Protein AF-A0A933Y401-F1 (afdb_monomer)

Nearest PDB structures (foldseek):
  4r39-assembly3_C  TM=7.460E-01  e=1.723E-12  Erythrobacter litoralis HTCC2594
  4r39-assembly4_D  TM=7.285E-01  e=4.424E-12  Erythrobacter litoralis HTCC2594
  7rzw-assembly1_B  TM=3.338E-01  e=2.620E-12  Arabidopsis thaliana
  5xgd-assembly1_A  TM=7.585E-01  e=2.814E-05  Pseudomonas aeruginosa PAO1
  5xge-assembly1_A  TM=7.234E-01  e=4.279E-05  Pseudomonas aeruginosa PAO1

Radius of gyration: 49.89 Å; Cα contacts (8 Å, |Δi|>4): 1125; chains: 1; bounding box: 99×83×145 Å

pLDDT: mean 78.9, std 11.65, range [29.36, 96.25]

Structure (mmCIF, N/CA/C/O backbone):
data_AF-A0A933Y401-F1
#
_entry.id   AF-A0A933Y401-F1
#
loop_
_atom_site.group_PDB
_atom_site.id
_atom_site.type_symbol
_atom_site.label_atom_id
_atom_site.label_alt_id
_atom_site.label_comp_id
_atom_site.label_asym_id
_atom_site.label_entity_id
_atom_site.label_seq_id
_atom_site.pdbx_PDB_ins_code
_atom_site.Cartn_x
_atom_site.Cartn_y
_atom_site.Cartn_z
_atom_site.occupancy
_atom_site.B_iso_or_equiv
_atom_site.auth_seq_id
_atom_site.auth_comp_id
_atom_site.auth_asym_id
_atom_site.auth_atom_id
_atom_site.pdbx_PDB_model_num
ATOM 1 N N . MET A 1 1 ? -10.900 -27.724 31.685 1.00 51.44 1 MET A N 1
ATOM 2 C CA . MET A 1 1 ? -10.431 -28.413 30.467 1.00 51.44 1 MET A CA 1
ATOM 3 C C . MET A 1 1 ? -11.137 -27.982 29.180 1.00 51.44 1 MET A C 1
ATOM 5 O O . MET A 1 1 ? -10.424 -27.522 28.296 1.00 51.44 1 MET A O 1
ATOM 9 N N . GLN A 1 2 ? -12.459 -28.121 29.015 1.00 56.00 2 GLN A N 1
ATOM 10 C CA . GLN A 1 2 ? -13.097 -28.042 27.686 1.00 56.00 2 GLN A CA 1
ATOM 11 C C . GLN A 1 2 ? -13.094 -26.635 27.064 1.00 56.00 2 GLN A C 1
ATOM 13 O O . GLN A 1 2 ? -12.780 -26.504 25.882 1.00 56.00 2 GLN A O 1
ATOM 18 N N . LEU A 1 3 ? -13.354 -25.578 27.839 1.00 58.38 3 LEU A N 1
ATOM 19 C CA . LEU A 1 3 ? -13.309 -24.196 27.344 1.00 58.38 3 LEU A CA 1
ATOM 20 C C . LEU A 1 3 ? -11.901 -23.802 26.873 1.00 58.38 3 LEU A C 1
ATOM 22 O O . LEU A 1 3 ? -11.744 -23.236 25.794 1.00 58.38 3 LEU A O 1
ATOM 26 N N . ARG A 1 4 ? -10.870 -24.164 27.655 1.00 59.59 4 ARG A N 1
ATOM 27 C CA . ARG A 1 4 ? -9.459 -23.951 27.283 1.00 59.59 4 ARG A CA 1
ATOM 28 C C . ARG A 1 4 ? -9.097 -24.713 26.010 1.00 59.59 4 ARG A C 1
ATOM 30 O O . ARG A 1 4 ? -8.462 -24.123 25.151 1.00 59.59 4 ARG A O 1
ATOM 37 N N . LEU A 1 5 ? -9.545 -25.965 25.873 1.00 68.62 5 LEU A N 1
ATOM 38 C CA . LEU A 1 5 ? -9.313 -26.789 24.682 1.00 68.62 5 LEU A CA 1
ATOM 39 C C . LEU A 1 5 ? -9.959 -26.183 23.423 1.00 68.62 5 LEU A C 1
ATOM 41 O O . LEU A 1 5 ? -9.333 -26.154 22.369 1.00 68.62 5 LEU A O 1
ATOM 45 N N . ARG A 1 6 ? -11.188 -25.657 23.529 1.00 67.75 6 ARG A N 1
ATOM 46 C CA . ARG A 1 6 ? -11.857 -24.943 22.425 1.00 67.75 6 ARG A CA 1
ATOM 47 C C . ARG A 1 6 ? -11.125 -23.654 22.049 1.00 67.75 6 ARG A C 1
ATOM 49 O O . ARG A 1 6 ? -10.958 -23.392 20.865 1.00 67.75 6 ARG A O 1
ATOM 56 N N . LEU A 1 7 ? -10.664 -22.880 23.034 1.00 67.19 7 LEU A N 1
ATOM 57 C CA . LEU A 1 7 ? -9.883 -21.659 22.811 1.00 67.19 7 LEU A CA 1
ATOM 58 C C . LEU A 1 7 ? -8.523 -21.940 22.158 1.00 67.19 7 LEU A C 1
ATOM 60 O O . LEU A 1 7 ? -8.164 -21.229 21.226 1.00 67.19 7 LEU A O 1
ATOM 64 N N . THR A 1 8 ? -7.793 -22.979 22.579 1.00 71.69 8 THR A N 1
ATOM 65 C CA . THR A 1 8 ? -6.516 -23.342 21.943 1.00 71.69 8 THR A CA 1
ATOM 66 C C . THR A 1 8 ? -6.696 -23.958 20.560 1.00 71.69 8 THR A C 1
ATOM 68 O O . THR A 1 8 ? -5.908 -23.652 19.674 1.00 71.69 8 THR A O 1
ATOM 71 N N . LEU A 1 9 ? -7.738 -24.764 20.324 1.00 73.50 9 LEU A N 1
ATOM 72 C CA . LEU A 1 9 ? -8.081 -25.220 18.969 1.00 73.50 9 LEU A CA 1
ATOM 73 C C . LEU A 1 9 ? -8.451 -24.045 18.056 1.00 73.50 9 LEU A C 1
ATOM 75 O O . LEU A 1 9 ? -8.019 -24.009 16.906 1.00 73.50 9 LEU A O 1
ATOM 79 N N . ALA A 1 10 ? -9.203 -23.068 18.569 1.00 70.12 10 ALA A N 1
ATOM 80 C CA . ALA A 1 10 ? -9.567 -21.858 17.841 1.00 70.12 10 ALA A CA 1
ATOM 81 C C . ALA A 1 10 ? -8.331 -21.028 17.454 1.00 70.12 10 ALA A C 1
ATOM 83 O O . ALA A 1 10 ? -8.147 -20.732 16.274 1.00 70.12 10 ALA A O 1
ATOM 84 N N . THR A 1 11 ? -7.452 -20.697 18.407 1.00 71.56 11 THR A N 1
ATOM 85 C CA . THR A 1 11 ? -6.240 -19.914 18.110 1.00 71.56 11 THR A CA 1
ATOM 86 C C . THR A 1 11 ? -5.264 -20.670 17.213 1.00 71.56 11 THR A C 1
ATOM 88 O O . THR A 1 11 ? -4.741 -20.077 16.272 1.00 71.56 11 THR A O 1
ATOM 91 N N . LEU A 1 12 ? -5.069 -21.976 17.432 1.00 77.62 12 LEU A N 1
ATOM 92 C CA . LEU A 1 12 ? -4.224 -22.807 16.572 1.00 77.62 12 LEU A CA 1
ATOM 93 C C . LEU A 1 12 ? -4.752 -22.831 15.131 1.00 77.62 12 LEU A C 1
ATOM 95 O O . LEU A 1 12 ? -3.972 -22.647 14.204 1.00 77.62 12 LEU A O 1
ATOM 99 N N . SER A 1 13 ? -6.071 -22.955 14.942 1.00 73.50 13 SER A N 1
ATOM 100 C CA . SER A 1 13 ? -6.696 -22.926 13.610 1.00 73.50 13 SER A CA 1
ATOM 101 C C . SER A 1 13 ? -6.459 -21.597 12.884 1.00 73.50 13 SER A C 1
ATOM 103 O O . SER A 1 13 ? -6.121 -21.607 11.702 1.00 73.50 13 SER A O 1
ATOM 105 N N . VAL A 1 14 ? -6.577 -20.455 13.579 1.00 72.50 14 VAL A N 1
ATOM 106 C CA . VAL A 1 14 ? -6.282 -19.128 12.996 1.00 72.50 14 VAL A CA 1
ATOM 107 C C . VAL A 1 14 ?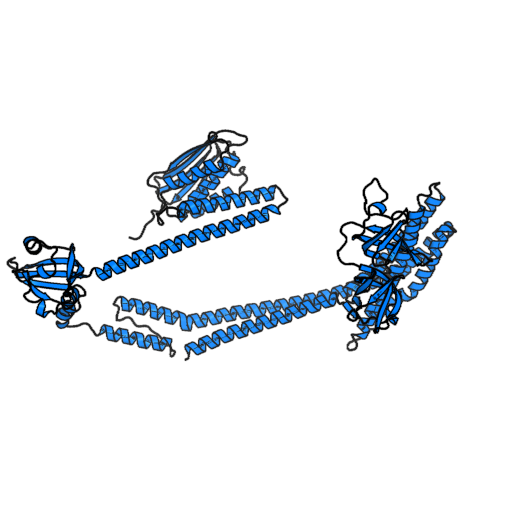 -4.818 -19.025 12.585 1.00 72.50 14 VAL A C 1
ATOM 109 O O . VAL A 1 14 ? -4.533 -18.631 11.457 1.00 72.50 14 VAL A O 1
ATOM 112 N N . VAL A 1 15 ? -3.892 -19.409 13.468 1.00 76.94 15 VAL A N 1
ATOM 113 C CA . VAL A 1 15 ? -2.448 -19.343 13.195 1.00 76.94 15 VAL A CA 1
ATOM 114 C C . VAL A 1 15 ? -2.068 -20.247 12.021 1.00 76.94 15 VAL A C 1
ATOM 116 O O . VAL A 1 15 ? -1.325 -19.816 11.141 1.00 76.94 15 VAL A O 1
ATOM 119 N N . THR A 1 16 ? -2.613 -21.466 11.948 1.00 78.88 16 THR A N 1
ATOM 120 C CA . THR A 1 16 ? -2.389 -22.372 10.813 1.00 78.88 16 THR A CA 1
ATOM 121 C C . THR A 1 16 ? -2.912 -21.777 9.507 1.00 78.88 16 THR A C 1
ATOM 123 O O . THR A 1 16 ? -2.207 -21.815 8.503 1.00 78.88 16 THR A O 1
ATOM 126 N N . VAL A 1 17 ? -4.109 -21.184 9.506 1.00 75.44 17 VAL A N 1
ATOM 127 C CA . VAL A 1 17 ? -4.706 -20.605 8.292 1.00 75.44 17 VAL A CA 1
ATOM 128 C C . VAL A 1 17 ? -3.946 -19.362 7.833 1.00 75.44 17 VAL A C 1
ATOM 130 O O . VAL A 1 17 ? -3.595 -19.290 6.660 1.00 75.44 17 VAL A O 1
ATOM 133 N N . MET A 1 18 ? -3.594 -18.437 8.734 1.00 73.88 18 MET A N 1
ATOM 134 C CA . MET A 1 18 ? -2.749 -17.287 8.377 1.00 73.88 18 MET A CA 1
ATOM 135 C C . MET A 1 18 ? -1.371 -17.727 7.862 1.00 73.88 18 MET A C 1
ATOM 137 O O . MET A 1 18 ? -0.870 -17.152 6.898 1.00 73.88 18 MET A O 1
ATOM 141 N N . GLY A 1 19 ? -0.784 -18.778 8.447 1.00 78.06 19 GLY A N 1
ATOM 142 C CA . GLY A 1 19 ? 0.472 -19.364 7.973 1.00 78.06 19 GLY A CA 1
ATOM 143 C C . GLY A 1 19 ? 0.372 -19.943 6.559 1.00 78.06 19 GLY A C 1
ATOM 144 O O . GLY A 1 19 ? 1.257 -19.703 5.741 1.00 78.06 19 GLY A O 1
ATOM 145 N N . VAL A 1 20 ? -0.715 -20.657 6.241 1.00 79.75 20 VAL A N 1
ATOM 146 C CA . VAL A 1 20 ? -0.955 -21.205 4.893 1.00 79.75 20 VAL A CA 1
ATOM 147 C C . VAL A 1 20 ? -1.178 -20.091 3.868 1.00 79.75 20 VAL A C 1
ATOM 149 O O . VAL A 1 20 ? -0.549 -20.130 2.814 1.00 79.75 20 VAL A O 1
ATOM 152 N N . VAL A 1 21 ? -2.005 -19.083 4.175 1.00 75.38 21 VAL A N 1
ATOM 153 C CA . VAL A 1 21 ? -2.233 -17.934 3.276 1.00 75.38 21 VAL A CA 1
ATOM 154 C C . VAL A 1 21 ? -0.919 -17.197 3.002 1.00 75.38 21 VAL A C 1
ATOM 156 O O . VAL A 1 21 ? -0.549 -17.018 1.844 1.00 75.38 21 VAL A O 1
ATOM 159 N N . GLY A 1 22 ? -0.151 -16.869 4.048 1.00 75.06 22 GLY A N 1
ATOM 160 C CA . GLY A 1 22 ? 1.146 -16.203 3.899 1.00 75.06 22 GLY A CA 1
ATOM 161 C C . GLY A 1 22 ? 2.157 -17.008 3.072 1.00 75.06 22 GLY A C 1
ATOM 162 O O . GLY A 1 22 ? 2.872 -16.433 2.252 1.00 75.06 22 GLY A O 1
ATOM 163 N N . LEU A 1 23 ? 2.193 -18.338 3.230 1.00 81.06 23 LEU A N 1
ATOM 164 C CA . LEU A 1 23 ? 3.064 -19.216 2.441 1.00 81.06 23 LEU A CA 1
ATOM 165 C C . LEU A 1 23 ? 2.663 -19.252 0.955 1.00 81.06 23 LEU A C 1
ATOM 167 O O . LEU A 1 23 ? 3.538 -19.296 0.088 1.00 81.06 23 LEU A O 1
ATOM 171 N N . VAL A 1 24 ? 1.359 -19.224 0.658 1.00 78.81 24 VAL A N 1
ATOM 172 C CA . VAL A 1 24 ? 0.831 -19.194 -0.716 1.00 78.81 24 VAL A CA 1
ATOM 173 C C . VAL A 1 24 ? 1.169 -17.866 -1.397 1.00 78.81 24 VAL A C 1
ATOM 175 O O . VAL A 1 24 ? 1.786 -17.902 -2.462 1.00 78.81 24 VAL A O 1
ATOM 178 N N . SER A 1 25 ? 0.890 -16.716 -0.768 1.00 72.94 25 SER A N 1
ATOM 179 C CA . SER A 1 25 ? 1.259 -15.397 -1.317 1.00 72.94 25 SER A CA 1
ATOM 180 C C . SER A 1 25 ? 2.774 -15.257 -1.525 1.00 72.94 25 SER A C 1
ATOM 182 O O . SER A 1 25 ? 3.211 -14.782 -2.571 1.00 72.94 25 SER A O 1
ATOM 184 N N . LEU A 1 26 ? 3.606 -15.744 -0.591 1.00 78.44 26 LEU A N 1
ATOM 185 C CA . LEU A 1 26 ? 5.070 -15.759 -0.750 1.00 78.44 26 LEU A CA 1
ATOM 186 C C . LEU A 1 26 ? 5.538 -16.593 -1.951 1.00 78.44 26 LEU A C 1
ATOM 188 O O . LEU A 1 26 ? 6.488 -16.207 -2.633 1.00 78.44 26 LEU A O 1
ATOM 192 N N . ARG A 1 27 ? 4.903 -17.743 -2.203 1.00 78.81 27 ARG A N 1
ATOM 193 C CA . ARG A 1 27 ? 5.251 -18.618 -3.331 1.00 78.81 27 ARG A CA 1
ATOM 194 C C . ARG A 1 27 ? 4.813 -18.022 -4.667 1.00 78.81 27 ARG A C 1
ATOM 196 O O . ARG A 1 27 ? 5.570 -18.102 -5.627 1.00 78.81 27 ARG A O 1
ATOM 203 N N . ILE A 1 28 ? 3.630 -17.411 -4.698 1.00 76.12 28 ILE A N 1
ATOM 204 C CA . ILE A 1 28 ? 3.095 -16.672 -5.846 1.00 76.12 28 ILE A CA 1
ATOM 205 C C . ILE A 1 28 ? 4.019 -15.509 -6.221 1.00 76.12 28 ILE A C 1
ATOM 207 O O . ILE A 1 28 ? 4.465 -15.430 -7.362 1.00 76.12 28 ILE A O 1
ATOM 211 N N . ASN A 1 29 ? 4.353 -14.649 -5.256 1.00 72.88 29 ASN A N 1
ATOM 212 C CA . ASN A 1 29 ? 5.127 -13.437 -5.511 1.00 72.88 29 ASN A CA 1
ATOM 213 C C . ASN A 1 29 ? 6.532 -13.769 -6.049 1.00 72.88 29 ASN A C 1
ATOM 215 O O . ASN A 1 29 ? 6.960 -13.206 -7.049 1.00 72.88 29 ASN A O 1
ATOM 219 N N . ARG A 1 30 ? 7.200 -14.787 -5.483 1.00 78.44 30 ARG A N 1
ATOM 220 C CA . ARG A 1 30 ? 8.481 -15.290 -6.020 1.00 78.44 30 ARG A CA 1
ATOM 221 C C . ARG A 1 30 ? 8.380 -15.842 -7.443 1.00 78.44 30 ARG A C 1
ATOM 223 O O . ARG A 1 30 ? 9.338 -15.704 -8.191 1.00 78.44 30 ARG A O 1
ATOM 230 N N . GLY A 1 31 ? 7.261 -16.474 -7.804 1.00 75.19 31 GLY A N 1
ATOM 231 C CA . GLY A 1 31 ? 7.024 -16.933 -9.176 1.00 75.19 31 GLY A CA 1
ATOM 232 C C . GLY A 1 31 ? 6.952 -15.759 -10.150 1.00 75.19 31 GLY A C 1
ATOM 233 O O . GLY A 1 31 ? 7.688 -15.732 -11.125 1.00 75.19 31 GLY A O 1
ATOM 234 N N . ILE A 1 32 ? 6.145 -14.744 -9.825 1.00 73.44 32 ILE A N 1
ATOM 235 C CA . ILE A 1 32 ? 5.998 -13.535 -10.652 1.00 73.44 32 ILE A CA 1
ATOM 236 C C . ILE A 1 32 ? 7.324 -12.759 -10.756 1.00 73.44 32 ILE A C 1
ATOM 238 O O . ILE A 1 32 ? 7.651 -12.262 -11.828 1.00 73.44 32 ILE A O 1
ATOM 242 N N . GLN A 1 33 ? 8.111 -12.673 -9.677 1.00 71.19 33 GLN A N 1
ATOM 243 C CA . GLN A 1 33 ? 9.441 -12.054 -9.737 1.00 71.19 33 GLN A CA 1
ATOM 244 C C . GLN A 1 33 ? 10.393 -12.822 -10.664 1.00 71.19 33 GLN A C 1
ATOM 246 O O . GLN A 1 33 ? 11.027 -12.195 -11.505 1.00 71.19 33 GLN A O 1
ATOM 251 N N . GLY A 1 34 ? 10.440 -14.157 -10.573 1.00 74.62 34 GLY A N 1
ATOM 252 C CA . GLY A 1 34 ? 11.263 -14.985 -11.463 1.00 74.62 34 GLY A CA 1
ATOM 253 C C . GLY A 1 34 ? 10.869 -14.857 -12.939 1.00 74.62 34 GLY A C 1
ATOM 254 O O . GLY A 1 34 ? 11.741 -14.702 -13.789 1.00 74.62 34 GLY A O 1
ATOM 255 N N . ASP A 1 35 ? 9.566 -14.832 -13.230 1.00 73.31 35 ASP A N 1
ATOM 256 C CA . ASP A 1 35 ? 9.017 -14.596 -14.572 1.00 73.31 35 ASP A CA 1
ATOM 257 C C . ASP A 1 35 ? 9.447 -13.229 -15.154 1.00 73.31 35 ASP A C 1
ATOM 259 O O . ASP A 1 35 ? 9.737 -13.114 -16.343 1.00 73.31 35 ASP A O 1
ATOM 263 N N . VAL A 1 36 ? 9.508 -12.177 -14.327 1.00 71.75 36 VAL A N 1
ATOM 264 C CA . VAL A 1 36 ? 9.950 -10.834 -14.754 1.00 71.75 36 VAL A CA 1
ATOM 265 C C . VAL A 1 36 ? 11.474 -10.757 -14.905 1.00 71.75 36 VAL A C 1
ATOM 267 O O . VAL A 1 36 ? 11.968 -10.123 -15.836 1.00 71.75 36 VAL A O 1
ATOM 270 N N . GLU A 1 37 ? 12.230 -11.423 -14.030 1.00 72.88 37 GLU A N 1
ATOM 271 C CA . GLU A 1 37 ? 13.690 -11.552 -14.141 1.00 72.88 37 GLU A CA 1
ATOM 272 C C . GLU A 1 37 ? 14.101 -12.355 -15.394 1.00 72.88 37 GLU A C 1
ATOM 274 O O . GLU A 1 37 ? 15.142 -12.079 -15.990 1.00 72.88 37 GLU A O 1
ATOM 279 N N . GLU A 1 38 ? 13.266 -13.294 -15.853 1.00 73.19 38 GLU A N 1
ATOM 280 C CA . GLU A 1 38 ? 13.464 -14.062 -17.089 1.00 73.19 38 GLU A CA 1
ATOM 281 C C . GLU A 1 38 ? 13.391 -13.193 -18.363 1.00 73.19 38 GLU A C 1
ATOM 283 O O . GLU A 1 38 ? 14.215 -13.372 -19.263 1.00 73.19 38 GLU A O 1
ATOM 288 N N . LEU A 1 39 ? 12.520 -12.175 -18.412 1.00 72.06 39 LEU A N 1
ATOM 289 C CA . LEU A 1 39 ? 12.441 -11.228 -19.544 1.00 72.06 39 LEU A CA 1
ATOM 290 C C . LEU A 1 39 ? 13.740 -10.431 -19.758 1.00 72.06 39 LEU A C 1
ATOM 292 O O . LEU A 1 39 ? 14.112 -10.119 -20.893 1.00 72.06 39 LEU A O 1
ATOM 296 N N . ALA A 1 40 ? 14.427 -10.103 -18.660 1.00 63.16 40 ALA A N 1
ATOM 297 C CA . ALA A 1 40 ? 15.677 -9.343 -18.633 1.00 63.16 40 ALA A CA 1
ATOM 298 C C . ALA A 1 40 ? 16.912 -10.232 -18.382 1.00 63.16 40 ALA A C 1
ATOM 300 O O . ALA A 1 40 ? 17.969 -9.728 -17.997 1.00 63.16 40 ALA A O 1
ATOM 301 N N . ARG A 1 41 ? 16.788 -11.555 -18.583 1.00 71.00 41 ARG A N 1
ATOM 302 C CA . ARG A 1 41 ? 17.810 -12.547 -18.223 1.00 71.00 41 ARG A CA 1
ATOM 303 C C . ARG A 1 41 ? 19.186 -12.190 -18.787 1.00 71.00 41 ARG A C 1
ATOM 305 O O . ARG A 1 41 ? 19.388 -12.129 -20.004 1.00 71.00 41 ARG A O 1
ATOM 312 N N . THR A 1 42 ? 20.154 -12.049 -17.890 1.00 61.78 42 THR A N 1
ATOM 313 C CA . THR A 1 42 ? 21.586 -12.057 -18.189 1.00 61.78 42 THR A CA 1
ATOM 314 C C . THR A 1 42 ? 22.161 -13.434 -17.861 1.00 61.78 42 THR A C 1
ATOM 316 O O . THR A 1 42 ? 21.743 -14.094 -16.911 1.00 61.78 42 THR A O 1
ATOM 319 N N . ALA A 1 43 ? 23.120 -13.891 -18.661 1.00 61.16 43 ALA A N 1
ATOM 320 C CA . ALA A 1 43 ? 23.912 -15.078 -18.370 1.00 61.16 43 ALA A CA 1
ATOM 321 C C . ALA A 1 43 ? 25.321 -14.666 -17.948 1.00 61.16 43 ALA A C 1
ATOM 323 O O . ALA A 1 43 ? 25.981 -13.895 -18.646 1.00 61.16 43 ALA A O 1
ATOM 324 N N . GLU A 1 44 ? 25.789 -15.219 -16.833 1.00 62.72 44 GLU A N 1
ATOM 325 C CA . GLU A 1 44 ? 27.173 -15.080 -16.391 1.00 62.72 44 GLU A CA 1
ATOM 326 C C . GLU A 1 44 ? 28.034 -16.157 -17.048 1.00 62.72 44 GLU A C 1
ATOM 328 O O . GLU A 1 44 ? 27.898 -17.350 -16.768 1.00 62.72 44 GLU A O 1
ATOM 333 N N . LEU A 1 45 ? 28.931 -15.735 -17.937 1.00 61.34 45 LEU A N 1
ATOM 334 C CA . LEU A 1 45 ? 29.876 -16.623 -18.602 1.00 61.34 45 LEU A CA 1
ATOM 335 C C . LEU A 1 45 ? 31.274 -16.527 -17.977 1.00 61.34 45 LEU A C 1
ATOM 337 O O . LEU A 1 45 ? 31.697 -15.439 -17.565 1.00 61.34 45 LEU A O 1
ATOM 341 N N . PRO A 1 46 ? 32.030 -17.642 -17.937 1.00 62.88 46 PRO A N 1
ATOM 342 C CA . PRO A 1 46 ? 33.464 -17.574 -17.712 1.00 62.88 46 PRO A CA 1
ATOM 343 C C . PRO A 1 46 ? 34.133 -16.806 -18.859 1.00 62.88 46 PRO A C 1
ATOM 345 O O . PRO A 1 46 ? 33.692 -16.850 -20.008 1.00 62.88 46 PRO A O 1
ATOM 348 N N . ILE A 1 47 ? 35.223 -16.119 -18.537 1.00 66.56 47 ILE A N 1
ATOM 349 C CA . ILE A 1 47 ? 36.009 -15.329 -19.485 1.00 66.56 47 ILE A CA 1
ATOM 350 C C . ILE A 1 47 ? 36.874 -16.303 -20.302 1.00 66.56 47 ILE A C 1
ATOM 352 O O . ILE A 1 47 ? 37.991 -16.649 -19.914 1.00 66.56 47 ILE A O 1
ATOM 356 N N . ASP A 1 48 ? 36.321 -16.809 -21.407 1.00 67.25 48 ASP A N 1
ATOM 357 C CA . ASP A 1 48 ? 37.007 -17.712 -22.339 1.00 67.25 48 ASP A CA 1
ATOM 358 C C . ASP A 1 48 ? 37.706 -16.898 -23.448 1.00 67.25 48 ASP A C 1
ATOM 360 O O . ASP A 1 48 ? 37.012 -16.330 -24.303 1.00 67.25 48 ASP A O 1
ATOM 364 N N . PRO A 1 49 ? 39.059 -16.873 -23.487 1.00 64.81 49 PRO A N 1
ATOM 365 C CA . PRO A 1 49 ? 39.844 -16.140 -24.481 1.00 64.81 49 PRO A CA 1
ATOM 366 C C . PRO A 1 49 ? 39.436 -16.396 -25.934 1.00 64.81 49 PRO A C 1
ATOM 368 O O . PRO A 1 49 ? 39.502 -15.487 -26.758 1.00 64.81 49 PRO A O 1
ATOM 371 N N . SER A 1 50 ? 39.000 -17.618 -26.255 1.00 59.34 50 SER A N 1
ATOM 372 C CA . SER A 1 50 ? 38.627 -18.013 -27.618 1.00 59.34 50 SER A CA 1
ATOM 373 C C . SER A 1 50 ? 37.293 -17.428 -28.083 1.00 59.34 50 SER A C 1
ATOM 375 O O . SER A 1 50 ? 37.002 -17.440 -29.278 1.00 59.34 50 SER A O 1
ATOM 377 N N . THR A 1 51 ? 36.487 -16.908 -27.152 1.00 61.50 51 THR A N 1
ATOM 378 C CA . THR A 1 51 ? 35.132 -16.416 -27.431 1.00 61.50 51 THR A CA 1
ATOM 379 C C . THR A 1 51 ? 34.976 -14.909 -27.307 1.00 61.50 51 THR A C 1
ATOM 381 O O . THR A 1 51 ? 33.929 -14.418 -27.710 1.00 61.50 51 THR A O 1
ATOM 384 N N . ILE A 1 52 ? 35.965 -14.185 -26.768 1.00 70.25 52 ILE A N 1
ATOM 385 C CA . ILE A 1 52 ? 35.832 -12.760 -26.399 1.00 70.25 52 ILE A CA 1
ATOM 386 C C . ILE A 1 52 ? 36.744 -11.809 -27.183 1.00 70.25 52 ILE A C 1
ATOM 388 O O . ILE A 1 52 ? 36.476 -10.611 -27.226 1.00 70.25 52 ILE A O 1
ATOM 392 N N . VAL A 1 53 ? 37.806 -12.311 -27.819 1.00 75.19 53 VAL A N 1
ATOM 393 C CA . VAL A 1 53 ? 38.638 -11.493 -28.718 1.00 75.19 53 VAL A CA 1
ATOM 394 C C . VAL A 1 53 ? 37.782 -11.006 -29.891 1.00 75.19 53 VAL A C 1
ATOM 396 O O . VAL A 1 53 ? 37.043 -11.783 -30.492 1.00 75.19 53 VAL A O 1
ATOM 399 N N . GLY A 1 54 ? 37.872 -9.712 -30.195 1.00 67.12 54 GLY A N 1
ATOM 400 C CA . GLY A 1 54 ? 37.044 -9.025 -31.184 1.00 67.12 54 GLY A CA 1
ATOM 401 C C . GLY A 1 54 ? 35.706 -8.495 -30.658 1.00 67.12 54 GLY A C 1
ATOM 402 O O . GLY A 1 54 ? 34.992 -7.869 -31.430 1.00 67.12 54 GLY A O 1
ATOM 403 N N . GLN A 1 55 ? 35.348 -8.700 -29.382 1.00 72.19 55 GLN A N 1
ATOM 404 C CA . GLN A 1 55 ? 34.082 -8.198 -28.825 1.00 72.19 55 GLN A CA 1
ATOM 405 C C . GLN A 1 55 ? 34.236 -6.863 -28.107 1.00 72.19 55 GLN A C 1
ATOM 407 O O . GLN A 1 55 ? 35.223 -6.625 -27.403 1.00 72.19 55 GLN A O 1
ATOM 412 N N . ALA A 1 56 ? 33.211 -6.024 -28.242 1.00 73.50 56 ALA A N 1
ATOM 413 C CA . ALA A 1 56 ? 33.046 -4.814 -27.462 1.00 73.50 56 ALA A CA 1
ATOM 414 C C . ALA A 1 56 ? 32.602 -5.141 -26.028 1.00 73.50 56 ALA A C 1
ATOM 416 O O . ALA A 1 56 ? 31.619 -5.849 -25.798 1.00 73.50 56 ALA A O 1
ATOM 417 N N . LEU A 1 57 ? 33.313 -4.587 -25.048 1.00 77.75 57 LEU A N 1
ATOM 418 C CA . LEU A 1 57 ? 32.994 -4.740 -23.633 1.00 77.75 57 LEU A CA 1
ATOM 419 C C . LEU A 1 57 ? 32.750 -3.401 -22.946 1.00 77.75 57 LEU A C 1
ATOM 421 O O . LEU A 1 57 ? 33.285 -2.354 -23.309 1.00 77.75 57 LEU A O 1
ATOM 425 N N . SER A 1 58 ? 31.950 -3.487 -21.895 1.00 81.44 58 SER A N 1
ATOM 426 C CA . SER A 1 58 ? 31.620 -2.474 -20.911 1.00 81.44 58 SER A CA 1
ATOM 427 C C . SER A 1 58 ? 32.226 -2.933 -19.589 1.00 81.44 58 SER A C 1
ATOM 429 O O . SER A 1 58 ? 31.692 -3.802 -18.905 1.00 81.44 58 SER A O 1
ATOM 431 N N . ILE A 1 59 ? 33.399 -2.402 -19.256 1.00 84.12 59 ILE A N 1
ATOM 432 C CA . ILE A 1 59 ? 34.187 -2.844 -18.105 1.00 84.12 59 ILE A CA 1
ATOM 433 C C . ILE A 1 59 ? 34.100 -1.785 -17.011 1.00 84.12 59 ILE A C 1
ATOM 435 O O . ILE A 1 59 ? 34.590 -0.667 -17.182 1.00 84.12 59 ILE A O 1
ATOM 439 N N . GLU A 1 60 ? 33.504 -2.142 -15.875 1.00 84.12 60 GLU A N 1
ATOM 440 C CA . GLU A 1 60 ? 33.550 -1.332 -14.656 1.00 84.12 60 GLU A CA 1
ATOM 441 C C . GLU A 1 60 ? 34.597 -1.896 -13.697 1.00 84.12 60 GLU A C 1
ATOM 443 O O . GLU A 1 60 ? 34.687 -3.102 -13.443 1.00 84.12 60 GLU A O 1
ATOM 448 N N . GLY A 1 61 ? 35.435 -1.009 -13.177 1.00 81.69 61 GLY A N 1
ATOM 449 C CA . GLY A 1 61 ? 36.677 -1.404 -12.535 1.00 81.69 61 GLY A CA 1
ATOM 450 C C . GLY A 1 61 ? 37.218 -0.347 -11.594 1.00 81.69 61 GLY A C 1
ATOM 451 O O . GLY A 1 61 ? 36.587 0.680 -11.338 1.00 81.69 61 GLY A O 1
ATOM 452 N N . ARG A 1 62 ? 38.406 -0.619 -11.061 1.00 81.25 62 ARG A N 1
ATOM 453 C CA . ARG A 1 62 ? 39.122 0.293 -10.168 1.00 81.25 62 ARG A CA 1
ATOM 454 C C . ARG A 1 62 ? 40.521 0.563 -10.723 1.00 81.25 62 ARG A C 1
ATOM 456 O O . ARG A 1 62 ? 41.182 -0.392 -11.136 1.00 81.25 62 ARG A O 1
ATOM 463 N N . PRO A 1 63 ? 40.993 1.820 -10.724 1.00 74.25 63 PRO A N 1
ATOM 464 C CA . PRO A 1 63 ? 42.395 2.112 -10.976 1.00 74.25 63 PRO A CA 1
ATOM 465 C C . PRO A 1 63 ? 43.241 1.584 -9.808 1.00 74.25 63 PRO A C 1
ATOM 467 O O . PRO A 1 63 ? 42.948 1.841 -8.638 1.00 74.25 63 PRO A O 1
ATOM 470 N N . GLY A 1 64 ? 44.275 0.814 -10.132 1.00 68.81 64 GLY A N 1
ATOM 471 C CA . GLY A 1 64 ? 45.289 0.344 -9.197 1.00 68.81 64 GLY A CA 1
ATOM 472 C C . GLY A 1 64 ? 46.329 1.424 -8.867 1.00 68.81 64 GLY A C 1
ATOM 473 O O . GLY A 1 64 ? 46.380 2.462 -9.531 1.00 68.81 64 GLY A O 1
ATOM 474 N N . PRO A 1 65 ? 47.190 1.184 -7.859 1.00 60.47 65 PRO A N 1
ATOM 475 C CA . PRO A 1 65 ? 48.195 2.154 -7.412 1.00 60.47 65 PRO A CA 1
ATOM 476 C C . PRO A 1 65 ? 49.214 2.527 -8.501 1.00 60.47 65 PRO A C 1
ATOM 478 O O . PRO A 1 65 ? 49.688 3.658 -8.519 1.00 60.47 65 PRO A O 1
ATOM 481 N N . ASP A 1 66 ? 49.485 1.615 -9.439 1.00 62.97 66 ASP A N 1
ATOM 482 C CA . ASP A 1 66 ? 50.416 1.814 -10.559 1.00 62.97 66 ASP A CA 1
ATOM 483 C C . ASP A 1 66 ? 49.721 2.371 -11.825 1.00 62.97 66 ASP A C 1
ATOM 485 O O . ASP A 1 66 ? 50.268 2.313 -12.923 1.00 62.97 66 ASP A O 1
ATOM 489 N N . GLY A 1 67 ? 48.473 2.843 -11.707 1.00 62.53 67 GLY A N 1
ATOM 490 C CA . GLY A 1 67 ? 47.647 3.324 -12.824 1.00 62.53 67 GLY A CA 1
ATOM 491 C C . GLY A 1 67 ? 46.939 2.229 -13.636 1.00 62.53 67 GLY A C 1
ATOM 492 O O . GLY A 1 67 ? 46.033 2.542 -14.404 1.00 62.53 67 GLY A O 1
ATOM 493 N N . ALA A 1 68 ? 47.291 0.953 -13.445 1.00 70.12 68 ALA A N 1
ATOM 494 C CA . ALA A 1 68 ? 46.668 -0.181 -14.131 1.00 70.12 68 ALA A CA 1
ATOM 495 C C . ALA A 1 68 ? 45.181 -0.348 -13.757 1.00 70.12 68 ALA A C 1
ATOM 497 O O . ALA A 1 68 ? 44.834 -0.362 -12.577 1.00 70.12 68 ALA A O 1
ATOM 498 N N . PHE A 1 69 ? 44.298 -0.511 -14.744 1.00 82.75 69 PHE A N 1
ATOM 499 C CA . PHE A 1 69 ? 42.863 -0.706 -14.512 1.00 82.75 69 PHE A CA 1
ATOM 500 C C . PHE A 1 69 ? 42.543 -2.182 -14.226 1.00 82.75 69 PHE A C 1
ATOM 502 O O . PHE A 1 69 ? 42.943 -3.065 -14.988 1.00 82.75 69 PHE A O 1
ATOM 509 N N . THR A 1 70 ? 41.798 -2.454 -13.150 1.00 84.56 70 THR A N 1
ATOM 510 C CA . THR A 1 70 ? 41.335 -3.808 -12.798 1.00 84.56 70 THR A CA 1
ATOM 511 C C . THR A 1 70 ? 39.823 -3.913 -12.963 1.00 84.56 70 THR A C 1
ATOM 513 O O . THR A 1 70 ? 39.073 -3.196 -12.297 1.00 84.56 70 THR A O 1
ATOM 516 N N . ALA A 1 71 ? 39.375 -4.820 -13.829 1.00 83.75 71 ALA A N 1
ATOM 517 C CA . ALA A 1 71 ? 37.977 -5.136 -14.080 1.00 83.75 71 ALA A CA 1
ATOM 518 C C . ALA A 1 71 ? 37.333 -5.827 -12.869 1.00 83.75 71 ALA A C 1
ATOM 520 O O . ALA A 1 71 ? 37.794 -6.880 -12.432 1.00 83.75 71 ALA A O 1
ATOM 521 N N . THR A 1 72 ? 36.239 -5.248 -12.371 1.00 80.38 72 THR A N 1
ATOM 522 C CA . THR A 1 72 ? 35.409 -5.805 -11.283 1.00 80.38 72 THR A CA 1
ATOM 523 C C . THR A 1 72 ? 34.042 -6.287 -11.768 1.00 80.38 72 THR A C 1
ATOM 525 O O . THR A 1 72 ? 33.436 -7.155 -11.151 1.00 80.38 72 THR A O 1
ATOM 528 N N . SER A 1 73 ? 33.560 -5.745 -12.886 1.00 77.62 73 SER A N 1
ATOM 529 C CA . SER A 1 73 ? 32.383 -6.211 -13.610 1.00 77.62 73 SER A CA 1
ATOM 530 C C . SER A 1 73 ? 32.651 -6.060 -15.103 1.00 77.62 73 SER A C 1
ATOM 532 O O . SER A 1 73 ? 33.229 -5.059 -15.537 1.00 77.62 73 SER A O 1
ATOM 534 N N . ILE A 1 74 ? 32.271 -7.076 -15.874 1.00 80.94 74 ILE A N 1
ATOM 535 C CA . ILE A 1 74 ? 32.430 -7.109 -17.323 1.00 80.94 74 ILE A CA 1
ATOM 536 C C . ILE A 1 74 ? 31.057 -7.394 -17.922 1.00 80.94 74 ILE A C 1
ATOM 538 O O . ILE A 1 74 ? 30.476 -8.453 -17.712 1.00 80.94 74 ILE A O 1
ATOM 542 N N . GLU A 1 75 ? 30.550 -6.435 -18.674 1.00 75.31 75 GLU A N 1
ATOM 543 C CA . GLU A 1 75 ? 29.286 -6.490 -19.398 1.00 75.31 75 GLU A CA 1
ATOM 544 C C . GLU A 1 75 ? 29.612 -6.520 -20.894 1.00 75.31 75 GLU A C 1
ATOM 546 O O . GLU A 1 75 ? 30.456 -5.754 -21.369 1.00 75.31 75 GLU A O 1
ATOM 551 N N . ARG A 1 76 ? 28.983 -7.417 -21.652 1.00 72.94 76 ARG A N 1
ATOM 552 C CA . ARG A 1 76 ? 29.131 -7.437 -23.112 1.00 72.94 76 ARG A CA 1
ATOM 553 C C . ARG A 1 76 ? 28.283 -6.326 -23.738 1.00 72.94 76 ARG A C 1
ATOM 555 O O . ARG A 1 76 ? 27.157 -6.108 -23.302 1.00 72.94 76 ARG A O 1
ATOM 562 N N . LEU A 1 77 ? 28.833 -5.605 -24.719 1.00 63.34 77 LEU A N 1
ATOM 563 C CA . LEU A 1 77 ? 28.121 -4.535 -25.426 1.00 63.34 77 LEU A CA 1
ATOM 564 C C . LEU A 1 77 ? 27.659 -4.991 -26.813 1.00 63.34 77 LEU A C 1
ATOM 566 O O . LEU A 1 77 ? 28.460 -5.604 -27.513 1.00 63.34 77 LEU A O 1
ATOM 570 N N . PRO A 1 78 ? 26.459 -4.570 -27.259 1.00 52.00 78 PRO A N 1
ATOM 571 C CA . PRO A 1 78 ? 25.917 -4.962 -28.560 1.00 52.00 78 PRO A CA 1
ATOM 572 C C . PRO A 1 78 ? 26.556 -4.300 -29.791 1.00 52.00 78 PRO A C 1
ATOM 574 O O . PRO A 1 78 ? 26.109 -4.569 -30.902 1.00 52.00 78 PRO A O 1
ATOM 577 N N . ALA A 1 79 ? 27.570 -3.438 -29.620 1.00 54.38 79 ALA A N 1
ATOM 578 C CA . ALA A 1 79 ? 28.300 -2.835 -30.740 1.00 54.38 79 ALA A CA 1
ATOM 579 C C . ALA A 1 79 ? 29.722 -2.347 -30.378 1.00 54.38 79 ALA A C 1
ATOM 581 O O . ALA A 1 79 ? 29.962 -1.957 -29.220 1.00 54.38 79 ALA A O 1
ATOM 582 N N . THR A 1 80 ? 30.611 -2.258 -31.378 1.00 50.38 80 THR A N 1
ATOM 583 C CA . THR A 1 80 ? 31.964 -1.674 -31.396 1.00 50.38 80 THR A CA 1
ATOM 584 C C . THR A 1 80 ? 31.908 -0.189 -31.088 1.00 50.38 80 THR A C 1
ATOM 586 O O . THR A 1 80 ? 32.083 0.704 -31.914 1.00 50.38 80 THR A O 1
ATOM 589 N N . ARG A 1 81 ? 31.734 0.124 -29.808 1.00 56.38 81 ARG A N 1
ATOM 590 C CA . ARG A 1 81 ? 31.952 1.490 -29.350 1.00 56.38 81 ARG A CA 1
ATOM 591 C C . ARG A 1 81 ? 33.437 1.813 -29.456 1.00 56.38 81 ARG A C 1
ATOM 593 O O . ARG A 1 81 ? 34.239 1.262 -28.696 1.00 56.38 81 ARG A O 1
ATOM 600 N N . ARG A 1 82 ? 33.757 2.769 -30.340 1.00 69.25 82 ARG A N 1
ATOM 601 C CA . ARG A 1 82 ? 35.002 3.558 -30.326 1.00 69.25 82 ARG A CA 1
ATOM 602 C C . ARG A 1 82 ? 35.402 3.821 -28.868 1.00 69.25 82 ARG A C 1
ATOM 604 O O . ARG A 1 82 ? 34.522 4.197 -28.079 1.00 69.25 82 ARG A O 1
ATOM 611 N N . PRO A 1 83 ? 36.659 3.556 -28.471 1.00 79.00 83 PRO A N 1
ATOM 612 C CA . PRO A 1 83 ? 36.981 3.383 -27.066 1.00 79.00 83 PRO A CA 1
ATOM 613 C C . PRO A 1 83 ? 36.598 4.608 -26.234 1.00 79.00 83 PRO A C 1
ATOM 615 O O . PRO A 1 83 ? 37.017 5.729 -26.519 1.00 79.00 83 PRO A O 1
ATOM 618 N N . LYS A 1 84 ? 35.776 4.397 -25.199 1.00 86.38 84 LYS A N 1
ATOM 619 C CA . LYS A 1 84 ? 35.299 5.467 -24.314 1.00 86.38 84 LYS A CA 1
ATOM 620 C C . LYS A 1 84 ? 35.793 5.225 -22.897 1.00 86.38 84 LYS A C 1
ATOM 622 O O . LYS A 1 84 ? 35.479 4.201 -22.288 1.00 86.38 84 LYS A O 1
ATOM 627 N N . LEU A 1 85 ? 36.557 6.176 -22.377 1.00 88.81 85 LEU A N 1
ATOM 628 C CA . LEU A 1 85 ? 37.146 6.135 -21.044 1.00 88.81 85 LEU A CA 1
ATOM 629 C C . LEU A 1 85 ? 36.395 7.105 -20.133 1.00 88.81 85 LEU A C 1
ATOM 631 O O . LEU A 1 85 ? 36.338 8.296 -20.422 1.00 88.81 85 LEU A O 1
ATOM 635 N N . ARG A 1 86 ? 35.857 6.623 -19.010 1.00 89.75 86 ARG A N 1
ATOM 636 C CA . ARG A 1 86 ? 35.324 7.460 -17.929 1.00 89.75 86 ARG A CA 1
ATOM 637 C C . ARG A 1 86 ? 36.131 7.256 -16.660 1.00 89.75 86 ARG A C 1
ATOM 639 O O . ARG A 1 86 ? 36.224 6.135 -16.161 1.00 89.75 86 ARG A O 1
ATOM 646 N N . GLY A 1 87 ? 36.608 8.348 -16.077 1.00 88.38 87 GLY A N 1
ATOM 647 C CA . GLY A 1 87 ? 37.285 8.319 -14.786 1.00 88.38 87 GLY A CA 1
ATOM 648 C C . GLY A 1 87 ? 37.798 9.686 -14.355 1.00 88.38 87 GLY A C 1
ATOM 649 O O . GLY A 1 87 ? 37.383 10.707 -14.899 1.00 88.38 87 GLY A O 1
ATOM 650 N N . ALA A 1 88 ? 38.684 9.705 -13.362 1.00 88.50 88 ALA A N 1
ATOM 651 C CA . ALA A 1 88 ? 39.433 10.901 -12.982 1.00 88.50 88 ALA A CA 1
ATOM 652 C C . ALA A 1 88 ? 40.766 10.968 -13.746 1.00 88.50 88 ALA A C 1
ATOM 654 O O . ALA A 1 88 ? 41.460 9.958 -13.861 1.00 88.50 88 ALA A O 1
ATOM 655 N N . LEU A 1 89 ? 41.131 12.157 -14.230 1.00 89.38 89 LEU A N 1
ATOM 656 C CA . LEU A 1 89 ? 42.429 12.403 -14.862 1.00 89.38 89 LEU A CA 1
ATOM 657 C C . LEU A 1 89 ? 43.564 12.244 -13.843 1.00 89.38 89 LEU A C 1
ATOM 659 O O . LEU A 1 89 ? 43.523 12.852 -12.772 1.00 89.38 89 LEU A O 1
ATOM 663 N N . THR A 1 90 ? 44.588 11.460 -14.176 1.00 88.25 90 THR A N 1
ATOM 664 C CA . THR A 1 90 ? 45.768 11.238 -13.319 1.00 88.25 90 THR A CA 1
ATOM 665 C C . THR A 1 90 ? 46.945 12.142 -13.682 1.00 88.25 90 THR A C 1
ATOM 667 O O . THR A 1 90 ? 47.778 12.419 -12.825 1.00 88.25 90 THR A O 1
ATOM 670 N N . ALA A 1 91 ? 46.996 12.640 -14.920 1.00 89.25 91 ALA A N 1
ATOM 671 C CA . ALA A 1 91 ? 47.912 13.690 -15.363 1.00 89.25 91 ALA A CA 1
ATOM 672 C C . ALA A 1 91 ? 47.263 14.529 -16.478 1.00 89.25 91 ALA A C 1
ATOM 674 O O . ALA A 1 91 ? 46.389 14.039 -17.195 1.00 89.25 91 ALA A O 1
ATOM 675 N N . VAL A 1 92 ? 47.696 15.784 -16.609 1.00 90.12 92 VAL A N 1
ATOM 676 C CA . VAL A 1 92 ? 47.317 16.716 -17.682 1.00 90.12 92 VAL A CA 1
ATOM 677 C C . VAL A 1 92 ? 48.569 17.504 -18.058 1.00 90.12 92 VAL A C 1
ATOM 679 O O . VAL A 1 92 ? 49.174 18.123 -17.183 1.00 90.12 92 VAL A O 1
ATOM 682 N N . ASP A 1 93 ? 48.943 17.492 -19.334 1.00 90.25 93 ASP A N 1
ATOM 683 C CA . ASP A 1 93 ? 49.993 18.338 -19.900 1.00 90.25 93 ASP A CA 1
ATOM 684 C C . ASP A 1 93 ? 49.405 19.144 -21.065 1.00 90.25 93 ASP A C 1
ATOM 686 O O . ASP A 1 93 ? 49.219 18.651 -22.179 1.00 90.25 93 ASP A O 1
ATOM 690 N N . ALA A 1 94 ? 49.094 20.413 -20.795 1.00 84.12 94 ALA A N 1
ATOM 691 C CA . ALA A 1 94 ? 48.563 21.320 -21.806 1.00 84.12 94 ALA A CA 1
ATOM 692 C C . ALA A 1 94 ? 49.598 21.672 -22.893 1.00 84.12 94 ALA A C 1
ATOM 694 O O . ALA A 1 94 ? 49.212 21.937 -24.026 1.00 84.12 94 ALA A O 1
ATOM 695 N N . ALA A 1 95 ? 50.902 21.632 -22.590 1.00 83.31 95 ALA A N 1
ATOM 696 C CA . ALA A 1 95 ? 51.957 21.983 -23.541 1.00 83.31 95 ALA A CA 1
ATOM 697 C C . ALA A 1 95 ? 52.269 20.836 -24.517 1.00 83.31 95 ALA A C 1
ATOM 699 O O . ALA A 1 95 ? 52.500 21.084 -25.699 1.00 83.31 95 ALA A O 1
ATOM 700 N N . ALA A 1 96 ? 52.236 19.587 -24.043 1.00 85.62 96 ALA A N 1
ATOM 701 C CA . ALA A 1 96 ? 52.304 18.389 -24.889 1.00 85.62 96 ALA A CA 1
ATOM 702 C C . ALA A 1 96 ? 50.949 18.017 -25.527 1.00 85.62 96 ALA A C 1
ATOM 704 O O . ALA A 1 96 ? 50.884 17.125 -26.374 1.00 85.62 96 ALA A O 1
ATOM 705 N N . ARG A 1 97 ? 49.872 18.699 -25.117 1.00 90.25 97 ARG A N 1
ATOM 706 C CA . ARG A 1 97 ? 48.475 18.406 -25.452 1.00 90.25 97 ARG A CA 1
ATOM 707 C C . ARG A 1 97 ? 48.054 16.965 -25.135 1.00 90.25 97 ARG A C 1
ATOM 709 O O . ARG A 1 97 ? 47.415 16.299 -25.947 1.00 90.25 97 ARG A O 1
ATOM 716 N N . THR A 1 98 ? 48.404 16.472 -23.948 1.00 91.56 98 THR A N 1
ATOM 717 C CA . THR A 1 98 ? 48.067 15.112 -23.494 1.00 91.56 98 THR A CA 1
ATOM 718 C C . THR A 1 98 ? 47.337 15.095 -22.153 1.00 91.56 98 THR A C 1
ATOM 720 O O . THR A 1 98 ? 47.526 15.945 -21.280 1.00 91.56 98 THR A O 1
ATOM 723 N N . VAL A 1 99 ? 46.486 14.087 -21.971 1.00 92.19 99 VAL A N 1
ATOM 724 C CA . VAL A 1 99 ? 45.853 13.746 -20.690 1.00 92.19 99 VAL A CA 1
ATOM 725 C C . VAL A 1 99 ? 46.063 12.268 -20.390 1.00 92.19 99 VAL A C 1
ATOM 727 O O . VAL A 1 99 ? 46.113 11.452 -21.307 1.00 92.19 99 VAL A O 1
ATOM 730 N N . VAL A 1 100 ? 46.164 11.903 -19.112 1.00 90.06 100 VAL A N 1
ATOM 731 C CA . VAL A 1 100 ? 46.262 10.496 -18.694 1.00 90.06 100 VAL A CA 1
ATOM 732 C C . VAL A 1 100 ? 45.008 10.092 -17.930 1.00 90.06 100 VAL A C 1
ATOM 734 O O . VAL A 1 100 ? 44.638 10.731 -16.941 1.00 90.06 100 VAL A O 1
ATOM 737 N N . LEU A 1 101 ? 44.362 9.019 -18.387 1.00 89.06 101 LEU A N 1
ATOM 738 C CA . LEU A 1 101 ? 43.106 8.499 -17.853 1.00 89.06 101 LEU A CA 1
ATOM 739 C C . LEU A 1 101 ? 43.144 6.964 -17.827 1.00 89.06 101 LEU A C 1
ATOM 741 O O . LEU A 1 101 ? 43.459 6.332 -18.830 1.00 89.06 101 LEU A O 1
ATOM 745 N N . LEU A 1 102 ? 42.846 6.360 -16.670 1.00 85.62 102 LEU A N 1
ATOM 746 C CA . LEU A 1 102 ? 42.940 4.904 -16.435 1.00 85.62 102 LEU A CA 1
ATOM 747 C C . LEU A 1 102 ? 44.295 4.290 -16.868 1.00 85.62 102 LEU A C 1
ATOM 749 O O . LEU A 1 102 ? 44.346 3.191 -17.414 1.00 85.62 102 LEU A O 1
ATOM 753 N N . GLY A 1 103 ? 45.390 5.032 -16.658 1.00 81.88 103 GLY A N 1
ATOM 754 C CA . GLY A 1 103 ? 46.748 4.617 -17.034 1.00 81.88 103 GLY A CA 1
ATOM 755 C C . GLY A 1 103 ? 47.089 4.774 -18.522 1.00 81.88 103 GLY A C 1
ATOM 756 O O . GLY A 1 103 ? 48.204 4.439 -18.920 1.00 81.88 103 GLY A O 1
ATOM 757 N N . ARG A 1 104 ? 46.171 5.294 -19.349 1.00 88.12 104 ARG A N 1
ATOM 758 C CA . ARG A 1 104 ? 46.386 5.551 -20.779 1.00 88.12 104 ARG A CA 1
ATOM 759 C C . ARG A 1 104 ? 46.639 7.030 -21.038 1.00 88.12 104 ARG A C 1
ATOM 761 O O . ARG A 1 104 ? 45.836 7.861 -20.626 1.00 88.12 104 ARG A O 1
ATOM 768 N N . GLU A 1 105 ? 47.728 7.345 -21.733 1.00 90.56 105 GLU A N 1
ATOM 769 C CA . GLU A 1 105 ? 47.939 8.670 -22.320 1.00 90.56 105 GLU A CA 1
ATOM 770 C C . GLU A 1 105 ? 47.072 8.825 -23.576 1.00 90.56 105 GLU A C 1
ATOM 772 O O . GLU A 1 105 ? 47.002 7.917 -24.408 1.00 90.56 105 GLU A O 1
ATOM 777 N N . ILE A 1 106 ? 46.396 9.966 -23.681 1.00 91.81 106 ILE A N 1
ATOM 778 C CA . ILE A 1 106 ? 45.490 10.337 -24.765 1.00 91.81 106 ILE A CA 1
ATOM 779 C C . ILE A 1 106 ? 45.925 11.718 -25.253 1.00 91.81 106 ILE A C 1
ATOM 781 O O . ILE A 1 106 ? 46.011 12.660 -24.460 1.00 91.81 106 ILE A O 1
ATOM 785 N N . HIS A 1 107 ? 46.202 11.841 -26.546 1.00 92.44 107 HIS A N 1
ATOM 786 C CA . HIS A 1 107 ? 46.474 13.120 -27.188 1.00 92.44 107 HIS A CA 1
ATOM 787 C C . HIS A 1 107 ? 45.163 13.867 -27.446 1.00 92.44 107 HIS A C 1
ATOM 789 O O . HIS A 1 107 ? 44.150 13.251 -27.768 1.00 92.44 107 HIS A O 1
ATOM 795 N N . VAL A 1 108 ? 45.165 15.185 -27.280 1.00 88.38 108 VAL A N 1
ATOM 796 C CA . VAL A 1 108 ? 43.982 16.036 -27.433 1.00 88.38 108 VAL A CA 1
ATOM 797 C C . VAL A 1 108 ? 44.237 16.979 -28.601 1.00 88.38 108 VAL A C 1
ATOM 799 O O . VAL A 1 108 ? 44.857 18.032 -28.439 1.00 88.38 108 VAL A O 1
ATOM 802 N N . ASP A 1 109 ? 43.778 16.602 -29.789 1.00 83.50 109 ASP A N 1
ATOM 803 C CA . ASP A 1 109 ? 43.969 17.378 -31.016 1.00 83.50 109 ASP A CA 1
ATOM 804 C C . ASP A 1 109 ? 43.227 18.728 -30.970 1.00 83.50 109 ASP A C 1
ATOM 806 O O . ASP A 1 109 ? 42.361 18.960 -30.118 1.00 83.50 109 ASP A O 1
ATOM 810 N N . ALA A 1 110 ? 43.626 19.675 -31.823 1.00 74.50 110 ALA A N 1
ATOM 811 C CA . ALA A 1 110 ? 43.149 21.067 -31.787 1.00 74.50 110 ALA A CA 1
ATOM 812 C C . ALA A 1 110 ? 41.642 21.225 -32.075 1.00 74.50 110 ALA A C 1
ATOM 814 O O . ALA A 1 110 ? 41.045 22.229 -31.692 1.00 74.50 110 ALA A O 1
ATOM 815 N N . ASP A 1 111 ? 41.063 20.226 -32.729 1.00 72.69 111 ASP A N 1
ATOM 816 C CA . ASP A 1 111 ? 39.678 20.063 -33.164 1.00 72.69 111 ASP A CA 1
ATOM 817 C C . ASP A 1 111 ? 38.849 19.134 -32.255 1.00 72.69 111 ASP A C 1
ATOM 819 O O . ASP A 1 111 ? 37.674 18.908 -32.536 1.00 72.69 111 ASP A O 1
ATOM 823 N N . THR A 1 112 ? 39.422 18.632 -31.149 1.00 80.81 112 THR A N 1
ATOM 824 C CA . THR A 1 112 ? 38.684 17.843 -30.142 1.00 80.81 112 THR A CA 1
ATOM 825 C C . THR A 1 112 ? 37.453 18.615 -29.654 1.00 80.81 112 THR A C 1
ATOM 827 O O . THR A 1 112 ? 37.578 19.753 -29.200 1.00 80.81 112 THR A O 1
ATOM 830 N N . ASP A 1 113 ? 36.280 17.981 -29.672 1.00 77.12 113 ASP A N 1
ATOM 831 C CA . ASP A 1 113 ? 35.026 18.564 -29.190 1.00 77.12 113 ASP A CA 1
ATOM 832 C C . ASP A 1 113 ? 34.946 18.566 -27.647 1.00 77.12 113 ASP A C 1
ATOM 834 O O . ASP A 1 113 ? 35.353 17.609 -26.980 1.00 77.12 113 ASP A O 1
ATOM 838 N N . PHE A 1 114 ? 34.408 19.638 -27.060 1.00 82.31 114 PHE A N 1
ATOM 839 C CA . PHE A 1 114 ? 34.281 19.833 -25.609 1.00 82.31 114 PHE A CA 1
ATOM 840 C C . PHE A 1 114 ? 32.879 20.359 -25.260 1.00 82.31 114 PHE A C 1
ATOM 842 O O . PHE A 1 114 ? 32.495 21.437 -25.707 1.00 82.31 114 PHE A O 1
ATOM 849 N N . ASP A 1 115 ? 32.163 19.657 -24.369 1.00 69.25 115 ASP A N 1
ATOM 850 C CA . ASP A 1 115 ? 30.762 19.917 -23.952 1.00 69.25 115 ASP A CA 1
ATOM 851 C C . ASP A 1 115 ? 30.552 21.186 -23.068 1.00 69.25 115 ASP A C 1
ATOM 853 O O . ASP A 1 115 ? 29.867 21.142 -22.042 1.00 69.25 115 ASP A O 1
ATOM 857 N N . ASP A 1 116 ? 31.133 22.324 -23.460 1.00 57.12 116 ASP A N 1
ATOM 858 C CA . ASP A 1 116 ? 31.317 23.595 -22.728 1.00 57.12 116 ASP A CA 1
ATOM 859 C C . ASP A 1 116 ? 32.415 23.591 -21.641 1.00 57.12 116 ASP A C 1
ATOM 861 O O . ASP A 1 116 ? 32.148 23.505 -20.434 1.00 57.12 116 ASP A O 1
ATOM 865 N N . VAL A 1 117 ? 33.645 23.914 -22.049 1.00 51.94 117 VAL A N 1
ATOM 866 C CA . VAL A 1 117 ? 34.417 24.914 -21.292 1.00 51.94 117 VAL A CA 1
ATOM 867 C C . VAL A 1 117 ? 34.051 26.269 -21.893 1.00 51.94 117 VAL A C 1
ATOM 869 O O . VAL A 1 117 ? 34.302 26.509 -23.072 1.00 51.94 117 VAL A O 1
ATOM 872 N N . ALA A 1 118 ? 33.394 27.129 -21.111 1.00 40.97 118 ALA A N 1
ATOM 873 C CA . ALA A 1 118 ? 32.955 28.437 -21.591 1.00 40.97 118 ALA A CA 1
ATOM 874 C C . ALA A 1 118 ? 34.144 29.303 -22.051 1.00 40.97 118 ALA A C 1
ATOM 876 O O . ALA A 1 118 ? 35.252 29.170 -21.538 1.00 40.97 118 ALA A O 1
ATOM 877 N N . ALA A 1 119 ? 33.864 30.177 -23.020 1.00 49.16 119 ALA A N 1
ATOM 878 C CA . ALA A 1 119 ? 34.799 31.031 -23.751 1.00 49.16 119 ALA A CA 1
ATOM 879 C C . ALA A 1 119 ? 35.925 31.704 -22.929 1.00 49.16 119 ALA A C 1
ATOM 881 O O . ALA A 1 119 ? 35.751 32.038 -21.761 1.00 49.16 119 ALA A O 1
ATOM 882 N N . GLU A 1 120 ? 37.022 32.011 -23.640 1.00 49.34 120 GLU A N 1
ATOM 883 C CA . GLU A 1 120 ? 38.267 32.668 -23.179 1.00 49.34 120 GLU A CA 1
ATOM 884 C C . GLU A 1 120 ? 39.334 31.749 -22.540 1.00 49.34 120 GLU A C 1
ATOM 886 O O . GLU A 1 120 ? 39.850 32.003 -21.454 1.00 49.34 120 GLU A O 1
ATOM 891 N N . GLY A 1 121 ? 39.757 30.711 -23.275 1.00 58.78 121 GLY A N 1
ATOM 892 C CA . GLY A 1 121 ? 40.966 29.936 -22.967 1.00 58.78 121 GLY A CA 1
ATOM 893 C C . GLY A 1 121 ? 41.194 28.749 -23.911 1.00 58.78 121 GLY A C 1
ATOM 894 O O . GLY A 1 121 ? 40.345 28.439 -24.742 1.00 58.78 121 GLY A O 1
ATOM 895 N N . GLU A 1 122 ? 42.335 28.069 -23.772 1.00 70.12 122 GLU A N 1
ATOM 896 C CA . GLU A 1 122 ? 42.551 26.737 -24.355 1.00 70.12 122 GLU A CA 1
ATOM 897 C C . GLU A 1 122 ? 41.816 25.699 -23.477 1.00 70.12 122 GLU A C 1
ATOM 899 O O . GLU A 1 122 ? 42.178 25.567 -22.305 1.00 70.12 122 GLU A O 1
ATOM 904 N N . PRO A 1 123 ? 40.800 24.959 -23.975 1.00 74.56 123 PRO A N 1
ATOM 905 C CA . PRO A 1 123 ? 39.938 24.121 -23.124 1.00 74.56 123 PRO A CA 1
ATOM 906 C C . PRO A 1 123 ? 40.691 23.061 -22.311 1.00 74.56 123 PRO A C 1
ATOM 908 O O . PRO A 1 123 ? 40.323 22.762 -21.175 1.00 74.56 123 PRO A O 1
ATOM 911 N N . LEU A 1 124 ? 41.790 22.539 -22.863 1.00 81.25 124 LEU A N 1
ATOM 912 C CA . LEU A 1 124 ? 42.674 21.590 -22.192 1.00 81.25 124 LEU A CA 1
ATOM 913 C C . LEU A 1 124 ? 43.372 22.193 -20.961 1.00 81.25 124 LEU A C 1
ATOM 915 O O . LEU A 1 124 ? 43.523 21.510 -19.952 1.00 81.25 124 LEU A O 1
ATOM 919 N N . ALA A 1 125 ? 43.745 23.475 -21.003 1.00 78.81 125 ALA A N 1
ATOM 920 C CA . ALA A 1 125 ? 44.401 24.161 -19.887 1.00 78.81 125 ALA A CA 1
ATOM 921 C C . ALA A 1 125 ? 43.461 24.406 -18.687 1.00 78.81 125 ALA A C 1
ATOM 923 O O . ALA A 1 125 ? 43.931 24.714 -17.592 1.00 78.81 125 ALA A O 1
ATOM 924 N N . ALA A 1 126 ? 42.144 24.248 -18.871 1.00 77.75 126 ALA A N 1
ATOM 925 C CA . ALA A 1 126 ? 41.154 24.290 -17.795 1.00 77.75 126 ALA A CA 1
ATOM 926 C C . ALA A 1 126 ? 40.970 22.934 -17.076 1.00 77.75 126 ALA A C 1
ATOM 928 O O . ALA A 1 126 ? 40.315 22.878 -16.032 1.00 77.75 126 ALA A O 1
ATOM 929 N N . LEU A 1 127 ? 41.529 21.837 -17.606 1.00 84.69 127 LEU A N 1
ATOM 930 C CA . LEU A 1 127 ? 41.485 20.524 -16.962 1.00 84.69 127 LEU A CA 1
ATOM 931 C C . LEU A 1 127 ? 42.590 20.397 -15.904 1.00 84.69 127 LEU A C 1
ATOM 933 O O . LEU A 1 127 ? 43.752 20.711 -16.144 1.00 84.69 127 LEU A O 1
ATOM 937 N N . ALA A 1 128 ? 42.227 19.875 -14.733 1.00 85.81 128 ALA A N 1
ATOM 938 C CA . ALA A 1 128 ? 43.145 19.612 -13.632 1.00 85.81 128 ALA A CA 1
ATOM 939 C C . ALA A 1 128 ? 43.218 18.110 -13.323 1.00 85.81 128 ALA A C 1
ATOM 941 O O . ALA A 1 128 ? 42.290 17.344 -13.597 1.00 85.81 128 ALA A O 1
ATOM 942 N N . VAL A 1 129 ? 44.312 17.686 -12.691 1.00 88.44 129 VAL A N 1
ATOM 943 C CA . VAL A 1 129 ? 44.422 16.335 -12.121 1.00 88.44 129 VAL A CA 1
ATOM 944 C C . VAL A 1 129 ? 43.306 16.129 -11.091 1.00 88.44 129 VAL A C 1
ATOM 946 O O . VAL A 1 129 ? 43.054 16.987 -10.247 1.00 88.44 129 VAL A O 1
ATOM 949 N N . GLY A 1 130 ? 42.617 14.993 -11.175 1.00 84.44 130 GLY A N 1
ATOM 950 C CA . GLY A 1 130 ? 41.429 14.680 -10.383 1.00 84.44 130 GLY A CA 1
ATOM 951 C C . GLY A 1 130 ? 40.099 15.115 -11.011 1.00 84.44 130 GLY A C 1
ATOM 952 O O . GLY A 1 130 ? 39.055 14.639 -10.558 1.00 84.44 130 GLY A O 1
ATOM 953 N N . THR A 1 131 ? 40.092 15.945 -12.066 1.00 87.88 131 THR A N 1
ATOM 954 C CA . THR A 1 131 ? 38.860 16.254 -12.812 1.00 87.88 131 THR A CA 1
ATOM 955 C C . THR A 1 131 ? 38.287 14.965 -13.398 1.00 87.88 131 THR A C 1
ATOM 957 O O . THR A 1 131 ? 39.003 14.193 -14.041 1.00 87.88 131 THR A O 1
ATOM 960 N N . ARG A 1 132 ? 36.992 14.712 -13.166 1.00 89.44 132 ARG A N 1
ATOM 961 C CA . ARG A 1 132 ? 36.293 13.573 -13.769 1.00 89.44 132 ARG A CA 1
ATOM 962 C C . ARG A 1 132 ? 35.790 13.936 -15.154 1.00 89.44 132 ARG A C 1
ATOM 964 O O . ARG A 1 132 ? 35.104 14.940 -15.312 1.00 89.44 132 ARG A O 1
ATOM 971 N N . VAL A 1 133 ? 36.108 13.082 -16.115 1.00 89.31 133 VAL A N 1
ATOM 972 C CA . VAL A 1 133 ? 35.780 13.255 -17.530 1.00 89.31 133 VAL A CA 1
ATOM 973 C C . VAL A 1 133 ? 35.284 11.937 -18.120 1.00 89.31 133 VAL A C 1
ATOM 975 O O . VAL A 1 133 ? 35.587 10.857 -17.600 1.00 89.31 133 VAL A O 1
ATOM 978 N N . GLU A 1 134 ? 34.527 12.020 -19.208 1.00 89.31 134 GLU A N 1
ATOM 979 C CA . GLU A 1 134 ? 34.269 10.901 -20.114 1.00 89.31 134 GLU A CA 1
ATOM 980 C C . GLU A 1 134 ? 34.805 11.289 -21.504 1.00 89.31 134 GLU A C 1
ATOM 982 O O . GLU A 1 134 ? 34.381 12.287 -22.078 1.00 89.31 134 GLU A O 1
ATOM 987 N N . ILE A 1 135 ? 35.797 10.548 -22.011 1.00 88.88 135 ILE A N 1
ATOM 988 C CA . ILE A 1 135 ? 36.513 10.844 -23.261 1.00 88.88 135 ILE A CA 1
ATOM 989 C C . ILE A 1 135 ? 36.188 9.770 -24.297 1.00 88.88 135 ILE A C 1
ATOM 991 O O . ILE A 1 135 ? 36.446 8.587 -24.065 1.00 88.88 135 ILE A O 1
ATOM 995 N N . GLY A 1 136 ? 35.645 10.181 -25.444 1.00 86.56 136 GLY A N 1
ATOM 996 C CA . GLY A 1 136 ? 35.572 9.356 -26.652 1.00 86.56 136 GLY A CA 1
ATOM 997 C C . GLY A 1 136 ? 36.889 9.425 -27.417 1.00 86.56 136 GLY A C 1
ATOM 998 O O . GLY A 1 136 ? 37.328 10.519 -27.771 1.00 86.56 136 GLY A O 1
ATOM 999 N N . CYS A 1 137 ? 37.513 8.273 -27.656 1.00 86.88 137 CYS A N 1
ATOM 1000 C CA . CYS A 1 137 ? 38.848 8.157 -28.241 1.00 86.88 137 CYS A CA 1
ATOM 1001 C C . CYS A 1 137 ? 38.809 7.456 -29.610 1.00 86.88 137 CYS A C 1
ATOM 1003 O O . CYS A 1 137 ? 38.030 6.522 -29.814 1.00 86.88 137 CYS A O 1
ATOM 1005 N N . ARG A 1 138 ? 39.703 7.857 -30.519 1.00 84.31 138 ARG A N 1
ATOM 1006 C CA . ARG A 1 138 ? 40.128 7.077 -31.691 1.00 84.31 138 ARG A CA 1
ATOM 1007 C C . ARG A 1 138 ? 41.477 6.418 -31.356 1.00 84.31 138 ARG A C 1
ATOM 1009 O O . ARG A 1 138 ? 42.233 6.931 -30.530 1.00 84.31 138 ARG A O 1
ATOM 1016 N N . VAL A 1 139 ? 41.769 5.268 -31.963 1.00 81.94 139 VAL A N 1
ATOM 1017 C CA . VAL A 1 139 ? 43.106 4.654 -31.922 1.00 81.94 139 VAL A CA 1
ATOM 1018 C C . VAL A 1 139 ? 43.691 4.748 -33.319 1.00 81.94 139 VAL A C 1
ATOM 1020 O O . VAL A 1 139 ? 43.134 4.189 -34.261 1.00 81.94 139 VAL A O 1
ATOM 1023 N N . GLU A 1 140 ? 44.784 5.486 -33.446 1.00 80.62 140 GLU A N 1
ATOM 1024 C CA . GLU A 1 140 ? 45.488 5.698 -34.705 1.00 80.62 140 GLU A CA 1
ATOM 1025 C C . GLU A 1 140 ? 46.269 4.443 -35.126 1.00 80.62 140 GLU A C 1
ATOM 1027 O O . GLU A 1 140 ? 46.572 3.563 -34.315 1.00 80.62 140 GLU A O 1
ATOM 1032 N N . SER A 1 141 ? 46.651 4.360 -36.403 1.00 71.94 141 SER A N 1
ATOM 1033 C CA . SER A 1 141 ? 47.354 3.190 -36.958 1.00 71.94 141 SER A CA 1
ATOM 1034 C C . SER A 1 141 ? 48.739 2.918 -36.347 1.00 71.94 141 SER A C 1
ATOM 1036 O O . SER A 1 141 ? 49.289 1.837 -36.542 1.00 71.94 141 SER A O 1
ATOM 1038 N N . ASP A 1 142 ? 49.319 3.887 -35.631 1.00 77.12 142 ASP A N 1
ATOM 1039 C CA . ASP A 1 142 ? 50.566 3.747 -34.865 1.00 77.12 142 ASP A CA 1
ATOM 1040 C C . ASP A 1 142 ? 50.339 3.321 -33.395 1.00 77.12 142 ASP A C 1
ATOM 1042 O O . ASP A 1 142 ? 51.299 3.171 -32.639 1.00 77.12 142 ASP A O 1
ATOM 1046 N N . GLY A 1 143 ? 49.081 3.108 -32.989 1.00 75.00 143 GLY A N 1
ATOM 1047 C CA . GLY A 1 143 ? 48.672 2.735 -31.633 1.00 75.00 143 GLY A CA 1
ATOM 1048 C C . GLY A 1 143 ? 48.418 3.915 -30.688 1.00 75.00 143 GLY A C 1
ATOM 1049 O O . GLY A 1 143 ? 48.050 3.691 -29.528 1.00 75.00 143 GLY A O 1
ATOM 1050 N N . ARG A 1 144 ? 48.591 5.162 -31.148 1.00 84.62 144 ARG A N 1
ATOM 1051 C CA . ARG A 1 144 ? 48.315 6.372 -30.361 1.00 84.62 144 ARG A CA 1
ATOM 1052 C C . ARG A 1 144 ? 46.816 6.537 -30.131 1.00 84.62 144 ARG A C 1
ATOM 1054 O O . ARG A 1 144 ? 46.010 6.245 -31.007 1.00 84.62 144 ARG A O 1
ATOM 1061 N N . TRP A 1 145 ? 46.436 7.009 -28.948 1.00 89.31 145 TRP A N 1
ATOM 1062 C CA . TRP A 1 145 ? 45.047 7.337 -28.632 1.00 89.31 145 TRP A CA 1
ATOM 1063 C C . TRP A 1 145 ? 44.832 8.843 -28.790 1.00 89.31 145 TRP A C 1
ATOM 1065 O O . TRP A 1 145 ? 45.559 9.626 -28.181 1.00 89.31 145 TRP A O 1
ATOM 1075 N N . THR A 1 146 ? 43.842 9.236 -29.586 1.00 88.50 146 THR A N 1
ATOM 1076 C CA . THR A 1 146 ? 43.461 10.630 -29.863 1.00 88.50 146 THR A CA 1
ATOM 1077 C C . THR A 1 146 ? 42.046 10.882 -29.338 1.00 88.50 146 THR A C 1
ATOM 1079 O O . THR A 1 146 ? 41.146 10.057 -29.508 1.00 88.50 146 THR A O 1
ATOM 1082 N N . ALA A 1 147 ? 41.831 11.987 -28.629 1.00 88.44 147 ALA A N 1
ATOM 1083 C CA . ALA A 1 147 ? 40.518 12.374 -28.127 1.00 88.44 147 ALA A CA 1
ATOM 1084 C C . ALA A 1 147 ? 39.695 12.987 -29.266 1.00 88.44 147 ALA A C 1
ATOM 1086 O O . ALA A 1 147 ? 40.141 13.922 -29.917 1.00 88.44 147 ALA A O 1
ATOM 1087 N N . ARG A 1 148 ? 38.469 12.497 -29.475 1.00 83.56 148 ARG A N 1
ATOM 1088 C CA . ARG A 1 148 ? 37.481 13.160 -30.345 1.00 83.56 148 ARG A CA 1
ATOM 1089 C C . ARG A 1 148 ? 36.530 14.056 -29.570 1.00 83.56 148 ARG A C 1
ATOM 1091 O O . ARG A 1 148 ? 36.171 15.119 -30.058 1.00 83.56 148 ARG A O 1
ATOM 1098 N N . LYS A 1 149 ? 36.109 13.614 -28.382 1.00 84.88 149 LYS A N 1
ATOM 1099 C CA . LYS A 1 149 ? 35.153 14.343 -27.545 1.00 84.88 149 LYS A CA 1
ATOM 1100 C C . LYS A 1 149 ? 35.486 14.196 -26.068 1.00 84.88 149 LYS A C 1
ATOM 1102 O O . LYS A 1 149 ? 35.701 13.073 -25.607 1.00 84.88 149 LYS A O 1
ATOM 1107 N N . VAL A 1 150 ? 35.496 15.305 -25.332 1.00 86.25 150 VAL A N 1
ATOM 1108 C CA . VAL A 1 150 ? 35.779 15.367 -23.892 1.00 86.25 150 VAL A CA 1
ATOM 1109 C C . VAL A 1 150 ? 34.585 15.965 -23.149 1.00 86.25 150 VAL A C 1
ATOM 1111 O O . VAL A 1 150 ? 34.275 17.152 -23.253 1.00 86.25 150 VAL A O 1
ATOM 1114 N N . GLU A 1 151 ? 33.925 15.132 -22.351 1.00 86.12 151 GLU A N 1
ATOM 1115 C CA . GLU A 1 151 ? 32.711 15.480 -21.615 1.00 86.12 151 GLU A CA 1
ATOM 1116 C C . GLU A 1 151 ? 33.045 15.650 -20.123 1.00 86.12 151 GLU A C 1
ATOM 1118 O O . GLU A 1 151 ? 33.675 14.781 -19.514 1.00 86.12 151 GLU A O 1
ATOM 1123 N N . THR A 1 152 ? 32.646 16.774 -19.513 1.00 83.25 152 THR A N 1
ATOM 1124 C CA . THR A 1 152 ? 33.059 17.156 -18.139 1.00 83.25 152 THR A CA 1
ATOM 1125 C C . THR A 1 152 ? 31.892 17.327 -17.155 1.00 83.25 152 THR A C 1
ATOM 1127 O O . THR A 1 152 ? 32.094 17.352 -15.938 1.00 83.25 152 THR A O 1
ATOM 1130 N N . ARG A 1 153 ? 30.648 17.423 -17.646 1.00 75.38 153 ARG A N 1
ATOM 1131 C CA . ARG A 1 153 ? 29.442 17.639 -16.826 1.00 75.38 153 ARG A CA 1
ATOM 1132 C C . ARG A 1 153 ? 28.770 16.319 -16.437 1.00 75.38 153 ARG A C 1
ATOM 1134 O O . ARG A 1 153 ? 28.732 15.375 -17.211 1.00 75.38 153 ARG A O 1
ATOM 1141 N N . ALA A 1 154 ? 28.195 16.270 -15.230 1.00 69.69 154 ALA A N 1
ATOM 1142 C CA . ALA A 1 154 ? 27.367 15.159 -14.724 1.00 69.69 154 ALA A CA 1
ATOM 1143 C C . ALA A 1 154 ? 28.001 13.741 -14.774 1.00 69.69 154 ALA A C 1
ATOM 1145 O O . ALA A 1 154 ? 27.295 12.730 -14.734 1.00 69.69 154 ALA A O 1
ATOM 1146 N N . ILE A 1 155 ? 29.334 13.650 -14.806 1.00 79.94 155 ILE A N 1
ATOM 1147 C CA . ILE A 1 155 ? 30.074 12.391 -14.960 1.00 79.94 155 ILE A CA 1
ATOM 1148 C C . ILE A 1 155 ? 29.866 11.460 -13.753 1.00 79.94 155 ILE A C 1
ATOM 1150 O O . ILE A 1 155 ? 30.163 11.807 -12.606 1.00 79.94 155 ILE A O 1
ATOM 1154 N N . LYS A 1 156 ? 29.381 10.235 -14.011 1.00 75.12 156 LYS A N 1
ATOM 1155 C CA . LYS A 1 156 ? 29.140 9.216 -12.973 1.00 75.12 156 LYS A CA 1
ATOM 1156 C C . LYS A 1 156 ? 30.435 8.869 -12.216 1.00 75.12 156 LYS A C 1
ATOM 1158 O O . LYS A 1 156 ? 31.528 8.839 -12.785 1.00 75.12 156 LYS A O 1
ATOM 1163 N N . ARG A 1 157 ? 30.304 8.565 -10.917 1.00 79.44 157 ARG A N 1
ATOM 1164 C CA . ARG A 1 157 ? 31.436 8.236 -10.022 1.00 79.44 157 ARG A CA 1
ATOM 1165 C C . ARG A 1 157 ? 32.129 6.903 -10.325 1.00 79.44 157 ARG A C 1
ATOM 1167 O O . ARG A 1 157 ? 33.246 6.719 -9.865 1.00 79.44 157 ARG A O 1
ATOM 1174 N N . THR A 1 158 ? 31.483 5.989 -11.049 1.00 80.69 158 THR A N 1
ATOM 1175 C CA . THR A 1 158 ? 32.082 4.707 -11.442 1.00 80.69 158 THR A CA 1
ATOM 1176 C C . THR A 1 158 ? 33.063 4.901 -12.589 1.00 80.69 158 THR A C 1
ATOM 1178 O O . THR A 1 158 ? 32.721 5.533 -13.593 1.00 80.69 158 THR A O 1
ATOM 1181 N N . ASP A 1 159 ? 34.269 4.360 -12.448 1.00 85.75 159 ASP A N 1
ATOM 1182 C CA . ASP A 1 159 ? 35.260 4.330 -13.522 1.00 85.75 159 ASP A CA 1
ATOM 1183 C C . ASP A 1 159 ? 34.898 3.216 -14.505 1.00 85.75 159 ASP A C 1
ATOM 1185 O O . ASP A 1 159 ? 34.546 2.102 -14.102 1.00 85.75 159 ASP A O 1
ATOM 1189 N N . LYS A 1 160 ? 34.901 3.548 -15.796 1.00 85.81 160 LYS A N 1
ATOM 1190 C CA . LYS A 1 160 ? 34.367 2.678 -16.843 1.00 85.81 160 LYS A CA 1
ATOM 1191 C C . LYS A 1 160 ? 35.194 2.788 -18.110 1.00 85.81 160 LYS A C 1
ATOM 1193 O O . LYS A 1 160 ? 35.445 3.885 -18.598 1.00 85.81 160 LYS A O 1
ATOM 1198 N N . LEU A 1 161 ? 35.554 1.639 -18.655 1.00 87.38 161 LEU A N 1
ATOM 1199 C CA . LEU A 1 161 ? 36.168 1.493 -19.963 1.00 87.38 161 LEU A CA 1
ATOM 1200 C C . LEU A 1 161 ? 35.149 0.850 -20.901 1.00 87.38 161 LEU A C 1
ATOM 1202 O O . LEU A 1 161 ? 34.505 -0.140 -20.552 1.00 87.38 161 LEU A O 1
ATOM 1206 N N . LYS A 1 162 ? 35.018 1.408 -22.099 1.00 84.50 162 LYS A N 1
ATOM 1207 C CA . LYS A 1 162 ? 34.363 0.769 -23.236 1.00 84.50 162 LYS A CA 1
ATOM 1208 C C . LYS A 1 162 ? 35.372 0.629 -24.363 1.00 84.50 162 LYS A C 1
ATOM 1210 O O . LYS A 1 162 ? 36.120 1.573 -24.600 1.00 84.50 162 LYS A O 1
ATOM 1215 N N . GLY A 1 163 ? 35.388 -0.513 -25.036 1.00 81.62 163 GLY A N 1
ATOM 1216 C CA . GLY A 1 163 ? 36.283 -0.776 -26.162 1.00 81.62 163 GLY A CA 1
ATOM 1217 C C . GLY A 1 163 ? 36.290 -2.250 -26.555 1.00 81.62 163 GLY A C 1
ATOM 1218 O O . GLY A 1 163 ? 35.630 -3.072 -25.914 1.00 81.62 163 GLY A O 1
ATOM 1219 N N . THR A 1 164 ? 37.046 -2.576 -27.599 1.00 79.75 164 THR A N 1
ATOM 1220 C CA . THR A 1 164 ? 37.081 -3.914 -28.208 1.00 79.75 164 THR A CA 1
ATOM 1221 C C . THR A 1 164 ? 38.287 -4.704 -27.712 1.00 79.75 164 THR A C 1
ATOM 1223 O O . THR A 1 164 ? 39.400 -4.175 -27.698 1.00 79.75 164 THR A O 1
ATOM 1226 N N . ILE A 1 165 ? 38.103 -5.971 -27.328 1.00 81.38 165 ILE A N 1
ATOM 1227 C CA . ILE A 1 165 ? 39.233 -6.829 -26.938 1.00 81.38 165 ILE A CA 1
ATOM 1228 C C . ILE A 1 165 ? 40.091 -7.154 -28.164 1.00 81.38 165 ILE A C 1
ATOM 1230 O O . ILE A 1 165 ? 39.624 -7.801 -29.100 1.00 81.38 165 ILE A O 1
ATOM 1234 N N . THR A 1 166 ? 41.367 -6.783 -28.126 1.00 80.19 166 THR A N 1
ATOM 1235 C CA . THR A 1 166 ? 42.374 -7.099 -29.150 1.00 80.19 166 THR A CA 1
ATOM 1236 C C . THR A 1 166 ? 43.159 -8.369 -28.825 1.00 80.19 166 THR A C 1
ATOM 1238 O O . THR A 1 166 ? 43.515 -9.117 -29.735 1.00 80.19 166 THR A O 1
ATOM 1241 N N . ALA A 1 167 ? 43.393 -8.662 -27.543 1.00 82.06 167 ALA A N 1
ATOM 1242 C CA . ALA A 1 167 ? 44.063 -9.882 -27.094 1.00 82.06 167 ALA A CA 1
ATOM 1243 C C . ALA A 1 167 ? 43.667 -10.267 -25.659 1.00 82.06 167 ALA A C 1
ATOM 1245 O O . ALA A 1 167 ? 43.134 -9.464 -24.898 1.00 82.06 167 ALA A O 1
ATOM 1246 N N . VAL A 1 168 ? 43.968 -11.507 -25.268 1.00 83.88 168 VAL A N 1
ATOM 1247 C CA . VAL A 1 168 ? 43.810 -11.990 -23.890 1.00 83.88 168 VAL A CA 1
ATOM 1248 C C . VAL A 1 168 ? 45.068 -12.749 -23.490 1.00 83.88 168 VAL A C 1
ATOM 1250 O O . VAL A 1 168 ? 45.499 -13.660 -24.197 1.00 83.88 168 VAL A O 1
ATOM 1253 N N . ALA A 1 169 ? 45.653 -12.384 -22.353 1.00 82.81 169 ALA A N 1
ATOM 1254 C CA . ALA A 1 169 ? 46.857 -12.998 -21.807 1.00 82.81 169 ALA A CA 1
ATOM 1255 C C . ALA A 1 169 ? 46.586 -13.594 -20.420 1.00 82.81 169 ALA A C 1
ATOM 1257 O O . ALA A 1 169 ? 45.802 -13.057 -19.639 1.00 82.81 169 ALA A O 1
ATOM 1258 N N . THR A 1 170 ? 47.257 -14.700 -20.093 1.00 78.81 170 THR A N 1
ATOM 1259 C CA . THR A 1 170 ? 47.242 -15.265 -18.734 1.00 78.81 170 THR A CA 1
ATOM 1260 C C . THR A 1 170 ? 48.459 -14.749 -17.971 1.00 78.81 170 THR A C 1
ATOM 1262 O O . THR A 1 170 ? 49.585 -14.831 -18.463 1.00 78.81 170 THR A O 1
ATOM 1265 N N . ARG A 1 171 ? 48.236 -14.202 -16.778 1.00 76.50 171 ARG A N 1
ATOM 1266 C CA . ARG A 1 171 ? 49.274 -13.718 -15.863 1.00 76.50 171 ARG A CA 1
ATOM 1267 C C . ARG A 1 171 ? 49.970 -14.890 -15.165 1.00 76.50 171 ARG A C 1
ATOM 1269 O O . ARG A 1 171 ? 49.417 -15.978 -15.029 1.00 76.50 171 ARG A O 1
ATOM 1276 N N . ALA A 1 172 ? 51.176 -14.646 -14.651 1.00 71.69 172 ALA A N 1
ATOM 1277 C CA . ALA A 1 172 ? 51.968 -15.652 -13.934 1.00 71.69 172 ALA A CA 1
ATOM 1278 C C . ALA A 1 172 ? 51.335 -16.136 -12.608 1.00 71.69 172 ALA A C 1
ATOM 1280 O O . ALA A 1 172 ? 51.728 -17.178 -12.092 1.00 71.69 172 ALA A O 1
ATOM 1281 N N . ASP A 1 173 ? 50.362 -15.396 -12.069 1.00 70.00 173 ASP A N 1
ATOM 1282 C CA . ASP A 1 173 ? 49.562 -15.751 -10.887 1.00 70.00 173 ASP A CA 1
ATOM 1283 C C . ASP A 1 173 ? 48.283 -16.547 -11.226 1.00 70.00 173 ASP A C 1
ATOM 1285 O O . ASP A 1 173 ? 47.531 -16.912 -10.325 1.00 70.00 173 ASP A O 1
ATOM 1289 N N . GLY A 1 174 ? 48.036 -16.837 -12.509 1.00 67.19 174 GLY A N 1
ATOM 1290 C CA . GLY A 1 174 ? 46.827 -17.510 -12.992 1.00 67.19 174 GLY A CA 1
ATOM 1291 C C . GLY A 1 174 ? 45.644 -16.576 -13.266 1.00 67.19 174 GLY A C 1
ATOM 1292 O O . GLY A 1 174 ? 44.630 -17.039 -13.786 1.00 67.19 174 GLY A O 1
ATOM 1293 N N . GLY A 1 175 ? 45.761 -15.276 -12.970 1.00 74.56 175 GLY A N 1
ATOM 1294 C CA . GLY A 1 175 ? 44.775 -14.275 -13.375 1.00 74.56 175 GLY A CA 1
ATOM 1295 C C . GLY A 1 175 ? 44.784 -14.025 -14.887 1.00 74.56 175 GLY A C 1
ATOM 1296 O O . GLY A 1 175 ? 45.711 -14.413 -15.599 1.00 74.56 175 GLY A O 1
ATOM 1297 N N . GLN A 1 176 ? 43.769 -13.331 -15.395 1.00 82.00 176 GLN A N 1
ATOM 1298 C CA . GLN A 1 176 ? 43.710 -12.919 -16.801 1.00 82.00 176 GLN A CA 1
ATOM 1299 C C . GLN A 1 176 ? 44.007 -11.422 -16.958 1.00 82.00 176 GLN A C 1
ATOM 1301 O O . GLN A 1 176 ? 43.790 -10.611 -16.055 1.00 82.00 176 GLN A O 1
ATOM 1306 N N . THR A 1 177 ? 44.504 -11.056 -18.134 1.00 86.00 177 THR A N 1
ATOM 1307 C CA . THR A 1 177 ? 44.623 -9.676 -18.603 1.00 86.00 177 THR A CA 1
ATOM 1308 C C . THR A 1 177 ? 43.951 -9.578 -19.964 1.00 86.00 177 THR A C 1
ATOM 1310 O O . THR A 1 177 ? 44.306 -10.315 -20.884 1.00 86.00 177 THR A O 1
ATOM 1313 N N . LEU A 1 178 ? 42.980 -8.676 -20.085 1.00 86.50 178 LEU A N 1
ATOM 1314 C CA . LEU A 1 178 ? 42.357 -8.311 -21.353 1.00 86.50 178 LEU A CA 1
ATOM 1315 C C . LEU A 1 178 ? 43.136 -7.136 -21.936 1.00 86.50 178 LEU A C 1
ATOM 1317 O O . LEU A 1 178 ? 43.380 -6.160 -21.234 1.00 86.50 178 LEU A O 1
ATOM 1321 N N . ASP A 1 179 ? 43.515 -7.215 -23.201 1.00 85.94 179 ASP A N 1
ATOM 1322 C CA . ASP A 1 179 ? 43.953 -6.049 -23.959 1.00 85.94 179 ASP A CA 1
ATOM 1323 C C . ASP A 1 179 ? 42.731 -5.460 -24.668 1.00 85.94 179 ASP A C 1
ATOM 1325 O O . ASP A 1 179 ? 42.099 -6.141 -25.474 1.00 85.94 179 ASP A O 1
ATOM 1329 N N . VAL A 1 180 ? 42.361 -4.229 -24.317 1.00 84.00 180 VAL A N 1
ATOM 1330 C CA . VAL A 1 180 ? 41.148 -3.552 -24.791 1.00 84.00 180 VAL A CA 1
ATOM 1331 C C . VAL A 1 180 ? 41.569 -2.314 -25.571 1.00 84.00 180 VAL A C 1
ATOM 1333 O O . VAL A 1 180 ? 42.006 -1.320 -24.990 1.00 84.00 180 VAL A O 1
ATOM 1336 N N . SER A 1 181 ? 41.485 -2.383 -26.900 1.00 78.19 181 SER A N 1
ATOM 1337 C CA . SER A 1 181 ? 41.959 -1.338 -27.820 1.00 78.19 181 SER A CA 1
ATOM 1338 C C . SER A 1 181 ? 43.430 -0.913 -27.581 1.00 78.19 181 SER A C 1
ATOM 1340 O O . SER A 1 181 ? 43.813 0.232 -27.834 1.00 78.19 181 SER A O 1
ATOM 1342 N N . GLY A 1 182 ? 44.271 -1.827 -27.080 1.00 76.38 182 GLY A N 1
ATOM 1343 C CA . GLY A 1 182 ? 45.673 -1.578 -26.724 1.00 76.38 182 GLY A CA 1
ATOM 1344 C C . GLY A 1 182 ? 45.923 -1.201 -25.254 1.00 76.38 182 GLY A C 1
ATOM 1345 O O . GLY A 1 182 ? 47.073 -0.909 -24.903 1.00 76.38 182 GLY A O 1
ATOM 1346 N N . LEU A 1 183 ? 44.888 -1.130 -24.405 1.00 83.31 183 LEU A N 1
ATOM 1347 C CA . LEU A 1 183 ? 44.994 -0.904 -22.959 1.00 83.31 183 LEU A CA 1
ATOM 1348 C C . LEU A 1 183 ? 44.894 -2.234 -22.196 1.00 83.31 183 LEU A C 1
ATOM 1350 O O . LEU A 1 183 ? 43.865 -2.906 -22.232 1.00 83.31 183 LEU A O 1
ATOM 1354 N N . ALA A 1 184 ? 45.942 -2.578 -21.444 1.00 85.44 184 ALA A N 1
ATOM 1355 C CA . ALA A 1 184 ? 45.969 -3.773 -20.607 1.00 85.44 184 ALA A CA 1
ATOM 1356 C C . ALA A 1 184 ? 45.127 -3.596 -19.327 1.00 85.44 184 ALA A C 1
ATOM 1358 O O . ALA A 1 184 ? 45.419 -2.749 -18.482 1.00 85.44 184 ALA A O 1
ATOM 1359 N N . VAL A 1 185 ? 44.116 -4.448 -19.169 1.00 86.31 185 VAL A N 1
ATOM 1360 C CA . VAL A 1 185 ? 43.168 -4.477 -18.051 1.00 86.31 185 VAL A CA 1
ATOM 1361 C C . VAL A 1 185 ? 43.320 -5.792 -17.297 1.00 86.31 185 VAL A C 1
ATOM 1363 O O . VAL A 1 185 ? 43.119 -6.868 -17.862 1.00 86.31 185 VAL A O 1
ATOM 1366 N N . ALA A 1 186 ? 43.665 -5.735 -16.012 1.00 85.69 186 ALA A N 1
ATOM 1367 C CA . ALA A 1 186 ? 43.692 -6.927 -15.167 1.00 85.69 186 ALA A CA 1
ATOM 1368 C C . ALA A 1 186 ? 42.261 -7.386 -14.845 1.00 85.69 186 ALA A C 1
ATOM 1370 O O . ALA A 1 186 ? 41.374 -6.563 -14.645 1.00 85.69 186 ALA A O 1
ATOM 1371 N N . VAL A 1 187 ? 42.034 -8.693 -14.771 1.00 81.06 187 VAL A N 1
ATOM 1372 C CA . VAL A 1 187 ? 40.729 -9.284 -14.455 1.00 81.06 187 VAL A CA 1
ATOM 1373 C C . VAL A 1 187 ? 40.758 -9.849 -13.037 1.00 81.06 187 VAL A C 1
ATOM 1375 O O . VAL A 1 187 ? 41.661 -10.618 -12.707 1.00 81.06 187 VAL A O 1
ATOM 1378 N N . ASP A 1 188 ? 39.778 -9.482 -12.208 1.00 75.69 188 ASP A N 1
ATOM 1379 C CA . ASP A 1 188 ? 39.579 -10.101 -10.892 1.00 75.69 188 ASP A CA 1
ATOM 1380 C C . ASP A 1 188 ? 39.124 -11.571 -11.037 1.00 75.69 188 ASP A C 1
ATOM 1382 O O . ASP A 1 188 ? 38.367 -11.905 -11.947 1.00 75.69 188 ASP A O 1
ATOM 1386 N N . ALA A 1 189 ? 39.565 -12.470 -10.155 1.00 69.19 189 ALA A N 1
ATOM 1387 C CA . ALA A 1 189 ? 39.342 -13.917 -10.295 1.00 69.19 189 ALA A CA 1
ATOM 1388 C C . ALA A 1 189 ? 37.847 -14.309 -10.262 1.00 69.19 189 ALA A C 1
ATOM 1390 O O . ALA A 1 189 ? 37.415 -15.277 -10.906 1.00 69.19 189 ALA A O 1
ATOM 1391 N N . ASP A 1 190 ? 37.044 -13.522 -9.548 1.00 66.69 190 ASP A N 1
ATOM 1392 C CA . ASP A 1 190 ? 35.597 -13.703 -9.441 1.00 66.69 190 ASP A CA 1
ATOM 1393 C C . ASP A 1 190 ? 34.806 -12.981 -10.546 1.00 66.69 190 ASP A C 1
ATOM 1395 O O . ASP A 1 190 ? 33.596 -13.181 -10.656 1.00 66.69 190 ASP A O 1
ATOM 1399 N N . ALA A 1 191 ? 35.457 -12.201 -11.419 1.00 66.19 191 ALA A N 1
ATOM 1400 C CA . ALA A 1 191 ? 34.773 -11.527 -12.518 1.00 66.19 191 ALA A CA 1
ATOM 1401 C C . ALA A 1 191 ? 34.160 -12.539 -13.505 1.00 66.19 191 ALA A C 1
ATOM 1403 O O . ALA A 1 191 ? 34.771 -13.544 -13.889 1.00 66.19 191 ALA A O 1
ATOM 1404 N N . ARG A 1 192 ? 32.932 -12.260 -13.942 1.00 70.12 192 ARG A N 1
ATOM 1405 C CA . ARG A 1 192 ? 32.204 -13.001 -14.982 1.00 70.12 192 ARG A CA 1
ATOM 1406 C C . ARG A 1 192 ? 31.720 -12.022 -16.039 1.00 70.12 192 ARG A C 1
ATOM 1408 O O . ARG A 1 192 ? 31.518 -10.846 -15.740 1.00 70.12 192 ARG A O 1
ATOM 1415 N N . ILE A 1 193 ? 31.533 -12.511 -17.263 1.00 69.31 193 ILE A N 1
ATOM 1416 C CA . ILE A 1 193 ? 30.951 -11.707 -18.339 1.00 69.31 193 ILE A CA 1
ATOM 1417 C C . ILE A 1 193 ? 29.441 -11.820 -18.247 1.00 69.31 193 ILE A C 1
ATOM 1419 O O . ILE A 1 193 ? 28.881 -12.877 -18.541 1.00 69.31 193 ILE A O 1
ATOM 1423 N N . GLN A 1 194 ? 28.790 -10.727 -17.872 1.00 68.38 194 GLN A N 1
ATOM 1424 C CA . GLN A 1 194 ? 27.348 -10.592 -17.985 1.00 68.38 194 GLN A CA 1
ATOM 1425 C C . GLN A 1 194 ? 27.004 -10.384 -19.460 1.00 68.38 194 GLN A C 1
ATOM 1427 O O . GLN A 1 194 ? 27.337 -9.366 -20.066 1.00 68.38 194 GLN A O 1
ATOM 1432 N N . THR A 1 195 ? 26.377 -11.400 -20.045 1.00 64.62 195 THR A N 1
ATOM 1433 C CA . THR A 1 195 ? 25.859 -11.378 -21.413 1.00 64.62 195 THR A CA 1
ATOM 1434 C C . THR A 1 195 ? 24.341 -11.272 -21.335 1.00 64.62 195 THR A C 1
ATOM 1436 O O . THR A 1 195 ? 23.714 -12.222 -20.854 1.00 64.62 195 THR A O 1
ATOM 1439 N N . PRO A 1 196 ? 23.718 -10.167 -21.768 1.00 65.88 196 PRO A N 1
ATOM 1440 C CA . PRO A 1 196 ? 22.269 -10.112 -21.911 1.00 65.88 196 PRO A CA 1
ATOM 1441 C C . PRO A 1 196 ? 21.791 -11.202 -22.881 1.00 65.88 196 PRO A C 1
ATOM 1443 O O . PRO A 1 196 ? 22.448 -11.496 -23.882 1.00 65.88 196 PRO A O 1
ATOM 1446 N N . ARG A 1 197 ? 20.684 -11.873 -22.553 1.00 69.56 197 ARG A N 1
ATOM 1447 C CA . ARG A 1 197 ? 20.144 -12.981 -23.361 1.00 69.56 197 ARG A CA 1
ATOM 1448 C C . ARG A 1 197 ? 18.629 -13.026 -23.459 1.00 69.56 197 ARG A C 1
ATOM 1450 O O . ARG A 1 197 ? 18.147 -13.678 -24.378 1.00 69.56 197 ARG A O 1
ATOM 1457 N N . GLY A 1 198 ? 17.915 -12.382 -22.537 1.00 73.25 198 GLY A N 1
ATOM 1458 C CA . GLY A 1 198 ? 16.458 -12.428 -22.478 1.00 73.25 198 GLY A CA 1
ATOM 1459 C C . GLY A 1 198 ? 15.745 -11.818 -23.700 1.00 73.25 198 GLY A C 1
ATOM 1460 O O . GLY A 1 198 ? 16.362 -11.104 -24.497 1.00 73.25 198 GLY A O 1
ATOM 1461 N N . PRO A 1 199 ? 14.427 -12.051 -23.821 1.00 77.75 199 PRO A N 1
ATOM 1462 C CA . PRO A 1 199 ? 13.563 -11.533 -24.887 1.00 77.75 199 PRO A CA 1
ATOM 1463 C C . PRO A 1 199 ? 13.742 -10.041 -25.199 1.00 77.75 199 PRO A C 1
ATOM 1465 O O . PRO A 1 199 ? 13.801 -9.654 -26.367 1.00 77.75 199 PRO A O 1
ATOM 1468 N N . LEU A 1 200 ? 13.898 -9.207 -24.163 1.00 79.81 200 LEU A N 1
ATOM 1469 C CA . LEU A 1 200 ? 14.100 -7.761 -24.312 1.00 79.81 200 LEU A CA 1
ATOM 1470 C C . LEU A 1 200 ? 15.379 -7.420 -25.094 1.00 79.81 200 LEU A C 1
ATOM 1472 O O . LEU A 1 200 ? 15.387 -6.467 -25.868 1.00 79.81 200 LEU A O 1
ATOM 1476 N N . TYR A 1 201 ? 16.436 -8.223 -24.947 1.00 79.38 201 TYR A N 1
ATOM 1477 C CA . TYR A 1 201 ? 17.705 -8.015 -25.645 1.00 79.38 201 TYR A CA 1
ATOM 1478 C C . TYR A 1 201 ? 17.640 -8.419 -27.120 1.00 79.38 201 TYR A C 1
ATOM 1480 O O . TYR A 1 201 ? 18.185 -7.730 -27.980 1.00 79.38 201 TYR A O 1
ATOM 1488 N N . ARG A 1 202 ? 16.918 -9.503 -27.444 1.00 82.38 202 ARG A N 1
ATOM 1489 C CA . ARG A 1 202 ? 16.652 -9.875 -28.845 1.00 82.38 202 ARG A CA 1
ATOM 1490 C C . ARG A 1 202 ? 15.883 -8.773 -29.570 1.00 82.38 202 ARG A C 1
ATOM 1492 O O . ARG A 1 202 ? 16.236 -8.429 -30.694 1.00 82.38 202 ARG A O 1
ATOM 1499 N N . MET A 1 203 ? 14.881 -8.202 -28.901 1.00 85.75 203 MET A N 1
ATOM 1500 C CA . MET A 1 203 ? 14.093 -7.077 -29.403 1.00 85.75 203 MET A CA 1
ATOM 1501 C C . MET A 1 203 ? 14.950 -5.816 -29.612 1.00 85.75 203 MET A C 1
ATOM 1503 O O . MET A 1 203 ? 14.847 -5.178 -30.661 1.00 85.75 203 MET A O 1
ATOM 1507 N N . GLU A 1 204 ? 15.839 -5.488 -28.664 1.00 83.38 204 GLU A N 1
ATOM 1508 C CA . GLU A 1 204 ? 16.804 -4.388 -28.802 1.00 83.38 204 GLU A CA 1
ATOM 1509 C C . GLU A 1 204 ? 17.712 -4.591 -30.023 1.00 83.38 204 GLU A C 1
ATOM 1511 O O . GLU A 1 204 ? 17.752 -3.728 -30.898 1.00 83.38 204 GLU A O 1
ATOM 1516 N N . ASN A 1 205 ? 18.359 -5.752 -30.157 1.00 84.19 205 ASN A N 1
ATOM 1517 C CA . ASN A 1 205 ? 19.248 -6.035 -31.288 1.00 84.19 205 ASN A CA 1
ATOM 1518 C C . ASN A 1 205 ? 18.505 -6.063 -32.640 1.00 84.19 205 ASN A C 1
ATOM 1520 O O . ASN A 1 205 ? 19.045 -5.621 -33.657 1.00 84.19 205 ASN A O 1
ATOM 1524 N N . ALA A 1 206 ? 17.248 -6.515 -32.678 1.00 88.62 206 ALA A N 1
ATOM 1525 C CA . ALA A 1 206 ? 16.419 -6.464 -33.884 1.00 88.62 206 ALA A CA 1
ATOM 1526 C C . ALA A 1 206 ? 16.054 -5.028 -34.306 1.00 88.62 206 ALA A C 1
ATOM 1528 O O . ALA A 1 206 ? 16.045 -4.696 -35.499 1.00 88.62 206 ALA A O 1
ATOM 1529 N N . MET A 1 207 ? 15.801 -4.160 -33.323 1.00 89.44 207 MET A N 1
ATOM 1530 C CA . MET A 1 207 ? 15.597 -2.730 -33.534 1.00 89.44 207 MET A CA 1
ATOM 1531 C C . MET A 1 207 ? 16.894 -2.049 -34.000 1.00 89.44 207 MET A C 1
ATOM 1533 O O . MET A 1 207 ? 16.853 -1.299 -34.975 1.00 89.44 207 MET A O 1
ATOM 1537 N N . GLN A 1 208 ? 18.045 -2.359 -33.386 1.00 85.88 208 GLN A N 1
ATOM 1538 C CA . GLN A 1 208 ? 19.355 -1.825 -33.787 1.00 85.88 208 GLN A CA 1
ATOM 1539 C C . GLN A 1 208 ? 19.716 -2.209 -35.227 1.00 85.88 208 GLN A C 1
ATOM 1541 O O . GLN A 1 208 ? 20.044 -1.328 -36.016 1.00 85.88 208 GLN A O 1
ATOM 1546 N N . MET A 1 209 ? 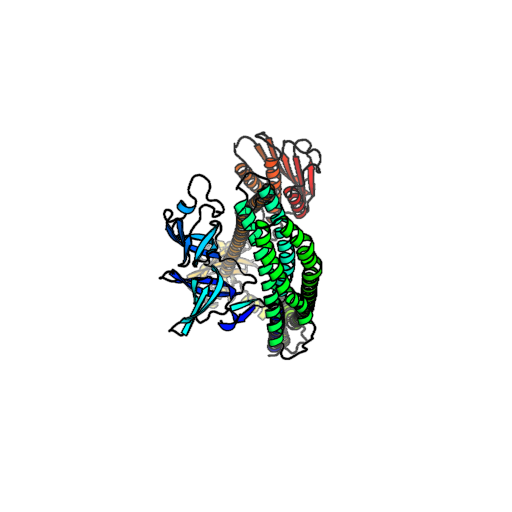19.550 -3.479 -35.629 1.00 91.19 209 MET A N 1
ATOM 1547 C CA . MET A 1 209 ? 19.730 -3.895 -37.032 1.00 91.19 209 MET A CA 1
ATOM 1548 C C . MET A 1 209 ? 18.859 -3.085 -38.001 1.00 91.19 209 MET A C 1
ATOM 1550 O O . MET A 1 209 ? 19.293 -2.748 -39.101 1.00 91.19 209 MET A O 1
ATOM 1554 N N . THR A 1 210 ? 17.623 -2.776 -37.607 1.00 92.12 210 THR A N 1
ATOM 1555 C CA . THR A 1 210 ? 16.686 -2.026 -38.448 1.00 92.12 210 THR A CA 1
ATOM 1556 C C . THR A 1 210 ? 17.067 -0.546 -38.556 1.00 92.12 210 THR A C 1
ATOM 1558 O O . THR A 1 210 ? 17.023 0.013 -39.655 1.00 92.12 210 THR A O 1
ATOM 1561 N N . LEU A 1 211 ? 17.470 0.072 -37.443 1.00 89.06 211 LEU A N 1
ATOM 1562 C CA . LEU A 1 211 ? 17.914 1.465 -37.378 1.00 89.06 211 LEU A CA 1
ATOM 1563 C C . LEU A 1 211 ? 19.227 1.668 -38.145 1.00 89.06 211 LEU A C 1
ATOM 1565 O O . LEU A 1 211 ? 19.291 2.521 -39.025 1.00 89.06 211 LEU A O 1
ATOM 1569 N N . ALA A 1 212 ? 20.222 0.819 -37.895 1.00 88.25 212 ALA A N 1
ATOM 1570 C CA . ALA A 1 212 ? 21.535 0.848 -38.531 1.00 88.25 212 ALA A CA 1
ATOM 1571 C C . ALA A 1 212 ? 21.460 0.827 -40.073 1.00 88.25 212 ALA A C 1
ATOM 1573 O O . ALA A 1 212 ? 22.179 1.547 -40.762 1.00 88.25 212 ALA A O 1
ATOM 1574 N N . VAL A 1 213 ? 20.525 0.062 -40.646 1.00 93.94 213 VAL A N 1
ATOM 1575 C CA . VAL A 1 213 ? 20.300 0.022 -42.104 1.00 93.94 213 VAL A CA 1
ATOM 1576 C C . VAL A 1 213 ? 19.735 1.344 -42.640 1.00 93.94 213 VAL A C 1
ATOM 1578 O O . VAL A 1 213 ? 20.090 1.757 -43.746 1.00 93.94 213 VAL A O 1
ATOM 1581 N N . GLN A 1 214 ? 18.883 2.029 -41.869 1.00 92.94 214 GLN A N 1
ATOM 1582 C CA . GLN A 1 214 ? 18.387 3.363 -42.226 1.00 92.94 214 GLN A CA 1
ATOM 1583 C C . GLN A 1 214 ? 19.468 4.436 -42.057 1.00 92.94 214 GLN A C 1
ATOM 1585 O O . GLN A 1 214 ? 19.603 5.296 -42.927 1.00 92.94 214 GLN A O 1
ATOM 1590 N N . GLU A 1 215 ? 20.254 4.369 -40.982 1.00 92.12 215 GLU A N 1
ATOM 1591 C CA . GLU A 1 215 ? 21.359 5.292 -40.712 1.00 92.12 215 GLU A CA 1
ATOM 1592 C C . GLU A 1 215 ? 22.455 5.191 -41.774 1.00 92.12 215 GLU A C 1
ATOM 1594 O O . GLU A 1 215 ? 22.871 6.222 -42.297 1.00 92.12 215 GLU A O 1
ATOM 1599 N N . CYS A 1 216 ? 22.848 3.977 -42.173 1.00 94.31 216 CYS A N 1
ATOM 1600 C CA . CYS A 1 216 ? 23.820 3.752 -43.244 1.00 94.31 216 CYS A CA 1
ATOM 1601 C C . CYS A 1 216 ? 23.351 4.379 -44.571 1.00 94.31 216 CYS A C 1
ATOM 1603 O O . CYS A 1 216 ? 24.100 5.115 -45.214 1.00 94.31 216 CYS A O 1
ATOM 1605 N N . LEU A 1 217 ? 22.084 4.161 -44.953 1.00 95.12 217 LEU A N 1
ATOM 1606 C CA . LEU A 1 217 ? 21.510 4.744 -46.169 1.00 95.12 217 LEU A CA 1
ATOM 1607 C C . LEU A 1 217 ? 21.426 6.280 -46.094 1.00 95.12 217 LEU A C 1
ATOM 1609 O O . LEU A 1 217 ? 21.740 6.961 -47.070 1.00 95.12 217 LEU A O 1
ATOM 1613 N N . ALA A 1 218 ? 21.017 6.835 -44.950 1.00 93.75 218 ALA A N 1
ATOM 1614 C CA . ALA A 1 218 ? 20.912 8.280 -44.754 1.00 93.75 218 ALA A CA 1
ATOM 1615 C C . ALA A 1 218 ? 22.288 8.970 -44.744 1.00 93.75 218 ALA A C 1
ATOM 1617 O O . ALA A 1 218 ? 22.460 10.002 -45.394 1.00 93.75 218 ALA A O 1
ATOM 1618 N N . ALA A 1 219 ? 23.272 8.384 -44.055 1.00 91.94 219 ALA A N 1
ATOM 1619 C CA . ALA A 1 219 ? 24.645 8.876 -44.020 1.00 91.94 219 ALA A CA 1
ATOM 1620 C C . ALA A 1 219 ? 25.295 8.815 -45.410 1.00 91.94 219 ALA A C 1
ATOM 1622 O O . ALA A 1 219 ? 25.912 9.791 -45.821 1.00 91.94 219 ALA A O 1
ATOM 1623 N N . ALA A 1 220 ? 25.076 7.744 -46.182 1.00 94.62 220 ALA A N 1
ATOM 1624 C CA . ALA A 1 220 ? 25.592 7.628 -47.547 1.00 94.62 220 ALA A CA 1
ATOM 1625 C C . ALA A 1 220 ? 25.029 8.706 -48.497 1.00 94.62 220 ALA A C 1
ATOM 1627 O O . ALA A 1 220 ? 25.772 9.269 -49.305 1.00 94.62 220 ALA A O 1
ATOM 1628 N N . HIS A 1 221 ? 23.736 9.033 -48.378 1.00 95.50 221 HIS A N 1
ATOM 1629 C CA . HIS A 1 221 ? 23.104 10.113 -49.151 1.00 95.50 221 HIS A CA 1
ATOM 1630 C C . HIS A 1 221 ? 23.615 11.505 -48.756 1.00 95.50 221 HIS A C 1
ATOM 1632 O O . HIS A 1 221 ? 23.929 12.307 -49.638 1.00 95.50 221 HIS A O 1
ATOM 1638 N N . GLU A 1 222 ? 23.742 11.809 -47.460 1.00 93.31 222 GLU A N 1
ATOM 1639 C CA . GLU A 1 222 ? 24.310 13.095 -47.026 1.00 93.31 222 GLU A CA 1
ATOM 1640 C C . GLU A 1 222 ? 25.816 13.201 -47.324 1.00 93.31 222 GLU A C 1
ATOM 1642 O O . GLU A 1 222 ? 26.263 14.281 -47.698 1.00 93.31 222 GLU A O 1
ATOM 1647 N N . LEU A 1 223 ? 26.585 12.105 -47.271 1.00 93.44 223 LEU A N 1
ATOM 1648 C CA . LEU A 1 223 ? 28.011 12.076 -47.626 1.00 93.44 223 LEU A CA 1
ATOM 1649 C C . LEU A 1 223 ? 28.245 12.505 -49.080 1.00 93.44 223 LEU A C 1
ATOM 1651 O O . LEU A 1 223 ? 29.023 13.421 -49.336 1.00 93.44 223 LEU A O 1
ATOM 1655 N N . VAL A 1 224 ? 27.535 11.895 -50.036 1.00 93.69 224 VAL A N 1
ATOM 1656 C CA . VAL A 1 224 ? 27.635 12.261 -51.464 1.00 93.69 224 VAL A CA 1
ATOM 1657 C C . VAL A 1 224 ? 27.221 13.718 -51.684 1.00 93.69 224 VAL A C 1
ATOM 1659 O O . VAL A 1 224 ? 27.869 14.460 -52.422 1.00 93.69 224 VAL A O 1
ATOM 1662 N N . LYS A 1 225 ? 26.162 14.160 -51.004 1.00 91.50 225 LYS A N 1
ATOM 1663 C CA . LYS A 1 225 ? 25.637 15.527 -51.076 1.00 91.50 225 LYS A CA 1
ATOM 1664 C C . LYS A 1 225 ? 26.593 16.570 -50.482 1.00 91.50 225 LYS A C 1
ATOM 1666 O O . LYS A 1 225 ? 26.688 17.666 -51.034 1.00 91.50 225 LYS A O 1
ATOM 1671 N N . GLU A 1 226 ? 27.311 16.248 -49.407 1.00 90.00 226 GLU A N 1
ATOM 1672 C CA . GLU A 1 226 ? 28.323 17.130 -48.816 1.00 90.00 226 GLU A CA 1
ATOM 1673 C C . GLU A 1 226 ? 29.611 17.145 -49.645 1.00 90.00 226 GLU A C 1
ATOM 1675 O O . GLU A 1 226 ? 30.127 18.223 -49.929 1.00 90.00 226 GLU A O 1
ATOM 1680 N N . ARG A 1 227 ? 30.048 15.997 -50.179 1.00 89.81 227 ARG A N 1
ATOM 1681 C CA . ARG A 1 227 ? 31.124 15.922 -51.185 1.00 89.81 227 ARG A CA 1
ATOM 1682 C C . ARG A 1 227 ? 30.813 16.779 -52.424 1.00 89.81 227 ARG A C 1
ATOM 1684 O O . ARG A 1 227 ? 31.683 17.504 -52.902 1.00 89.81 227 ARG A O 1
ATOM 1691 N N . TYR A 1 228 ? 29.567 16.793 -52.916 1.00 88.00 228 TYR A N 1
ATOM 1692 C CA . TYR A 1 228 ? 29.163 17.703 -54.003 1.00 88.00 228 TYR A CA 1
ATOM 1693 C C . TYR A 1 228 ? 29.167 19.186 -53.587 1.00 88.00 228 TYR A C 1
ATOM 1695 O O . TYR A 1 228 ? 29.362 20.045 -54.446 1.00 88.00 228 TYR A O 1
ATOM 1703 N N . ARG A 1 229 ? 28.956 19.527 -52.309 1.00 85.00 229 ARG A N 1
ATOM 1704 C CA . ARG A 1 229 ? 29.085 20.914 -51.815 1.00 85.00 229 ARG A CA 1
ATOM 1705 C C . ARG A 1 229 ? 30.546 21.330 -51.702 1.00 85.00 229 ARG A C 1
ATOM 1707 O O . ARG A 1 229 ? 30.885 22.411 -52.172 1.00 85.00 229 ARG A O 1
ATOM 1714 N N . GLU A 1 230 ? 31.394 20.465 -51.152 1.00 85.19 230 GLU A N 1
ATOM 1715 C CA . GLU A 1 230 ? 32.847 20.638 -51.076 1.00 85.19 230 GLU A CA 1
ATOM 1716 C C . GLU A 1 230 ? 33.434 20.897 -52.472 1.00 85.19 230 GLU A C 1
ATOM 1718 O O . GLU A 1 230 ? 34.059 21.931 -52.692 1.00 85.19 230 GLU A O 1
ATOM 1723 N N . ALA A 1 231 ? 33.120 20.043 -53.454 1.00 82.12 231 ALA A N 1
ATOM 1724 C CA . ALA A 1 231 ? 33.580 20.190 -54.837 1.00 82.12 231 ALA A CA 1
ATOM 1725 C C . ALA A 1 231 ? 33.123 21.494 -55.532 1.00 82.12 231 ALA A C 1
ATOM 1727 O O . ALA A 1 231 ? 33.739 21.917 -56.510 1.00 82.12 231 ALA A O 1
ATOM 1728 N N . ASN A 1 232 ? 32.052 22.133 -55.045 1.00 80.38 232 ASN A N 1
ATOM 1729 C CA . ASN A 1 232 ? 31.483 23.366 -55.600 1.00 80.38 232 ASN A CA 1
ATOM 1730 C C . ASN A 1 232 ? 31.732 24.617 -54.729 1.00 80.38 232 ASN A C 1
ATOM 1732 O O . ASN A 1 232 ? 31.235 25.693 -55.070 1.00 80.38 232 ASN A O 1
ATOM 1736 N N . SER A 1 233 ? 32.475 24.517 -53.619 1.00 67.19 233 SER A N 1
ATOM 1737 C CA . SER A 1 233 ? 32.751 25.649 -52.723 1.00 67.19 233 SER A CA 1
ATOM 1738 C C . SER A 1 233 ? 34.249 25.821 -52.463 1.00 67.19 233 SER A C 1
ATOM 1740 O O . SER A 1 233 ? 34.967 24.861 -52.218 1.00 67.19 233 SER A O 1
ATOM 1742 N N . GLU A 1 234 ? 34.735 27.063 -52.429 1.00 56.41 234 GLU A N 1
ATOM 1743 C CA . GLU A 1 234 ? 36.147 27.358 -52.123 1.00 56.41 234 GLU A CA 1
ATOM 1744 C C . GLU A 1 234 ? 36.495 27.220 -50.617 1.00 56.41 234 GLU A C 1
ATOM 1746 O O . GLU A 1 234 ? 37.534 27.710 -50.170 1.00 56.41 234 GLU A O 1
ATOM 1751 N N . SER A 1 235 ? 35.633 26.602 -49.793 1.00 52.47 235 SER A N 1
ATOM 1752 C CA . SER A 1 235 ? 35.754 26.609 -48.329 1.00 52.47 235 SER A CA 1
ATOM 1753 C C . SER A 1 235 ? 36.068 25.234 -47.733 1.00 52.47 235 SER A C 1
ATOM 1755 O O . SER A 1 235 ? 35.197 24.379 -47.636 1.00 52.47 235 SER A O 1
ATOM 1757 N N . LYS A 1 236 ? 37.288 25.073 -47.201 1.00 56.41 236 LYS A N 1
ATOM 1758 C CA . LYS A 1 236 ? 37.748 23.902 -46.416 1.00 56.41 236 LYS A CA 1
ATOM 1759 C C . LYS A 1 236 ? 37.134 23.797 -45.006 1.00 56.41 236 LYS A C 1
ATOM 1761 O O . LYS A 1 236 ? 37.831 23.541 -44.027 1.00 56.41 236 LYS A O 1
ATOM 1766 N N . ARG A 1 237 ? 35.855 24.143 -44.848 1.00 52.16 237 ARG A N 1
ATOM 1767 C CA . ARG A 1 237 ? 35.135 24.037 -43.562 1.00 52.16 237 ARG A CA 1
ATOM 1768 C C . ARG A 1 237 ? 34.316 22.749 -43.445 1.00 52.16 237 ARG A C 1
ATOM 1770 O O . ARG A 1 237 ? 33.706 22.534 -42.403 1.00 52.16 237 ARG A O 1
ATOM 1777 N N . SER A 1 238 ? 34.303 21.928 -44.493 1.00 59.03 238 SER A N 1
ATOM 1778 C CA . SER A 1 238 ? 33.536 20.686 -44.609 1.00 59.03 238 SER A CA 1
ATOM 1779 C C . SER A 1 238 ? 34.313 19.428 -44.216 1.00 59.03 238 SER A C 1
ATOM 1781 O O . SER A 1 238 ? 33.672 18.443 -43.870 1.00 59.03 238 SER A O 1
ATOM 1783 N N . ASP A 1 239 ? 35.652 19.447 -44.225 1.00 63.47 239 ASP A N 1
ATOM 1784 C CA . ASP A 1 239 ? 36.510 18.258 -44.082 1.00 63.47 239 ASP A CA 1
ATOM 1785 C C . ASP A 1 239 ? 36.110 17.377 -42.872 1.00 63.47 239 ASP A C 1
ATOM 1787 O O . ASP A 1 239 ? 35.880 16.180 -43.028 1.00 63.47 239 ASP A O 1
ATOM 1791 N N . GLY A 1 240 ? 35.910 17.973 -41.688 1.00 66.81 240 GLY A N 1
ATOM 1792 C CA . GLY A 1 240 ? 35.494 17.242 -40.477 1.00 66.81 240 GLY A CA 1
ATOM 1793 C C . GLY A 1 240 ? 34.029 16.774 -40.460 1.00 66.81 240 GLY A C 1
ATOM 1794 O O . GLY A 1 240 ? 33.710 15.790 -39.801 1.00 66.81 240 GLY A O 1
ATOM 1795 N N . VAL A 1 241 ? 33.131 17.434 -41.203 1.00 75.38 241 VAL A N 1
ATOM 1796 C CA . VAL A 1 241 ? 31.732 16.980 -41.380 1.00 75.38 241 VAL A CA 1
ATOM 1797 C C . VAL A 1 241 ? 31.683 15.776 -42.316 1.00 75.38 241 VAL A C 1
ATOM 1799 O O . VAL A 1 241 ? 30.877 14.867 -42.138 1.00 75.38 241 VAL A O 1
ATOM 1802 N N . ILE A 1 242 ? 32.558 15.769 -43.317 1.00 83.25 242 ILE A N 1
ATOM 1803 C CA . ILE A 1 242 ? 32.691 14.674 -44.268 1.00 83.25 242 ILE A CA 1
ATOM 1804 C C . ILE A 1 242 ? 33.320 13.456 -43.588 1.00 83.25 242 ILE A C 1
ATOM 1806 O O . ILE A 1 242 ? 32.775 12.370 -43.736 1.00 83.25 242 ILE A O 1
ATOM 1810 N N . GLU A 1 243 ? 34.377 13.626 -42.783 1.00 78.00 243 GLU A N 1
ATOM 1811 C CA . GLU A 1 243 ? 34.953 12.524 -41.995 1.00 78.00 243 GLU A CA 1
ATOM 1812 C C . GLU A 1 243 ? 33.906 11.882 -41.058 1.00 78.00 243 GLU A C 1
ATOM 1814 O O . GLU A 1 243 ? 33.779 10.660 -41.039 1.00 78.00 243 GLU A O 1
ATOM 1819 N N . ASP A 1 244 ? 33.081 12.683 -40.364 1.00 75.50 244 ASP A N 1
ATOM 1820 C CA . ASP A 1 244 ? 31.961 12.176 -39.546 1.00 75.50 244 ASP A CA 1
ATOM 1821 C C . ASP A 1 244 ? 30.925 11.394 -40.375 1.00 75.50 244 ASP A C 1
ATOM 1823 O O . ASP A 1 244 ? 30.421 10.359 -39.940 1.00 75.50 244 ASP A O 1
ATOM 1827 N N . LEU A 1 245 ? 30.610 11.844 -41.591 1.00 83.62 245 LEU A N 1
ATOM 1828 C CA . LEU A 1 245 ? 29.683 11.134 -42.475 1.00 83.62 245 LEU A CA 1
ATOM 1829 C C . LEU A 1 245 ? 30.279 9.826 -43.024 1.00 83.62 245 LEU A C 1
ATOM 1831 O O . LEU A 1 245 ? 29.555 8.835 -43.123 1.00 83.62 245 LEU A O 1
ATOM 1835 N N . GLU A 1 246 ? 31.577 9.794 -43.337 1.00 85.88 246 GLU A N 1
ATOM 1836 C CA . GLU A 1 246 ? 32.304 8.577 -43.727 1.00 85.88 246 GLU A CA 1
ATOM 1837 C C . GLU A 1 246 ? 32.329 7.557 -42.580 1.00 85.88 246 GLU A C 1
ATOM 1839 O O . GLU A 1 246 ? 31.965 6.394 -42.781 1.00 85.88 246 GLU A O 1
ATOM 1844 N N . ASP A 1 247 ? 32.661 8.004 -41.365 1.00 78.19 247 ASP A N 1
ATOM 1845 C CA . ASP A 1 247 ? 32.577 7.200 -40.145 1.00 78.19 247 ASP A CA 1
ATOM 1846 C C . ASP A 1 247 ? 31.175 6.632 -39.934 1.00 78.19 247 ASP A C 1
ATOM 1848 O O . ASP A 1 247 ? 31.027 5.438 -39.705 1.00 78.19 247 ASP A O 1
ATOM 1852 N N . ARG A 1 248 ? 30.131 7.462 -40.032 1.00 81.31 248 ARG A N 1
ATOM 1853 C CA . ARG A 1 248 ? 28.747 7.039 -39.772 1.00 81.31 248 ARG A CA 1
ATOM 1854 C C . ARG A 1 248 ? 28.243 5.986 -40.752 1.00 81.31 248 ARG A C 1
ATOM 1856 O O . ARG A 1 248 ? 27.407 5.172 -40.368 1.00 81.31 248 ARG A O 1
ATOM 1863 N N . VAL A 1 249 ? 28.743 5.957 -41.989 1.00 86.88 249 VAL A N 1
ATOM 1864 C CA . VAL A 1 249 ? 28.439 4.870 -42.937 1.00 86.88 249 VAL A CA 1
ATOM 1865 C C . VAL A 1 249 ? 29.072 3.547 -42.478 1.00 86.88 249 VAL A C 1
ATOM 1867 O O . VAL A 1 249 ? 28.415 2.506 -42.569 1.00 86.88 249 VAL A O 1
ATOM 1870 N N . PHE A 1 250 ? 30.305 3.578 -41.956 1.00 82.81 250 PHE A N 1
ATOM 1871 C CA . PHE A 1 250 ? 30.986 2.399 -41.407 1.00 82.81 250 PHE A CA 1
ATOM 1872 C C . PHE A 1 250 ? 30.404 1.947 -40.059 1.00 82.81 250 PHE A C 1
ATOM 1874 O O . PHE A 1 250 ? 30.031 0.781 -39.938 1.00 82.81 250 PHE A O 1
ATOM 1881 N N . ASP A 1 251 ? 30.251 2.852 -39.090 1.00 76.38 251 ASP A N 1
ATOM 1882 C CA . ASP A 1 251 ? 29.717 2.577 -37.746 1.00 76.38 251 ASP A CA 1
ATOM 1883 C C . ASP A 1 251 ? 28.299 1.980 -37.822 1.00 76.38 251 ASP A C 1
ATOM 1885 O O . ASP A 1 251 ? 27.954 1.072 -37.061 1.00 76.38 251 ASP A O 1
ATOM 1889 N N . ALA A 1 252 ? 27.483 2.427 -38.784 1.00 81.81 252 ALA A N 1
ATOM 1890 C CA . ALA A 1 252 ? 26.169 1.846 -39.045 1.00 81.81 252 ALA A CA 1
ATOM 1891 C C . ALA A 1 252 ? 26.254 0.415 -39.617 1.00 81.81 252 ALA A C 1
ATOM 1893 O O . ALA A 1 252 ? 25.473 -0.452 -39.225 1.00 81.81 252 ALA A O 1
ATOM 1894 N N . TYR A 1 253 ? 27.212 0.115 -40.502 1.00 88.94 253 TYR A N 1
ATOM 1895 C CA . TYR A 1 253 ? 27.434 -1.267 -40.947 1.00 88.94 253 TYR A CA 1
ATOM 1896 C C . TYR A 1 253 ? 27.927 -2.172 -39.801 1.00 88.94 253 TYR A C 1
ATOM 1898 O O . TYR A 1 253 ? 27.415 -3.285 -39.656 1.00 88.94 253 TYR A O 1
ATOM 1906 N N . GLU A 1 254 ? 28.872 -1.708 -38.974 1.00 79.81 254 GLU A N 1
ATOM 1907 C CA . GLU A 1 254 ? 29.373 -2.483 -37.827 1.00 79.81 254 GLU A CA 1
ATOM 1908 C C . GLU A 1 254 ? 28.245 -2.781 -36.829 1.00 79.81 254 GLU A C 1
ATOM 1910 O O . GLU A 1 254 ? 27.981 -3.950 -36.542 1.00 79.81 254 GLU A O 1
ATOM 1915 N N . THR A 1 255 ? 27.468 -1.760 -36.445 1.00 77.75 255 THR A N 1
ATOM 1916 C CA . THR A 1 255 ? 26.303 -1.901 -35.550 1.00 77.75 255 THR A CA 1
ATOM 1917 C C . THR A 1 255 ? 25.299 -2.942 -36.061 1.00 77.75 255 THR A C 1
ATOM 1919 O O . THR A 1 255 ? 24.778 -3.745 -35.279 1.00 77.75 255 THR A O 1
ATOM 1922 N N . PHE A 1 256 ? 25.035 -2.977 -37.374 1.00 90.19 256 PHE A N 1
ATOM 1923 C CA . PHE A 1 256 ? 24.192 -4.007 -37.991 1.00 90.19 256 PHE A CA 1
ATOM 1924 C C . PHE A 1 256 ? 24.817 -5.408 -37.887 1.00 90.19 256 PHE A C 1
ATOM 1926 O O . PHE A 1 256 ? 24.129 -6.361 -37.511 1.00 90.19 256 PHE A O 1
ATOM 1933 N N . ALA A 1 257 ? 26.101 -5.547 -38.229 1.00 80.69 257 ALA A N 1
ATOM 1934 C CA . ALA A 1 257 ? 26.797 -6.832 -38.249 1.00 80.69 257 ALA A CA 1
ATOM 1935 C C . ALA A 1 257 ? 26.915 -7.455 -36.848 1.00 80.69 257 ALA A C 1
ATOM 1937 O O . ALA A 1 257 ? 26.753 -8.667 -36.698 1.00 80.69 257 ALA A O 1
ATOM 1938 N N . GLU A 1 258 ? 27.137 -6.638 -35.822 1.00 74.31 258 GLU A N 1
ATOM 1939 C CA . GLU A 1 258 ? 27.244 -7.092 -34.437 1.00 74.31 258 GLU A CA 1
ATOM 1940 C C . GLU A 1 258 ? 25.887 -7.437 -33.838 1.00 74.31 258 GLU A C 1
ATOM 1942 O O . GLU A 1 258 ? 25.725 -8.533 -33.308 1.00 74.31 258 GLU A O 1
ATOM 1947 N N . SER A 1 259 ? 24.875 -6.581 -34.014 1.00 81.69 259 SER A N 1
ATOM 1948 C CA . SER A 1 259 ? 23.504 -6.872 -33.566 1.00 81.69 259 SER A CA 1
ATOM 1949 C C . SER A 1 259 ? 22.977 -8.196 -34.154 1.00 81.69 259 SER A C 1
ATOM 1951 O O . SER A 1 259 ? 22.239 -8.934 -33.489 1.00 81.69 259 SER A O 1
ATOM 1953 N N . LEU A 1 260 ? 23.398 -8.538 -35.379 1.00 86.19 260 LEU A N 1
ATOM 1954 C CA . LEU A 1 260 ? 23.156 -9.828 -36.032 1.00 86.19 260 LEU A CA 1
ATOM 1955 C C . LEU A 1 260 ? 23.931 -10.982 -35.366 1.00 86.19 260 LEU A C 1
ATOM 1957 O O . LEU A 1 260 ? 23.319 -11.980 -34.971 1.00 86.19 260 LEU A O 1
ATOM 1961 N N . ASP A 1 261 ? 25.252 -10.848 -35.209 1.00 77.38 261 ASP A N 1
ATOM 1962 C CA . ASP A 1 261 ? 26.116 -11.864 -34.583 1.00 77.38 261 ASP A CA 1
ATOM 1963 C C . ASP A 1 261 ? 25.717 -12.138 -33.112 1.00 77.38 261 ASP A C 1
ATOM 1965 O O . ASP A 1 261 ? 25.829 -13.266 -32.617 1.00 77.38 261 ASP A O 1
ATOM 1969 N N . GLU A 1 262 ? 25.188 -11.137 -32.408 1.00 75.44 262 GLU A N 1
ATOM 1970 C CA . GLU A 1 262 ? 24.697 -11.253 -31.036 1.00 75.44 262 GLU A CA 1
ATOM 1971 C C . GLU A 1 262 ? 23.306 -11.859 -30.915 1.00 75.44 262 GLU A C 1
ATOM 1973 O O . GLU A 1 262 ? 23.085 -12.709 -30.049 1.00 75.44 262 GLU A O 1
ATOM 1978 N N . SER A 1 263 ? 22.382 -11.481 -31.800 1.00 83.25 263 SER A N 1
ATOM 1979 C CA . SER A 1 263 ? 21.084 -12.155 -31.907 1.00 83.25 263 SER A CA 1
ATOM 1980 C C . SER A 1 263 ? 21.290 -13.658 -32.139 1.00 83.25 263 SER A C 1
ATOM 1982 O O . SER A 1 263 ? 20.692 -14.493 -31.459 1.00 83.25 263 SER A O 1
ATOM 1984 N N . ARG A 1 264 ? 22.270 -14.013 -32.982 1.00 78.38 264 ARG A N 1
ATOM 1985 C CA . ARG A 1 264 ? 22.733 -15.394 -33.172 1.00 78.38 264 ARG A CA 1
ATOM 1986 C C . ARG A 1 264 ? 23.379 -16.025 -31.943 1.00 78.38 264 ARG A C 1
ATOM 1988 O O . ARG A 1 264 ? 23.209 -17.226 -31.719 1.00 78.38 264 ARG A O 1
ATOM 1995 N N . ALA A 1 265 ? 24.143 -15.270 -31.159 1.00 72.25 265 ALA A N 1
ATOM 1996 C CA . ALA A 1 265 ? 24.729 -15.769 -29.917 1.00 72.25 265 ALA A CA 1
ATOM 1997 C C . ALA A 1 265 ? 23.656 -16.054 -28.846 1.00 72.25 265 ALA A C 1
ATOM 1999 O O . ALA A 1 265 ? 23.788 -17.045 -28.124 1.00 72.25 265 ALA A O 1
ATOM 2000 N N . SER A 1 266 ? 22.594 -15.239 -28.786 1.00 73.75 266 SER A N 1
ATOM 2001 C CA . SER A 1 266 ? 21.407 -15.444 -27.941 1.00 73.75 266 SER A CA 1
ATOM 2002 C C . SER A 1 266 ? 20.650 -16.718 -28.350 1.00 73.75 266 SER A C 1
ATOM 2004 O O . SER A 1 266 ? 20.586 -17.646 -27.542 1.00 73.75 266 SER A O 1
ATOM 2006 N N . GLU A 1 267 ? 20.223 -16.847 -29.616 1.00 73.81 267 GLU A N 1
ATOM 2007 C CA . GLU A 1 267 ? 19.550 -18.058 -30.138 1.00 73.81 267 GLU A CA 1
ATOM 2008 C C . GLU A 1 267 ? 20.355 -19.341 -29.851 1.00 73.81 267 GLU A C 1
ATOM 2010 O O . GLU A 1 267 ? 19.846 -20.334 -29.328 1.00 73.81 267 GLU A O 1
ATOM 2015 N N . ARG A 1 268 ? 21.663 -19.332 -30.152 1.00 70.56 268 ARG A N 1
ATOM 2016 C CA . ARG A 1 268 ? 22.541 -20.498 -29.938 1.00 70.56 268 ARG A CA 1
ATOM 2017 C C . ARG A 1 268 ? 22.759 -20.837 -28.464 1.00 70.56 268 ARG A C 1
ATOM 2019 O O . ARG A 1 268 ? 23.163 -21.966 -28.174 1.00 70.56 268 ARG A O 1
ATOM 2026 N N . ALA A 1 269 ? 22.576 -19.886 -27.552 1.00 65.62 269 ALA A N 1
ATOM 2027 C CA . ALA A 1 269 ? 22.642 -20.139 -26.120 1.00 65.62 269 ALA A CA 1
ATOM 2028 C C . ALA A 1 269 ? 21.349 -20.792 -25.620 1.00 65.62 269 ALA A C 1
ATOM 2030 O O . ALA A 1 269 ? 21.420 -21.837 -24.973 1.00 65.62 269 ALA A O 1
ATOM 2031 N N . GLU A 1 270 ? 20.188 -20.259 -26.004 1.00 64.25 270 GLU A N 1
ATOM 2032 C CA . GLU A 1 270 ? 18.885 -20.837 -25.651 1.00 64.25 270 GLU A CA 1
ATOM 2033 C C . GLU A 1 270 ? 18.730 -22.260 -26.207 1.00 64.25 270 GLU A C 1
ATOM 2035 O O . GLU A 1 270 ? 18.361 -23.168 -25.465 1.00 64.25 270 GLU A O 1
ATOM 2040 N N . LEU A 1 271 ? 19.159 -22.522 -27.448 1.00 65.06 271 LEU A N 1
ATOM 2041 C CA . LEU A 1 271 ? 19.191 -23.874 -28.030 1.00 65.06 271 LEU A CA 1
ATOM 2042 C C . LEU A 1 271 ? 20.113 -24.861 -27.281 1.00 65.06 271 LEU A C 1
ATOM 2044 O O . LEU A 1 271 ? 19.908 -26.076 -27.346 1.00 65.06 271 LEU A O 1
ATOM 2048 N N . LYS A 1 272 ? 21.146 -24.374 -26.577 1.00 63.41 272 LYS A N 1
ATOM 2049 C CA . LYS A 1 272 ? 22.034 -25.211 -25.747 1.00 63.41 272 LYS A CA 1
ATOM 2050 C C . LYS A 1 272 ? 21.461 -25.473 -24.356 1.00 63.41 272 LYS A C 1
ATOM 2052 O O . LYS A 1 272 ? 21.705 -26.550 -23.813 1.00 63.41 272 LYS A O 1
ATOM 2057 N N . GLU A 1 273 ? 20.738 -24.509 -23.792 1.00 60.41 273 GLU A N 1
ATOM 2058 C CA . GLU A 1 273 ? 20.102 -24.603 -22.473 1.00 60.41 273 GLU A CA 1
ATOM 2059 C C . GLU A 1 273 ? 18.777 -25.389 -22.543 1.00 60.41 273 GLU A C 1
ATOM 2061 O O . GLU A 1 273 ? 18.539 -26.262 -21.709 1.00 60.41 273 GLU A O 1
ATOM 2066 N N . SER A 1 274 ? 17.982 -25.210 -23.606 1.00 56.75 274 SER A N 1
ATOM 2067 C CA . SER A 1 274 ? 16.711 -25.909 -23.883 1.00 56.75 274 SER A CA 1
ATOM 2068 C C . SER A 1 274 ? 16.891 -27.364 -24.362 1.00 56.75 274 SER A C 1
ATOM 2070 O O . SER A 1 274 ? 16.145 -27.905 -25.183 1.00 56.75 274 SER A O 1
ATOM 2072 N N . ARG A 1 275 ? 17.899 -28.066 -23.835 1.00 46.44 275 ARG A N 1
ATOM 2073 C CA . ARG A 1 275 ? 18.260 -29.433 -24.242 1.00 46.44 275 ARG A CA 1
ATOM 2074 C C . ARG A 1 275 ? 17.347 -30.506 -23.623 1.00 46.44 275 ARG A C 1
ATOM 2076 O O . ARG A 1 275 ? 17.832 -31.522 -23.128 1.00 46.44 275 ARG A O 1
ATOM 2083 N N . ALA A 1 276 ? 16.030 -30.278 -23.651 1.00 40.91 276 ALA A N 1
ATOM 2084 C CA . ALA A 1 276 ? 15.013 -31.204 -23.139 1.00 40.91 276 ALA A CA 1
ATOM 2085 C C . ALA A 1 276 ? 13.617 -31.121 -23.800 1.00 40.91 276 ALA A C 1
ATOM 2087 O O . ALA A 1 276 ? 12.880 -32.103 -23.703 1.00 40.91 276 ALA A O 1
ATOM 2088 N N . ALA A 1 277 ? 13.223 -30.021 -24.458 1.00 36.69 277 ALA A N 1
ATOM 2089 C CA . ALA A 1 277 ? 11.862 -29.878 -24.994 1.00 36.69 277 ALA A CA 1
ATOM 2090 C C . ALA A 1 277 ? 11.821 -29.110 -26.326 1.00 36.69 277 ALA A C 1
ATOM 2092 O O . ALA A 1 277 ? 12.184 -27.945 -26.375 1.00 36.69 277 ALA A O 1
ATOM 2093 N N . PHE A 1 278 ? 11.340 -29.785 -27.379 1.00 40.91 278 PHE A N 1
ATOM 2094 C CA . PHE A 1 278 ? 10.968 -29.222 -28.687 1.00 40.91 278 PHE A CA 1
ATOM 2095 C C . PHE A 1 278 ? 11.902 -28.138 -29.252 1.00 40.91 278 PHE A C 1
ATOM 2097 O O . PHE A 1 278 ? 11.584 -26.952 -29.265 1.00 40.91 278 PHE A O 1
ATOM 2104 N N . ALA A 1 279 ? 13.001 -28.580 -29.868 1.00 38.75 279 ALA A N 1
ATOM 2105 C CA . ALA A 1 279 ? 13.606 -27.796 -30.936 1.00 38.75 279 ALA A CA 1
ATOM 2106 C C . ALA A 1 279 ? 12.583 -27.665 -32.079 1.00 38.75 279 ALA A C 1
ATOM 2108 O O . ALA A 1 279 ? 12.318 -28.640 -32.785 1.00 38.75 279 ALA A O 1
ATOM 2109 N N . SER A 1 280 ? 11.991 -26.482 -32.238 1.00 43.25 280 SER A N 1
ATOM 2110 C CA . SER A 1 280 ? 11.366 -26.109 -33.505 1.00 43.25 280 SER A CA 1
ATOM 2111 C C . SER A 1 280 ? 12.460 -25.564 -34.421 1.00 43.25 280 SER A C 1
ATOM 2113 O O . SER A 1 280 ? 13.290 -24.767 -33.991 1.00 43.25 280 SER A O 1
ATOM 2115 N N . GLU A 1 281 ? 12.480 -25.984 -35.684 1.00 44.47 281 GLU A N 1
ATOM 2116 C CA . GLU A 1 281 ? 13.482 -25.546 -36.672 1.00 44.47 281 GLU A CA 1
ATOM 2117 C C . GLU A 1 281 ? 13.289 -24.073 -37.117 1.00 44.47 281 GLU A C 1
ATOM 2119 O O . GLU A 1 281 ? 13.986 -23.605 -38.011 1.00 44.47 281 GLU A O 1
ATOM 2124 N N . SER A 1 282 ? 12.354 -23.343 -36.492 1.00 51.47 282 SER A N 1
ATOM 2125 C CA . SER A 1 282 ? 11.843 -22.039 -36.936 1.00 51.47 282 SER A CA 1
ATOM 2126 C C . SER A 1 282 ? 12.685 -20.829 -36.517 1.00 51.47 282 SER A C 1
ATOM 2128 O O . SER A 1 282 ? 12.653 -19.815 -37.205 1.00 51.47 282 SER A O 1
ATOM 2130 N N . GLU A 1 283 ? 13.420 -20.883 -35.403 1.00 51.66 283 GLU A N 1
ATOM 2131 C CA . GLU A 1 283 ? 14.119 -19.690 -34.886 1.00 51.66 283 GLU A CA 1
ATOM 2132 C C . GLU A 1 283 ? 15.332 -19.328 -35.752 1.00 51.66 283 GLU A C 1
ATOM 2134 O O . GLU A 1 283 ? 15.483 -18.183 -36.176 1.00 51.66 283 GLU A O 1
ATOM 2139 N N . THR A 1 284 ? 16.146 -20.315 -36.142 1.00 58.03 284 THR A N 1
ATOM 2140 C CA . THR A 1 284 ? 17.348 -20.053 -36.945 1.00 58.03 284 THR A CA 1
ATOM 2141 C C . THR A 1 284 ? 17.059 -19.558 -38.371 1.00 58.03 284 THR A C 1
ATOM 2143 O O . THR A 1 284 ? 17.983 -19.049 -39.022 1.00 58.03 284 THR A O 1
ATOM 2146 N N . GLU A 1 285 ? 15.811 -19.675 -38.835 1.00 69.06 285 GLU A N 1
ATOM 2147 C CA . GLU A 1 285 ? 15.328 -19.305 -40.170 1.00 69.06 285 GLU A CA 1
ATOM 2148 C C . GLU A 1 285 ? 15.318 -17.785 -40.415 1.00 69.06 285 GLU A C 1
ATOM 2150 O O . GLU A 1 285 ? 15.579 -17.355 -41.537 1.00 69.06 285 GLU A O 1
ATOM 2155 N N . TRP A 1 286 ? 15.099 -16.955 -39.388 1.00 81.62 286 TRP A N 1
ATOM 2156 C CA . TRP A 1 286 ? 14.928 -15.503 -39.567 1.00 81.62 286 TRP A CA 1
ATOM 2157 C C . TRP A 1 286 ? 16.240 -14.740 -39.783 1.00 81.62 286 TRP A C 1
ATOM 2159 O O . TRP A 1 286 ? 16.300 -13.829 -40.612 1.00 81.62 286 TRP A O 1
ATOM 2169 N N . LEU A 1 287 ? 17.309 -15.122 -39.076 1.00 87.06 287 LEU A N 1
ATOM 2170 C CA . LEU A 1 287 ? 18.617 -14.460 -39.178 1.00 87.06 287 LEU A CA 1
ATOM 2171 C C . LEU A 1 287 ? 19.508 -15.031 -40.297 1.00 87.06 287 LEU A C 1
ATOM 2173 O O . LEU A 1 287 ? 20.379 -14.321 -40.801 1.00 87.06 287 LEU A O 1
ATOM 2177 N N . ALA A 1 288 ? 19.281 -16.269 -40.756 1.00 85.75 288 ALA A N 1
ATOM 2178 C CA . 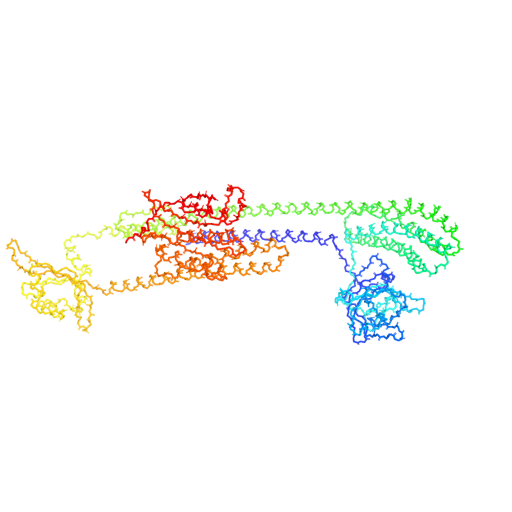ALA A 1 288 ? 20.085 -16.875 -41.831 1.00 85.75 288 ALA A CA 1
ATOM 2179 C C . ALA A 1 288 ? 20.059 -16.064 -43.151 1.00 85.75 288 ALA A C 1
ATOM 2181 O O . ALA A 1 288 ? 21.117 -15.863 -43.756 1.00 85.75 288 ALA A O 1
ATOM 2182 N N . PRO A 1 289 ? 18.908 -15.521 -43.599 1.00 88.25 289 PRO A N 1
ATOM 2183 C CA . PRO A 1 289 ? 18.844 -14.636 -44.758 1.00 88.25 289 PRO A CA 1
ATOM 2184 C C . PRO A 1 289 ? 19.645 -13.331 -44.612 1.00 88.25 289 PRO A C 1
ATOM 2186 O O . PRO A 1 289 ? 20.047 -12.770 -45.632 1.00 88.25 289 PRO A O 1
ATOM 2189 N N . LEU A 1 290 ? 19.875 -12.844 -43.384 1.00 90.50 290 LEU A N 1
ATOM 2190 C CA . LEU A 1 290 ? 20.709 -11.667 -43.110 1.00 90.50 290 LEU A CA 1
ATOM 2191 C C . LEU A 1 290 ? 22.201 -12.034 -43.120 1.00 90.50 290 LEU A C 1
ATOM 2193 O O . LEU A 1 290 ? 22.980 -11.356 -43.789 1.00 90.50 290 LEU A O 1
ATOM 2197 N N . GLU A 1 291 ? 22.595 -13.145 -42.485 1.00 86.81 291 GLU A N 1
ATOM 2198 C CA . GLU A 1 291 ? 23.981 -13.655 -42.494 1.00 86.81 291 GLU A CA 1
ATOM 2199 C C . GLU A 1 291 ? 24.526 -13.834 -43.920 1.00 86.81 291 GLU A C 1
ATOM 2201 O O . GLU A 1 291 ? 25.629 -13.382 -44.231 1.00 86.81 291 GLU A O 1
ATOM 2206 N N . VAL A 1 292 ? 23.729 -14.435 -44.815 1.00 89.31 292 VAL A N 1
ATOM 2207 C CA . VAL A 1 292 ? 24.101 -14.662 -46.226 1.00 89.31 292 VAL A CA 1
ATOM 2208 C C . VAL A 1 292 ? 24.380 -13.349 -46.970 1.00 89.31 292 VAL A C 1
ATOM 2210 O O . VAL A 1 292 ? 25.185 -13.329 -47.902 1.00 89.31 292 VAL A O 1
ATOM 2213 N N . ARG A 1 293 ? 23.740 -12.243 -46.569 1.00 92.12 293 ARG A N 1
ATOM 2214 C CA . ARG A 1 293 ? 23.902 -10.922 -47.195 1.00 92.12 293 ARG A CA 1
ATOM 2215 C C . ARG A 1 293 ? 24.880 -9.996 -46.468 1.00 92.12 293 ARG A C 1
ATOM 2217 O O . ARG A 1 293 ? 25.351 -9.048 -47.094 1.00 92.12 293 ARG A O 1
ATOM 2224 N N . ARG A 1 294 ? 25.263 -10.297 -45.219 1.00 90.44 294 ARG A N 1
ATOM 2225 C CA . ARG A 1 294 ? 26.214 -9.513 -44.404 1.00 90.44 294 ARG A CA 1
ATOM 2226 C C . ARG A 1 294 ? 27.500 -9.181 -45.163 1.00 90.44 294 ARG A C 1
ATOM 2228 O O . ARG A 1 294 ? 27.905 -8.027 -45.220 1.00 90.44 294 ARG A O 1
ATOM 2235 N N . ARG A 1 295 ? 28.100 -10.182 -45.816 1.00 89.75 295 ARG A N 1
ATOM 2236 C CA . ARG A 1 295 ? 29.335 -10.011 -46.598 1.00 89.75 295 ARG A CA 1
ATOM 2237 C C . ARG A 1 295 ? 29.164 -9.061 -47.790 1.00 89.75 295 ARG A C 1
ATOM 2239 O O . ARG A 1 295 ? 30.050 -8.259 -48.052 1.00 89.75 295 ARG A O 1
ATOM 2246 N N . THR A 1 296 ? 28.038 -9.135 -48.499 1.00 91.94 296 THR A N 1
ATOM 2247 C CA . THR A 1 296 ? 27.747 -8.215 -49.610 1.00 91.94 296 THR A CA 1
ATOM 2248 C C . THR A 1 296 ? 27.580 -6.784 -49.102 1.00 91.94 296 THR A C 1
ATOM 2250 O O . THR A 1 296 ? 28.088 -5.865 -49.730 1.00 91.94 296 THR A O 1
ATOM 2253 N N . PHE A 1 297 ? 26.944 -6.594 -47.940 1.00 93.12 297 PHE A N 1
ATOM 2254 C CA . PHE A 1 297 ? 26.831 -5.277 -47.307 1.00 93.12 297 PHE A CA 1
ATOM 2255 C C . PHE A 1 297 ? 28.220 -4.701 -46.965 1.00 93.12 297 PHE A C 1
ATOM 2257 O O . PHE A 1 297 ? 28.512 -3.562 -47.325 1.00 93.12 297 PHE A O 1
ATOM 2264 N N . GLU A 1 298 ? 29.113 -5.509 -46.382 1.00 91.44 298 GLU A N 1
ATOM 2265 C CA . GLU A 1 298 ? 30.497 -5.097 -46.103 1.00 91.44 298 GLU A CA 1
ATOM 2266 C C . GLU A 1 298 ? 31.250 -4.663 -47.370 1.00 91.44 298 GLU A C 1
ATOM 2268 O O . GLU A 1 298 ? 31.902 -3.620 -47.391 1.00 91.44 298 GLU A O 1
ATOM 2273 N N . GLU A 1 299 ? 31.157 -5.464 -48.436 1.00 92.25 299 GLU A N 1
ATOM 2274 C CA . GLU A 1 299 ? 31.847 -5.218 -49.706 1.00 92.25 299 GLU A CA 1
ATOM 2275 C C . GLU A 1 299 ? 31.312 -3.955 -50.416 1.00 92.25 299 GLU A C 1
ATOM 2277 O O . GLU A 1 299 ? 32.101 -3.193 -50.981 1.00 92.25 299 GLU A O 1
ATOM 2282 N N . GLU A 1 300 ? 30.006 -3.670 -50.344 1.00 92.88 300 GLU A N 1
ATOM 2283 C CA . GLU A 1 300 ? 29.422 -2.413 -50.841 1.00 92.88 300 GLU A CA 1
ATOM 2284 C C . GLU A 1 300 ? 29.915 -1.196 -50.039 1.00 92.88 300 GLU A C 1
ATOM 2286 O O . GLU A 1 300 ? 30.402 -0.233 -50.628 1.00 92.88 300 GLU A O 1
ATOM 2291 N N . VAL A 1 301 ? 29.867 -1.242 -48.702 1.00 90.44 301 VAL A N 1
ATOM 2292 C CA . VAL A 1 301 ? 30.280 -0.116 -47.838 1.00 90.44 301 VAL A CA 1
ATOM 2293 C C . VAL A 1 301 ? 31.777 0.184 -47.966 1.00 90.44 301 VAL A C 1
ATOM 2295 O O . VAL A 1 301 ? 32.161 1.336 -48.182 1.00 90.44 301 VAL A O 1
ATOM 2298 N N . ARG A 1 302 ? 32.633 -0.849 -47.924 1.00 90.56 302 ARG A N 1
ATOM 2299 C CA . ARG A 1 302 ? 34.094 -0.697 -48.066 1.00 90.56 302 ARG A CA 1
ATOM 2300 C C . ARG A 1 302 ? 34.528 -0.162 -49.430 1.00 90.56 302 ARG A C 1
ATOM 2302 O O . ARG A 1 302 ? 35.610 0.412 -49.519 1.00 90.56 302 ARG A O 1
ATOM 2309 N N . THR A 1 303 ? 33.738 -0.370 -50.485 1.00 92.81 303 THR A N 1
ATOM 2310 C CA . THR A 1 303 ? 34.046 0.164 -51.824 1.00 92.81 303 THR A CA 1
ATOM 2311 C C . THR A 1 303 ? 33.471 1.559 -52.042 1.00 92.81 303 THR A C 1
ATOM 2313 O O . THR A 1 303 ? 34.125 2.382 -52.676 1.00 92.81 303 THR A O 1
ATOM 2316 N N . PHE A 1 304 ? 32.301 1.845 -51.471 1.00 95.19 304 PHE A N 1
ATOM 2317 C CA . PHE A 1 304 ? 31.610 3.122 -51.610 1.00 95.19 304 PHE A CA 1
ATOM 2318 C C . PHE A 1 304 ? 32.362 4.300 -50.989 1.00 95.19 304 PHE A C 1
ATOM 2320 O O . PHE A 1 304 ? 32.600 5.288 -51.681 1.00 95.19 304 PHE A O 1
ATOM 2327 N N . VAL A 1 305 ? 32.751 4.214 -49.711 1.00 91.00 305 VAL A N 1
ATOM 2328 C CA . VAL A 1 305 ? 33.313 5.375 -48.995 1.00 91.00 305 VAL A CA 1
ATOM 2329 C C . VAL A 1 305 ? 34.575 5.929 -49.685 1.00 91.00 305 VAL A C 1
ATOM 2331 O O . VAL A 1 305 ? 34.575 7.117 -50.015 1.00 91.00 305 VAL A O 1
ATOM 2334 N N . PRO A 1 306 ? 35.590 5.113 -50.054 1.00 90.81 306 PRO A N 1
ATOM 2335 C CA . PRO A 1 306 ? 36.740 5.599 -50.823 1.00 90.81 306 PRO A CA 1
ATOM 2336 C C . PRO A 1 306 ? 36.370 6.162 -52.203 1.00 90.81 306 PRO A C 1
ATOM 2338 O O . PRO A 1 306 ? 37.042 7.062 -52.703 1.00 90.81 306 PRO A O 1
ATOM 2341 N N . LEU A 1 307 ? 35.300 5.661 -52.829 1.00 91.31 307 LEU A N 1
ATOM 2342 C CA . LEU A 1 307 ? 34.848 6.147 -54.131 1.00 91.31 307 LEU A CA 1
ATOM 2343 C C . LEU A 1 307 ? 34.294 7.578 -54.045 1.00 91.31 307 LEU A C 1
ATOM 2345 O O . LEU A 1 307 ? 34.489 8.343 -54.984 1.00 91.31 307 LEU A O 1
ATOM 2349 N N . THR A 1 308 ? 33.700 7.978 -52.911 1.00 90.50 308 THR A N 1
ATOM 2350 C CA . THR A 1 308 ? 33.165 9.344 -52.713 1.00 90.50 308 THR A CA 1
ATOM 2351 C C . THR A 1 308 ? 34.220 10.453 -52.781 1.00 90.50 308 THR A C 1
ATOM 2353 O O . THR A 1 308 ? 33.864 11.595 -53.058 1.00 90.50 308 THR A O 1
ATOM 2356 N N . SER A 1 309 ? 35.503 10.133 -52.570 1.00 87.31 309 SER A N 1
ATOM 2357 C CA . SER A 1 309 ? 36.624 11.073 -52.732 1.00 87.31 309 SER A CA 1
ATOM 2358 C C . SER A 1 309 ? 37.382 10.901 -54.056 1.00 87.31 309 SER A C 1
ATOM 2360 O O . SER A 1 309 ? 38.046 11.836 -54.502 1.00 87.31 309 SER A O 1
ATOM 2362 N N . ALA A 1 310 ? 37.277 9.736 -54.706 1.00 90.38 310 ALA A N 1
ATOM 2363 C CA . ALA A 1 310 ? 37.985 9.426 -55.950 1.00 90.38 310 ALA A CA 1
ATOM 2364 C C . ALA A 1 310 ? 37.189 9.768 -57.228 1.00 90.38 310 ALA A C 1
ATOM 2366 O O . ALA A 1 310 ? 37.772 10.257 -58.194 1.00 90.38 310 ALA A O 1
ATOM 2367 N N . ASP A 1 311 ? 35.879 9.497 -57.249 1.00 93.38 311 ASP A N 1
ATOM 2368 C CA . ASP A 1 311 ? 34.969 9.743 -58.378 1.00 93.38 311 ASP A CA 1
ATOM 2369 C C . ASP A 1 311 ? 33.523 9.855 -57.850 1.00 93.38 311 ASP A C 1
ATOM 2371 O O . ASP A 1 311 ? 32.834 8.848 -57.655 1.00 93.38 311 ASP A O 1
ATOM 2375 N N . LEU A 1 312 ? 33.058 11.090 -57.610 1.00 91.75 312 LEU A N 1
ATOM 2376 C CA . LEU A 1 312 ? 31.707 11.355 -57.091 1.00 91.75 312 LEU A CA 1
ATOM 2377 C C . LEU A 1 312 ? 30.604 10.792 -57.993 1.00 91.75 312 LEU A C 1
ATOM 2379 O O . LEU A 1 312 ? 29.617 10.267 -57.483 1.00 91.75 312 LEU A O 1
ATOM 2383 N N . ASP A 1 313 ? 30.757 10.873 -59.315 1.00 92.62 313 ASP A N 1
ATOM 2384 C CA . ASP A 1 313 ? 29.725 10.419 -60.247 1.00 92.62 313 ASP A CA 1
ATOM 2385 C C . ASP A 1 313 ? 29.649 8.883 -60.254 1.00 92.62 313 ASP A C 1
ATOM 2387 O O . ASP A 1 313 ? 28.577 8.297 -60.424 1.00 92.62 313 ASP A O 1
ATOM 2391 N N . ALA A 1 314 ? 30.773 8.183 -60.068 1.00 92.38 314 ALA A N 1
ATOM 2392 C CA . ALA A 1 314 ? 30.777 6.741 -59.815 1.00 92.38 314 ALA A CA 1
ATOM 2393 C C . ALA A 1 314 ? 30.190 6.389 -58.437 1.00 92.38 314 ALA A C 1
ATOM 2395 O O . ALA A 1 314 ? 29.426 5.427 -58.349 1.00 92.38 314 ALA A O 1
ATOM 2396 N N . ALA A 1 315 ? 30.472 7.175 -57.394 1.00 93.44 315 ALA A N 1
ATOM 2397 C CA . ALA A 1 315 ? 29.908 6.971 -56.060 1.00 93.44 315 ALA A CA 1
ATOM 2398 C C . ALA A 1 315 ? 28.383 7.173 -56.028 1.00 93.44 315 ALA A C 1
ATOM 2400 O O . ALA A 1 315 ? 27.666 6.335 -55.481 1.00 93.44 315 ALA A O 1
ATOM 2401 N N . GLU A 1 316 ? 27.862 8.225 -56.670 1.00 95.00 316 GLU A N 1
ATOM 2402 C CA . GLU A 1 316 ? 26.419 8.477 -56.761 1.00 95.00 316 GLU A CA 1
ATOM 2403 C C . GLU A 1 316 ? 25.705 7.362 -57.547 1.00 95.00 316 GLU A C 1
ATOM 2405 O O . GLU A 1 316 ? 24.634 6.900 -57.140 1.00 95.00 316 GLU A O 1
ATOM 2410 N N . ARG A 1 317 ? 26.320 6.859 -58.630 1.00 95.00 317 ARG A N 1
ATOM 2411 C CA . ARG A 1 317 ? 25.821 5.679 -59.358 1.00 95.00 317 ARG A CA 1
ATOM 2412 C C . ARG A 1 317 ? 25.839 4.423 -58.492 1.00 95.00 317 ARG A C 1
ATOM 2414 O O . ARG A 1 317 ? 24.825 3.736 -58.439 1.00 95.00 317 ARG A O 1
ATOM 2421 N N . GLN A 1 318 ? 26.926 4.128 -57.770 1.00 94.06 318 GLN A N 1
ATOM 2422 C CA . GLN A 1 318 ? 26.965 2.963 -56.875 1.00 94.06 318 GLN A CA 1
ATOM 2423 C C . GLN A 1 318 ? 25.880 3.061 -55.791 1.00 94.06 318 GLN A C 1
ATOM 2425 O O . GLN A 1 318 ? 25.175 2.079 -55.548 1.00 94.06 318 GLN A O 1
ATOM 2430 N N . LEU A 1 319 ? 25.681 4.243 -55.199 1.00 95.94 319 LEU A N 1
ATOM 2431 C CA . LEU A 1 319 ? 24.627 4.478 -54.214 1.00 95.94 319 LEU A CA 1
ATOM 2432 C C . LEU A 1 319 ? 23.230 4.205 -54.792 1.00 95.94 319 LEU A C 1
ATOM 2434 O O . LEU A 1 319 ? 22.484 3.413 -54.219 1.00 95.94 319 LEU A O 1
ATOM 2438 N N . LYS A 1 320 ? 22.891 4.805 -55.941 1.00 95.12 320 LYS A N 1
ATOM 2439 C CA . LYS A 1 320 ? 21.554 4.701 -56.556 1.00 95.12 320 LYS A CA 1
ATOM 2440 C C . LYS A 1 320 ? 21.266 3.348 -57.214 1.00 95.12 320 LYS A C 1
ATOM 2442 O O . LYS A 1 320 ? 20.121 2.903 -57.196 1.00 95.12 320 LYS A O 1
ATOM 2447 N N . GLU A 1 321 ? 22.265 2.705 -57.818 1.00 94.81 321 GLU A N 1
ATOM 2448 C CA . GLU A 1 321 ? 22.082 1.496 -58.639 1.00 94.81 321 GLU A CA 1
ATOM 2449 C C . GLU A 1 321 ? 22.398 0.191 -57.892 1.00 94.81 321 GLU A C 1
ATOM 2451 O O . GLU A 1 321 ? 21.878 -0.859 -58.272 1.00 94.81 321 GLU A O 1
ATOM 2456 N N . ARG A 1 322 ? 23.213 0.232 -56.825 1.00 94.31 322 ARG A N 1
ATOM 2457 C CA . ARG A 1 322 ? 23.583 -0.953 -56.025 1.00 94.31 322 ARG A CA 1
ATOM 2458 C C . ARG A 1 322 ? 23.163 -0.840 -54.564 1.00 94.31 322 ARG A C 1
ATOM 2460 O O . ARG A 1 322 ? 22.352 -1.648 -54.121 1.00 94.31 322 ARG A O 1
ATOM 2467 N N . ILE A 1 323 ? 23.676 0.147 -53.829 1.00 94.00 323 ILE A N 1
ATOM 2468 C CA . ILE A 1 323 ? 23.564 0.192 -52.359 1.00 94.00 323 ILE A CA 1
ATOM 2469 C C . ILE A 1 323 ? 22.118 0.416 -51.918 1.00 94.00 323 ILE A C 1
ATOM 2471 O O . ILE A 1 323 ? 21.580 -0.386 -51.160 1.00 94.00 323 ILE A O 1
ATOM 2475 N N . GLU A 1 324 ? 21.456 1.466 -52.405 1.00 95.50 324 GLU A N 1
ATOM 2476 C CA . GLU A 1 324 ? 20.075 1.767 -52.023 1.00 95.50 324 GLU A CA 1
ATOM 2477 C C . GLU A 1 324 ? 19.093 0.650 -52.434 1.00 95.50 324 GLU A C 1
ATOM 2479 O O . GLU A 1 324 ? 18.310 0.223 -51.577 1.00 95.50 324 GLU A O 1
ATOM 2484 N N . PRO A 1 325 ? 19.142 0.093 -53.664 1.00 96.25 325 PRO A N 1
ATOM 2485 C CA . PRO A 1 325 ? 18.354 -1.084 -54.020 1.00 96.25 325 PRO A CA 1
ATOM 2486 C C . PRO A 1 325 ? 18.635 -2.293 -53.122 1.00 96.25 325 PRO A C 1
ATOM 2488 O O . PRO A 1 325 ? 17.688 -2.933 -52.663 1.00 96.25 325 PRO A O 1
ATOM 2491 N N . PHE A 1 326 ? 19.901 -2.599 -52.826 1.00 95.38 326 PHE A N 1
ATOM 2492 C CA . PHE A 1 326 ? 20.284 -3.716 -51.959 1.00 95.38 326 PHE A CA 1
ATOM 2493 C C . PHE A 1 326 ? 19.775 -3.530 -50.522 1.00 95.38 326 PHE A C 1
ATOM 2495 O O . PHE A 1 326 ? 19.125 -4.422 -49.975 1.00 95.38 326 PHE A O 1
ATOM 2502 N N . LEU A 1 327 ? 19.972 -2.357 -49.916 1.00 94.62 327 LEU A N 1
ATOM 2503 C CA . LEU A 1 327 ? 19.489 -2.091 -48.562 1.00 94.62 327 LEU A CA 1
ATOM 2504 C C . LEU A 1 327 ? 17.959 -2.120 -48.492 1.00 94.62 327 LEU A C 1
ATOM 2506 O O . LEU A 1 327 ? 17.418 -2.803 -47.626 1.00 94.62 327 LEU A O 1
ATOM 2510 N N . ARG A 1 328 ? 17.247 -1.472 -49.425 1.00 94.81 328 ARG A N 1
ATOM 2511 C CA . ARG A 1 328 ? 15.771 -1.420 -49.415 1.00 94.81 328 ARG A CA 1
ATOM 2512 C C . ARG A 1 328 ? 15.091 -2.743 -49.771 1.00 94.81 328 ARG A C 1
ATOM 2514 O O . ARG A 1 328 ? 14.019 -3.018 -49.236 1.00 94.81 328 ARG A O 1
ATOM 2521 N N . SER A 1 329 ? 15.649 -3.529 -50.695 1.00 92.44 329 SER A N 1
ATOM 2522 C CA . SER A 1 329 ? 15.007 -4.760 -51.192 1.00 92.44 329 SER A CA 1
ATOM 2523 C C . SER A 1 329 ? 15.542 -6.039 -50.551 1.00 92.44 329 SER A C 1
ATOM 2525 O O . SER A 1 329 ? 14.806 -7.023 -50.460 1.00 92.44 329 SER A O 1
ATOM 2527 N N . GLU A 1 330 ? 16.789 -6.039 -50.069 1.00 92.19 330 GLU A N 1
ATOM 2528 C CA . GLU A 1 330 ? 17.407 -7.229 -49.489 1.00 92.19 330 GLU A CA 1
ATOM 2529 C C . GLU A 1 330 ? 17.512 -7.167 -47.968 1.00 92.19 330 GLU A C 1
ATOM 2531 O O . GLU A 1 330 ? 16.942 -8.032 -47.299 1.00 92.19 330 GLU A O 1
ATOM 2536 N N . ILE A 1 331 ? 18.200 -6.168 -47.410 1.00 94.19 331 ILE A N 1
ATOM 2537 C CA . ILE A 1 331 ? 18.470 -6.127 -45.965 1.00 94.19 331 ILE A CA 1
ATOM 2538 C C . ILE A 1 331 ? 17.245 -5.658 -45.169 1.00 94.19 331 ILE A C 1
ATOM 2540 O O . ILE A 1 331 ? 16.774 -6.373 -44.282 1.00 94.19 331 ILE A O 1
ATOM 2544 N N . GLN A 1 332 ? 16.692 -4.487 -45.499 1.00 93.50 332 GLN A N 1
ATOM 2545 C CA . GLN A 1 332 ? 15.629 -3.838 -44.728 1.00 93.50 332 GLN A CA 1
ATOM 2546 C C . GLN A 1 332 ? 14.395 -4.738 -44.512 1.00 93.50 332 GLN A C 1
ATOM 2548 O O . GLN A 1 332 ? 13.956 -4.830 -43.362 1.00 93.50 332 GLN A O 1
ATOM 2553 N N . PRO A 1 333 ? 13.845 -5.452 -45.522 1.00 93.81 333 PRO A N 1
ATOM 2554 C CA . PRO A 1 333 ? 12.661 -6.289 -45.319 1.00 93.81 333 PRO A CA 1
ATOM 2555 C C . PRO A 1 333 ? 12.932 -7.484 -44.398 1.00 93.81 333 PRO A C 1
ATOM 2557 O O . PRO A 1 333 ? 12.049 -7.884 -43.644 1.00 93.81 333 PRO A O 1
ATOM 2560 N N . ARG A 1 334 ? 14.155 -8.032 -44.430 1.00 93.12 334 ARG A N 1
ATOM 2561 C CA . ARG A 1 334 ? 14.581 -9.152 -43.578 1.00 93.12 334 ARG A CA 1
ATOM 2562 C C . ARG A 1 334 ? 14.806 -8.703 -42.132 1.00 93.12 334 ARG A C 1
ATOM 2564 O O . ARG A 1 334 ? 14.333 -9.371 -41.220 1.00 93.12 334 ARG A O 1
ATOM 2571 N N . ALA A 1 335 ? 15.429 -7.539 -41.927 1.00 90.94 335 ALA A N 1
ATOM 2572 C CA . ALA A 1 335 ? 15.582 -6.935 -40.602 1.00 90.94 335 ALA A CA 1
ATOM 2573 C C . ALA A 1 335 ? 14.216 -6.616 -39.961 1.00 90.94 335 ALA A C 1
ATOM 2575 O O . ALA A 1 335 ? 13.972 -6.997 -38.820 1.00 90.94 335 ALA A O 1
ATOM 2576 N N . HIS A 1 336 ? 13.279 -6.034 -40.724 1.00 92.25 336 HIS A N 1
ATOM 2577 C CA . HIS A 1 336 ? 11.908 -5.786 -40.252 1.00 92.25 336 HIS A CA 1
ATOM 2578 C C . HIS A 1 336 ? 11.139 -7.084 -39.954 1.00 92.25 336 HIS A C 1
ATOM 2580 O O . HIS A 1 336 ? 10.319 -7.107 -39.038 1.00 92.25 336 HIS A O 1
ATOM 2586 N N . ALA A 1 337 ? 11.371 -8.155 -40.721 1.00 90.38 337 ALA A N 1
ATOM 2587 C CA . ALA A 1 337 ? 10.741 -9.451 -40.482 1.00 90.38 337 ALA A CA 1
ATOM 2588 C C . ALA A 1 337 ? 11.233 -10.090 -39.173 1.00 90.38 337 ALA A C 1
ATOM 2590 O O . ALA A 1 337 ? 10.409 -10.515 -38.367 1.00 90.38 337 ALA A O 1
ATOM 2591 N N . TYR A 1 338 ? 12.548 -10.079 -38.921 1.00 90.25 338 TYR A N 1
ATOM 2592 C CA . TYR A 1 338 ? 13.111 -10.528 -37.645 1.00 90.25 338 TYR A CA 1
ATOM 2593 C C . TYR A 1 338 ? 12.635 -9.658 -36.469 1.00 90.25 338 TYR A C 1
ATOM 2595 O O . TYR A 1 338 ? 12.206 -10.198 -35.455 1.00 90.25 338 TYR A O 1
ATOM 2603 N N . HIS A 1 339 ? 12.610 -8.328 -36.624 1.00 91.25 339 HIS A N 1
ATOM 2604 C CA . HIS A 1 339 ? 12.106 -7.419 -35.589 1.00 91.25 339 HIS A CA 1
ATOM 2605 C C . HIS A 1 339 ? 10.646 -7.695 -35.219 1.00 91.25 339 HIS A C 1
ATOM 2607 O O . HIS A 1 339 ? 10.344 -7.856 -34.036 1.00 91.25 339 HIS A O 1
ATOM 2613 N N . ARG A 1 340 ? 9.763 -7.862 -36.212 1.00 89.62 340 ARG A N 1
ATOM 2614 C CA . ARG A 1 340 ? 8.370 -8.253 -35.959 1.00 89.62 340 ARG A CA 1
ATOM 2615 C C . ARG A 1 340 ? 8.275 -9.616 -35.271 1.00 89.62 340 ARG A C 1
ATOM 2617 O O . ARG A 1 340 ? 7.499 -9.757 -34.339 1.00 89.62 340 ARG A O 1
ATOM 2624 N N . HIS A 1 341 ? 9.084 -10.596 -35.673 1.00 88.12 341 HIS A N 1
ATOM 2625 C CA . HIS A 1 341 ? 9.102 -11.901 -35.011 1.00 88.12 341 HIS A CA 1
ATOM 2626 C C . HIS A 1 341 ? 9.514 -11.794 -33.529 1.00 88.12 341 HIS A C 1
ATOM 2628 O O . HIS A 1 341 ? 8.884 -12.405 -32.665 1.00 88.12 341 HIS A O 1
ATOM 2634 N N . THR A 1 342 ? 10.528 -10.979 -33.207 1.00 86.06 342 THR A N 1
ATOM 2635 C CA . THR A 1 342 ? 10.917 -10.720 -31.810 1.00 86.06 342 THR A CA 1
ATOM 2636 C C . THR A 1 342 ? 9.857 -9.940 -31.028 1.00 86.06 342 THR A C 1
ATOM 2638 O O . THR A 1 342 ? 9.682 -10.198 -29.839 1.00 86.06 342 THR A O 1
ATOM 2641 N N . GLU A 1 343 ? 9.121 -9.037 -31.683 1.00 87.69 343 GLU A N 1
ATOM 2642 C CA . GLU A 1 343 ? 8.005 -8.283 -31.098 1.00 87.69 343 GLU A CA 1
ATOM 2643 C C . GLU A 1 343 ? 6.818 -9.198 -30.764 1.00 87.69 343 GLU A C 1
ATOM 2645 O O . GLU A 1 343 ? 6.335 -9.192 -29.633 1.00 87.69 343 GLU A O 1
ATOM 2650 N N . GLU A 1 344 ? 6.396 -10.029 -31.723 1.00 87.50 344 GLU A N 1
ATOM 2651 C CA . GLU A 1 344 ? 5.312 -11.006 -31.569 1.00 87.50 344 GLU A CA 1
ATOM 2652 C C . GLU A 1 344 ? 5.609 -11.961 -30.401 1.00 87.50 344 GLU A C 1
ATOM 2654 O O . GLU A 1 344 ? 4.785 -12.095 -29.495 1.00 87.50 344 GLU A O 1
ATOM 2659 N N . ARG A 1 345 ? 6.824 -12.528 -30.336 1.00 83.62 345 ARG A N 1
ATOM 2660 C CA . ARG A 1 345 ? 7.239 -13.399 -29.222 1.00 83.62 345 ARG A CA 1
ATOM 2661 C C . ARG A 1 345 ? 7.306 -12.695 -27.873 1.00 83.62 345 ARG A C 1
ATOM 2663 O O . ARG A 1 345 ? 6.848 -13.251 -26.877 1.00 83.62 345 ARG A O 1
ATOM 2670 N N . LEU A 1 346 ? 7.868 -11.486 -27.818 1.00 84.25 346 LEU A N 1
ATOM 2671 C CA . LEU A 1 346 ? 7.894 -10.705 -26.580 1.00 84.25 346 LEU A CA 1
ATOM 2672 C C . LEU A 1 346 ? 6.463 -10.427 -26.092 1.00 84.25 346 LEU A C 1
ATOM 2674 O O . LEU A 1 346 ? 6.209 -10.489 -24.890 1.00 84.25 346 LEU A O 1
ATOM 2678 N N . SER A 1 347 ? 5.522 -10.175 -27.010 1.00 84.19 347 SER A N 1
ATOM 2679 C CA . SER A 1 347 ? 4.108 -10.004 -26.663 1.00 84.19 347 SER A CA 1
ATOM 2680 C C . SER A 1 347 ? 3.475 -11.295 -26.141 1.00 84.19 347 SER A C 1
ATOM 2682 O O . SER A 1 347 ? 2.788 -11.247 -25.124 1.00 84.19 347 SER A O 1
ATOM 2684 N N . GLU A 1 348 ? 3.721 -12.446 -26.776 1.00 83.62 348 GLU A N 1
ATOM 2685 C CA . GLU A 1 348 ? 3.219 -13.748 -26.303 1.00 83.62 348 GLU A CA 1
ATOM 2686 C C . GLU A 1 348 ? 3.724 -14.077 -24.887 1.00 83.62 348 GLU A C 1
ATOM 2688 O O . GLU A 1 348 ? 2.958 -14.519 -24.026 1.00 83.62 348 GLU A O 1
ATOM 2693 N N . GLU A 1 349 ? 5.006 -13.823 -24.612 1.00 81.75 349 GLU A N 1
ATOM 2694 C CA . GLU A 1 349 ? 5.603 -14.061 -23.296 1.00 81.75 349 GLU A CA 1
ATOM 2695 C C . GLU A 1 349 ? 5.055 -13.089 -22.234 1.00 81.75 349 GLU A C 1
ATOM 2697 O O . GLU A 1 349 ? 4.710 -13.515 -21.127 1.00 81.75 349 GLU A O 1
ATOM 2702 N N . LEU A 1 350 ? 4.873 -11.806 -22.573 1.00 81.94 350 LEU A N 1
ATOM 2703 C CA . LEU A 1 350 ? 4.222 -10.821 -21.701 1.00 81.94 350 LEU A CA 1
ATOM 2704 C C . LEU A 1 350 ? 2.751 -11.166 -21.420 1.00 81.94 350 LEU A C 1
ATOM 2706 O O . LEU A 1 350 ? 2.303 -11.034 -20.276 1.00 81.94 350 LEU A O 1
ATOM 2710 N N . GLU A 1 351 ? 1.999 -11.645 -22.414 1.00 84.69 351 GLU A N 1
ATOM 2711 C CA . GLU A 1 351 ? 0.629 -12.132 -22.219 1.00 84.69 351 GLU A CA 1
ATOM 2712 C C . GLU A 1 351 ? 0.592 -13.369 -21.315 1.00 84.69 351 GLU A C 1
ATOM 2714 O O . GLU A 1 351 ? -0.244 -13.440 -20.411 1.00 84.69 351 GLU A O 1
ATOM 2719 N N . ALA A 1 352 ? 1.528 -14.310 -21.479 1.00 81.19 352 ALA A N 1
ATOM 2720 C CA . ALA A 1 352 ? 1.630 -15.488 -20.622 1.00 81.19 352 ALA A CA 1
ATOM 2721 C C . ALA A 1 352 ? 1.944 -15.120 -19.159 1.00 81.19 352 ALA A C 1
ATOM 2723 O O . ALA A 1 352 ? 1.304 -15.644 -18.241 1.00 81.19 352 ALA A O 1
ATOM 2724 N N . ILE A 1 353 ? 2.877 -14.190 -18.924 1.00 81.50 353 ILE A N 1
ATOM 2725 C CA . ILE A 1 353 ? 3.209 -13.674 -17.584 1.00 81.50 353 ILE A CA 1
ATOM 2726 C C . ILE A 1 353 ? 2.010 -12.924 -16.984 1.00 81.50 353 ILE A C 1
ATOM 2728 O O . ILE A 1 353 ? 1.645 -13.152 -15.827 1.00 81.50 353 ILE A O 1
ATOM 2732 N N . SER A 1 354 ? 1.337 -12.083 -17.775 1.00 78.06 354 SER A N 1
ATOM 2733 C CA . SER A 1 354 ? 0.117 -11.369 -17.376 1.00 78.06 354 SER A CA 1
ATOM 2734 C C . SER A 1 354 ? -1.009 -12.334 -16.980 1.00 78.06 354 SER A C 1
ATOM 2736 O O . SER A 1 354 ? -1.622 -12.182 -15.920 1.00 78.06 354 SER A O 1
ATOM 2738 N N . ALA A 1 355 ? -1.233 -13.394 -17.763 1.00 83.31 355 ALA A N 1
ATOM 2739 C CA . ALA A 1 355 ? -2.229 -14.422 -17.478 1.00 83.31 355 ALA A CA 1
ATOM 2740 C C . ALA A 1 355 ? -1.915 -15.202 -16.188 1.00 83.31 355 ALA A C 1
ATOM 2742 O O . ALA A 1 355 ? -2.810 -15.380 -15.353 1.00 83.31 355 ALA A O 1
ATOM 2743 N N . ARG A 1 356 ? -0.650 -15.605 -15.979 1.00 81.06 356 ARG A N 1
ATOM 2744 C CA . ARG A 1 356 ? -0.196 -16.257 -14.733 1.00 81.06 356 ARG A CA 1
ATOM 2745 C C . ARG A 1 356 ? -0.360 -15.335 -13.523 1.00 81.06 356 ARG A C 1
ATOM 2747 O O . ARG A 1 356 ? -0.888 -15.765 -12.497 1.00 81.06 356 ARG A O 1
ATOM 2754 N N . SER A 1 357 ? -0.004 -14.057 -13.658 1.00 77.81 357 SER A N 1
ATOM 2755 C CA . SER A 1 357 ? -0.210 -13.025 -12.632 1.00 77.81 357 SER A CA 1
ATOM 2756 C C . SER A 1 357 ? -1.698 -12.843 -12.284 1.00 77.81 357 SER A C 1
ATOM 2758 O O . SER A 1 357 ? -2.079 -12.848 -11.112 1.00 77.81 357 SER A O 1
ATOM 2760 N N . ALA A 1 358 ? -2.582 -12.797 -13.287 1.00 81.56 358 ALA A N 1
ATOM 2761 C CA . ALA A 1 358 ? -4.028 -12.679 -13.092 1.00 81.56 358 ALA A CA 1
ATOM 2762 C C . ALA A 1 358 ? -4.682 -13.946 -12.499 1.00 81.56 358 ALA A C 1
ATOM 2764 O O . ALA A 1 358 ? -5.706 -13.864 -11.814 1.00 81.56 358 ALA A O 1
ATOM 2765 N N . GLU A 1 359 ? -4.142 -15.140 -12.749 1.00 82.88 359 GLU A N 1
ATOM 2766 C CA . GLU A 1 359 ? -4.540 -16.363 -12.039 1.00 82.88 359 GLU A CA 1
ATOM 2767 C C . GLU A 1 359 ? -4.086 -16.339 -10.576 1.00 82.88 359 GLU A C 1
ATOM 2769 O O . GLU A 1 359 ? -4.903 -16.540 -9.673 1.00 82.88 359 GLU A O 1
ATOM 2774 N N . ALA A 1 360 ? -2.826 -15.991 -10.329 1.00 78.19 360 ALA A N 1
ATOM 2775 C CA . ALA A 1 360 ? -2.268 -15.838 -8.994 1.00 78.19 360 ALA A CA 1
ATOM 2776 C C . ALA A 1 360 ? -3.044 -14.822 -8.131 1.00 78.19 360 ALA A C 1
ATOM 2778 O O . ALA A 1 360 ? -3.405 -15.133 -6.995 1.00 78.19 360 ALA A O 1
ATOM 2779 N N . ALA A 1 361 ? -3.394 -13.656 -8.682 1.00 76.62 361 ALA A N 1
ATOM 2780 C CA . ALA A 1 361 ? -4.207 -12.647 -7.999 1.00 76.62 361 ALA A CA 1
ATOM 2781 C C . ALA A 1 361 ? -5.616 -13.162 -7.631 1.00 76.62 361 ALA A C 1
ATOM 2783 O O . ALA A 1 361 ? -6.147 -12.833 -6.567 1.00 76.62 361 ALA A O 1
ATOM 2784 N N . ARG A 1 362 ? -6.224 -14.018 -8.470 1.00 85.25 362 ARG A N 1
ATOM 2785 C CA . ARG A 1 362 ? -7.510 -14.673 -8.161 1.00 85.25 362 ARG A CA 1
ATOM 2786 C C . ARG A 1 362 ? -7.376 -15.691 -7.028 1.00 85.25 362 ARG A C 1
ATOM 2788 O O . ARG A 1 362 ? -8.251 -15.740 -6.161 1.00 85.25 362 ARG A O 1
ATOM 2795 N N . VAL A 1 363 ? -6.290 -16.469 -7.003 1.00 82.69 363 VAL A N 1
ATOM 2796 C CA . VAL A 1 363 ? -5.982 -17.394 -5.898 1.00 82.69 363 VAL A CA 1
ATOM 2797 C C . VAL A 1 363 ? -5.778 -16.620 -4.594 1.00 82.69 363 VAL A C 1
ATOM 2799 O O . VAL A 1 363 ? -6.396 -16.957 -3.584 1.00 82.69 363 VAL A O 1
ATOM 2802 N N . GLU A 1 364 ? -4.991 -15.543 -4.615 1.00 79.31 364 GLU A N 1
ATOM 2803 C CA . GLU A 1 364 ? -4.766 -14.690 -3.445 1.00 79.31 364 GLU A CA 1
ATOM 2804 C C . GLU A 1 364 ? -6.080 -14.097 -2.911 1.00 79.31 364 GLU A C 1
ATOM 2806 O O . GLU A 1 364 ? -6.397 -14.270 -1.731 1.00 79.31 364 GLU A O 1
ATOM 2811 N N . LEU A 1 365 ? -6.907 -13.499 -3.778 1.00 84.31 365 LEU A N 1
ATOM 2812 C CA . LEU A 1 365 ? -8.221 -12.968 -3.401 1.00 84.31 365 LEU A CA 1
ATOM 2813 C C . LEU A 1 365 ? -9.114 -14.038 -2.750 1.00 84.31 365 LEU A C 1
ATOM 2815 O O . LEU A 1 365 ? -9.733 -13.776 -1.716 1.00 84.31 365 LEU A O 1
ATOM 2819 N N . PHE A 1 366 ? -9.158 -15.250 -3.313 1.00 85.75 366 PHE A N 1
ATOM 2820 C CA . PHE A 1 366 ? -9.944 -16.353 -2.758 1.00 85.75 366 PHE A CA 1
ATOM 2821 C C . PHE A 1 366 ? -9.419 -16.806 -1.387 1.00 85.75 366 PHE A C 1
ATOM 2823 O O . PHE A 1 366 ? -10.208 -16.992 -0.458 1.00 85.75 366 PHE A O 1
ATOM 2830 N N . THR A 1 367 ? -8.099 -16.943 -1.225 1.00 80.50 367 THR A N 1
ATOM 2831 C CA . THR A 1 367 ? -7.496 -17.335 0.062 1.00 80.50 367 THR A CA 1
ATOM 2832 C C . THR A 1 367 ? -7.718 -16.287 1.157 1.00 80.50 367 THR A C 1
ATOM 2834 O O . THR A 1 367 ? -8.086 -16.647 2.278 1.00 80.50 367 THR A O 1
ATOM 2837 N N . ASN A 1 368 ? -7.611 -14.996 0.827 1.00 81.12 368 ASN A N 1
ATOM 2838 C CA . ASN A 1 368 ? -7.914 -13.898 1.745 1.00 81.12 368 ASN A CA 1
ATOM 2839 C C . ASN A 1 368 ? -9.403 -13.869 2.131 1.00 81.12 368 ASN A C 1
ATOM 2841 O O . ASN A 1 368 ? -9.731 -13.781 3.317 1.00 81.12 368 ASN A O 1
ATOM 2845 N N . ALA A 1 369 ? -10.315 -14.025 1.164 1.00 85.19 369 ALA A N 1
ATOM 2846 C CA . ALA A 1 369 ? -11.752 -14.104 1.431 1.00 85.19 369 ALA A CA 1
ATOM 2847 C C . ALA A 1 369 ? -12.110 -15.300 2.336 1.00 85.19 369 ALA A C 1
ATOM 2849 O O . ALA A 1 369 ? -12.861 -15.143 3.302 1.00 85.19 369 ALA A O 1
ATOM 2850 N N . ALA A 1 370 ? -11.527 -16.477 2.084 1.00 84.06 370 ALA A N 1
ATOM 2851 C CA . ALA A 1 370 ? -11.696 -17.657 2.931 1.00 84.06 370 ALA A CA 1
ATOM 2852 C C . ALA A 1 370 ? -11.179 -17.422 4.365 1.00 84.06 370 ALA A C 1
ATOM 2854 O O . ALA A 1 370 ? -11.848 -17.801 5.330 1.00 84.06 370 ALA A O 1
ATOM 2855 N N . GLY A 1 371 ? -10.038 -16.737 4.515 1.00 80.38 371 GLY A N 1
ATOM 2856 C CA . GLY A 1 371 ? -9.497 -16.323 5.812 1.00 80.38 371 GLY A CA 1
ATOM 2857 C C . GLY A 1 371 ? -10.449 -15.410 6.596 1.00 80.38 371 GLY A C 1
ATOM 2858 O O . GLY A 1 371 ? -10.708 -15.662 7.775 1.00 80.38 371 GLY A O 1
ATOM 2859 N N . VAL A 1 372 ? -11.038 -14.403 5.939 1.00 84.38 372 VAL A N 1
ATOM 2860 C CA . VAL A 1 372 ? -12.027 -13.493 6.551 1.00 84.38 372 VAL A CA 1
ATOM 2861 C C . VAL A 1 372 ? -13.294 -14.241 6.978 1.00 84.38 372 VAL A C 1
ATOM 2863 O O . VAL A 1 372 ? -13.753 -14.075 8.110 1.00 84.38 372 VAL A O 1
ATOM 2866 N N . VAL A 1 373 ? -13.845 -15.102 6.115 1.00 87.06 373 VAL A N 1
ATOM 2867 C CA . VAL A 1 373 ? -15.039 -15.907 6.435 1.00 87.06 373 VAL A CA 1
ATOM 2868 C C . VAL A 1 373 ? -14.784 -16.819 7.637 1.00 87.06 373 VAL A C 1
ATOM 2870 O O . VAL A 1 373 ? -15.624 -16.899 8.538 1.00 87.06 373 VAL A O 1
ATOM 2873 N N . LEU A 1 374 ? -13.615 -17.462 7.702 1.00 82.81 374 LEU A N 1
ATOM 2874 C CA . LEU A 1 374 ? -13.253 -18.316 8.830 1.00 82.81 374 LEU A CA 1
ATOM 2875 C C . LEU A 1 374 ? -13.075 -17.515 10.129 1.00 82.81 374 LEU A C 1
ATOM 2877 O O . LEU A 1 374 ? -13.559 -17.946 11.176 1.00 82.81 374 LEU A O 1
ATOM 2881 N N . ALA A 1 375 ? -12.439 -16.341 10.070 1.00 79.31 375 ALA A N 1
ATOM 2882 C CA . ALA A 1 375 ? -12.283 -15.458 11.225 1.00 79.31 375 ALA A CA 1
ATOM 2883 C C . ALA A 1 375 ? -13.644 -14.997 11.783 1.00 79.31 375 ALA A C 1
ATOM 2885 O O . ALA A 1 375 ? -13.863 -15.046 12.997 1.00 79.31 375 ALA A O 1
ATOM 2886 N N . LEU A 1 376 ? -14.591 -14.634 10.910 1.00 85.19 376 LEU A N 1
ATOM 2887 C CA . LEU A 1 376 ? -15.964 -14.283 11.293 1.00 85.19 376 LEU A CA 1
ATOM 2888 C C . LEU A 1 376 ? -16.713 -15.472 11.915 1.00 85.19 376 LEU A C 1
ATOM 2890 O O . LEU A 1 376 ? -17.341 -15.326 12.966 1.00 85.19 376 LEU A O 1
ATOM 2894 N N . ALA A 1 377 ? -16.619 -16.660 11.310 1.00 84.44 377 ALA A N 1
ATOM 2895 C CA . ALA A 1 377 ? -17.234 -17.876 11.841 1.00 84.44 377 ALA A CA 1
ATOM 2896 C C . ALA A 1 377 ? -16.691 -18.225 13.238 1.00 84.44 377 ALA A C 1
ATOM 2898 O O . ALA A 1 377 ? -17.460 -18.532 14.153 1.00 84.44 377 ALA A O 1
ATOM 2899 N N . LEU A 1 378 ? -15.377 -18.108 13.436 1.00 81.50 378 LEU A N 1
ATOM 2900 C CA . LEU A 1 378 ? -14.732 -18.365 14.718 1.00 81.50 378 LEU A CA 1
ATOM 2901 C C . LEU A 1 378 ? -15.099 -17.312 15.774 1.00 81.50 378 LEU A C 1
ATOM 2903 O O . LEU A 1 378 ? -15.405 -17.667 16.914 1.00 81.50 378 LEU A O 1
ATOM 2907 N N . GLY A 1 379 ? -15.153 -16.033 15.391 1.00 79.19 379 GLY A N 1
ATOM 2908 C CA . GLY A 1 379 ? -15.631 -14.946 16.248 1.00 79.19 379 GLY A CA 1
ATOM 2909 C C . GLY A 1 379 ? -17.076 -15.160 16.714 1.00 79.19 379 GLY A C 1
ATOM 2910 O O . GLY A 1 379 ? -17.382 -14.971 17.893 1.00 79.19 379 GLY A O 1
ATOM 2911 N N . LEU A 1 380 ? -17.955 -15.650 15.832 1.00 84.56 380 LEU A N 1
ATOM 2912 C CA . LEU A 1 380 ? -19.327 -16.037 16.181 1.00 84.56 380 LEU A CA 1
ATOM 2913 C C . LEU A 1 380 ? -19.377 -17.220 17.160 1.00 84.56 380 LEU A C 1
ATOM 2915 O O . LEU A 1 380 ? -20.199 -17.201 18.082 1.00 84.56 380 LEU A O 1
ATOM 2919 N N . VAL A 1 381 ? -18.510 -18.225 16.993 1.00 82.94 381 VAL A N 1
ATOM 2920 C CA . VAL A 1 381 ? -18.393 -19.356 17.930 1.00 82.94 381 VAL A CA 1
ATOM 2921 C C . VAL A 1 381 ? -17.943 -18.863 19.306 1.00 82.94 381 VAL A C 1
ATOM 2923 O O . VAL A 1 381 ? -18.647 -19.114 20.281 1.00 82.94 381 VAL A O 1
ATOM 2926 N N . VAL A 1 382 ? -16.856 -18.087 19.389 1.00 80.38 382 VAL A N 1
ATOM 2927 C CA . VAL A 1 382 ? -16.340 -17.521 20.652 1.00 80.38 382 VAL A CA 1
ATOM 2928 C C . VAL A 1 382 ? -17.376 -16.614 21.328 1.00 80.38 382 VAL A C 1
ATOM 2930 O O . VAL A 1 382 ? -17.618 -16.735 22.533 1.00 80.38 382 VAL A O 1
ATOM 2933 N N . SER A 1 383 ? -18.053 -15.753 20.563 1.00 80.00 383 SER A N 1
ATOM 2934 C CA . SER A 1 383 ? -19.122 -14.883 21.070 1.00 80.00 383 SER A CA 1
ATOM 2935 C C . SER A 1 383 ? -20.271 -15.688 21.690 1.00 80.00 383 SER A C 1
ATOM 2937 O O . SER A 1 383 ? -20.726 -15.381 22.796 1.00 80.00 383 SER A O 1
ATOM 2939 N N . ARG A 1 384 ? -20.720 -16.756 21.013 1.00 82.69 384 ARG A N 1
ATOM 2940 C CA . ARG A 1 384 ? -21.810 -17.619 21.491 1.00 82.69 384 ARG A CA 1
ATOM 2941 C C . ARG A 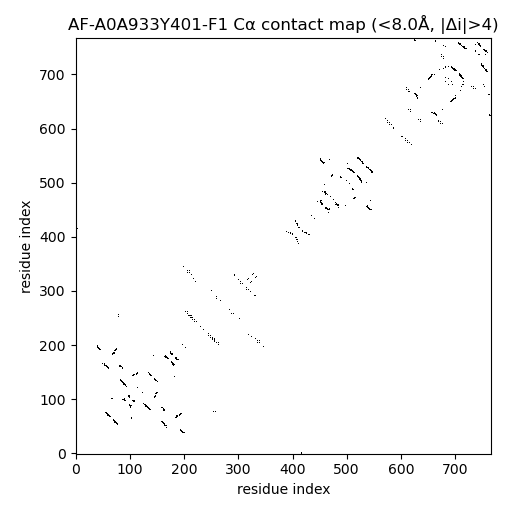1 384 ? -21.410 -18.515 22.664 1.00 82.69 384 ARG A C 1
ATOM 2943 O O . ARG A 1 384 ? -22.227 -18.674 23.565 1.00 82.69 384 ARG A O 1
ATOM 2950 N N . SER A 1 385 ? -20.206 -19.090 22.665 1.00 77.06 385 SER A N 1
ATOM 2951 C CA . SER A 1 385 ? -19.794 -20.081 23.671 1.00 77.06 385 SER A CA 1
ATOM 2952 C C . SER A 1 385 ? -19.164 -19.486 24.930 1.00 77.06 385 SER A C 1
ATOM 2954 O O . SER A 1 385 ? -19.180 -20.139 25.966 1.00 77.06 385 SER A O 1
ATOM 2956 N N . ILE A 1 386 ? -18.580 -18.2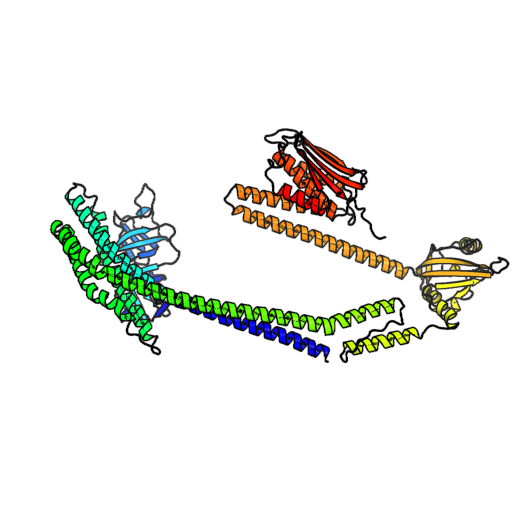84 24.856 1.00 79.44 386 ILE A N 1
ATOM 2957 C CA . ILE A 1 386 ? -17.829 -17.670 25.967 1.00 79.44 386 ILE A CA 1
ATOM 2958 C C . ILE A 1 386 ? -18.441 -16.324 26.365 1.00 79.44 386 ILE A C 1
ATOM 2960 O O . ILE A 1 386 ? -18.885 -16.164 27.501 1.00 79.44 386 ILE A O 1
ATOM 2964 N N . ALA A 1 387 ? -18.498 -15.361 25.439 1.00 79.12 387 ALA A N 1
ATOM 2965 C CA . ALA A 1 387 ? -18.817 -13.973 25.786 1.00 79.12 387 ALA A CA 1
ATOM 2966 C C . ALA A 1 387 ? -20.265 -13.792 26.278 1.00 79.12 387 ALA A C 1
ATOM 2968 O O . ALA A 1 387 ? -20.491 -13.193 27.329 1.00 79.12 387 ALA A O 1
ATOM 2969 N N . ARG A 1 388 ? -21.253 -14.351 25.560 1.00 83.56 388 ARG A N 1
ATOM 2970 C CA . ARG A 1 388 ? -22.673 -14.257 25.951 1.00 83.56 388 ARG A CA 1
ATOM 2971 C C . ARG A 1 388 ? -22.973 -14.934 27.303 1.00 83.56 388 ARG A C 1
ATOM 2973 O O . ARG A 1 388 ? -23.638 -14.301 28.120 1.00 83.56 388 ARG A O 1
ATOM 2980 N N . PRO A 1 389 ? -22.509 -16.171 27.586 1.00 83.00 389 PRO A N 1
ATOM 2981 C CA . PRO A 1 389 ? -22.651 -16.774 28.913 1.00 83.00 389 PRO A CA 1
ATOM 2982 C C . PRO A 1 389 ? -22.003 -15.973 30.052 1.00 83.00 389 PRO A C 1
ATOM 2984 O O . PRO A 1 389 ? -22.599 -15.874 31.122 1.00 83.00 389 PRO A O 1
ATOM 2987 N N . LEU A 1 390 ? -20.822 -15.378 29.831 1.00 83.69 390 LEU A N 1
ATOM 2988 C CA . LEU A 1 390 ? -20.151 -14.551 30.842 1.00 83.69 390 LEU A CA 1
ATOM 2989 C C . LEU A 1 390 ? -20.918 -13.255 31.137 1.00 83.69 390 LEU A C 1
ATOM 2991 O O . LEU A 1 390 ? -21.133 -12.950 32.303 1.00 83.69 390 LEU A O 1
ATOM 2995 N N . SER A 1 391 ? -21.407 -12.546 30.114 1.00 83.50 391 SER A N 1
ATOM 2996 C CA . SER A 1 391 ? -22.248 -11.350 30.307 1.00 83.50 391 SER A CA 1
ATOM 2997 C C . SER A 1 391 ? -23.499 -11.658 31.143 1.00 83.50 391 SER A C 1
ATOM 2999 O O . SER A 1 391 ? -23.758 -10.962 32.119 1.00 83.50 391 SER A O 1
ATOM 3001 N N . LYS A 1 392 ? -24.202 -12.768 30.867 1.00 86.31 392 LYS A N 1
ATOM 3002 C CA . LYS A 1 392 ? -25.354 -13.201 31.684 1.00 86.31 392 LYS A CA 1
ATOM 3003 C C . LYS A 1 392 ? -25.001 -13.494 33.149 1.00 86.31 392 LYS A C 1
ATOM 3005 O O . LYS A 1 392 ? -25.860 -13.349 34.017 1.00 86.31 392 LYS A O 1
ATOM 3010 N N . LEU A 1 393 ? -23.778 -13.957 33.424 1.00 86.69 393 LEU A N 1
ATOM 3011 C CA . LEU A 1 393 ? -23.290 -14.174 34.788 1.00 86.69 393 LEU A CA 1
ATOM 3012 C C . LEU A 1 393 ? -23.008 -12.849 35.500 1.00 86.69 393 LEU A C 1
ATOM 3014 O O . LEU A 1 393 ? -23.390 -12.709 36.659 1.00 86.69 393 LEU A O 1
ATOM 3018 N N . THR A 1 394 ? -22.401 -11.881 34.809 1.00 86.00 394 THR A N 1
ATOM 3019 C CA . THR A 1 394 ? -22.155 -10.532 35.341 1.00 86.00 394 THR A CA 1
ATOM 3020 C C . THR A 1 394 ? -23.463 -9.820 35.690 1.00 86.00 394 THR A C 1
ATOM 3022 O O . THR A 1 394 ? -23.623 -9.384 36.829 1.00 86.00 394 THR A O 1
ATOM 3025 N N . ASP A 1 395 ? -24.439 -9.796 34.776 1.00 87.19 395 ASP A N 1
ATOM 3026 C CA . ASP A 1 395 ? -25.747 -9.160 35.006 1.00 87.19 395 ASP A CA 1
ATOM 3027 C C . ASP A 1 395 ? -26.467 -9.755 36.231 1.00 87.19 395 ASP A C 1
ATOM 3029 O O . ASP A 1 395 ? -27.079 -9.047 37.034 1.00 87.19 395 ASP A O 1
ATOM 3033 N N . ALA A 1 396 ? -26.391 -11.078 36.403 1.00 86.69 396 ALA A N 1
ATOM 3034 C CA . ALA A 1 396 ? -26.985 -11.753 37.550 1.00 86.69 396 ALA A CA 1
ATOM 3035 C C . ALA A 1 396 ? -26.223 -11.481 38.857 1.00 86.69 396 ALA A C 1
ATOM 3037 O O . ALA A 1 396 ? -26.858 -11.349 39.904 1.00 86.69 396 ALA A O 1
ATOM 3038 N N . ALA A 1 397 ? -24.890 -11.367 38.810 1.00 86.62 397 ALA A N 1
ATOM 3039 C CA . ALA A 1 397 ? -24.069 -10.975 39.955 1.00 86.62 397 ALA A CA 1
ATOM 3040 C C . ALA A 1 397 ? -24.442 -9.578 40.461 1.00 86.62 397 ALA A C 1
ATOM 3042 O O . ALA A 1 397 ? -24.655 -9.407 41.662 1.00 86.62 397 ALA A O 1
ATOM 3043 N N . GLU A 1 398 ? -24.626 -8.611 39.558 1.00 86.56 398 GLU A N 1
ATOM 3044 C CA . GLU A 1 398 ? -25.098 -7.278 39.935 1.00 86.56 398 GLU A CA 1
ATOM 3045 C C . GLU A 1 398 ? -26.491 -7.305 40.571 1.00 86.56 398 GLU A C 1
ATOM 3047 O O . GLU A 1 398 ? -26.699 -6.682 41.609 1.00 86.56 398 GLU A O 1
ATOM 3052 N N . ARG A 1 399 ? -27.449 -8.035 39.986 1.00 84.06 399 ARG A N 1
ATOM 3053 C CA . ARG A 1 399 ? -28.823 -8.109 40.518 1.00 84.06 399 ARG A CA 1
ATOM 3054 C C . ARG A 1 399 ? -28.885 -8.732 41.911 1.00 84.06 399 ARG A C 1
ATOM 3056 O O . ARG A 1 399 ? -29.591 -8.221 42.777 1.00 84.06 399 ARG A O 1
ATOM 3063 N N . ILE A 1 400 ? -28.097 -9.776 42.169 1.00 83.75 400 ILE A N 1
ATOM 3064 C CA . ILE A 1 400 ? -27.961 -10.340 43.520 1.00 83.75 400 ILE A CA 1
ATOM 3065 C C . ILE A 1 400 ? -27.300 -9.340 44.474 1.00 83.75 400 ILE A C 1
ATOM 3067 O O . ILE A 1 400 ? -27.769 -9.193 45.600 1.00 83.75 400 ILE A O 1
ATOM 3071 N N . GLY A 1 401 ? -26.285 -8.598 44.020 1.00 77.81 401 GLY A N 1
ATOM 3072 C CA . GLY A 1 401 ? -25.673 -7.510 44.791 1.00 77.81 401 GLY A CA 1
ATOM 3073 C C . GLY A 1 401 ? -26.651 -6.391 45.182 1.00 77.81 401 GLY A C 1
ATOM 3074 O O . GLY A 1 401 ? -26.444 -5.729 46.194 1.00 77.81 401 GLY A O 1
ATOM 3075 N N . ARG A 1 402 ? -27.748 -6.219 44.431 1.00 83.44 402 ARG A N 1
ATOM 3076 C CA . ARG A 1 402 ? -28.857 -5.290 44.729 1.00 83.44 402 ARG A CA 1
ATOM 3077 C C . ARG A 1 402 ? -29.959 -5.900 45.615 1.00 83.44 402 ARG A C 1
ATOM 3079 O O . ARG A 1 402 ? -30.968 -5.247 45.858 1.00 83.44 402 ARG A O 1
ATOM 3086 N N . GLY A 1 403 ? -29.791 -7.135 46.095 1.00 72.88 403 GLY A N 1
ATOM 3087 C CA . GLY A 1 403 ? -30.748 -7.824 46.969 1.00 72.88 403 GLY A CA 1
ATOM 3088 C C . GLY A 1 403 ? -31.803 -8.676 46.252 1.00 72.88 403 GLY A C 1
ATOM 3089 O O . GLY A 1 403 ? -32.654 -9.267 46.914 1.00 72.88 403 GLY A O 1
ATOM 3090 N N . GLU A 1 404 ? -31.756 -8.822 44.922 1.00 82.25 404 GLU A N 1
ATOM 3091 C CA 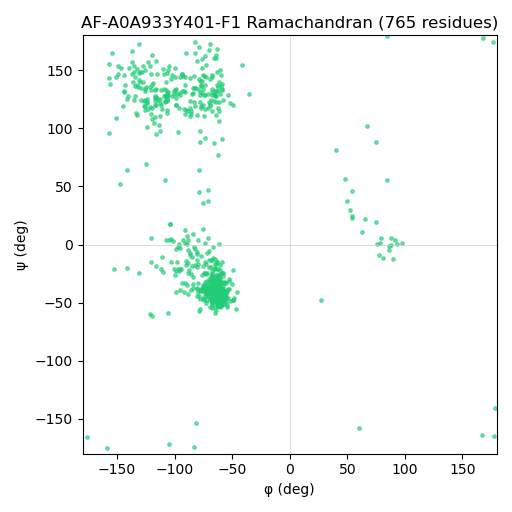. GLU A 1 404 ? -32.663 -9.713 44.179 1.00 82.25 404 GLU A CA 1
ATOM 3092 C C . GLU A 1 404 ? -32.212 -11.185 44.281 1.00 82.25 404 GLU A C 1
ATOM 3094 O O . GLU A 1 404 ? -31.855 -11.825 43.286 1.00 82.25 404 GLU A O 1
ATOM 3099 N N . LEU A 1 405 ? -32.229 -11.748 45.494 1.00 79.50 405 LEU A N 1
ATOM 3100 C CA . LEU A 1 405 ? -31.674 -13.077 45.813 1.00 79.50 405 LEU A CA 1
ATOM 3101 C C . LEU A 1 405 ? -32.395 -14.251 45.119 1.00 79.50 405 LEU A C 1
ATOM 3103 O O . LEU A 1 405 ? -31.881 -15.370 45.069 1.00 79.50 405 LEU A O 1
ATOM 3107 N N . ALA A 1 406 ? -33.562 -14.001 44.520 1.00 81.31 406 ALA A N 1
ATOM 3108 C CA . ALA A 1 406 ? -34.277 -14.939 43.654 1.00 81.31 406 ALA A CA 1
ATOM 3109 C C . ALA A 1 406 ? -33.684 -15.052 42.230 1.00 81.31 406 ALA A C 1
ATOM 3111 O O . ALA A 1 406 ? -34.074 -15.942 41.476 1.00 81.31 406 ALA A O 1
ATOM 3112 N N . THR A 1 407 ? -32.739 -14.186 41.842 1.00 84.94 407 THR A N 1
ATOM 3113 C CA . THR A 1 407 ? -32.123 -14.203 40.503 1.00 84.94 407 THR A CA 1
ATOM 3114 C C . THR A 1 407 ? -31.375 -15.517 40.256 1.00 84.94 407 THR A C 1
ATOM 3116 O O . THR A 1 407 ? -30.641 -16.004 41.119 1.00 84.94 407 THR A O 1
ATOM 3119 N N . ARG A 1 408 ? -31.546 -16.111 39.068 1.00 85.62 408 ARG A N 1
ATOM 3120 C CA . ARG A 1 408 ? -30.866 -17.347 38.646 1.00 85.62 408 ARG A CA 1
ATOM 3121 C C . ARG A 1 408 ? -30.358 -17.218 37.213 1.00 85.62 408 ARG A C 1
ATOM 3123 O O . ARG A 1 408 ? -31.053 -16.697 36.344 1.00 85.62 408 ARG A O 1
ATOM 3130 N N . VAL A 1 409 ? -29.161 -17.740 36.958 1.00 87.69 409 VAL A N 1
ATOM 3131 C CA . VAL A 1 409 ? -28.567 -17.830 35.620 1.00 87.69 409 VAL A CA 1
ATOM 3132 C C . VAL A 1 409 ? -28.962 -19.157 34.981 1.00 87.69 409 VAL A C 1
ATOM 3134 O O . VAL A 1 409 ? -28.567 -20.221 35.463 1.00 87.69 409 VAL A O 1
ATOM 3137 N N . ALA A 1 410 ? -29.714 -19.096 33.882 1.00 79.81 410 ALA A N 1
ATOM 3138 C CA . ALA A 1 410 ? -29.980 -20.250 33.030 1.00 79.81 410 ALA A CA 1
ATOM 3139 C C . ALA A 1 410 ? -28.761 -20.540 32.136 1.00 79.81 410 ALA A C 1
ATOM 3141 O O . ALA A 1 410 ? -28.318 -19.672 31.378 1.00 79.81 410 ALA A O 1
ATOM 3142 N N . SER A 1 411 ? -28.220 -21.757 32.233 1.00 77.88 411 SER A N 1
ATOM 3143 C CA . SER A 1 411 ? -27.092 -22.224 31.425 1.00 77.88 411 SER A CA 1
ATOM 3144 C C . SER A 1 411 ? -27.166 -23.737 31.231 1.00 77.88 411 SER A C 1
ATOM 3146 O O . SER A 1 411 ? -26.901 -24.505 32.157 1.00 77.88 411 SER A O 1
ATOM 3148 N N . ASP A 1 412 ? -27.478 -24.151 30.003 1.00 71.50 412 ASP A N 1
ATOM 3149 C CA . ASP A 1 412 ? -27.535 -25.560 29.585 1.00 71.50 412 ASP A CA 1
ATOM 3150 C C . ASP A 1 412 ? -26.139 -26.141 29.292 1.00 71.50 412 ASP A C 1
ATOM 3152 O O . ASP A 1 412 ? -25.998 -27.279 28.847 1.00 71.50 412 ASP A O 1
ATOM 3156 N N . SER A 1 413 ? -25.077 -25.357 29.518 1.00 76.62 413 SER A N 1
ATOM 3157 C CA . SER A 1 413 ? -23.717 -25.784 29.211 1.00 76.62 413 SER A CA 1
ATOM 3158 C C . SER A 1 413 ? -23.198 -26.830 30.204 1.00 76.62 413 SER A C 1
ATOM 3160 O O . SER A 1 413 ? -23.331 -26.709 31.430 1.00 76.62 413 SER A O 1
ATOM 3162 N N . ALA A 1 414 ? -22.535 -27.851 29.667 1.00 77.62 414 ALA A N 1
ATOM 3163 C CA . ALA A 1 414 ? -21.794 -28.847 30.437 1.00 77.62 414 ALA A CA 1
ATOM 3164 C C . ALA A 1 414 ? -20.344 -28.413 30.748 1.00 77.62 414 ALA A C 1
ATOM 3166 O O . ALA A 1 414 ? -19.670 -29.080 31.529 1.00 77.62 414 ALA A O 1
ATOM 3167 N N . ASP A 1 415 ? -19.868 -27.311 30.157 1.00 79.56 415 ASP A N 1
ATOM 3168 C CA . ASP A 1 415 ? -18.494 -26.821 30.318 1.00 79.56 415 ASP A CA 1
ATOM 3169 C C . ASP A 1 415 ? -18.279 -25.977 31.590 1.00 79.56 415 ASP A C 1
ATOM 3171 O O . ASP A 1 415 ? -19.152 -25.843 32.455 1.00 79.56 415 ASP A O 1
ATOM 3175 N N . GLU A 1 416 ? -17.077 -25.409 31.717 1.00 81.81 416 GLU A N 1
ATOM 3176 C CA . GLU A 1 416 ? -16.655 -24.603 32.862 1.00 81.81 416 GLU A CA 1
ATOM 3177 C C . GLU A 1 416 ? -17.583 -23.413 33.144 1.00 81.81 416 GLU A C 1
ATOM 3179 O O . GLU A 1 416 ? -17.777 -23.062 34.309 1.00 81.81 416 GLU A O 1
ATOM 3184 N N . VAL A 1 417 ? -18.194 -22.815 32.114 1.00 82.00 417 VAL A N 1
ATOM 3185 C CA . VAL A 1 417 ? -19.101 -21.675 32.306 1.00 82.00 417 VAL A CA 1
ATOM 3186 C C . VAL A 1 417 ? -20.440 -22.147 32.871 1.00 82.00 417 VAL A C 1
ATOM 3188 O O . VAL A 1 417 ? -20.992 -21.514 33.768 1.00 82.00 417 VAL A O 1
ATOM 3191 N N . GLY A 1 418 ? -20.926 -23.312 32.434 1.00 84.38 418 GLY A N 1
ATOM 3192 C CA . GLY A 1 418 ? -22.097 -23.955 33.034 1.00 84.38 418 GLY A CA 1
ATOM 3193 C C . GLY A 1 418 ? -21.874 -24.392 34.486 1.00 84.38 418 GLY A C 1
ATOM 3194 O O . GLY A 1 418 ? -22.768 -24.246 35.323 1.00 84.38 418 GLY A O 1
ATOM 3195 N N . ILE A 1 419 ? -20.671 -24.876 34.821 1.00 86.12 419 ILE A N 1
ATOM 3196 C CA . ILE A 1 419 ? -20.286 -25.171 36.213 1.00 86.12 419 ILE A CA 1
ATOM 3197 C C . ILE A 1 419 ? -20.336 -23.893 37.061 1.00 86.12 419 ILE A C 1
ATOM 3199 O O . ILE A 1 419 ? -20.923 -23.911 38.145 1.00 86.12 419 ILE A O 1
ATOM 3203 N N . LEU A 1 420 ? -19.791 -22.782 36.551 1.00 86.00 420 LEU A N 1
ATOM 3204 C CA . LEU A 1 420 ? -19.805 -21.487 37.231 1.00 86.00 420 LEU A CA 1
ATOM 3205 C C . LEU A 1 420 ? -21.238 -20.980 37.474 1.00 86.00 420 LEU A C 1
ATOM 3207 O O . LEU A 1 420 ? -21.556 -20.600 38.600 1.00 86.00 420 LEU A O 1
ATOM 3211 N N . SER A 1 421 ? -22.139 -21.075 36.487 1.00 88.62 421 SER A N 1
ATOM 3212 C CA . SER A 1 421 ? -23.561 -20.729 36.672 1.00 88.62 421 SER A CA 1
ATOM 3213 C C . SER A 1 421 ? -24.246 -21.564 37.762 1.00 88.62 421 SER A C 1
ATOM 3215 O O . SER A 1 421 ? -24.999 -21.026 38.574 1.00 88.62 421 SER A O 1
ATOM 3217 N N . ARG A 1 422 ? -23.958 -22.871 37.840 1.00 87.56 422 ARG A N 1
ATOM 3218 C CA . ARG A 1 422 ? -24.516 -23.764 38.877 1.00 87.56 422 ARG A CA 1
ATOM 3219 C C . ARG A 1 422 ? -23.914 -23.543 40.270 1.00 87.56 422 ARG A C 1
ATOM 3221 O O . ARG A 1 422 ? -24.555 -23.877 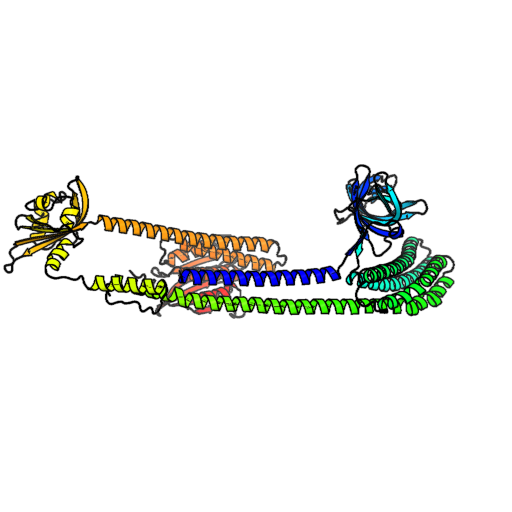41.268 1.00 87.56 422 ARG A O 1
ATOM 3228 N N . ALA A 1 423 ? -22.691 -23.025 40.369 1.00 85.81 423 ALA A N 1
ATOM 3229 C CA . ALA A 1 423 ? -22.108 -22.597 41.642 1.00 85.81 423 ALA A CA 1
ATOM 3230 C C . ALA A 1 423 ? -22.743 -21.279 42.115 1.00 85.81 423 ALA A C 1
ATOM 3232 O O . ALA A 1 423 ? -23.226 -21.195 43.243 1.00 85.81 423 ALA A O 1
ATOM 3233 N N . PHE A 1 424 ? -22.838 -20.299 41.214 1.00 87.44 424 PHE A N 1
ATOM 3234 C CA . PHE A 1 424 ? -23.446 -18.994 41.463 1.00 87.44 424 PHE A CA 1
ATOM 3235 C C . PHE A 1 424 ? -24.913 -19.098 41.925 1.00 87.44 424 PHE A C 1
ATOM 3237 O O . PHE A 1 424 ? -25.288 -18.515 42.941 1.00 87.44 424 PHE A O 1
ATOM 3244 N N . ASN A 1 425 ? -25.729 -19.922 41.258 1.00 88.38 425 ASN A N 1
ATOM 3245 C CA . ASN A 1 425 ? -27.133 -20.131 41.638 1.00 88.38 425 ASN A CA 1
ATOM 3246 C C . ASN A 1 425 ? -27.306 -20.728 43.050 1.00 88.38 425 ASN A C 1
ATOM 3248 O O . ASN A 1 425 ? -28.282 -20.406 43.721 1.00 88.38 425 ASN A O 1
ATOM 3252 N N . ARG A 1 426 ? -26.367 -21.563 43.522 1.00 83.56 426 ARG A N 1
ATOM 3253 C CA . ARG A 1 426 ? -26.404 -22.125 44.888 1.00 83.56 426 ARG A CA 1
ATOM 3254 C C . ARG A 1 426 ? -26.004 -21.107 45.954 1.00 83.56 426 ARG A C 1
ATOM 3256 O O . ARG A 1 426 ? -26.587 -21.102 47.031 1.00 83.56 426 ARG A O 1
ATOM 3263 N N . MET A 1 427 ? -25.060 -20.218 45.644 1.00 83.06 427 MET A N 1
ATOM 3264 C CA . MET A 1 427 ? -24.724 -19.079 46.508 1.00 83.06 427 MET A CA 1
ATOM 3265 C C . MET A 1 427 ? -25.935 -18.148 46.689 1.00 83.06 427 MET A C 1
ATOM 3267 O O . MET A 1 427 ? -26.248 -17.760 47.810 1.00 83.06 427 MET A O 1
ATOM 3271 N N . ALA A 1 428 ? -26.648 -17.850 45.597 1.00 79.62 428 ALA A N 1
ATOM 3272 C CA . ALA A 1 428 ? -27.874 -17.048 45.605 1.00 79.62 428 ALA A CA 1
ATOM 3273 C C . ALA A 1 428 ? -28.963 -17.624 46.527 1.00 79.62 428 ALA A C 1
ATOM 3275 O O . ALA A 1 428 ? -29.607 -16.907 47.289 1.00 79.62 428 ALA A O 1
ATOM 3276 N N . GLU A 1 429 ? -29.157 -18.939 46.448 1.00 78.94 429 GLU A N 1
ATOM 3277 C CA . GLU A 1 429 ? -30.146 -19.687 47.222 1.00 78.94 429 GLU A CA 1
ATOM 3278 C C . GLU A 1 429 ? -29.811 -19.741 48.716 1.00 78.94 429 GLU A C 1
ATOM 3280 O O . GLU A 1 429 ? -30.689 -19.509 49.543 1.00 78.94 429 GLU A O 1
ATOM 3285 N N . ALA A 1 430 ? -28.536 -19.948 49.061 1.00 69.50 430 ALA A N 1
ATOM 3286 C CA . ALA A 1 430 ? -28.072 -19.897 50.445 1.00 69.50 430 ALA A CA 1
ATOM 3287 C C . ALA A 1 430 ? -28.275 -18.509 51.081 1.00 69.50 430 ALA A C 1
ATOM 3289 O O . ALA A 1 430 ? -28.656 -18.421 52.246 1.00 69.50 430 ALA A O 1
ATOM 3290 N N . LEU A 1 431 ? -28.070 -17.432 50.313 1.00 63.53 431 LEU A N 1
ATOM 3291 C CA . LEU A 1 431 ? -28.229 -16.055 50.794 1.00 63.53 431 LEU A CA 1
ATOM 3292 C C . LEU A 1 431 ? -29.706 -15.675 51.014 1.00 63.53 431 LEU A C 1
ATOM 3294 O O . LEU A 1 431 ? -30.019 -14.900 51.912 1.00 63.53 431 LEU A O 1
ATOM 3298 N N . ALA A 1 432 ? -30.626 -16.244 50.227 1.00 63.31 432 ALA A N 1
ATOM 3299 C CA . ALA A 1 432 ? -32.067 -16.011 50.367 1.00 63.31 432 ALA A CA 1
ATOM 3300 C C . ALA A 1 432 ? -32.680 -16.649 51.631 1.00 63.31 432 ALA A C 1
ATOM 3302 O O . ALA A 1 432 ? -33.767 -16.257 52.048 1.00 63.31 432 ALA A O 1
ATOM 3303 N N . ALA A 1 433 ? -32.005 -17.633 52.234 1.00 57.19 433 ALA A N 1
ATOM 3304 C CA . ALA A 1 433 ? -32.499 -18.371 53.395 1.00 57.19 433 ALA A CA 1
ATOM 3305 C C . ALA A 1 433 ? -32.170 -17.708 54.752 1.00 57.19 433 ALA A C 1
ATOM 3307 O O . ALA A 1 433 ? -32.636 -18.182 55.787 1.00 57.19 433 ALA A O 1
ATOM 3308 N N . SER A 1 434 ? -31.358 -16.644 54.780 1.00 46.03 434 SER A N 1
ATOM 3309 C CA . SER A 1 434 ? -30.748 -16.104 56.006 1.00 46.03 434 SER A CA 1
ATOM 3310 C C . SER A 1 434 ? -31.336 -14.760 56.462 1.00 46.03 434 SER A C 1
ATOM 3312 O O . SER A 1 434 ? -30.617 -13.774 56.624 1.00 46.03 434 SER A O 1
ATOM 3314 N N . THR A 1 435 ? -32.653 -14.701 56.665 1.00 43.91 435 THR A N 1
ATOM 3315 C CA . THR A 1 435 ? -33.358 -13.529 57.225 1.00 43.91 435 THR A CA 1
ATOM 3316 C C . THR A 1 435 ? -34.352 -14.002 58.302 1.00 43.91 435 THR A C 1
ATOM 3318 O O . THR A 1 435 ? -34.958 -15.061 58.171 1.00 43.91 435 THR A O 1
ATOM 3321 N N . VAL A 1 436 ? -34.408 -13.299 59.439 1.00 50.19 436 VAL A N 1
ATOM 3322 C CA . VAL A 1 436 ? -34.390 -13.928 60.783 1.00 50.19 436 VAL A CA 1
ATOM 3323 C C . VAL A 1 436 ? -35.514 -13.409 61.723 1.00 50.19 436 VAL A C 1
ATOM 3325 O O . VAL A 1 436 ? -36.223 -12.455 61.419 1.00 50.19 436 VAL A O 1
ATOM 3328 N N . SER A 1 437 ? -35.700 -14.012 62.902 1.00 54.62 437 SER A N 1
ATOM 3329 C CA . SER A 1 437 ? -36.633 -13.582 63.972 1.00 54.62 437 SER A CA 1
ATOM 3330 C C . SER A 1 437 ? -35.902 -12.959 65.169 1.00 54.62 437 SER A C 1
ATOM 3332 O O . SER A 1 437 ? -34.830 -13.461 65.444 1.00 54.62 437 SER A O 1
ATOM 3334 N N . LEU A 1 438 ? -36.464 -11.975 65.901 1.00 49.56 438 LEU A N 1
ATOM 3335 C CA . LEU A 1 438 ? -36.055 -11.344 67.201 1.00 49.56 438 LEU A CA 1
ATOM 3336 C C . LEU A 1 438 ? -34.562 -11.300 67.647 1.00 49.56 438 LEU A C 1
ATOM 3338 O O . LEU A 1 438 ? -34.079 -10.208 67.942 1.00 49.56 438 LEU A O 1
ATOM 3342 N N . ASP A 1 439 ? -33.799 -12.393 67.585 1.00 51.81 439 ASP A N 1
ATOM 3343 C CA . ASP A 1 439 ? -32.356 -12.356 67.271 1.00 51.81 439 ASP A CA 1
ATOM 3344 C C . ASP A 1 439 ? -32.060 -11.520 66.015 1.00 51.81 439 ASP A C 1
ATOM 3346 O O . ASP A 1 439 ? -30.967 -10.998 65.881 1.00 51.81 439 ASP A O 1
ATOM 3350 N N . GLN A 1 440 ? -33.023 -11.309 65.112 1.00 48.75 440 GLN A N 1
ATOM 3351 C CA . GLN A 1 440 ? -32.912 -10.313 64.045 1.00 48.75 440 GLN A CA 1
ATOM 3352 C C . GLN A 1 440 ? -32.922 -8.881 64.576 1.00 48.75 440 GLN A C 1
ATOM 3354 O O . GLN A 1 440 ? -32.336 -8.021 63.947 1.00 48.75 440 GLN A O 1
ATOM 3359 N N . LEU A 1 441 ? -33.571 -8.581 65.703 1.00 52.94 441 LEU A N 1
ATOM 3360 C CA . LEU A 1 441 ? -33.573 -7.230 66.271 1.00 52.94 441 LEU A CA 1
ATOM 3361 C C . LEU A 1 441 ? -32.353 -6.984 67.158 1.00 52.94 441 LEU A C 1
ATOM 3363 O O . LEU A 1 441 ? -31.783 -5.900 67.068 1.00 52.94 441 LEU A O 1
ATOM 3367 N N . SER A 1 442 ? -31.906 -7.968 67.954 1.00 60.72 442 SER A N 1
ATOM 3368 C CA . SER A 1 442 ? -30.584 -7.837 68.587 1.00 60.72 442 SER A CA 1
ATOM 3369 C C . SER A 1 442 ? -29.496 -7.889 67.526 1.00 60.72 442 SER A C 1
ATOM 3371 O O . SER A 1 442 ? -28.721 -6.960 67.443 1.00 60.72 442 SER A O 1
ATOM 3373 N N . GLY A 1 443 ? -29.535 -8.858 66.615 1.00 59.16 443 GLY A N 1
ATOM 3374 C CA . GLY A 1 443 ? -28.635 -8.975 65.471 1.00 59.16 443 GLY A CA 1
ATOM 3375 C C . GLY A 1 443 ? -28.614 -7.747 64.566 1.00 59.16 443 GLY A C 1
ATOM 3376 O O . GLY A 1 443 ? -27.529 -7.349 64.189 1.00 59.16 443 GLY A O 1
ATOM 3377 N N . VAL A 1 444 ? -29.739 -7.076 64.279 1.00 65.19 444 VAL A N 1
ATOM 3378 C CA . VAL A 1 444 ? -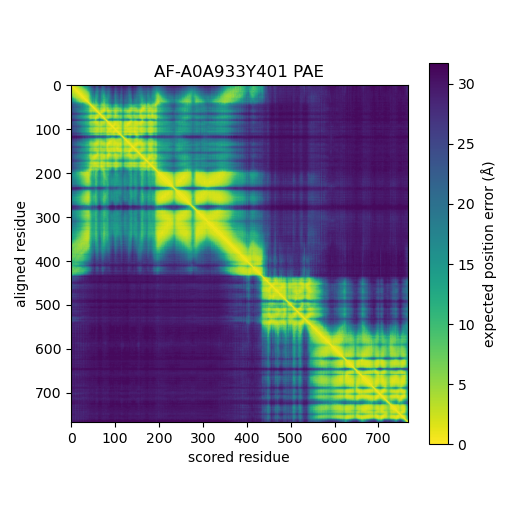29.728 -5.782 63.562 1.00 65.19 444 VAL A CA 1
ATOM 3379 C C . VAL A 1 444 ? -29.067 -4.698 64.407 1.00 65.19 444 VAL A C 1
ATOM 3381 O O . VAL A 1 444 ? -28.228 -3.980 63.882 1.00 65.19 444 VAL A O 1
ATOM 3384 N N . ILE A 1 445 ? -29.382 -4.577 65.701 1.00 69.62 445 ILE A N 1
ATOM 3385 C CA . ILE A 1 445 ? -28.711 -3.603 66.582 1.00 69.62 445 ILE A CA 1
ATOM 3386 C C . ILE A 1 445 ? -27.208 -3.908 66.690 1.00 69.62 445 ILE A C 1
ATOM 3388 O O . ILE A 1 445 ? -26.397 -2.986 66.695 1.00 69.62 445 ILE A O 1
ATOM 3392 N N . ASP A 1 446 ? -26.833 -5.182 66.726 1.00 72.38 446 ASP A N 1
ATOM 3393 C CA . ASP A 1 446 ? -25.480 -5.661 66.978 1.00 72.38 446 ASP A CA 1
ATOM 3394 C C . ASP A 1 446 ? -24.633 -5.721 65.687 1.00 72.38 446 ASP A C 1
ATOM 3396 O O . ASP A 1 446 ? -23.415 -5.549 65.743 1.00 72.38 446 ASP A O 1
ATOM 3400 N N . SER A 1 447 ? -25.274 -5.864 64.519 1.00 65.00 447 SER A N 1
ATOM 3401 C CA . SER A 1 447 ? -24.689 -5.756 63.173 1.00 65.00 447 SER A CA 1
ATOM 3402 C C . SER A 1 447 ? -24.845 -4.366 62.545 1.00 65.00 447 SER A C 1
ATOM 3404 O O . SER A 1 447 ? -24.386 -4.151 61.421 1.00 65.00 447 SER A O 1
ATOM 3406 N N . MET A 1 448 ? -25.515 -3.419 63.211 1.00 74.56 448 MET A N 1
ATOM 3407 C CA . MET A 1 448 ? -25.584 -2.029 62.761 1.00 74.56 448 MET A CA 1
ATOM 3408 C C . MET A 1 448 ? -24.169 -1.452 62.747 1.00 74.56 448 MET A C 1
ATOM 3410 O O . MET A 1 448 ? -23.527 -1.326 63.785 1.00 74.56 448 MET A O 1
ATOM 3414 N N . ALA A 1 449 ? -23.695 -1.059 61.563 1.00 66.62 449 ALA A N 1
ATOM 3415 C CA . ALA A 1 449 ? -22.355 -0.497 61.384 1.00 66.62 449 ALA A CA 1
ATOM 3416 C C . ALA A 1 449 ? -22.158 0.861 62.093 1.00 66.62 449 ALA A C 1
ATOM 3418 O O . ALA A 1 449 ? -21.026 1.274 62.338 1.00 66.62 449 ALA A O 1
ATOM 3419 N N . GLY A 1 450 ? -23.249 1.563 62.419 1.00 75.69 450 GLY A N 1
ATOM 3420 C CA . GLY A 1 450 ? -23.223 2.732 63.295 1.00 75.69 450 GLY A CA 1
ATOM 3421 C C . GLY A 1 450 ? -23.162 2.317 64.765 1.00 75.69 450 GLY A C 1
ATOM 3422 O O . GLY A 1 450 ? -23.931 1.463 65.210 1.00 75.69 450 GLY A O 1
ATOM 3423 N N . ALA A 1 451 ? -22.285 2.957 65.536 1.00 86.19 451 ALA A N 1
ATOM 3424 C CA . ALA A 1 451 ? -22.245 2.794 66.980 1.00 86.19 451 ALA A CA 1
ATOM 3425 C C . ALA A 1 451 ? -23.543 3.317 67.601 1.00 86.19 451 ALA A C 1
ATOM 3427 O O . ALA A 1 451 ? -23.890 4.487 67.437 1.00 86.19 451 ALA A O 1
ATOM 3428 N N . LEU A 1 452 ? -24.239 2.457 68.338 1.00 88.50 452 LEU A N 1
ATOM 3429 C CA . LEU A 1 452 ? -25.461 2.779 69.060 1.00 88.50 452 LEU A CA 1
ATOM 3430 C C . LEU A 1 452 ? -25.197 2.665 70.561 1.00 88.50 452 LEU A C 1
ATOM 3432 O O . LEU A 1 452 ? -24.785 1.614 71.055 1.00 88.50 452 LEU A O 1
ATOM 3436 N N . LEU A 1 453 ? -25.474 3.749 71.284 1.00 88.19 453 LEU A N 1
ATOM 3437 C CA . LEU A 1 453 ? -25.473 3.787 72.743 1.00 88.19 453 LEU A CA 1
ATOM 3438 C C . LEU A 1 453 ? -26.860 4.210 73.230 1.00 88.19 453 LEU A C 1
ATOM 3440 O O . LEU A 1 453 ? -27.444 5.162 72.715 1.00 88.19 453 LEU A O 1
ATOM 3444 N N . VAL A 1 454 ? -27.382 3.526 74.241 1.00 87.94 454 VAL A N 1
ATOM 3445 C CA . VAL A 1 454 ? -28.572 3.952 74.984 1.00 87.94 454 VAL A CA 1
ATOM 3446 C C . VAL A 1 454 ? -28.104 4.472 76.332 1.00 87.94 454 VAL A C 1
ATOM 3448 O O . VAL A 1 454 ? -27.297 3.821 76.995 1.00 87.94 454 VAL A O 1
ATOM 3451 N N . LEU A 1 455 ? -28.586 5.648 76.723 1.00 87.81 455 LEU A N 1
ATOM 3452 C CA . LEU A 1 455 ? -28.279 6.288 77.996 1.00 87.81 455 LEU A CA 1
ATOM 3453 C C . LEU A 1 455 ? -29.506 6.272 78.912 1.00 87.81 455 LEU A C 1
ATOM 3455 O O . LEU A 1 455 ? -30.641 6.396 78.446 1.00 87.81 455 LEU A O 1
ATOM 3459 N N . GLY A 1 456 ? -29.277 6.168 80.217 1.00 85.25 456 GLY A N 1
ATOM 3460 C CA . GLY A 1 456 ? -30.273 6.426 81.251 1.00 85.25 456 GLY A CA 1
ATOM 3461 C C . GLY A 1 456 ? -30.650 7.913 81.340 1.00 85.25 456 GLY A C 1
ATOM 3462 O O . GLY A 1 456 ? -30.023 8.765 80.701 1.00 85.25 456 GLY A O 1
ATOM 3463 N N . PRO A 1 457 ? -31.672 8.258 82.143 1.00 80.94 457 PRO A N 1
ATOM 3464 C CA . PRO A 1 457 ? -32.095 9.646 82.340 1.00 80.94 457 PRO A CA 1
ATOM 3465 C C . PRO A 1 457 ? -31.053 10.487 83.105 1.00 80.94 457 PRO A C 1
ATOM 3467 O O . PRO A 1 457 ? -31.143 11.710 83.109 1.00 80.94 457 PRO A O 1
ATOM 3470 N N . ASP A 1 458 ? -30.059 9.839 83.717 1.00 80.62 458 ASP A N 1
ATOM 3471 C CA . ASP A 1 458 ? -28.896 10.419 84.395 1.00 80.62 458 ASP A CA 1
ATOM 3472 C C . ASP A 1 458 ? -27.655 10.562 83.486 1.00 80.62 458 ASP A C 1
ATOM 3474 O O . ASP A 1 458 ? -26.586 10.945 83.957 1.00 80.62 458 ASP A O 1
ATOM 3478 N N . GLY A 1 459 ? -27.767 10.238 82.190 1.00 78.50 459 GLY A N 1
ATOM 3479 C CA . GLY A 1 459 ? -26.670 10.349 81.220 1.00 78.50 459 GLY A CA 1
ATOM 3480 C C . GLY A 1 459 ? -25.643 9.208 81.250 1.00 78.50 459 GLY A C 1
ATOM 3481 O O . GLY A 1 459 ? -24.645 9.274 80.526 1.00 78.50 459 GLY A O 1
ATOM 3482 N N . ARG A 1 460 ? -25.868 8.153 82.047 1.00 86.88 460 ARG A N 1
ATOM 3483 C CA . ARG A 1 460 ? -25.013 6.952 82.069 1.00 86.88 460 ARG A CA 1
ATOM 3484 C C . ARG A 1 460 ? -25.384 5.977 80.965 1.00 86.88 460 ARG A C 1
ATOM 3486 O O . ARG A 1 460 ? -26.557 5.805 80.654 1.00 86.88 460 ARG A O 1
ATOM 3493 N N . ILE A 1 461 ? -24.398 5.295 80.397 1.00 88.25 461 ILE A N 1
ATOM 3494 C CA . ILE A 1 461 ? -24.610 4.300 79.341 1.00 88.25 461 ILE A CA 1
ATOM 3495 C C . ILE A 1 461 ? -25.298 3.052 79.926 1.00 88.25 461 ILE A C 1
ATOM 3497 O O . ILE A 1 461 ? -24.788 2.430 80.853 1.00 88.25 461 ILE A O 1
ATOM 3501 N N . THR A 1 462 ? -26.455 2.669 79.385 1.00 86.56 462 THR A N 1
ATOM 3502 C CA . THR A 1 462 ? -27.265 1.513 79.826 1.00 86.56 462 THR A CA 1
ATOM 3503 C C . THR A 1 462 ? -27.302 0.371 78.812 1.00 86.56 462 THR A C 1
ATOM 3505 O O . THR A 1 462 ? -27.554 -0.770 79.194 1.00 86.56 462 THR A O 1
ATOM 3508 N N . ARG A 1 463 ? -27.021 0.644 77.532 1.00 87.06 463 ARG A N 1
ATOM 3509 C CA . ARG A 1 463 ? -26.793 -0.372 76.493 1.00 87.06 463 ARG A CA 1
ATOM 3510 C C . ARG A 1 463 ? -25.812 0.160 75.453 1.00 87.06 463 ARG A C 1
ATOM 3512 O O . ARG A 1 463 ? -25.844 1.344 75.128 1.00 87.06 463 ARG A O 1
ATOM 3519 N N . VAL A 1 464 ? -24.992 -0.722 74.895 1.00 87.25 464 VAL A N 1
ATOM 3520 C CA . VAL A 1 464 ? -24.159 -0.468 73.711 1.00 87.25 464 VAL A CA 1
ATOM 3521 C C . VAL A 1 464 ? -24.321 -1.622 72.729 1.00 87.25 464 VAL A C 1
ATOM 3523 O O . VAL A 1 464 ? -24.588 -2.743 73.161 1.00 87.25 464 VAL A O 1
ATOM 3526 N N . ASN A 1 465 ? -24.162 -1.359 71.434 1.00 88.38 465 ASN A N 1
ATOM 3527 C CA . ASN A 1 465 ? -23.931 -2.413 70.446 1.00 88.38 465 ASN A CA 1
ATOM 3528 C C . ASN A 1 465 ? -22.414 -2.682 70.268 1.00 88.38 465 ASN A C 1
ATOM 3530 O O . ASN A 1 465 ? -21.592 -1.855 70.681 1.00 88.38 465 ASN A O 1
ATOM 3534 N N . PRO A 1 466 ? -22.000 -3.803 69.645 1.00 85.06 466 PRO A N 1
ATOM 3535 C CA . PRO A 1 466 ? -20.591 -4.109 69.400 1.00 85.06 466 PRO A CA 1
ATOM 3536 C C . PRO A 1 466 ? -19.881 -3.048 68.553 1.00 85.06 466 PRO A C 1
ATOM 3538 O O . PRO A 1 466 ? -18.713 -2.764 68.800 1.00 85.06 466 PRO A O 1
ATOM 3541 N N . ALA A 1 467 ? -20.581 -2.402 67.610 1.00 84.75 467 ALA A N 1
ATOM 3542 C CA . ALA A 1 467 ? -20.021 -1.296 66.831 1.00 84.75 467 ALA A CA 1
ATOM 3543 C C . ALA A 1 467 ? -19.628 -0.097 67.714 1.00 84.75 467 ALA A C 1
ATOM 3545 O O . ALA A 1 467 ? -18.586 0.512 67.480 1.00 84.75 467 ALA A O 1
ATOM 3546 N N . ALA A 1 468 ? -20.396 0.214 68.765 1.00 84.06 468 ALA A N 1
ATOM 3547 C CA . ALA A 1 468 ? -20.029 1.236 69.741 1.00 84.06 468 ALA A CA 1
ATOM 3548 C C . ALA A 1 468 ? -18.805 0.845 70.566 1.00 84.06 468 ALA A C 1
ATOM 3550 O O . ALA A 1 468 ? -17.890 1.655 70.685 1.00 84.06 468 ALA A O 1
ATOM 3551 N N . ALA A 1 469 ? -18.749 -0.391 71.067 1.00 84.44 469 ALA A N 1
ATOM 3552 C CA . ALA A 1 469 ? -17.583 -0.894 71.793 1.00 84.44 469 ALA A CA 1
ATOM 3553 C C . ALA A 1 469 ? -16.308 -0.856 70.927 1.00 84.44 469 ALA A C 1
ATOM 3555 O O . ALA A 1 469 ? -15.292 -0.296 71.340 1.00 84.44 469 ALA A O 1
ATOM 3556 N N . ALA A 1 470 ? -16.387 -1.340 69.683 1.00 82.94 470 ALA A N 1
ATOM 3557 C CA . ALA A 1 470 ? -15.281 -1.329 68.726 1.00 82.94 470 ALA A CA 1
ATOM 3558 C C . ALA A 1 470 ? -14.844 0.091 68.315 1.00 82.94 470 ALA A C 1
ATOM 3560 O O . ALA A 1 470 ? -13.650 0.340 68.147 1.00 82.94 470 ALA A O 1
ATOM 3561 N N . LEU A 1 471 ? -15.781 1.039 68.190 1.00 84.00 471 LEU A N 1
ATOM 3562 C CA . LEU A 1 471 ? -15.484 2.428 67.830 1.00 84.00 471 LEU A CA 1
ATOM 3563 C C . LEU A 1 471 ? -14.591 3.123 68.869 1.00 84.00 471 LEU A C 1
ATOM 3565 O O . LEU A 1 471 ? -13.655 3.830 68.484 1.00 84.00 471 LEU A O 1
ATOM 3569 N N . VAL A 1 472 ? -14.859 2.900 70.162 1.00 81.62 472 VAL A N 1
ATOM 3570 C CA . VAL A 1 472 ? -14.092 3.483 71.282 1.00 81.62 472 VAL A CA 1
ATOM 3571 C C . VAL A 1 472 ? -13.037 2.536 71.884 1.00 81.62 472 VAL A C 1
ATOM 3573 O O . VAL A 1 472 ? -12.261 2.947 72.742 1.00 81.62 472 VAL A O 1
ATOM 3576 N N . GLY A 1 473 ? -12.946 1.285 71.430 1.00 80.75 473 GLY A N 1
ATOM 3577 C CA . GLY A 1 473 ? -11.918 0.326 71.862 1.00 80.75 473 GLY A CA 1
ATOM 3578 C C . GLY A 1 473 ? -12.000 -0.098 73.337 1.00 80.75 473 GLY A C 1
ATOM 3579 O O . GLY A 1 473 ? -10.993 -0.519 73.905 1.00 80.75 473 GLY A O 1
ATOM 3580 N N . PHE A 1 474 ? -13.168 0.041 73.967 1.00 82.88 474 PHE A N 1
ATOM 3581 C CA . PHE A 1 474 ? -13.449 -0.438 75.326 1.00 82.88 474 PHE A CA 1
ATOM 3582 C C . PHE A 1 474 ? -14.329 -1.688 75.261 1.00 82.88 474 PHE A C 1
ATOM 3584 O O . PHE A 1 474 ? -15.163 -1.809 74.362 1.00 82.88 474 PHE A O 1
ATOM 3591 N N . GLU A 1 475 ? -14.195 -2.587 76.235 1.00 83.12 475 GLU A N 1
ATOM 3592 C CA . GLU A 1 475 ? -15.101 -3.732 76.338 1.00 83.12 475 GLU A CA 1
ATOM 3593 C C . GLU A 1 475 ? -16.520 -3.261 76.707 1.00 83.12 475 GLU A C 1
ATOM 3595 O O . GLU A 1 475 ? -16.664 -2.322 77.496 1.00 83.12 475 GLU A O 1
ATOM 3600 N N . PRO A 1 476 ? -17.597 -3.910 76.217 1.00 81.62 476 PRO A N 1
ATOM 3601 C CA . PRO A 1 476 ? -18.969 -3.496 76.517 1.00 81.62 476 PRO A CA 1
ATOM 3602 C C . PRO A 1 476 ? -19.249 -3.352 78.020 1.00 81.62 476 PRO A C 1
ATOM 3604 O O . PRO A 1 476 ? -19.905 -2.402 78.440 1.00 81.62 476 PRO A O 1
ATOM 3607 N N . ALA A 1 477 ? -18.695 -4.247 78.845 1.00 81.75 477 ALA A N 1
ATOM 3608 C CA . ALA A 1 477 ? -18.836 -4.206 80.301 1.00 81.75 477 ALA A CA 1
ATOM 3609 C C . ALA A 1 477 ? -18.123 -3.008 80.967 1.00 81.75 477 ALA A C 1
ATOM 3611 O O . ALA A 1 477 ? -18.555 -2.572 82.029 1.00 81.75 477 ALA A O 1
ATOM 3612 N N . GLU A 1 478 ? -17.075 -2.452 80.350 1.00 82.69 478 GLU A N 1
ATOM 3613 C CA . GLU A 1 478 ? -16.378 -1.239 80.820 1.00 82.69 478 GLU A CA 1
ATOM 3614 C C . GLU A 1 478 ? -17.127 0.052 80.436 1.00 82.69 478 GLU A C 1
ATOM 3616 O O . GLU A 1 478 ? -16.855 1.123 80.983 1.00 82.69 478 GLU A O 1
ATOM 3621 N N . LEU A 1 479 ? -18.058 -0.036 79.478 1.00 81.81 479 LEU A N 1
ATOM 3622 C CA . LEU A 1 479 ? -18.885 1.081 79.020 1.00 81.81 479 LEU A CA 1
ATOM 3623 C C . LEU A 1 479 ? -20.200 1.195 79.798 1.00 81.81 479 LEU A C 1
ATOM 3625 O O . LEU A 1 479 ? -20.676 2.305 80.020 1.00 81.81 479 LEU A O 1
ATOM 3629 N N . LEU A 1 480 ? -20.790 0.080 80.234 1.00 86.75 480 LEU A N 1
ATOM 3630 C CA . LEU A 1 480 ? -22.042 0.087 80.996 1.00 86.75 480 LEU A CA 1
ATOM 3631 C C . LEU A 1 480 ? -21.879 0.795 82.355 1.00 86.75 480 LEU A C 1
ATOM 3633 O O . LEU A 1 480 ? -20.937 0.559 83.104 1.00 86.75 480 LEU A O 1
ATOM 3637 N N . GLY A 1 481 ? -22.812 1.693 82.675 1.00 81.31 481 GLY A N 1
ATOM 3638 C CA . GLY A 1 481 ? -22.790 2.546 83.868 1.00 81.31 481 GLY A CA 1
ATOM 3639 C C . GLY A 1 481 ? -21.838 3.748 83.787 1.00 81.31 481 GLY A C 1
ATOM 3640 O O . GLY A 1 481 ? -21.896 4.627 84.655 1.00 81.31 481 GLY A O 1
ATOM 3641 N N . ARG A 1 482 ? -20.990 3.839 82.756 1.00 86.00 482 ARG A N 1
ATOM 3642 C CA . ARG A 1 482 ? -20.043 4.946 82.576 1.00 86.00 482 ARG A CA 1
ATOM 3643 C C . ARG A 1 482 ? -20.760 6.228 82.108 1.00 86.00 482 ARG A C 1
ATOM 3645 O O . ARG A 1 482 ? -21.738 6.124 81.359 1.00 86.00 482 ARG A O 1
ATOM 3652 N N . PRO A 1 483 ? -20.330 7.434 82.531 1.00 84.50 483 PRO A N 1
ATOM 3653 C CA . PRO A 1 483 ? -20.836 8.685 81.967 1.00 84.50 483 PRO A CA 1
ATOM 3654 C C . PRO A 1 483 ? -20.520 8.776 80.471 1.00 84.50 483 PRO A C 1
ATOM 3656 O O . PRO A 1 483 ? -19.420 8.430 80.046 1.00 84.50 483 PRO A O 1
ATOM 3659 N N . PHE A 1 484 ? -21.462 9.273 79.667 1.00 82.56 484 PHE A N 1
ATOM 3660 C CA . PHE A 1 484 ? -21.244 9.456 78.226 1.00 82.56 484 PHE A CA 1
ATOM 3661 C C . PHE A 1 484 ? -20.130 10.476 77.899 1.00 82.56 484 PHE A C 1
ATOM 3663 O O . PHE A 1 484 ? -19.463 10.367 76.871 1.00 82.56 484 PHE A O 1
ATOM 3670 N N . GLU A 1 485 ? -19.907 11.456 78.777 1.00 78.06 485 GLU A N 1
ATOM 3671 C CA . GLU A 1 485 ? -18.950 12.554 78.577 1.00 78.06 485 GLU A CA 1
ATOM 3672 C C . GLU A 1 485 ? -17.488 12.087 78.511 1.00 78.06 485 GLU A C 1
ATOM 3674 O O . GLU A 1 485 ? -16.721 12.638 77.721 1.00 78.06 485 GLU A O 1
ATOM 3679 N N . ASP A 1 486 ? -17.134 11.011 79.227 1.00 78.06 486 ASP A N 1
ATOM 3680 C CA . ASP A 1 486 ? -15.814 10.359 79.183 1.00 78.06 486 ASP A CA 1
ATOM 3681 C C . ASP A 1 486 ? -15.372 9.991 77.755 1.00 78.06 486 ASP A C 1
ATOM 3683 O O . ASP A 1 486 ? -14.177 9.937 77.466 1.00 78.06 486 ASP A O 1
ATOM 3687 N N . LEU A 1 487 ? -16.330 9.712 76.862 1.00 77.38 487 LEU A N 1
ATOM 3688 C CA . LEU A 1 487 ? -16.068 9.311 75.479 1.00 77.38 487 LEU A CA 1
ATOM 3689 C C . LEU A 1 487 ? -15.980 10.504 74.515 1.00 77.38 487 LEU A C 1
ATOM 3691 O O . LEU A 1 487 ? -15.529 10.325 73.388 1.00 77.38 487 LEU A O 1
ATOM 3695 N N . SER A 1 488 ? -16.410 11.704 74.924 1.00 74.12 488 SER A N 1
ATOM 3696 C CA . SER A 1 488 ? -16.578 12.889 74.065 1.00 74.12 488 SER A CA 1
ATOM 3697 C C . SER A 1 488 ? -16.139 14.185 74.790 1.00 74.12 488 SER A C 1
ATOM 3699 O O . SER A 1 488 ? -16.968 15.087 74.980 1.00 74.12 488 SER A O 1
ATOM 3701 N N . PRO A 1 489 ? -14.847 14.337 75.151 1.00 64.75 489 PRO A N 1
ATOM 3702 C CA . PRO A 1 489 ? -14.354 15.427 76.007 1.00 64.75 489 PRO A CA 1
ATOM 3703 C C . PRO A 1 489 ? -14.439 16.842 75.402 1.00 64.75 489 PRO A C 1
ATOM 3705 O O . PRO A 1 489 ? -14.291 17.821 76.126 1.00 64.75 489 PRO A O 1
ATOM 3708 N N . ASP A 1 490 ? -14.722 16.984 74.102 1.00 60.94 490 ASP A N 1
ATOM 3709 C CA . ASP A 1 490 ? -14.952 18.289 73.451 1.00 60.94 490 ASP A CA 1
ATOM 3710 C C . ASP A 1 490 ? -16.283 18.966 73.867 1.00 60.94 490 ASP A C 1
ATOM 3712 O O . ASP A 1 490 ? -16.583 20.085 73.444 1.00 60.94 490 ASP A O 1
ATOM 3716 N N . GLY A 1 491 ? -17.129 18.298 74.660 1.00 54.66 491 GLY A N 1
ATOM 3717 C CA . GLY A 1 491 ? -18.408 18.835 75.127 1.00 54.66 491 GLY A CA 1
ATOM 3718 C C . GLY A 1 491 ? -18.320 19.513 76.496 1.00 54.66 491 GLY A C 1
ATOM 3719 O O . GLY A 1 491 ? -17.856 18.911 77.456 1.00 54.66 491 GLY A O 1
ATOM 3720 N N . ARG A 1 492 ? -18.884 20.724 76.637 1.00 53.56 492 ARG A N 1
ATOM 3721 C CA . ARG A 1 492 ? -19.254 21.237 77.971 1.00 53.56 492 ARG A CA 1
ATOM 3722 C C . ARG A 1 492 ? -20.362 20.338 78.556 1.00 53.56 492 ARG A C 1
ATOM 3724 O O . ARG A 1 492 ? -21.368 20.191 77.846 1.00 53.56 492 ARG A O 1
ATOM 3731 N N . PRO A 1 493 ? -20.234 19.811 79.791 1.00 48.72 493 PRO A N 1
ATOM 3732 C CA . PRO A 1 493 ? -21.160 18.825 80.367 1.00 48.72 493 PRO A CA 1
ATOM 3733 C C . PRO A 1 493 ? -22.646 19.171 80.183 1.00 48.72 493 PRO A C 1
ATOM 3735 O O . PRO A 1 493 ? -23.396 18.478 79.494 1.00 48.72 493 PRO A O 1
ATOM 3738 N N . ASP A 1 494 ? -23.039 20.365 80.633 1.00 50.19 494 ASP A N 1
ATOM 3739 C CA . ASP A 1 494 ? -24.438 20.817 80.665 1.00 50.19 494 ASP A CA 1
ATOM 3740 C C . ASP A 1 494 ? -25.102 21.036 79.287 1.00 50.19 494 ASP A C 1
ATOM 3742 O O . ASP A 1 494 ? -26.269 21.425 79.213 1.00 50.19 494 ASP A O 1
ATOM 3746 N N . SER A 1 495 ? -24.390 20.847 78.169 1.00 61.25 495 SER A N 1
ATOM 3747 C CA . SER A 1 495 ? -24.865 21.264 76.839 1.00 61.25 495 SER A CA 1
ATOM 3748 C C . SER A 1 495 ? -25.496 20.153 75.992 1.00 61.25 495 SER A C 1
ATOM 3750 O O . SER A 1 495 ? -26.513 20.397 75.335 1.00 61.25 495 SER A O 1
ATOM 3752 N N . ALA A 1 496 ? -24.934 18.940 75.985 1.00 61.62 496 ALA A N 1
ATOM 3753 C CA . ALA A 1 496 ? -25.330 17.891 75.038 1.00 61.62 496 ALA A CA 1
ATOM 3754 C C . ALA A 1 496 ? -26.631 17.194 75.464 1.00 61.62 496 ALA A C 1
ATOM 3756 O O . ALA A 1 496 ? -27.632 17.249 74.745 1.00 61.62 496 ALA A O 1
ATOM 3757 N N . LEU A 1 497 ? -26.640 16.626 76.675 1.00 67.25 497 LEU A N 1
ATOM 3758 C CA . LEU A 1 497 ? -27.810 15.964 77.261 1.00 67.25 497 LEU A CA 1
ATOM 3759 C C . LEU A 1 497 ? -28.984 16.939 77.419 1.00 67.25 497 LEU A C 1
ATOM 3761 O O . LEU A 1 497 ? -30.108 16.600 77.065 1.00 67.25 497 LEU A O 1
ATOM 3765 N N . ALA A 1 498 ? -28.734 18.185 77.838 1.00 66.62 498 ALA A N 1
ATOM 3766 C CA . ALA A 1 498 ? -29.779 19.205 77.947 1.00 66.62 498 ALA A CA 1
ATOM 3767 C C . ALA A 1 498 ? -30.393 19.594 76.588 1.00 66.62 498 ALA A C 1
ATOM 3769 O O . ALA A 1 498 ? -31.576 19.921 76.512 1.00 66.62 498 ALA A O 1
ATOM 3770 N N . THR A 1 499 ? -29.619 19.554 75.499 1.00 67.88 499 THR A N 1
ATOM 3771 C CA . THR A 1 499 ? -30.135 19.838 74.149 1.00 67.88 499 THR A CA 1
ATOM 3772 C C . THR A 1 499 ? -30.924 18.651 73.598 1.00 67.88 499 THR A C 1
ATOM 3774 O O . THR A 1 499 ? -32.017 18.847 73.071 1.00 67.88 499 THR A O 1
ATOM 3777 N N . MET A 1 500 ? -30.465 17.421 73.840 1.00 71.75 500 MET A N 1
ATOM 3778 C CA . MET A 1 500 ? -31.235 16.203 73.556 1.00 71.75 500 MET A CA 1
ATOM 3779 C C . MET A 1 500 ? -32.481 16.054 74.451 1.00 71.75 500 MET A C 1
ATOM 3781 O O . MET A 1 500 ? -33.463 15.446 74.047 1.00 71.75 500 MET A O 1
ATOM 3785 N N . ALA A 1 501 ? -32.505 16.639 75.650 1.00 67.12 501 ALA A N 1
ATOM 3786 C CA . ALA A 1 501 ? -33.698 16.673 76.501 1.00 67.12 501 ALA A CA 1
ATOM 3787 C C . ALA A 1 501 ? -34.760 17.668 75.992 1.00 67.12 501 ALA A C 1
ATOM 3789 O O . ALA A 1 501 ? -35.953 17.489 76.259 1.00 67.12 501 ALA A O 1
ATOM 3790 N N . ARG A 1 502 ? -34.341 18.691 75.232 1.00 67.25 502 ARG A N 1
ATOM 3791 C CA . ARG A 1 502 ? -35.211 19.689 74.584 1.00 67.25 502 ARG A CA 1
ATOM 3792 C C . ARG A 1 502 ? -35.687 19.285 73.180 1.00 67.25 502 ARG A C 1
ATOM 3794 O O . ARG A 1 502 ? -36.645 19.877 72.698 1.00 67.25 502 ARG A O 1
ATOM 3801 N N . GLY A 1 503 ? -35.069 18.294 72.534 1.00 68.94 503 GLY A N 1
ATOM 3802 C CA . GLY A 1 503 ? -35.405 17.881 71.165 1.00 68.94 503 GLY A CA 1
ATOM 3803 C C . GLY A 1 503 ? -34.516 16.747 70.647 1.00 68.94 503 GLY A C 1
ATOM 3804 O O . GLY A 1 503 ? -34.168 15.835 71.388 1.00 68.94 503 GLY A O 1
ATOM 3805 N N . SER A 1 504 ? -34.133 16.798 69.374 1.00 71.88 504 SER A N 1
ATOM 3806 C CA . SER A 1 504 ? -33.151 15.886 68.772 1.00 71.88 504 SER A CA 1
ATOM 3807 C C . SER A 1 504 ? -31.942 16.663 68.259 1.00 71.88 504 SER A C 1
ATOM 3809 O O . SER A 1 504 ? -32.100 17.708 67.631 1.00 71.88 504 SER A O 1
ATOM 3811 N N . VAL A 1 505 ? -30.744 16.126 68.470 1.00 68.38 505 VAL A N 1
ATOM 3812 C CA . VAL A 1 505 ? -29.509 16.590 67.831 1.00 68.38 505 VAL A CA 1
ATOM 3813 C C . VAL A 1 505 ? -29.267 15.702 66.616 1.00 68.38 505 VAL A C 1
ATOM 3815 O O . VAL A 1 505 ? -29.087 14.497 66.770 1.00 68.38 505 VAL A O 1
ATOM 3818 N N . ALA A 1 506 ? -29.273 16.276 65.415 1.00 65.50 506 ALA A N 1
ATOM 3819 C CA . ALA A 1 506 ? -29.031 15.546 64.175 1.00 65.50 506 ALA A CA 1
ATOM 3820 C C . ALA A 1 506 ? -27.654 15.902 63.598 1.00 65.50 506 ALA A C 1
ATOM 3822 O O . ALA A 1 506 ? -27.353 17.077 63.405 1.00 65.50 506 ALA A O 1
ATOM 3823 N N . SER A 1 507 ? -26.852 14.877 63.300 1.00 67.56 507 SER A N 1
ATOM 3824 C CA . SER A 1 507 ? -25.650 14.925 62.457 1.00 67.56 507 SER A CA 1
ATOM 3825 C C . SER A 1 507 ? -24.649 16.058 62.753 1.00 67.56 507 SER A C 1
ATOM 3827 O O . SER A 1 507 ? -24.276 16.822 61.862 1.00 67.56 507 SER A O 1
ATOM 3829 N N . MET A 1 508 ? -24.161 16.141 63.992 1.00 75.12 508 MET A N 1
ATOM 3830 C CA . MET A 1 508 ? -23.059 17.034 64.370 1.00 75.12 508 MET A CA 1
ATOM 3831 C C . MET A 1 508 ? -21.732 16.263 64.401 1.00 75.12 508 MET A C 1
ATOM 3833 O O . MET A 1 508 ? -21.645 15.229 65.062 1.00 75.12 508 MET A O 1
ATOM 3837 N N . GLU A 1 509 ? -20.683 16.760 63.736 1.00 77.12 509 GLU A N 1
ATOM 3838 C CA . GLU A 1 509 ? -19.348 16.155 63.855 1.00 77.12 509 GLU A CA 1
ATOM 3839 C C . GLU A 1 509 ? -18.797 16.355 65.279 1.00 77.12 509 GLU A C 1
ATOM 3841 O O . GLU A 1 509 ? -18.832 17.452 65.840 1.00 77.12 509 GLU A O 1
ATOM 3846 N N . ARG A 1 510 ? -18.296 15.272 65.874 1.00 80.06 510 ARG A N 1
ATOM 3847 C CA . ARG A 1 510 ? -17.626 15.243 67.177 1.00 80.06 510 ARG A CA 1
ATOM 3848 C C . ARG A 1 510 ? -16.393 14.356 67.110 1.00 80.06 510 ARG A C 1
ATOM 3850 O O . ARG A 1 510 ? -16.234 13.566 66.185 1.00 80.06 510 ARG A O 1
ATOM 3857 N N . ARG A 1 511 ? -15.536 14.452 68.123 1.00 81.31 511 ARG A N 1
ATOM 3858 C CA . ARG A 1 511 ? -14.436 13.510 68.320 1.00 81.31 511 ARG A CA 1
ATOM 3859 C C . ARG A 1 511 ? -14.745 12.595 69.490 1.00 81.31 511 ARG A C 1
ATOM 3861 O O . ARG A 1 511 ? -15.011 13.071 70.593 1.00 81.31 511 ARG A O 1
ATOM 3868 N N . PHE A 1 512 ? -14.702 11.294 69.239 1.00 84.94 512 PHE A N 1
ATOM 3869 C CA . PHE A 1 512 ? -14.698 10.291 70.294 1.00 84.94 512 PHE A CA 1
ATOM 3870 C C . PHE A 1 512 ? -13.257 9.914 70.638 1.00 84.94 512 PHE A C 1
ATOM 3872 O O . PHE A 1 512 ? -12.384 9.930 69.767 1.00 84.94 512 PHE A O 1
ATOM 3879 N N . VAL A 1 513 ? -12.993 9.603 71.905 1.00 81.25 513 VAL A N 1
ATOM 3880 C CA . VAL A 1 513 ? -11.665 9.180 72.374 1.00 81.25 513 VAL A CA 1
ATOM 3881 C C . VAL A 1 513 ? -11.679 7.685 72.663 1.00 81.25 513 VAL A C 1
ATOM 3883 O O . VAL A 1 513 ? -12.551 7.184 73.375 1.00 81.25 513 VAL A O 1
ATOM 3886 N N . ARG A 1 514 ? -10.712 6.971 72.085 1.00 81.81 514 ARG A N 1
ATOM 3887 C CA . ARG A 1 514 ? -10.518 5.538 72.295 1.00 81.81 514 ARG A CA 1
ATOM 3888 C C . ARG A 1 514 ? -9.739 5.232 73.575 1.00 81.81 514 ARG A C 1
ATOM 3890 O O . ARG A 1 514 ? -9.047 6.087 74.125 1.00 81.81 514 ARG A O 1
ATOM 3897 N N . ARG A 1 515 ? -9.795 3.970 74.011 1.00 78.50 515 ARG A N 1
ATOM 3898 C CA . ARG A 1 515 ? -9.000 3.414 75.125 1.00 78.50 515 ARG A CA 1
ATOM 3899 C C . ARG A 1 515 ? -7.487 3.646 74.996 1.00 78.50 515 ARG A C 1
ATOM 3901 O O . ARG A 1 515 ? -6.812 3.797 76.008 1.00 78.50 515 ARG A O 1
ATOM 3908 N N . ASP A 1 516 ? -6.969 3.685 73.772 1.00 75.06 516 ASP A N 1
ATOM 3909 C CA . ASP A 1 516 ? -5.565 3.963 73.425 1.00 75.06 516 ASP A CA 1
ATOM 3910 C C . ASP A 1 516 ? -5.232 5.472 73.347 1.00 75.06 516 ASP A C 1
ATOM 3912 O O . ASP A 1 516 ? -4.146 5.847 72.907 1.00 75.06 516 ASP A O 1
ATOM 3916 N N . ALA A 1 517 ? -6.161 6.336 73.778 1.00 73.38 517 ALA A N 1
ATOM 3917 C CA . ALA A 1 517 ? -6.134 7.795 73.667 1.00 73.38 517 ALA A CA 1
ATOM 3918 C C . ALA A 1 517 ? -6.134 8.355 72.227 1.00 73.38 517 ALA A C 1
ATOM 3920 O O . ALA A 1 517 ? -5.975 9.565 72.040 1.00 73.38 517 ALA A O 1
ATOM 3921 N N . ILE A 1 518 ? -6.373 7.528 71.201 1.00 74.75 518 ILE A N 1
ATOM 3922 C CA . ILE A 1 518 ? -6.516 7.994 69.818 1.00 74.75 518 ILE A CA 1
ATOM 3923 C C . ILE A 1 518 ? -7.905 8.616 69.618 1.00 74.75 518 ILE A C 1
ATOM 3925 O O . ILE A 1 518 ? -8.930 8.103 70.071 1.00 74.75 518 ILE A O 1
ATOM 3929 N N . SER A 1 519 ? -7.941 9.751 68.921 1.00 79.31 519 SER A N 1
ATOM 3930 C CA . SER A 1 519 ? -9.172 10.479 68.616 1.00 79.31 519 SER A CA 1
ATOM 3931 C C . SER A 1 519 ? -9.767 10.041 67.275 1.00 79.31 519 SER A C 1
ATOM 3933 O O . SER A 1 519 ? -9.057 9.977 66.271 1.00 79.31 519 SER A O 1
ATOM 3935 N N . VAL A 1 520 ? -11.073 9.769 67.252 1.00 83.25 520 VAL A N 1
ATOM 3936 C CA . VAL A 1 520 ? -11.827 9.330 66.069 1.00 83.25 520 VAL A CA 1
ATOM 3937 C C . VAL A 1 520 ? -12.891 10.374 65.716 1.00 83.25 520 VAL A C 1
ATOM 3939 O O . VAL A 1 520 ? -13.698 10.714 66.586 1.00 83.25 520 VAL A O 1
ATOM 3942 N N . PRO A 1 521 ? -12.943 10.883 64.470 1.00 82.88 521 PRO A N 1
ATOM 3943 C CA . PRO A 1 521 ? -14.025 11.756 64.028 1.00 82.88 521 PRO A CA 1
ATOM 3944 C C . PRO A 1 521 ? -15.308 10.942 63.823 1.00 82.88 521 PRO A C 1
ATOM 3946 O O . PRO A 1 521 ? -15.313 9.937 63.110 1.00 82.88 521 PRO A O 1
ATOM 3949 N N . VAL A 1 522 ? -16.408 11.386 64.424 1.00 84.75 522 VAL A N 1
ATOM 3950 C CA . VAL A 1 522 ? -17.711 10.719 64.349 1.00 84.75 522 VAL A CA 1
ATOM 3951 C C . VAL A 1 522 ? -18.817 11.701 63.976 1.00 84.75 522 VAL A C 1
ATOM 3953 O O . VAL A 1 522 ? -18.867 12.819 64.488 1.00 84.75 522 VAL A O 1
ATOM 3956 N N . ALA A 1 523 ? -19.747 11.277 63.121 1.00 84.25 523 ALA A N 1
ATOM 3957 C CA . ALA A 1 523 ? -21.023 11.965 62.961 1.00 84.25 523 ALA A CA 1
ATOM 3958 C C . ALA A 1 523 ? -21.938 11.531 64.108 1.00 84.25 523 ALA A C 1
ATOM 3960 O O . ALA A 1 523 ? -22.340 10.368 64.179 1.00 84.25 523 ALA A O 1
ATOM 3961 N N . PHE A 1 524 ? -22.233 12.452 65.023 1.00 84.56 524 PHE A N 1
ATOM 3962 C CA . PHE A 1 524 ? -23.039 12.197 66.208 1.00 84.56 524 PHE A CA 1
ATOM 3963 C C . PHE A 1 524 ? -24.477 12.695 66.025 1.00 84.56 524 PHE A C 1
ATOM 3965 O O . PHE A 1 524 ? -24.715 13.855 65.683 1.00 84.56 524 PHE A O 1
ATOM 3972 N N . SER A 1 525 ? -25.440 11.826 66.317 1.00 84.06 525 SER A N 1
ATOM 3973 C CA . SER A 1 525 ? -26.862 12.155 66.432 1.00 84.06 525 SER A CA 1
ATOM 3974 C C . SER A 1 525 ? -27.416 11.595 67.739 1.00 84.06 525 SER A C 1
ATOM 3976 O O . SER A 1 525 ? -26.987 10.539 68.197 1.00 84.06 525 SER A O 1
ATOM 3978 N N . GLY A 1 526 ? -28.396 12.260 68.341 1.00 85.31 526 GLY A N 1
ATOM 3979 C CA . GLY A 1 526 ? -29.011 11.786 69.574 1.00 85.31 526 GLY A CA 1
ATOM 3980 C C . GLY A 1 526 ? -30.414 12.333 69.803 1.00 85.31 526 GLY A C 1
ATOM 3981 O O . GLY A 1 526 ? -30.702 13.493 69.506 1.00 85.31 526 GLY A O 1
ATOM 3982 N N . ALA A 1 527 ? -31.288 11.500 70.362 1.00 82.88 527 ALA A N 1
ATOM 3983 C CA . ALA A 1 527 ? -32.670 11.847 70.680 1.00 82.88 527 ALA A CA 1
ATOM 3984 C C . ALA A 1 527 ? -33.074 11.326 72.068 1.00 82.88 527 ALA A C 1
ATOM 3986 O O . ALA A 1 527 ? -32.630 10.260 72.500 1.00 82.88 527 ALA A O 1
ATOM 3987 N N . ALA A 1 528 ? -33.941 12.062 72.766 1.00 83.25 528 ALA A N 1
ATOM 3988 C CA . ALA A 1 528 ? -34.569 11.577 73.992 1.00 83.25 528 ALA A CA 1
ATOM 3989 C C . ALA A 1 528 ? -35.598 10.475 73.700 1.00 83.25 528 ALA A C 1
ATOM 3991 O O . ALA A 1 528 ? -36.517 10.660 72.901 1.00 83.25 528 ALA A O 1
ATOM 3992 N N . LEU A 1 529 ? -35.487 9.361 74.422 1.00 83.19 529 LEU A N 1
ATOM 3993 C CA . LEU A 1 529 ? -36.523 8.339 74.512 1.00 83.19 529 LEU A CA 1
ATOM 3994 C C . LEU A 1 529 ? -37.545 8.793 75.558 1.00 83.19 529 LEU A C 1
ATOM 3996 O O . LEU A 1 529 ? -37.203 8.988 76.729 1.00 83.19 529 LEU A O 1
ATOM 4000 N N . ARG A 1 530 ? -38.798 8.976 75.138 1.00 81.06 530 ARG A N 1
ATOM 4001 C CA . ARG A 1 530 ? -39.901 9.406 76.007 1.00 81.06 530 ARG A CA 1
ATOM 4002 C C . ARG A 1 530 ? -40.894 8.274 76.235 1.00 81.06 530 ARG A C 1
ATOM 4004 O O . ARG A 1 530 ? -41.047 7.409 75.378 1.00 81.06 530 ARG A O 1
ATOM 4011 N N . ASP A 1 531 ? -41.555 8.288 77.386 1.00 77.12 531 ASP A N 1
ATOM 4012 C CA . ASP A 1 531 ? -42.765 7.493 77.597 1.00 77.12 531 ASP A CA 1
ATOM 4013 C C . ASP A 1 531 ? -44.017 8.189 77.037 1.00 77.12 531 ASP A C 1
ATOM 4015 O O . ASP A 1 531 ? -43.969 9.336 76.588 1.00 77.12 531 ASP A O 1
ATOM 4019 N N . GLU A 1 532 ? -45.151 7.488 77.071 1.00 73.75 532 GLU A N 1
ATOM 4020 C CA . GLU A 1 532 ? -46.460 7.988 76.620 1.00 73.75 532 GLU A CA 1
ATOM 4021 C C . GLU A 1 532 ? -46.934 9.230 77.404 1.00 73.75 532 GLU A C 1
ATOM 4023 O O . GLU A 1 532 ? -47.780 9.980 76.925 1.00 73.75 532 GLU A O 1
ATOM 4028 N N . GLY A 1 533 ? -46.356 9.492 78.585 1.00 69.50 533 GLY A N 1
ATOM 4029 C CA . GLY A 1 533 ? -46.566 10.709 79.376 1.00 69.50 533 GLY A CA 1
ATOM 4030 C C . GLY A 1 533 ? -45.600 11.854 79.039 1.00 69.50 533 GLY A C 1
ATOM 4031 O O . GLY A 1 533 ? -45.569 12.855 79.757 1.00 69.50 533 GLY A O 1
ATOM 4032 N N . GLY A 1 534 ? -44.777 11.713 77.994 1.00 72.00 534 GLY A N 1
ATOM 4033 C CA . GLY A 1 534 ? -43.809 12.712 77.531 1.00 72.00 534 GLY A CA 1
ATOM 4034 C C . GLY A 1 534 ? -42.542 12.841 78.387 1.00 72.00 534 GLY A C 1
ATOM 4035 O O . GLY A 1 534 ? -41.667 13.659 78.064 1.00 72.00 534 GLY A O 1
ATOM 4036 N N . ARG A 1 535 ? -42.403 12.045 79.457 1.00 79.88 535 ARG A N 1
ATOM 4037 C CA . ARG A 1 535 ? -41.244 12.085 80.360 1.00 79.88 535 ARG A CA 1
ATOM 4038 C C . ARG A 1 535 ? -40.065 11.370 79.714 1.00 79.88 535 ARG A C 1
ATOM 4040 O O . ARG A 1 535 ? -40.227 10.335 79.074 1.00 79.88 535 ARG A O 1
ATOM 4047 N N . VAL A 1 536 ? -38.863 11.920 79.879 1.00 81.62 536 VAL A N 1
ATOM 4048 C CA . VAL A 1 536 ? -37.637 11.315 79.341 1.00 81.62 536 VAL A CA 1
ATOM 4049 C C . VAL A 1 536 ? -37.276 10.088 80.181 1.00 81.62 536 VAL A C 1
ATOM 4051 O O . VAL A 1 536 ? -36.981 10.216 81.367 1.00 81.62 536 VAL A O 1
ATOM 4054 N N . ARG A 1 537 ? -37.296 8.903 79.564 1.00 82.62 537 ARG A N 1
ATOM 4055 C CA . ARG A 1 537 ? -36.838 7.637 80.166 1.00 82.62 537 ARG A CA 1
ATOM 4056 C C . ARG A 1 537 ? -35.358 7.355 79.921 1.00 82.62 537 ARG A C 1
ATOM 4058 O O . ARG A 1 537 ? -34.784 6.514 80.602 1.00 82.62 537 ARG A O 1
ATOM 4065 N N . GLY A 1 538 ? -34.756 8.033 78.952 1.00 85.06 538 GLY A N 1
ATOM 4066 C CA . GLY A 1 538 ? -33.360 7.874 78.569 1.00 85.06 538 GLY A CA 1
ATOM 4067 C C . GLY A 1 538 ? -33.086 8.553 77.235 1.00 85.06 538 GLY A C 1
ATOM 4068 O O . GLY A 1 538 ? -33.901 9.337 76.747 1.00 85.06 538 GLY A O 1
ATOM 4069 N N . PHE A 1 539 ? -31.962 8.223 76.615 1.00 85.75 539 PHE A N 1
ATOM 4070 C CA . PHE A 1 539 ? -31.569 8.762 75.315 1.00 85.75 539 PHE A CA 1
ATOM 4071 C C . PHE A 1 539 ? -31.056 7.648 74.411 1.00 85.75 539 PHE A C 1
ATOM 4073 O O . PHE A 1 539 ? -30.453 6.694 74.893 1.00 85.75 539 PHE A O 1
ATOM 4080 N N . VAL A 1 540 ? -31.261 7.781 73.103 1.00 86.69 540 VAL A N 1
ATOM 4081 C CA . VAL A 1 540 ? -30.564 6.973 72.099 1.00 86.69 540 VAL A CA 1
ATOM 4082 C C . VAL A 1 540 ? -29.576 7.866 71.360 1.00 86.69 540 VAL A C 1
ATOM 4084 O O . VAL A 1 540 ? -29.932 8.944 70.882 1.00 86.69 540 VAL A O 1
ATOM 4087 N N . CYS A 1 541 ? -28.331 7.415 71.304 1.00 86.62 541 CYS A N 1
ATOM 4088 C CA . CYS A 1 541 ? -27.205 8.070 70.662 1.00 86.62 541 CYS A CA 1
ATOM 4089 C C . CYS A 1 541 ? -26.706 7.184 69.522 1.00 86.62 541 CYS A C 1
ATOM 4091 O O . CYS A 1 541 ? -26.479 5.989 69.711 1.00 86.62 541 CYS A O 1
ATOM 4093 N N . LEU A 1 542 ? -26.491 7.788 68.360 1.00 86.31 542 LEU A N 1
ATOM 4094 C CA . LEU A 1 542 ? -25.858 7.180 67.201 1.00 86.31 542 LEU A CA 1
ATOM 4095 C C . LEU A 1 542 ? -24.564 7.939 66.907 1.00 86.31 542 LEU A C 1
ATOM 4097 O O . LEU A 1 542 ? -24.575 9.162 66.774 1.00 86.31 542 LEU A O 1
ATOM 4101 N N . ALA A 1 543 ? -23.459 7.215 66.789 1.00 84.56 543 ALA A N 1
ATOM 4102 C CA . ALA A 1 543 ? -22.181 7.738 66.334 1.00 84.56 543 ALA A CA 1
ATOM 4103 C C . ALA A 1 543 ? -21.717 6.918 65.125 1.00 84.56 543 ALA A C 1
ATOM 4105 O O . ALA A 1 543 ? -21.592 5.699 65.195 1.00 84.56 543 ALA A O 1
ATOM 4106 N N . GLN A 1 544 ? -21.470 7.567 63.995 1.00 84.19 544 GLN A N 1
ATOM 4107 C CA . GLN A 1 544 ? -20.926 6.896 62.816 1.00 84.19 544 GLN A CA 1
ATOM 4108 C C . GLN A 1 544 ? -19.463 7.289 62.642 1.00 84.19 544 GLN A C 1
ATOM 4110 O O . GLN A 1 544 ? -19.163 8.479 62.571 1.00 84.19 544 GLN A O 1
ATOM 4115 N N . ASP A 1 545 ? -18.564 6.303 62.570 1.00 83.62 545 ASP A N 1
ATOM 4116 C CA . ASP A 1 545 ? -17.145 6.545 62.296 1.00 83.62 545 ASP A CA 1
ATOM 4117 C C . ASP A 1 545 ? -16.984 7.198 60.917 1.00 83.62 545 ASP A C 1
ATOM 4119 O O . ASP A 1 545 ? -17.283 6.592 59.884 1.00 83.62 545 ASP A O 1
ATOM 4123 N N . LEU A 1 546 ? -16.498 8.439 60.892 1.00 79.69 546 LEU A N 1
ATOM 4124 C CA . LEU A 1 546 ? -16.222 9.154 59.651 1.00 79.69 546 LEU A CA 1
ATOM 4125 C C . LEU A 1 546 ? -14.855 8.788 59.066 1.00 79.69 546 LEU A C 1
ATOM 4127 O O . LEU A 1 546 ? -14.525 9.253 57.981 1.00 79.69 546 LEU A O 1
ATOM 4131 N N . SER A 1 547 ? -14.059 7.934 59.713 1.00 77.19 547 SER A N 1
ATOM 4132 C CA . SER A 1 547 ? -12.726 7.552 59.234 1.00 77.19 547 SER A CA 1
ATOM 4133 C C . SER A 1 547 ? -12.760 6.803 57.902 1.00 77.19 547 SER A C 1
ATOM 4135 O O . SER A 1 547 ? -11.828 6.929 57.113 1.00 77.19 547 SER A O 1
ATOM 4137 N N . SER A 1 548 ? -13.788 5.993 57.625 1.00 72.31 548 SER A N 1
ATOM 4138 C CA . SER A 1 548 ? -13.974 5.381 56.298 1.00 72.31 548 SER A CA 1
ATOM 4139 C C . SER A 1 548 ? -14.550 6.381 55.298 1.00 72.31 548 SER A C 1
ATOM 4141 O O . SER A 1 548 ? -14.075 6.429 54.170 1.00 72.31 548 SER A O 1
ATOM 4143 N N . HIS A 1 549 ? -15.498 7.227 55.714 1.00 74.12 549 HIS A N 1
ATOM 4144 C CA . HIS A 1 549 ? -16.092 8.255 54.859 1.00 74.12 549 HIS A CA 1
ATOM 4145 C C . HIS A 1 549 ? -15.046 9.275 54.388 1.00 74.12 549 HIS A C 1
ATOM 4147 O O . HIS A 1 549 ? -14.869 9.429 53.189 1.00 74.12 549 HIS A O 1
ATOM 4153 N N . LYS A 1 550 ? -14.255 9.860 55.297 1.00 72.94 550 LYS A N 1
ATOM 4154 C CA . LYS A 1 550 ? -13.155 10.787 54.975 1.00 72.94 550 LYS A CA 1
ATOM 4155 C C . LYS A 1 550 ? -12.026 10.119 54.176 1.00 72.94 550 LYS A C 1
ATOM 4157 O O . LYS A 1 550 ? -11.368 10.794 53.390 1.00 72.94 550 LYS A O 1
ATOM 4162 N N . ARG A 1 551 ? -11.818 8.798 54.311 1.00 74.75 551 ARG A N 1
ATOM 4163 C CA . ARG A 1 551 ? -10.912 8.034 53.427 1.00 74.75 551 ARG A CA 1
ATOM 4164 C C . ARG A 1 551 ? -11.490 7.861 52.025 1.00 74.75 551 ARG A C 1
ATOM 4166 O O . ARG A 1 551 ? -10.798 8.191 51.077 1.00 74.75 551 ARG A O 1
ATOM 4173 N N . MET A 1 552 ? -12.749 7.448 51.885 1.00 67.88 552 MET A N 1
ATOM 4174 C CA . MET A 1 552 ? -13.424 7.356 50.583 1.00 67.88 552 MET A CA 1
ATOM 4175 C C . MET A 1 552 ? -13.558 8.724 49.906 1.00 67.88 552 MET A C 1
ATOM 4177 O O . MET A 1 552 ? -13.396 8.818 48.701 1.00 67.88 552 MET A O 1
ATOM 4181 N N . GLU A 1 553 ? -13.782 9.795 50.664 1.00 73.19 553 GLU A N 1
ATOM 4182 C CA . GLU A 1 553 ? -13.788 11.179 50.187 1.00 73.19 553 GLU A CA 1
ATOM 4183 C C . GLU A 1 553 ? -12.389 11.605 49.700 1.00 73.19 553 GLU A C 1
ATOM 4185 O O . GLU A 1 553 ? -12.261 12.242 48.657 1.00 73.19 553 GLU A O 1
ATOM 4190 N N . ALA A 1 554 ? -11.321 11.209 50.404 1.00 71.50 554 ALA A N 1
ATOM 4191 C CA . ALA A 1 554 ? -9.939 11.439 49.981 1.00 71.50 554 ALA A CA 1
ATOM 4192 C C . ALA A 1 554 ? -9.520 10.574 48.776 1.00 71.50 554 ALA A C 1
ATOM 4194 O O . ALA A 1 554 ? -8.808 11.062 47.900 1.00 71.50 554 ALA A O 1
ATOM 4195 N N . ASP A 1 555 ? -9.969 9.321 48.699 1.00 71.19 555 ASP A N 1
ATOM 4196 C CA . ASP A 1 555 ? -9.719 8.406 47.580 1.00 71.19 555 ASP A CA 1
ATOM 4197 C C . ASP A 1 555 ? -10.545 8.797 46.343 1.00 71.19 555 ASP A C 1
ATOM 4199 O O . ASP A 1 555 ? -10.044 8.719 45.225 1.00 71.19 555 ASP A O 1
ATOM 4203 N N . LEU A 1 556 ? -11.766 9.313 46.524 1.00 67.88 556 LEU A N 1
ATOM 4204 C CA . LEU A 1 556 ? -12.578 9.900 45.458 1.00 67.88 556 LEU A CA 1
ATOM 4205 C C . LEU A 1 556 ? -11.958 11.209 44.963 1.00 67.88 556 LEU A C 1
ATOM 4207 O O . LEU A 1 556 ? -11.821 11.376 43.757 1.00 67.88 556 LEU A O 1
ATOM 4211 N N . ARG A 1 557 ? -11.497 12.099 45.857 1.00 67.25 557 ARG A N 1
ATOM 4212 C CA . ARG A 1 557 ? -10.698 13.276 45.463 1.00 67.25 557 ARG A CA 1
ATOM 4213 C C . ARG A 1 557 ? -9.419 12.878 44.725 1.00 67.25 557 ARG A C 1
ATOM 4215 O O . ARG A 1 557 ? -9.061 13.545 43.760 1.00 67.25 557 ARG A O 1
ATOM 4222 N N . ARG A 1 558 ? -8.755 11.784 45.124 1.00 69.81 558 ARG A N 1
ATOM 4223 C CA . ARG A 1 558 ? -7.588 11.248 44.405 1.00 69.81 558 ARG A CA 1
ATOM 4224 C C . ARG A 1 558 ? -7.974 10.741 43.016 1.00 69.81 558 ARG A C 1
ATOM 4226 O O . ARG A 1 558 ? -7.348 11.154 42.054 1.00 69.81 558 ARG A O 1
ATOM 4233 N N . SER A 1 559 ? -9.031 9.937 42.897 1.00 67.06 559 SER A N 1
ATOM 4234 C CA . SER A 1 559 ? -9.502 9.398 41.614 1.00 67.06 559 SER A CA 1
ATOM 4235 C C . SER A 1 559 ? -10.041 10.484 40.672 1.00 67.06 559 SER A C 1
ATOM 4237 O O . SER A 1 559 ? -9.849 10.400 39.460 1.00 67.06 559 SER A O 1
ATOM 4239 N N . LEU A 1 560 ? -10.673 11.534 41.208 1.00 68.81 560 LEU A N 1
ATOM 4240 C CA . LEU A 1 560 ? -11.034 12.735 40.452 1.00 68.81 560 LEU A CA 1
ATOM 4241 C C . LEU A 1 560 ? -9.775 13.461 39.965 1.00 68.81 560 LEU A C 1
ATOM 4243 O O . LEU A 1 560 ? -9.665 13.709 38.771 1.00 68.81 560 LEU A O 1
ATOM 4247 N N . GLY A 1 561 ? -8.781 13.686 40.832 1.00 68.50 561 GLY A N 1
ATOM 4248 C CA . GLY A 1 561 ? -7.491 14.259 40.435 1.00 68.50 561 GLY A CA 1
ATOM 4249 C C . GLY A 1 561 ? -6.743 13.425 39.383 1.00 68.50 561 GLY A C 1
ATOM 4250 O O . GLY A 1 561 ? -6.201 13.977 38.431 1.00 68.50 561 GLY A O 1
ATOM 4251 N N . GLU A 1 562 ? -6.757 12.094 39.496 1.00 70.69 562 GLU A N 1
ATOM 4252 C CA . GLU A 1 562 ? -6.200 11.166 38.501 1.00 70.69 562 GLU A CA 1
ATOM 4253 C C . GLU A 1 562 ? -6.930 11.278 37.152 1.00 70.69 562 GLU A C 1
ATOM 4255 O O . GLU A 1 562 ? -6.282 11.336 36.107 1.00 70.69 562 GLU A O 1
ATOM 4260 N N . LYS A 1 563 ? -8.267 11.376 37.157 1.00 68.19 563 LYS A N 1
ATOM 4261 C CA . LYS A 1 563 ? -9.079 11.586 35.946 1.00 68.19 563 LYS A CA 1
ATOM 4262 C C . LYS A 1 563 ? -8.862 12.967 35.324 1.00 68.19 563 LYS A C 1
ATOM 4264 O O . LYS A 1 563 ? -8.738 13.056 34.108 1.00 68.19 563 LYS A O 1
ATOM 4269 N N . GLU A 1 564 ? -8.766 14.025 36.125 1.00 68.12 564 GLU A N 1
ATOM 4270 C CA . GLU A 1 564 ? -8.435 15.378 35.659 1.00 68.12 564 GLU A CA 1
ATOM 4271 C C . GLU A 1 564 ? -7.040 15.434 35.023 1.00 68.12 564 GLU A C 1
ATOM 4273 O O . GLU A 1 564 ? -6.853 16.079 33.992 1.00 68.12 564 GLU A O 1
ATOM 4278 N N . VAL A 1 565 ? -6.056 14.742 35.609 1.00 71.88 565 VAL A N 1
ATOM 4279 C CA . VAL A 1 565 ? -4.711 14.601 35.029 1.00 71.88 565 VAL A CA 1
ATOM 4280 C C . VAL A 1 565 ? -4.757 13.799 33.726 1.00 71.88 565 VAL A C 1
ATOM 4282 O O . VAL A 1 565 ? -4.125 14.212 32.757 1.00 71.88 565 VAL A O 1
ATOM 4285 N N . LEU A 1 566 ? -5.531 12.710 33.662 1.00 70.31 566 LEU A N 1
ATOM 4286 C CA . LEU A 1 566 ? -5.690 11.907 32.444 1.00 70.31 566 LEU A CA 1
ATOM 4287 C C . LEU A 1 566 ? -6.347 12.704 31.306 1.00 70.31 566 LEU A C 1
ATOM 4289 O O . LEU A 1 566 ? -5.869 12.653 30.176 1.00 70.31 566 LEU A O 1
ATOM 4293 N N . LEU A 1 567 ? -7.408 13.466 31.594 1.00 67.94 567 LEU A N 1
ATOM 4294 C CA . LEU A 1 567 ? -8.035 14.357 30.613 1.00 67.94 567 LEU A CA 1
ATOM 4295 C C . LEU A 1 567 ? -7.029 15.403 30.124 1.00 67.94 567 LEU A C 1
ATOM 4297 O O . LEU A 1 567 ? -6.820 15.539 28.922 1.00 67.94 567 LEU A O 1
ATOM 4301 N N . ARG A 1 568 ? -6.321 16.075 31.039 1.00 69.56 568 ARG A N 1
ATOM 4302 C CA . ARG A 1 568 ? -5.284 17.060 30.690 1.00 69.56 568 ARG A CA 1
ATOM 4303 C C . ARG A 1 568 ? -4.193 16.466 29.788 1.00 69.56 568 ARG A C 1
ATOM 4305 O O . ARG A 1 568 ? -3.805 17.098 28.810 1.00 69.56 568 ARG A O 1
ATOM 4312 N N . GLU A 1 569 ? -3.756 15.237 30.057 1.00 77.44 569 GLU A N 1
ATOM 4313 C CA . GLU A 1 569 ? -2.817 14.482 29.214 1.00 77.44 569 GLU A CA 1
ATOM 4314 C C . GLU A 1 569 ? -3.391 14.167 27.818 1.00 77.44 569 GLU A C 1
ATOM 4316 O O . GLU A 1 569 ? -2.685 14.302 26.817 1.00 77.44 569 GLU A O 1
ATOM 4321 N N . VAL A 1 570 ? -4.677 13.811 27.707 1.00 75.75 570 VAL A N 1
ATOM 4322 C CA . VAL A 1 570 ? -5.351 13.638 26.405 1.00 75.75 570 VAL A CA 1
ATOM 4323 C C . VAL A 1 570 ? -5.369 14.953 25.621 1.00 75.75 570 VAL A C 1
ATOM 4325 O O . VAL A 1 570 ? -4.997 14.959 24.447 1.00 75.75 570 VAL A O 1
ATOM 4328 N N . HIS A 1 571 ? -5.707 16.078 26.254 1.00 71.69 571 HIS A N 1
ATOM 4329 C CA . HIS A 1 571 ? -5.710 17.387 25.591 1.00 71.69 571 HIS A CA 1
ATOM 4330 C C . HIS A 1 571 ? -4.303 17.828 25.160 1.00 71.69 571 HIS A C 1
ATOM 4332 O O . HIS A 1 571 ? -4.127 18.311 24.038 1.00 71.69 571 HIS A O 1
ATOM 4338 N N . HIS A 1 572 ? -3.274 17.575 25.975 1.00 71.31 572 HIS A N 1
ATOM 4339 C CA . HIS A 1 572 ? -1.882 17.773 25.562 1.00 71.31 572 HIS A CA 1
ATOM 4340 C C . HIS A 1 572 ? -1.489 16.880 24.372 1.00 71.31 572 HIS A C 1
ATOM 4342 O O . HIS A 1 572 ? -0.799 17.343 23.466 1.00 71.31 572 HIS A O 1
ATOM 4348 N N . ARG A 1 573 ? -1.969 15.632 24.296 1.00 81.06 573 ARG A N 1
ATOM 4349 C CA . ARG A 1 573 ? -1.726 14.750 23.138 1.00 81.06 573 ARG A CA 1
ATOM 4350 C C . ARG A 1 573 ? -2.436 15.214 21.870 1.00 81.06 573 ARG A C 1
ATOM 4352 O O . ARG A 1 573 ? -1.818 15.186 20.810 1.00 81.06 573 ARG A O 1
ATOM 4359 N N . VAL A 1 574 ? -3.685 15.673 21.961 1.00 77.50 574 VAL A N 1
ATOM 4360 C CA . VAL A 1 574 ? -4.417 16.247 20.814 1.00 77.50 574 VAL A CA 1
ATOM 4361 C C . VAL A 1 574 ? -3.666 17.460 20.262 1.00 77.50 574 VAL A C 1
ATOM 4363 O O . VAL A 1 574 ? -3.397 17.514 19.062 1.00 77.50 574 VAL A O 1
ATOM 4366 N N . LYS A 1 575 ? -3.227 18.370 21.141 1.00 74.38 575 LYS A N 1
ATOM 4367 C CA . LYS A 1 575 ? -2.359 19.500 20.782 1.00 74.38 575 LYS A CA 1
ATOM 4368 C C . LYS A 1 575 ? -1.089 19.044 20.059 1.00 74.38 575 LYS A C 1
ATOM 4370 O O . LYS A 1 575 ? -0.815 19.521 18.960 1.00 74.38 575 LYS A O 1
ATOM 4375 N N . ASN A 1 576 ? -0.336 18.116 20.650 1.00 79.88 576 ASN A N 1
ATOM 4376 C CA . ASN A 1 576 ? 0.929 17.636 20.088 1.00 79.88 576 ASN A CA 1
ATOM 4377 C C . ASN A 1 576 ? 0.726 16.978 18.711 1.00 79.88 576 ASN A C 1
ATOM 4379 O O . ASN A 1 576 ? 1.506 17.220 17.794 1.00 79.88 576 ASN A O 1
ATOM 4383 N N . ASN A 1 577 ? -0.343 16.196 18.534 1.00 82.25 577 ASN A N 1
ATOM 4384 C CA . ASN A 1 577 ? -0.670 15.567 17.253 1.00 82.25 577 ASN A CA 1
ATOM 4385 C C . ASN A 1 577 ? -0.974 16.614 16.170 1.00 82.25 577 ASN A C 1
ATOM 4387 O O . ASN A 1 577 ? -0.429 16.531 15.071 1.00 82.25 577 ASN A O 1
ATOM 4391 N N . LEU A 1 578 ? -1.793 17.625 16.478 1.00 82.50 578 LEU A N 1
ATOM 4392 C CA . LEU A 1 578 ? -2.094 18.717 15.546 1.00 82.50 578 LEU A CA 1
ATOM 4393 C C . LEU A 1 578 ? -0.843 19.549 15.207 1.00 82.50 578 LEU A C 1
ATOM 4395 O O . LEU A 1 578 ? -0.659 19.936 14.054 1.00 82.50 578 LEU A O 1
ATOM 4399 N N . GLN A 1 579 ? 0.056 19.765 16.172 1.00 77.88 579 GLN A N 1
ATOM 4400 C CA . GLN A 1 579 ? 1.351 20.410 15.928 1.00 77.88 579 GLN A CA 1
ATOM 4401 C C . GLN A 1 579 ? 2.239 19.593 14.976 1.00 77.88 579 GLN A C 1
ATOM 4403 O O . GLN A 1 579 ? 2.806 20.170 14.050 1.00 77.88 579 GLN A O 1
ATOM 4408 N N . VAL A 1 580 ? 2.309 18.264 15.134 1.00 84.50 580 VAL A N 1
ATOM 4409 C CA . VAL A 1 580 ? 3.041 17.379 14.205 1.00 84.50 580 VAL A CA 1
ATOM 4410 C C . VAL A 1 580 ? 2.451 17.442 12.793 1.00 84.50 580 VAL A C 1
ATOM 4412 O O . VAL A 1 580 ? 3.208 17.542 11.828 1.00 84.50 580 VAL A O 1
ATOM 4415 N N . VAL A 1 581 ? 1.119 17.444 12.651 1.00 82.56 581 VAL A N 1
ATOM 4416 C CA . VAL A 1 581 ? 0.463 17.596 11.338 1.00 82.56 581 VAL A CA 1
ATOM 4417 C C . VAL A 1 581 ? 0.803 18.951 10.705 1.00 82.56 581 VAL A C 1
ATOM 4419 O O . VAL A 1 581 ? 1.151 18.985 9.525 1.00 82.56 581 VAL A O 1
ATOM 4422 N N . SER A 1 582 ? 0.796 20.047 11.476 1.00 80.88 582 SER A N 1
ATOM 4423 C CA . SER A 1 582 ? 1.213 21.361 10.961 1.00 80.88 582 SER A CA 1
ATOM 4424 C C . SER A 1 582 ? 2.677 21.356 10.497 1.00 80.88 582 SER A C 1
ATOM 4426 O O . SER A 1 582 ? 2.976 21.795 9.389 1.00 80.88 582 SER A O 1
ATOM 4428 N N . SER A 1 583 ? 3.597 20.773 11.279 1.00 84.06 583 SER A N 1
ATOM 4429 C CA . SER A 1 583 ? 5.012 20.654 10.891 1.00 84.06 583 SER A CA 1
ATOM 4430 C C . SER A 1 583 ? 5.229 19.819 9.624 1.00 84.06 583 SER A C 1
ATOM 4432 O O . SER A 1 583 ? 6.082 20.165 8.808 1.00 84.06 583 SER A O 1
ATOM 4434 N N . LEU A 1 584 ? 4.460 18.745 9.420 1.00 85.12 584 LEU A N 1
ATOM 4435 C CA . LEU A 1 584 ? 4.526 17.951 8.187 1.00 85.12 584 LEU A CA 1
ATOM 4436 C C . LEU A 1 584 ? 4.025 18.741 6.972 1.00 85.12 584 LEU A C 1
ATOM 4438 O O . LEU A 1 584 ? 4.650 18.682 5.914 1.00 85.12 584 LEU A O 1
ATOM 4442 N N . LEU A 1 585 ? 2.952 19.523 7.124 1.00 83.31 585 LEU A N 1
ATOM 4443 C CA . LEU A 1 585 ? 2.455 20.407 6.065 1.00 83.31 585 LEU A CA 1
ATOM 4444 C C . LEU A 1 585 ? 3.425 21.559 5.765 1.00 83.31 585 LEU A C 1
ATOM 4446 O O . LEU A 1 585 ? 3.585 21.911 4.599 1.00 83.31 585 LEU A O 1
ATOM 4450 N N . ALA A 1 586 ? 4.122 22.094 6.771 1.00 81.06 586 ALA A N 1
ATOM 4451 C CA . ALA A 1 586 ? 5.190 23.075 6.581 1.00 81.06 586 ALA A CA 1
ATOM 4452 C C . ALA A 1 586 ? 6.350 22.486 5.758 1.00 81.06 586 ALA A C 1
ATOM 4454 O O . ALA A 1 586 ? 6.750 23.067 4.748 1.00 81.06 586 ALA A O 1
ATOM 4455 N N . LEU A 1 587 ? 6.821 21.284 6.114 1.00 85.12 587 LEU A N 1
ATOM 4456 C CA . LEU A 1 587 ? 7.862 20.571 5.363 1.00 85.12 587 LEU A CA 1
ATOM 4457 C C . LEU A 1 587 ? 7.434 20.247 3.925 1.00 85.12 587 LEU A C 1
ATOM 4459 O O . LEU A 1 587 ? 8.235 20.411 3.008 1.00 85.12 587 LEU A O 1
ATOM 4463 N N . GLN A 1 588 ? 6.181 19.835 3.708 1.00 81.56 588 GLN A N 1
ATOM 4464 C CA . GLN A 1 588 ? 5.645 19.624 2.360 1.00 81.56 588 GLN A CA 1
ATOM 4465 C C . GLN A 1 588 ? 5.505 20.934 1.578 1.00 81.56 588 GLN A C 1
ATOM 4467 O O . GLN A 1 588 ? 5.800 20.957 0.390 1.00 81.56 588 GLN A O 1
ATOM 4472 N N . SER A 1 589 ? 5.130 22.045 2.218 1.00 85.19 589 SER A N 1
ATOM 4473 C CA . SER A 1 589 ? 4.978 23.328 1.521 1.00 85.19 589 SER A CA 1
ATOM 4474 C C . SER A 1 589 ? 6.288 23.842 0.905 1.00 85.19 589 SER A C 1
ATOM 4476 O O . SER A 1 589 ? 6.253 24.488 -0.137 1.00 85.19 589 SER A O 1
ATOM 4478 N N . HIS A 1 590 ? 7.451 23.473 1.459 1.00 81.56 590 HIS A N 1
ATOM 4479 C CA . HIS A 1 590 ? 8.757 23.790 0.867 1.00 81.56 590 HIS A CA 1
ATOM 4480 C C . HIS A 1 590 ? 9.037 23.097 -0.480 1.00 81.56 590 HIS A C 1
ATOM 4482 O O . HIS A 1 590 ? 9.902 23.571 -1.215 1.00 81.56 590 HIS A O 1
ATOM 4488 N N . SER A 1 591 ? 8.351 21.997 -0.817 1.00 78.62 591 SER A N 1
ATOM 4489 C CA . SER A 1 591 ? 8.495 21.326 -2.120 1.00 78.62 591 SER A CA 1
ATOM 4490 C C . SER A 1 591 ? 7.438 21.745 -3.149 1.00 78.62 591 SER A C 1
ATOM 4492 O O . SER A 1 591 ? 7.472 21.275 -4.287 1.00 78.62 591 SER A O 1
ATOM 4494 N N . VAL A 1 592 ? 6.520 22.646 -2.784 1.00 86.44 592 VAL A N 1
ATOM 4495 C CA . VAL A 1 592 ? 5.465 23.154 -3.668 1.00 86.44 592 VAL A CA 1
ATOM 4496 C C . VAL A 1 592 ? 5.986 24.345 -4.474 1.00 86.44 592 VAL A C 1
ATOM 4498 O O . VAL A 1 592 ? 6.331 25.383 -3.918 1.00 86.44 592 VAL A O 1
ATOM 4501 N N . THR A 1 593 ? 6.019 24.202 -5.800 1.00 84.31 593 THR A N 1
ATOM 4502 C CA . THR A 1 593 ? 6.522 25.235 -6.724 1.00 84.31 593 THR A CA 1
ATOM 4503 C C . THR A 1 593 ? 5.438 26.137 -7.316 1.00 84.31 593 THR A C 1
ATOM 4505 O O . THR A 1 593 ? 5.757 27.234 -7.768 1.00 84.31 593 THR A O 1
ATOM 4508 N N . ASP A 1 594 ? 4.170 25.710 -7.326 1.00 92.06 594 ASP A N 1
ATOM 4509 C CA . ASP A 1 594 ? 3.040 26.546 -7.753 1.00 92.06 594 ASP A CA 1
ATOM 4510 C C . ASP A 1 594 ? 2.667 27.542 -6.636 1.00 92.06 594 ASP A C 1
ATOM 4512 O O . ASP A 1 594 ? 2.258 27.103 -5.556 1.00 92.06 594 ASP A O 1
ATOM 4516 N N . PRO A 1 595 ? 2.738 28.869 -6.874 1.00 84.31 595 PRO A N 1
ATOM 4517 C CA . PRO A 1 595 ? 2.358 29.874 -5.883 1.00 84.31 595 PRO A CA 1
ATOM 4518 C C . PRO A 1 595 ? 0.919 29.728 -5.370 1.00 84.31 595 PRO A C 1
ATOM 4520 O O . PRO A 1 595 ? 0.663 30.010 -4.202 1.00 84.31 595 PRO A O 1
ATOM 4523 N N . ARG A 1 596 ? -0.021 29.261 -6.208 1.00 80.62 596 ARG A N 1
ATOM 4524 C CA . ARG A 1 596 ? -1.431 29.094 -5.812 1.00 80.62 596 ARG A CA 1
ATOM 4525 C C . ARG A 1 596 ? -1.618 27.874 -4.918 1.00 80.62 596 ARG A C 1
ATOM 4527 O O . ARG A 1 596 ? -2.380 27.927 -3.957 1.00 80.62 596 ARG A O 1
ATOM 4534 N N . ALA A 1 597 ? -0.913 26.781 -5.200 1.00 81.81 597 ALA A N 1
ATOM 4535 C CA . ALA A 1 597 ? -0.849 25.645 -4.291 1.00 81.81 597 ALA A CA 1
ATOM 4536 C C . ALA A 1 597 ? -0.174 26.033 -2.963 1.00 81.81 597 ALA A C 1
ATOM 4538 O O . ALA A 1 597 ? -0.702 25.699 -1.905 1.00 81.81 597 ALA A O 1
ATOM 4539 N N . LEU A 1 598 ? 0.931 26.789 -2.993 1.00 83.44 598 LEU A N 1
ATOM 4540 C CA . LEU A 1 598 ? 1.629 27.244 -1.785 1.00 83.44 598 LEU A CA 1
ATOM 4541 C C . LEU A 1 598 ? 0.720 28.091 -0.874 1.00 83.44 598 LEU A C 1
ATOM 4543 O O . LEU A 1 598 ? 0.663 27.838 0.329 1.00 83.44 598 LEU A O 1
ATOM 4547 N N . GLU A 1 599 ? -0.054 29.016 -1.450 1.00 79.12 599 GLU A N 1
ATOM 4548 C CA . GLU A 1 599 ? -1.084 29.793 -0.744 1.00 79.12 599 GLU A CA 1
ATOM 4549 C C . GLU A 1 599 ? -2.114 28.877 -0.051 1.00 79.12 599 GLU A C 1
ATOM 4551 O O . GLU A 1 599 ? -2.413 29.060 1.129 1.00 79.12 599 GLU A O 1
ATOM 4556 N N . ARG A 1 600 ? -2.599 27.822 -0.727 1.00 79.06 600 ARG A N 1
ATOM 4557 C CA . ARG A 1 600 ? -3.527 26.835 -0.131 1.00 79.06 600 ARG A CA 1
ATOM 4558 C C . ARG A 1 600 ? -2.894 25.992 0.979 1.00 79.06 600 ARG A C 1
ATOM 4560 O O . ARG A 1 600 ? -3.584 25.641 1.940 1.00 79.06 600 ARG A O 1
ATOM 4567 N N . PHE A 1 601 ? -1.605 25.667 0.882 1.00 80.81 601 PHE A N 1
ATOM 4568 C CA . PHE A 1 601 ? -0.873 24.982 1.954 1.00 80.81 601 PHE A CA 1
ATOM 4569 C C . PHE A 1 601 ? -0.727 25.879 3.192 1.00 80.81 601 PHE A C 1
ATOM 4571 O O . PHE A 1 601 ? -0.945 25.404 4.308 1.00 80.81 601 PHE A O 1
ATOM 4578 N N . GLN A 1 602 ? -0.437 27.169 3.006 1.00 78.38 602 GLN A N 1
ATOM 4579 C CA . GLN A 1 602 ? -0.392 28.161 4.088 1.00 78.38 602 GLN A CA 1
ATOM 4580 C C . GLN A 1 602 ? -1.779 28.355 4.726 1.00 78.38 602 GLN A C 1
ATOM 4582 O O . GLN A 1 602 ? -1.920 28.203 5.936 1.00 78.38 602 GLN A O 1
ATOM 4587 N N . GLU A 1 603 ? -2.834 28.525 3.920 1.00 76.56 603 GLU A N 1
ATOM 4588 C CA . GLU A 1 603 ? -4.236 28.603 4.373 1.00 76.56 603 GLU A CA 1
ATOM 4589 C C . GLU A 1 603 ? -4.685 27.347 5.158 1.00 76.56 603 GLU A C 1
ATOM 4591 O O . GLU A 1 603 ? -5.620 27.395 5.958 1.00 76.56 603 GLU A O 1
ATOM 4596 N N . SER A 1 604 ? -4.039 26.199 4.934 1.00 81.12 604 SER A N 1
ATOM 4597 C CA . SER A 1 604 ? -4.296 24.954 5.672 1.00 81.12 604 SER A CA 1
ATOM 4598 C C . SER A 1 604 ? -3.522 24.885 6.996 1.00 81.12 604 SER A C 1
ATOM 4600 O O . SER A 1 604 ? -4.069 24.429 8.000 1.00 81.12 604 SER A O 1
ATOM 4602 N N . GLN A 1 605 ? -2.279 25.381 7.028 1.00 80.75 605 GLN A N 1
ATOM 4603 C CA . GLN A 1 605 ? -1.483 25.506 8.256 1.00 80.75 605 GLN A CA 1
ATOM 4604 C C . GLN A 1 605 ? -2.102 26.529 9.218 1.00 80.75 605 GLN A C 1
ATOM 4606 O O . GLN A 1 605 ? -2.305 26.198 10.387 1.00 80.75 605 GLN A O 1
ATOM 4611 N N . ASP A 1 606 ? -2.490 27.713 8.725 1.00 77.25 606 ASP A N 1
ATOM 4612 C CA . ASP A 1 606 ? -3.200 28.759 9.484 1.00 77.25 606 ASP A CA 1
ATOM 4613 C C . ASP A 1 606 ? -4.390 28.170 10.263 1.00 77.25 606 ASP A C 1
ATOM 4615 O O . ASP A 1 606 ? -4.560 28.415 11.459 1.00 77.25 606 ASP A O 1
ATOM 4619 N N . ARG A 1 607 ? -5.190 27.326 9.597 1.00 79.50 607 ARG A N 1
ATOM 4620 C CA . ARG A 1 607 ? -6.380 26.689 10.180 1.00 79.50 607 ARG A CA 1
ATOM 4621 C C . ARG A 1 607 ? -6.059 25.632 11.231 1.00 79.50 607 ARG A C 1
ATOM 4623 O O . ARG A 1 607 ? -6.752 25.554 12.244 1.00 79.50 607 ARG A O 1
ATOM 4630 N N . ILE A 1 608 ? -4.991 24.856 11.054 1.00 83.94 608 ILE A N 1
ATOM 4631 C CA . ILE A 1 608 ? -4.526 23.919 12.090 1.00 83.94 608 ILE A CA 1
ATOM 4632 C C . ILE A 1 608 ? -3.994 24.688 13.305 1.00 83.94 608 ILE A C 1
ATOM 4634 O O . ILE A 1 608 ? -4.289 24.314 14.441 1.00 83.94 608 ILE A O 1
ATOM 4638 N N . HIS A 1 609 ? -3.275 25.793 13.092 1.00 80.69 609 HIS A N 1
ATOM 4639 C CA . HIS A 1 609 ? -2.828 26.668 14.174 1.00 80.69 609 HIS A CA 1
ATOM 4640 C C . HIS A 1 609 ? -4.001 27.317 14.923 1.00 80.69 609 HIS A C 1
ATOM 4642 O O . HIS A 1 609 ? -3.994 27.327 16.157 1.00 80.69 609 HIS A O 1
ATOM 4648 N N . ALA A 1 610 ? -5.040 27.766 14.215 1.00 78.19 610 ALA A N 1
ATOM 4649 C CA . ALA A 1 610 ? -6.270 28.269 14.821 1.00 78.19 610 ALA A CA 1
ATOM 4650 C C . ALA A 1 610 ? -7.006 27.195 15.642 1.00 78.19 610 ALA A C 1
ATOM 4652 O O . ALA A 1 610 ? -7.404 27.463 16.776 1.00 78.19 610 ALA A O 1
ATOM 4653 N N . LEU A 1 611 ? -7.121 25.962 15.131 1.00 81.81 611 LEU A N 1
ATOM 4654 C CA . LEU A 1 611 ? -7.710 24.834 15.861 1.00 81.81 611 LEU A CA 1
ATOM 4655 C C . LEU A 1 611 ? -6.928 24.504 17.141 1.00 81.81 611 LEU A C 1
ATOM 4657 O O . LEU A 1 611 ? -7.533 24.323 18.199 1.00 81.81 611 LEU A O 1
ATOM 4661 N N . VAL A 1 612 ? -5.593 24.465 17.064 1.00 83.94 612 VAL A N 1
ATOM 4662 C CA . VAL A 1 612 ? -4.712 24.271 18.228 1.00 83.94 612 VAL A CA 1
ATOM 4663 C C . VAL A 1 612 ? -4.911 25.382 19.258 1.00 83.94 612 VAL A C 1
ATOM 4665 O O . VAL A 1 612 ? -5.011 25.089 20.448 1.00 83.94 612 VAL A O 1
ATOM 4668 N N . PHE A 1 613 ? -5.008 26.639 18.820 1.00 80.94 613 PHE A N 1
ATOM 4669 C CA . PHE A 1 613 ? -5.220 27.776 19.714 1.00 80.94 613 PHE A CA 1
ATOM 4670 C C . PHE A 1 613 ? -6.606 27.751 20.382 1.00 80.94 613 PHE A C 1
ATOM 4672 O O . PHE A 1 613 ? -6.696 27.882 21.603 1.00 80.94 613 PHE A O 1
ATOM 4679 N N . VAL A 1 614 ? -7.676 27.532 19.615 1.00 82.56 614 VAL A N 1
ATOM 4680 C CA . VAL A 1 614 ? -9.048 27.395 20.134 1.00 82.56 614 VAL A CA 1
ATOM 4681 C C . VAL A 1 614 ? -9.134 26.261 21.161 1.00 82.56 614 VAL A C 1
ATOM 4683 O O . VAL A 1 614 ? -9.724 26.440 22.227 1.00 82.56 614 VAL A O 1
ATOM 4686 N N . HIS A 1 615 ? -8.494 25.123 20.882 1.00 79.56 615 HIS A N 1
ATOM 4687 C CA . HIS A 1 615 ? -8.415 23.988 21.800 1.00 79.56 615 HIS A CA 1
ATOM 4688 C C . HIS A 1 615 ? -7.607 24.319 23.072 1.00 79.56 615 HIS A C 1
ATOM 4690 O O . HIS A 1 615 ? -8.067 24.045 24.180 1.00 79.56 615 HIS A O 1
ATOM 4696 N N . ASP A 1 616 ? -6.435 24.952 22.942 1.00 80.31 616 ASP A N 1
ATOM 4697 C CA . ASP A 1 616 ? -5.640 25.432 24.083 1.00 80.31 616 ASP A CA 1
ATOM 4698 C C . ASP A 1 616 ? -6.447 26.370 24.992 1.00 80.31 616 ASP A C 1
ATOM 4700 O O . ASP A 1 616 ? -6.373 26.253 26.215 1.00 80.31 616 ASP A O 1
ATOM 4704 N N . LEU A 1 617 ? -7.211 27.299 24.411 1.00 80.06 617 LEU A N 1
ATOM 4705 C CA . LEU A 1 617 ? -7.964 28.311 25.151 1.00 80.06 617 LEU A CA 1
ATOM 4706 C C . LEU A 1 617 ? -9.064 27.691 26.029 1.00 80.06 617 LEU A C 1
ATOM 4708 O O . LEU A 1 617 ? -9.216 28.085 27.185 1.00 80.06 617 LEU A O 1
ATOM 4712 N N . LEU A 1 618 ? -9.778 26.690 25.510 1.00 77.69 618 LEU A N 1
ATOM 4713 C CA . LEU A 1 618 ? -10.833 25.973 26.235 1.00 77.69 618 LEU A CA 1
ATOM 4714 C C . LEU A 1 618 ? -10.260 25.144 27.393 1.00 77.69 618 LEU A C 1
ATOM 4716 O O . LEU A 1 618 ? -10.677 25.295 28.545 1.00 77.69 618 LEU A O 1
ATOM 4720 N N . TYR A 1 619 ? -9.251 24.318 27.102 1.00 73.06 619 TYR A N 1
ATOM 4721 C CA . TYR A 1 619 ? -8.679 23.365 28.060 1.00 73.06 619 TYR A CA 1
ATOM 4722 C C . TYR A 1 619 ? -7.637 23.966 29.021 1.00 73.06 619 TYR A C 1
ATOM 4724 O O . TYR A 1 619 ? -7.190 23.286 29.945 1.00 73.06 619 TYR A O 1
ATOM 4732 N N . SER A 1 620 ? -7.283 25.246 28.859 1.00 67.12 620 SER A N 1
ATOM 4733 C CA . SER A 1 620 ? -6.532 26.016 29.867 1.00 67.12 620 SER A CA 1
ATOM 4734 C C . SER A 1 620 ? -7.418 26.554 31.000 1.00 67.12 620 SER A C 1
ATOM 4736 O O . SER A 1 620 ? -6.899 27.007 32.024 1.00 67.12 620 SER A O 1
ATOM 4738 N N . SER A 1 621 ? -8.746 26.529 30.840 1.00 63.12 621 SER A N 1
ATOM 4739 C CA . SER A 1 621 ? -9.683 26.942 31.887 1.00 63.12 621 SER A CA 1
ATOM 4740 C C . SER A 1 621 ? -9.811 25.868 32.981 1.00 63.12 621 SER A C 1
ATOM 4742 O O . SER A 1 621 ? -9.607 24.678 32.746 1.00 63.12 621 SER A O 1
ATOM 4744 N N . ARG A 1 622 ? -10.132 26.272 34.219 1.00 55.41 622 ARG A N 1
ATOM 4745 C CA . ARG A 1 622 ? -10.267 25.330 35.351 1.00 55.41 622 ARG A CA 1
ATOM 4746 C C . ARG A 1 622 ? -11.610 24.593 35.397 1.00 55.41 622 ARG A C 1
ATOM 4748 O O . ARG A 1 622 ? -11.777 23.745 36.267 1.00 55.41 622 ARG A O 1
ATOM 4755 N N . ASN A 1 623 ? -12.564 24.932 34.529 1.00 59.25 623 ASN A N 1
ATOM 4756 C CA . ASN A 1 623 ? -13.931 24.427 34.602 1.00 59.25 623 ASN A CA 1
ATOM 4757 C C . ASN A 1 623 ? -14.223 23.527 33.394 1.00 59.25 623 ASN A C 1
ATOM 4759 O O . ASN A 1 623 ? -14.409 24.005 32.283 1.00 59.25 623 ASN A O 1
ATOM 4763 N N . VAL A 1 624 ? -14.206 22.212 33.612 1.00 60.59 624 VAL A N 1
ATOM 4764 C CA . VAL A 1 624 ? -14.155 21.210 32.527 1.00 60.59 624 VAL A CA 1
ATOM 4765 C C . VAL A 1 624 ? -15.538 20.924 31.913 1.00 60.59 624 VAL A C 1
ATOM 4767 O O . VAL A 1 624 ? -15.623 20.381 30.817 1.00 60.59 624 VAL A O 1
ATOM 4770 N N . GLY A 1 625 ? -16.627 21.277 32.608 1.00 65.69 625 GLY A N 1
ATOM 4771 C CA . GLY A 1 625 ? -17.997 20.917 32.215 1.00 65.69 625 GLY A CA 1
ATOM 4772 C C . GLY A 1 625 ? -18.787 21.978 31.442 1.00 65.69 625 GLY A C 1
ATOM 4773 O O . GLY A 1 625 ? -19.747 21.632 30.756 1.00 65.69 625 GLY A O 1
ATOM 4774 N N . SER A 1 626 ? -18.406 23.254 31.542 1.00 78.44 626 SER A N 1
ATOM 4775 C CA . SER A 1 626 ? -19.122 24.373 30.915 1.00 78.44 626 SER A CA 1
ATOM 4776 C C . SER A 1 626 ? -18.201 25.571 30.702 1.00 78.44 626 SER A C 1
ATOM 4778 O O . SER A 1 626 ? -17.446 25.944 31.605 1.00 78.44 626 SER A O 1
ATOM 4780 N N . ILE A 1 627 ? -18.325 26.204 29.542 1.00 85.06 627 ILE A N 1
ATOM 4781 C CA . ILE A 1 627 ? -17.564 27.369 29.108 1.00 85.06 627 ILE A CA 1
ATOM 4782 C C . ILE A 1 627 ? -18.487 28.585 29.111 1.00 85.06 627 ILE A C 1
ATOM 4784 O O . ILE A 1 627 ? -19.514 28.595 28.431 1.00 85.06 627 ILE A O 1
ATOM 4788 N N . ASP A 1 628 ? -18.101 29.607 29.867 1.00 86.62 628 ASP A N 1
ATOM 4789 C CA . ASP A 1 628 ? -18.677 30.947 29.776 1.00 86.62 628 ASP A CA 1
ATOM 4790 C C . ASP A 1 628 ? -18.225 31.589 28.457 1.00 86.62 628 ASP A C 1
ATOM 4792 O O . ASP A 1 628 ? -17.024 31.740 28.195 1.00 86.62 628 ASP A O 1
ATOM 4796 N N . LEU A 1 629 ? -19.189 31.892 27.584 1.00 88.50 629 LEU A N 1
ATOM 4797 C CA . LEU A 1 629 ? -18.905 32.263 26.204 1.00 88.50 629 LEU A CA 1
ATOM 4798 C C . LEU A 1 629 ? -18.379 33.701 26.082 1.00 88.50 629 LEU A C 1
ATOM 4800 O O . LEU A 1 629 ? -17.615 33.986 25.158 1.00 88.50 629 LEU A O 1
ATOM 4804 N N . ALA A 1 630 ? -18.726 34.589 27.017 1.00 88.88 630 ALA A N 1
ATOM 4805 C CA . ALA A 1 630 ? -18.287 35.983 27.006 1.00 88.88 630 ALA A CA 1
ATOM 4806 C C . ALA A 1 630 ? -16.755 36.137 27.175 1.00 88.88 630 ALA A C 1
ATOM 4808 O O . ALA A 1 630 ? -16.113 36.642 26.247 1.00 88.88 630 ALA A O 1
ATOM 4809 N N . PRO A 1 631 ? -16.110 35.663 28.264 1.00 87.31 631 PRO A N 1
ATOM 4810 C CA . PRO A 1 631 ? -14.658 35.740 28.423 1.00 87.31 631 PRO A CA 1
ATOM 4811 C C . PRO A 1 631 ? -13.918 34.859 27.406 1.00 87.31 631 PRO A C 1
ATOM 4813 O O . PRO A 1 631 ? -12.811 35.199 26.987 1.00 87.31 631 PRO A O 1
ATOM 4816 N N . TYR A 1 632 ? -14.524 33.750 26.965 1.00 87.69 632 TYR A N 1
ATOM 4817 C CA . TYR A 1 632 ? -13.955 32.896 25.925 1.00 87.69 632 TYR A CA 1
ATOM 4818 C C . TYR A 1 632 ? -13.811 33.635 24.586 1.00 87.69 632 TYR A C 1
ATOM 4820 O O . TYR A 1 632 ? -12.710 33.700 24.031 1.00 87.69 632 TYR A O 1
ATOM 4828 N N . LEU A 1 633 ? -14.893 34.247 24.089 1.00 89.06 633 LEU A N 1
ATOM 4829 C CA . LEU A 1 633 ? -14.849 35.014 22.845 1.00 89.06 633 LEU A CA 1
ATOM 4830 C C . LEU A 1 633 ? -14.004 36.289 22.991 1.00 89.06 633 LEU A C 1
ATOM 4832 O O . LEU A 1 633 ? -13.297 36.636 22.049 1.00 89.06 633 LEU A O 1
ATOM 4836 N N . GLN A 1 634 ? -13.978 36.936 24.164 1.00 88.50 634 GLN A N 1
ATOM 4837 C CA . GLN A 1 634 ? -13.082 38.076 24.422 1.00 88.50 634 GLN A CA 1
ATOM 4838 C C . GLN A 1 634 ? -11.606 37.698 24.227 1.00 88.50 634 GLN A C 1
ATOM 4840 O O . GLN A 1 634 ? -10.867 38.418 23.554 1.00 88.50 634 GLN A O 1
ATOM 4845 N N . LEU A 1 635 ? -11.176 36.551 24.765 1.00 87.19 635 LEU A N 1
ATOM 4846 C CA . LEU A 1 635 ? -9.799 36.069 24.626 1.00 87.19 635 LEU A CA 1
ATOM 4847 C C . LEU A 1 635 ? -9.470 35.629 23.190 1.00 87.19 635 LEU A C 1
ATOM 4849 O O . LEU A 1 635 ? -8.377 35.923 22.700 1.00 87.19 635 LEU A O 1
ATOM 4853 N N . LEU A 1 636 ? -10.406 34.966 22.503 1.00 87.56 636 LEU A N 1
ATOM 4854 C CA . LEU A 1 636 ? -10.262 34.581 21.095 1.00 87.56 636 LEU A CA 1
ATOM 4855 C C . LEU A 1 636 ? -10.090 35.817 20.196 1.00 87.56 636 LEU A C 1
ATOM 4857 O O . LEU A 1 636 ? -9.100 35.925 19.472 1.00 87.56 636 LEU A O 1
ATOM 4861 N N . VAL A 1 637 ? -11.013 36.776 20.286 1.00 85.88 637 VAL A N 1
ATOM 4862 C CA . VAL A 1 637 ? -11.012 38.004 19.474 1.00 85.88 637 VAL A CA 1
ATOM 4863 C C . VAL A 1 637 ? -9.806 38.886 19.799 1.00 85.88 637 VAL A C 1
ATOM 4865 O O . VAL A 1 637 ? -9.189 39.432 18.885 1.00 85.88 637 VAL A O 1
ATOM 4868 N N . GLY A 1 638 ? -9.401 38.962 21.071 1.00 83.75 638 GLY A N 1
ATOM 4869 C CA . GLY A 1 638 ? -8.180 39.653 21.489 1.00 83.75 638 GLY A CA 1
ATOM 4870 C C . GLY A 1 638 ? -6.927 39.125 20.781 1.00 83.75 638 GLY A C 1
ATOM 4871 O O . GLY A 1 638 ? -6.166 39.912 20.219 1.00 83.75 638 GLY A O 1
ATOM 4872 N N . ARG A 1 639 ? -6.745 37.799 20.710 1.00 80.12 639 ARG A N 1
ATOM 4873 C CA . ARG A 1 639 ? -5.589 37.202 20.013 1.00 80.12 639 ARG A CA 1
ATOM 4874 C C . ARG A 1 639 ? -5.671 37.281 18.492 1.00 80.12 639 ARG A C 1
ATOM 4876 O O . ARG A 1 639 ? -4.636 37.406 17.839 1.00 80.12 639 ARG A O 1
ATOM 4883 N N . LEU A 1 640 ? -6.872 37.229 17.915 1.00 80.12 640 LEU A N 1
ATOM 4884 C CA . LEU A 1 640 ? -7.057 37.462 16.478 1.00 80.12 640 LEU A CA 1
ATOM 4885 C C . LEU A 1 640 ? -6.684 38.902 16.114 1.00 80.12 640 LEU A C 1
ATOM 4887 O O . LEU A 1 640 ? -5.976 39.124 15.134 1.00 80.12 640 LEU A O 1
ATOM 4891 N N . LYS A 1 641 ? -7.058 39.872 16.956 1.00 78.25 641 LYS A N 1
ATOM 4892 C CA . LYS A 1 641 ? -6.617 41.260 16.812 1.00 78.25 641 LYS A CA 1
ATOM 4893 C C . LYS A 1 641 ? -5.091 41.380 16.875 1.00 78.25 641 LYS A C 1
ATOM 4895 O O . LYS A 1 641 ? -4.530 42.085 16.046 1.00 78.25 641 LYS A O 1
ATOM 4900 N N . GLU A 1 642 ? -4.417 40.700 17.803 1.00 77.19 642 GLU A N 1
ATOM 4901 C CA . GLU A 1 642 ? -2.944 40.694 17.883 1.00 77.19 642 GLU A CA 1
ATOM 4902 C C . GLU A 1 642 ? -2.295 40.073 16.635 1.00 77.19 642 GLU A C 1
ATOM 4904 O O . GLU A 1 642 ? -1.390 40.668 16.055 1.00 77.19 642 GLU A O 1
ATOM 4909 N N . SER A 1 643 ? -2.789 38.916 16.187 1.00 73.12 643 SER A N 1
ATOM 4910 C CA . SER A 1 643 ? -2.182 38.135 15.096 1.00 73.12 643 SER A CA 1
ATOM 4911 C C . SER A 1 643 ? -2.285 38.810 13.724 1.00 73.12 643 SER A C 1
ATOM 4913 O O . SER A 1 643 ? -1.414 38.612 12.881 1.00 73.12 643 SER A O 1
ATOM 4915 N N . TYR A 1 644 ? -3.320 39.627 13.502 1.00 68.56 644 TYR A N 1
ATOM 4916 C CA . TYR A 1 644 ? -3.543 40.344 12.239 1.00 68.56 644 TYR A CA 1
ATOM 4917 C C . TYR A 1 644 ? -3.179 41.845 12.289 1.00 68.56 644 TYR A C 1
ATOM 4919 O O . TYR A 1 644 ? -3.387 42.554 11.304 1.00 68.56 644 TYR A O 1
ATOM 4927 N N . SER A 1 645 ? -2.609 42.351 13.394 1.00 56.12 645 SER A N 1
ATOM 4928 C CA . SER A 1 645 ? -2.242 43.774 13.538 1.00 56.12 645 SER A CA 1
ATOM 4929 C C . SER A 1 645 ? -0.767 44.072 13.239 1.00 56.12 645 SER A C 1
ATOM 4931 O O . SER A 1 645 ? 0.079 44.077 14.134 1.00 56.12 645 SER A O 1
ATOM 4933 N N . LEU A 1 646 ? -0.491 44.514 12.010 1.00 51.69 646 LEU A N 1
ATOM 4934 C CA . LEU A 1 646 ? 0.412 45.653 11.822 1.00 51.69 646 LEU A CA 1
ATOM 4935 C C . LEU A 1 646 ? -0.448 46.928 11.921 1.00 51.69 646 LEU A C 1
ATOM 4937 O O . LEU A 1 646 ? -1.431 47.065 11.199 1.00 51.69 646 LEU A O 1
ATOM 4941 N N . GLU A 1 647 ? -0.077 47.817 12.848 1.00 57.19 647 GLU A N 1
ATOM 4942 C CA . GLU A 1 647 ? -0.834 48.987 13.347 1.00 57.19 647 GLU A CA 1
ATOM 4943 C C . GLU A 1 647 ? -2.125 48.687 14.162 1.00 57.19 647 GLU A C 1
ATOM 4945 O O . GLU A 1 647 ? -3.198 48.476 13.592 1.00 57.19 647 GLU A O 1
ATOM 4950 N N . PRO A 1 648 ? -2.087 48.791 15.514 1.00 53.53 648 PRO A N 1
ATOM 4951 C CA . PRO A 1 648 ? -3.227 48.523 16.419 1.00 53.53 648 PRO A CA 1
ATOM 4952 C C . PRO A 1 648 ? -4.490 49.400 16.267 1.00 53.53 648 PRO A C 1
ATOM 4954 O O . PRO A 1 648 ? -5.438 49.250 17.045 1.00 53.53 648 PRO A O 1
ATOM 4957 N N . SER A 1 649 ? -4.490 50.347 15.328 1.00 58.16 649 SER A N 1
ATOM 4958 C CA . SER A 1 649 ? -5.441 51.465 15.226 1.00 58.16 649 SER A CA 1
ATOM 4959 C C . SER A 1 649 ? -6.513 51.284 14.146 1.00 58.16 649 SER A C 1
ATOM 4961 O O . SER A 1 649 ? -7.476 52.050 14.109 1.00 58.16 649 SER A O 1
ATOM 4963 N N . ARG A 1 650 ? -6.309 50.337 13.221 1.00 73.81 650 ARG A N 1
ATOM 4964 C CA . ARG A 1 650 ? -6.938 50.352 11.892 1.00 73.81 650 ARG A CA 1
ATOM 4965 C C . ARG A 1 650 ? -8.312 49.673 11.827 1.00 73.8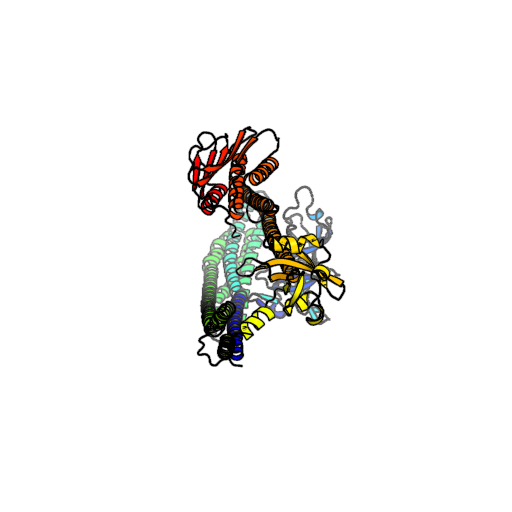1 650 ARG A C 1
ATOM 4967 O O . ARG A 1 650 ? -9.219 50.219 11.202 1.00 73.81 650 ARG A O 1
ATOM 4974 N N . VAL A 1 651 ? -8.474 48.513 12.467 1.00 78.50 651 VAL A N 1
ATOM 4975 C CA . VAL A 1 651 ? -9.747 47.769 12.517 1.00 78.50 651 VAL A CA 1
ATOM 4976 C C . VAL A 1 651 ? -10.241 47.705 13.960 1.00 78.50 651 VAL A C 1
ATOM 4978 O O . VAL A 1 651 ? -9.504 47.305 14.867 1.00 78.50 651 VAL A O 1
ATOM 4981 N N . LYS A 1 652 ? -11.484 48.136 14.186 1.00 83.25 652 LYS A N 1
ATOM 4982 C CA . LYS A 1 652 ? -12.146 48.086 15.495 1.00 83.25 652 LYS A CA 1
ATOM 4983 C C . LYS A 1 652 ? -12.920 46.782 15.656 1.00 83.25 652 LYS A C 1
ATOM 4985 O O . LYS A 1 652 ? -13.509 46.297 14.699 1.00 83.25 652 LYS A O 1
ATOM 4990 N N . PHE A 1 653 ? -12.924 46.264 16.879 1.00 85.31 653 PHE A N 1
ATOM 4991 C CA . PHE A 1 653 ? -13.631 45.047 17.262 1.00 85.31 653 PHE A CA 1
ATOM 4992 C C . PHE A 1 653 ? -14.608 45.374 18.379 1.00 85.31 653 PHE A C 1
ATOM 4994 O O . PHE A 1 653 ? -14.159 45.760 19.459 1.00 85.31 653 PHE A O 1
ATOM 5001 N N . ASP A 1 654 ? -15.897 45.177 18.119 1.00 88.88 654 ASP A N 1
ATOM 5002 C CA . ASP A 1 654 ? -16.928 45.184 19.156 1.00 88.88 654 ASP A CA 1
ATOM 5003 C C . ASP A 1 654 ? -17.407 43.749 19.378 1.00 88.88 654 ASP A C 1
ATOM 5005 O O . ASP A 1 654 ? -17.690 43.019 18.424 1.00 88.88 654 ASP A O 1
ATOM 5009 N N . LEU A 1 655 ? -17.489 43.347 20.645 1.00 91.31 655 LEU A N 1
ATOM 5010 C CA . LEU A 1 655 ? -17.944 42.026 21.058 1.00 91.31 655 LEU A CA 1
ATOM 5011 C C . LEU A 1 655 ? -19.086 42.177 22.063 1.00 91.31 655 LEU A C 1
ATOM 5013 O O . LEU A 1 655 ? -18.899 42.734 23.143 1.00 91.31 655 LEU A O 1
ATOM 5017 N N . GLU A 1 656 ? -20.252 41.653 21.705 1.00 92.50 656 GLU A N 1
ATOM 5018 C CA . GLU A 1 656 ? -21.478 41.698 22.500 1.00 92.50 656 GLU A CA 1
ATOM 5019 C C . GLU A 1 656 ? -21.931 40.265 22.809 1.00 92.50 656 GLU A C 1
ATOM 5021 O O . GLU A 1 656 ? -22.402 39.554 21.923 1.00 92.50 656 GLU A O 1
ATOM 5026 N N . VAL A 1 657 ? -21.790 39.812 24.054 1.00 91.12 657 VAL A N 1
ATOM 5027 C CA . VAL A 1 657 ? -22.207 38.463 24.470 1.00 91.12 657 VAL A CA 1
ATOM 5028 C C . VAL A 1 657 ? -23.073 38.569 25.716 1.00 91.12 657 VAL A C 1
ATOM 5030 O O . VAL A 1 657 ? -22.720 39.309 26.632 1.00 91.12 657 VAL A O 1
ATOM 5033 N N . ASP A 1 658 ? -24.190 37.842 25.748 1.00 88.25 658 ASP A N 1
ATOM 5034 C CA . ASP A 1 658 ? -25.069 37.795 26.922 1.00 88.25 658 ASP A CA 1
ATOM 5035 C C . ASP A 1 658 ? -24.330 37.156 28.119 1.00 88.25 658 ASP A C 1
ATOM 5037 O O . ASP A 1 658 ? -23.795 36.053 28.005 1.00 88.25 658 ASP A O 1
ATOM 5041 N N . GLU A 1 659 ? -24.314 37.833 29.275 1.00 72.81 659 GLU A N 1
ATOM 5042 C CA . GLU A 1 659 ? -23.440 37.511 30.426 1.00 72.81 659 GLU A CA 1
ATOM 5043 C C . GLU A 1 659 ? -23.692 36.138 31.088 1.00 72.81 659 GLU A C 1
ATOM 5045 O O . GLU A 1 659 ? -22.841 35.648 31.823 1.00 72.81 659 GLU A O 1
ATOM 5050 N N . GLU A 1 660 ? -24.838 35.499 30.834 1.00 75.69 660 GLU A N 1
ATOM 5051 C CA . GLU A 1 660 ? -25.191 34.174 31.380 1.00 75.69 660 GLU A CA 1
ATOM 5052 C C . GLU A 1 660 ? -25.069 33.034 30.342 1.00 75.69 660 GLU A C 1
ATOM 5054 O O . GLU A 1 660 ? -25.422 31.881 30.621 1.00 75.69 660 GLU A O 1
ATOM 5059 N N . LEU A 1 661 ? -24.589 33.325 29.125 1.00 86.56 661 LEU A N 1
ATOM 5060 C CA . LEU A 1 661 ? -24.557 32.359 28.028 1.00 86.56 661 LEU A CA 1
ATOM 5061 C C . LEU A 1 661 ? -23.400 31.358 28.185 1.00 86.56 661 LEU A C 1
ATOM 5063 O O . LEU A 1 661 ? -22.261 31.605 27.786 1.00 86.56 661 LEU A O 1
ATOM 5067 N N . THR A 1 662 ? -23.723 30.181 28.722 1.00 87.56 662 THR A N 1
ATOM 5068 C CA . THR A 1 662 ? -22.780 29.068 28.898 1.00 87.56 662 THR A CA 1
ATOM 5069 C C . THR A 1 662 ? -23.050 27.940 27.905 1.00 87.56 662 THR A C 1
ATOM 5071 O O . THR A 1 662 ? -24.196 27.588 27.631 1.00 87.56 662 THR A O 1
ATOM 5074 N N . LEU A 1 663 ? -21.989 27.347 27.357 1.00 87.50 663 LEU A N 1
ATOM 5075 C CA . LEU A 1 663 ? -22.064 26.178 26.474 1.00 87.50 663 LEU A CA 1
ATOM 5076 C C . LEU A 1 663 ? -21.215 25.031 27.031 1.00 87.50 663 LEU A C 1
ATOM 5078 O O . LEU A 1 663 ? -20.272 25.254 27.789 1.00 87.50 663 LEU A O 1
ATOM 5082 N N . ASP A 1 664 ? -21.519 23.796 26.636 1.00 86.56 664 ASP A N 1
ATOM 5083 C CA . ASP A 1 664 ? -20.562 22.699 26.789 1.00 86.56 664 ASP A CA 1
ATOM 5084 C C . ASP A 1 664 ? -19.306 22.939 25.921 1.00 86.56 664 ASP A C 1
ATOM 5086 O O . ASP A 1 664 ? -19.287 23.787 25.021 1.00 86.56 664 ASP A O 1
ATOM 5090 N N . ILE A 1 665 ? -18.232 22.208 26.221 1.00 84.50 665 ILE A N 1
ATOM 5091 C CA . ILE A 1 665 ? -16.918 22.446 25.617 1.00 84.50 665 ILE A CA 1
ATOM 5092 C C . ILE A 1 665 ? -16.874 22.150 24.111 1.00 84.50 665 ILE A C 1
ATOM 5094 O O . ILE A 1 665 ? -16.204 22.878 23.377 1.00 84.50 665 ILE A O 1
ATOM 5098 N N . ASP A 1 666 ? -17.631 21.156 23.640 1.00 84.62 666 ASP A N 1
ATOM 5099 C CA . ASP A 1 666 ? -17.687 20.778 22.226 1.00 84.62 666 ASP A CA 1
ATOM 5100 C C . ASP A 1 666 ? -18.377 21.884 21.414 1.00 84.62 666 ASP A C 1
ATOM 5102 O O . ASP A 1 666 ? -17.899 22.303 20.357 1.00 84.62 666 ASP A O 1
ATOM 5106 N N . ARG A 1 667 ? -19.481 22.430 21.935 1.00 89.12 667 ARG A N 1
ATOM 5107 C CA . ARG A 1 667 ? -20.208 23.533 21.293 1.00 89.12 667 ARG A CA 1
ATOM 5108 C C . ARG A 1 667 ? -19.440 24.847 21.360 1.00 89.12 667 ARG A C 1
ATOM 5110 O O . ARG A 1 667 ? -19.409 25.569 20.365 1.00 89.12 667 ARG A O 1
ATOM 5117 N N . ALA A 1 668 ? -18.777 25.140 22.479 1.00 89.00 668 ALA A N 1
ATOM 5118 C CA . ALA A 1 668 ? -17.894 26.298 22.594 1.00 89.00 668 ALA A CA 1
ATOM 5119 C C . ALA A 1 668 ? -16.730 26.229 21.586 1.00 89.00 668 ALA A C 1
ATOM 5121 O O . ALA A 1 668 ? -16.423 27.235 20.944 1.00 89.00 668 ALA A O 1
ATOM 5122 N N . GLN A 1 669 ? -16.146 25.041 21.371 1.00 87.56 669 GLN A N 1
ATOM 5123 C CA . GLN A 1 669 ? -15.120 24.812 20.348 1.00 87.56 669 GLN A CA 1
ATOM 5124 C C . GLN A 1 669 ? -15.628 25.112 18.938 1.00 87.56 669 GLN A C 1
ATOM 5126 O O . GLN A 1 669 ? -14.971 25.840 18.192 1.00 87.56 669 GLN A O 1
ATOM 5131 N N . VAL A 1 670 ? -16.804 24.595 18.580 1.00 90.31 670 VAL A N 1
ATOM 5132 C CA . VAL A 1 670 ? -17.397 24.826 17.256 1.00 90.31 670 VAL A CA 1
ATOM 5133 C C . VAL A 1 670 ? -17.728 26.311 17.047 1.00 90.31 670 VAL A C 1
ATOM 5135 O O . VAL A 1 670 ? -17.398 26.860 15.996 1.00 90.31 670 VAL A O 1
ATOM 5138 N N . CYS A 1 671 ? -18.271 27.001 18.057 1.00 91.56 671 CYS A N 1
ATOM 5139 C CA . CYS A 1 671 ? -18.476 28.455 18.018 1.00 91.56 671 CYS A CA 1
ATOM 5140 C C . CYS A 1 671 ? -17.161 29.231 17.827 1.00 91.56 671 CYS A C 1
ATOM 5142 O O . CYS A 1 671 ? -17.107 30.148 17.009 1.00 91.56 671 CYS A O 1
ATOM 5144 N N . GLY A 1 672 ? -16.091 28.858 18.536 1.00 90.50 672 GLY A N 1
ATOM 5145 C CA . GLY A 1 672 ? -14.781 29.500 18.401 1.00 90.50 672 GLY A CA 1
ATOM 5146 C C . GLY A 1 672 ? -14.160 29.331 17.014 1.00 90.50 672 GLY A C 1
ATOM 5147 O O . GLY A 1 672 ? -13.609 30.285 16.469 1.00 90.50 672 GLY A O 1
ATOM 5148 N N . LEU A 1 673 ? -14.304 28.152 16.402 1.00 89.94 673 LEU A N 1
ATOM 5149 C CA . LEU A 1 673 ? -13.867 27.911 15.023 1.00 89.94 673 LEU A CA 1
ATOM 5150 C C . LEU A 1 673 ? -14.675 28.739 14.012 1.00 89.94 673 LEU A C 1
ATOM 5152 O O . LEU A 1 673 ? -14.083 29.354 13.129 1.00 89.94 673 LEU A O 1
ATOM 5156 N N . ILE A 1 674 ? -16.001 28.826 14.172 1.00 92.12 674 ILE A N 1
ATOM 5157 C CA . ILE A 1 674 ? -16.856 29.676 13.325 1.00 92.12 674 ILE A CA 1
ATOM 5158 C C . ILE A 1 674 ? -16.424 31.148 13.420 1.00 92.12 674 ILE A C 1
ATOM 5160 O O . ILE A 1 674 ? -16.229 31.796 12.392 1.00 92.12 674 ILE A O 1
ATOM 5164 N N . VAL A 1 675 ? -16.224 31.674 14.636 1.00 92.19 675 VAL A N 1
ATOM 5165 C CA . VAL A 1 675 ? -15.751 33.055 14.837 1.00 92.19 675 VAL A CA 1
ATOM 5166 C C . VAL A 1 675 ? -14.365 33.257 14.224 1.00 92.19 675 VAL A C 1
ATOM 5168 O O . VAL A 1 675 ? -14.157 34.257 13.542 1.00 92.19 675 VAL A O 1
ATOM 5171 N N . ASN A 1 676 ? -13.436 32.311 14.396 1.00 90.06 676 ASN A N 1
ATOM 5172 C CA . ASN A 1 676 ? -12.098 32.382 13.806 1.00 90.06 676 ASN A CA 1
ATOM 5173 C C . ASN A 1 676 ? -12.130 32.521 12.277 1.00 90.06 676 ASN A C 1
ATOM 5175 O O . ASN A 1 676 ? -11.483 33.420 11.737 1.00 90.06 676 ASN A O 1
ATOM 5179 N N . GLU A 1 677 ? -12.875 31.651 11.587 1.00 88.00 677 GLU A N 1
ATOM 5180 C CA . GLU A 1 677 ? -12.962 31.669 10.122 1.00 88.00 677 GLU A CA 1
ATOM 5181 C C . GLU A 1 677 ? -13.622 32.959 9.621 1.00 88.00 677 GLU A C 1
ATOM 5183 O O . GLU A 1 677 ? -13.107 33.606 8.711 1.00 88.00 677 GLU A O 1
ATOM 5188 N N . LEU A 1 678 ? -14.733 33.378 10.235 1.00 89.62 678 LEU A N 1
ATOM 5189 C CA . LEU A 1 678 ? -15.470 34.572 9.812 1.00 89.62 678 LEU A CA 1
ATOM 5190 C C . LEU A 1 678 ? -14.689 35.869 10.074 1.00 89.62 678 LEU A C 1
ATOM 5192 O O . LEU A 1 678 ? -14.632 36.728 9.196 1.00 89.62 678 LEU A O 1
ATOM 5196 N N . VAL A 1 679 ? -14.015 35.990 11.222 1.00 87.69 679 VAL A N 1
ATOM 5197 C CA . VAL A 1 679 ? -13.144 37.139 11.533 1.00 87.69 679 VAL A CA 1
ATOM 5198 C C . VAL A 1 679 ? -11.905 37.158 10.635 1.00 87.69 679 VAL A C 1
ATOM 5200 O O . VAL A 1 679 ? -11.529 38.215 10.130 1.00 87.69 679 VAL A O 1
ATOM 5203 N N . THR A 1 680 ? -11.293 35.999 10.374 1.00 83.44 680 THR A N 1
ATOM 5204 C CA . THR A 1 680 ? -10.171 35.885 9.427 1.00 83.44 680 THR A CA 1
ATOM 5205 C C . THR A 1 680 ? -10.593 36.287 8.011 1.00 83.44 680 THR A C 1
ATOM 5207 O O . THR A 1 680 ? -9.860 37.012 7.338 1.00 83.44 680 THR A O 1
ATOM 5210 N N . ASN A 1 681 ? -11.787 35.885 7.568 1.00 82.56 681 ASN A N 1
ATOM 5211 C CA . ASN A 1 681 ? -12.340 36.289 6.275 1.00 82.56 681 ASN A CA 1
ATOM 5212 C C . ASN A 1 681 ? -12.619 37.799 6.218 1.00 82.56 681 ASN A C 1
ATOM 5214 O O . ASN A 1 681 ? -12.282 38.427 5.215 1.00 82.56 681 ASN A O 1
ATOM 5218 N N . ALA A 1 682 ? -13.151 38.405 7.287 1.00 84.19 682 ALA A N 1
ATOM 5219 C CA . ALA A 1 682 ? -13.313 39.858 7.372 1.00 84.19 682 ALA A CA 1
ATOM 5220 C C . ALA A 1 682 ? -11.956 40.579 7.225 1.00 84.19 682 ALA A C 1
ATOM 5222 O O . ALA A 1 682 ? -11.809 41.455 6.375 1.00 84.19 682 ALA A O 1
ATOM 5223 N N . PHE A 1 683 ? -10.913 40.151 7.945 1.00 78.38 683 PHE A N 1
ATOM 5224 C CA . PHE A 1 683 ? -9.561 40.702 7.775 1.00 78.38 683 PHE A CA 1
ATOM 5225 C C . PHE A 1 683 ? -9.012 40.535 6.348 1.00 78.38 683 PHE A C 1
ATOM 5227 O O . PHE A 1 683 ? -8.544 41.507 5.755 1.00 78.38 683 PHE A O 1
ATOM 5234 N N . LYS A 1 684 ? -9.062 39.318 5.786 1.00 77.19 684 LYS A N 1
ATOM 5235 C CA . LYS A 1 684 ? -8.477 38.998 4.470 1.00 77.19 684 LYS A CA 1
ATOM 5236 C C . LYS A 1 684 ? -9.262 39.606 3.299 1.00 77.19 684 LYS A C 1
ATOM 5238 O O . LYS A 1 684 ? -8.695 39.780 2.218 1.00 77.19 684 LYS A O 1
ATOM 5243 N N . HIS A 1 685 ? -10.556 39.899 3.462 1.00 77.38 685 HIS A N 1
ATOM 5244 C CA . HIS A 1 685 ? -11.430 40.243 2.336 1.00 77.38 685 HIS A CA 1
ATOM 5245 C C . HIS A 1 685 ? -12.277 41.505 2.496 1.00 77.38 685 HIS A C 1
ATOM 5247 O O . HIS A 1 685 ? -12.633 42.065 1.459 1.00 77.38 685 HIS A O 1
ATOM 5253 N N . ALA A 1 686 ? -12.607 41.974 3.699 1.00 77.56 686 ALA A N 1
ATOM 5254 C CA . ALA A 1 686 ? -13.427 43.176 3.869 1.00 77.56 686 ALA A CA 1
ATOM 5255 C C . ALA A 1 686 ? -12.606 44.470 3.703 1.00 77.56 686 ALA A C 1
ATOM 5257 O O . ALA A 1 686 ? -13.120 45.442 3.144 1.00 77.56 686 ALA A O 1
ATOM 5258 N N . PHE A 1 687 ? -11.323 44.444 4.104 1.00 80.62 687 PHE A N 1
ATOM 5259 C CA . PHE A 1 687 ? -10.453 45.626 4.245 1.00 80.62 687 PHE A CA 1
ATOM 5260 C C . PHE A 1 687 ? -9.125 45.544 3.448 1.00 80.62 687 PHE A C 1
ATOM 5262 O O . PHE A 1 687 ? -8.042 45.454 4.043 1.00 80.62 687 PHE A O 1
ATOM 5269 N N . PRO A 1 688 ? -9.154 45.590 2.102 1.00 69.12 688 PRO A N 1
ATOM 5270 C CA . PRO A 1 688 ? -7.938 45.631 1.283 1.00 69.12 688 PRO A CA 1
ATOM 5271 C C . PRO A 1 688 ? -7.099 46.915 1.493 1.00 69.12 688 PRO A C 1
ATOM 5273 O O . PRO A 1 688 ? -7.590 47.933 1.988 1.00 69.12 688 PRO A O 1
ATOM 5276 N N . ASP A 1 689 ? -5.820 46.856 1.113 1.00 66.12 689 ASP A N 1
ATOM 5277 C CA . ASP A 1 689 ? -4.910 47.994 0.859 1.00 66.12 689 ASP A CA 1
ATOM 5278 C C . ASP A 1 689 ? -4.718 49.060 1.961 1.00 66.12 689 ASP A C 1
ATOM 5280 O O . ASP A 1 689 ? -4.340 50.192 1.671 1.00 66.12 689 ASP A O 1
ATOM 5284 N N . GLY A 1 690 ? -4.945 48.739 3.239 1.00 62.66 690 GLY A N 1
ATOM 5285 C CA . GLY A 1 690 ? -4.761 49.708 4.337 1.00 62.66 690 GLY A CA 1
ATOM 5286 C C . GLY A 1 690 ? -6.043 50.410 4.807 1.00 62.66 690 GLY A C 1
ATOM 5287 O O . GLY A 1 690 ? -5.997 51.190 5.756 1.00 62.66 690 GLY A O 1
ATOM 5288 N N . SER A 1 691 ? -7.203 50.092 4.223 1.00 71.25 691 SER A N 1
ATOM 5289 C CA . SER A 1 691 ? -8.516 50.621 4.640 1.00 71.25 691 SER A CA 1
ATOM 5290 C C . SER A 1 691 ? -8.874 50.307 6.103 1.00 71.25 691 SER A C 1
ATOM 5292 O O . SER A 1 691 ? -8.692 49.180 6.567 1.00 71.25 691 SER A O 1
ATOM 5294 N N . SER A 1 692 ? -9.362 51.299 6.850 1.00 81.06 692 SER A N 1
ATOM 5295 C CA . SER A 1 692 ? -9.898 51.122 8.206 1.00 81.06 692 SER A CA 1
ATOM 5296 C C . SER A 1 692 ? -11.339 50.608 8.186 1.00 81.06 692 SER A C 1
ATOM 5298 O O . SER A 1 692 ? -12.050 50.807 7.203 1.00 81.06 692 SER A O 1
ATOM 5300 N N . GLY A 1 693 ? -11.778 49.987 9.284 1.00 84.00 693 GLY A N 1
ATOM 5301 C CA . GLY A 1 693 ? -13.145 49.474 9.396 1.00 84.00 693 GLY A CA 1
ATOM 5302 C C . GLY A 1 693 ? -13.492 48.877 10.757 1.00 84.00 693 GLY A C 1
ATOM 5303 O O . GLY A 1 693 ? -12.782 49.072 11.753 1.00 84.00 693 GLY A O 1
ATOM 5304 N N . HIS A 1 694 ? -14.602 48.154 10.791 1.00 88.19 694 HIS A N 1
ATOM 5305 C CA . HIS A 1 694 ? -15.243 47.602 11.975 1.00 88.19 694 HIS A CA 1
ATOM 5306 C C . HIS A 1 694 ? -15.622 46.136 11.769 1.00 88.19 694 HIS A C 1
ATOM 5308 O O . HIS A 1 694 ? -16.153 45.766 10.725 1.00 88.19 694 HIS A O 1
ATOM 5314 N N . VAL A 1 695 ? -15.375 45.312 12.787 1.00 89.69 695 VAL A N 1
ATOM 5315 C CA . VAL A 1 695 ? -15.891 43.946 12.885 1.00 89.69 695 VAL A CA 1
ATOM 5316 C C . VAL A 1 695 ? -16.686 43.826 14.183 1.00 89.69 695 VAL A C 1
ATOM 5318 O O . VAL A 1 695 ? -16.146 43.968 15.282 1.00 89.69 695 VAL A O 1
ATOM 5321 N N . GLY A 1 696 ? -17.983 43.568 14.054 1.00 91.69 696 GLY A N 1
ATOM 5322 C CA . GLY A 1 696 ? -18.892 43.300 15.160 1.00 91.69 696 GLY A CA 1
ATOM 5323 C C . GLY A 1 696 ? -19.127 41.804 15.319 1.00 91.69 696 GLY A C 1
ATOM 5324 O O . GLY A 1 696 ? -19.417 41.110 14.346 1.00 91.69 696 GLY A O 1
ATOM 5325 N N . ILE A 1 697 ? -19.036 41.309 16.548 1.00 94.38 697 ILE A N 1
ATOM 5326 C CA . ILE A 1 697 ? -19.329 39.919 16.902 1.00 94.38 697 ILE A CA 1
ATOM 5327 C C . ILE A 1 697 ? -20.388 39.953 17.998 1.00 94.38 697 ILE A C 1
ATOM 5329 O O . ILE A 1 697 ? -20.175 40.563 19.043 1.00 94.38 697 ILE A O 1
ATOM 5333 N N . ALA A 1 698 ? -21.529 39.316 17.767 1.00 94.06 698 ALA A N 1
ATOM 5334 C CA . ALA A 1 698 ? -22.614 39.243 18.733 1.00 94.06 698 ALA A CA 1
ATOM 5335 C C . ALA A 1 698 ? -23.009 37.786 18.987 1.00 94.06 698 ALA A C 1
ATOM 5337 O O . ALA A 1 698 ? -23.184 37.025 18.039 1.00 94.06 698 ALA A O 1
ATOM 5338 N N . CYS A 1 699 ? -23.180 37.388 20.246 1.00 93.88 699 CYS A N 1
ATOM 5339 C CA . CYS A 1 699 ? -23.736 36.082 20.590 1.00 93.88 699 CYS A CA 1
ATOM 5340 C C . CYS A 1 699 ? -24.804 36.231 21.673 1.00 93.88 699 CYS A C 1
ATOM 5342 O O . CYS A 1 699 ? -24.498 36.627 22.797 1.00 93.88 699 CYS A O 1
ATOM 5344 N N . ARG A 1 700 ? -26.062 35.955 21.319 1.00 93.19 700 ARG A N 1
ATOM 5345 C CA . ARG A 1 700 ? -27.223 36.236 22.175 1.00 93.19 700 ARG A CA 1
ATOM 5346 C C . ARG A 1 700 ? -28.209 35.077 22.216 1.00 93.19 700 ARG A C 1
ATOM 5348 O O . ARG A 1 700 ? -28.326 34.329 21.244 1.00 93.19 700 ARG A O 1
ATOM 5355 N N . LEU A 1 701 ? -28.965 34.962 23.302 1.00 89.62 701 LEU A N 1
ATOM 5356 C CA . LEU A 1 701 ? -30.089 34.038 23.414 1.00 89.62 701 LEU A CA 1
ATOM 5357 C C . LEU A 1 701 ? -31.356 34.692 22.838 1.00 89.62 701 LEU A C 1
ATOM 5359 O O . LEU A 1 701 ? -31.857 35.695 23.347 1.00 89.62 701 LEU A O 1
ATOM 5363 N N . ALA A 1 702 ? -31.886 34.137 21.751 1.00 86.56 702 ALA A N 1
ATOM 5364 C CA . ALA A 1 702 ? -33.107 34.631 21.131 1.00 86.56 702 ALA A CA 1
ATOM 5365 C C . ALA A 1 702 ? -34.353 34.286 21.975 1.00 86.56 702 ALA A C 1
ATOM 5367 O O . ALA A 1 702 ? -34.373 33.263 22.664 1.00 86.56 702 ALA A O 1
ATOM 5368 N N . PRO A 1 703 ? -35.457 35.058 21.862 1.00 80.31 703 PRO A N 1
ATOM 5369 C CA . PRO A 1 703 ? -36.725 34.749 22.538 1.00 80.31 703 PRO A CA 1
ATOM 5370 C C . PRO A 1 703 ? -37.338 33.385 22.174 1.00 80.31 703 PRO A C 1
ATOM 5372 O O . PRO A 1 703 ? -38.239 32.914 22.861 1.00 80.31 703 PRO A O 1
ATOM 5375 N N . THR A 1 704 ? -36.872 32.760 21.089 1.00 78.88 704 THR A N 1
ATOM 5376 C CA . THR A 1 704 ? -37.218 31.394 20.665 1.00 78.88 704 THR A CA 1
ATOM 5377 C C . THR A 1 704 ? -36.578 30.305 21.532 1.00 78.88 704 THR A C 1
ATOM 5379 O O . THR A 1 704 ? -37.030 29.164 21.483 1.00 78.88 704 THR A O 1
ATOM 5382 N N . GLY A 1 705 ? -35.552 30.640 22.323 1.00 82.69 705 GLY A N 1
ATOM 5383 C CA . GLY A 1 705 ? -34.705 29.681 23.035 1.00 82.69 705 GLY A CA 1
ATOM 5384 C C . GLY A 1 705 ? -33.505 29.182 22.221 1.00 82.69 705 GLY A C 1
ATOM 5385 O O . GLY A 1 705 ? -32.784 28.307 22.692 1.00 82.69 705 GLY A O 1
ATOM 5386 N N . ASP A 1 706 ? -33.265 29.730 21.028 1.00 90.56 706 ASP A N 1
ATOM 5387 C CA . ASP A 1 706 ? -32.086 29.424 20.213 1.00 90.56 706 ASP A CA 1
ATOM 5388 C C . ASP A 1 706 ? -30.962 30.440 20.474 1.00 90.56 706 ASP A C 1
ATOM 5390 O O . ASP A 1 706 ? -31.207 31.618 20.731 1.00 90.56 706 ASP A O 1
ATOM 5394 N N . VAL A 1 707 ? -29.709 29.998 20.398 1.00 92.56 707 VAL A N 1
ATOM 5395 C CA . VAL A 1 707 ? -28.534 30.875 20.419 1.00 92.56 707 VAL A CA 1
ATOM 5396 C C . VAL A 1 707 ? -28.296 31.419 19.016 1.00 92.56 707 VAL A C 1
ATOM 5398 O O . VAL A 1 707 ? -28.321 30.676 18.032 1.00 92.56 707 VAL A O 1
ATOM 5401 N N . VAL A 1 708 ? -28.036 32.718 18.932 1.00 94.19 708 VAL A N 1
ATOM 5402 C CA . VAL A 1 708 ? -27.755 33.445 17.696 1.00 94.19 708 VAL A CA 1
ATOM 5403 C C . VAL A 1 708 ? -26.342 34.002 17.772 1.00 94.19 708 VAL A C 1
ATOM 5405 O O . VAL A 1 708 ? -26.092 34.944 18.522 1.00 94.19 708 VAL A O 1
ATOM 5408 N N . LEU A 1 709 ? -25.442 33.437 16.969 1.00 95.31 709 LEU A N 1
ATOM 5409 C CA . LEU A 1 709 ? -24.088 33.935 16.743 1.00 95.31 709 LEU A CA 1
ATOM 5410 C C . LEU A 1 709 ? -24.060 34.733 15.433 1.00 95.31 709 LEU A C 1
ATOM 5412 O O . LEU A 1 709 ? -24.348 34.191 14.369 1.00 95.31 709 LEU A O 1
ATOM 5416 N N . GLU A 1 710 ? -23.702 36.008 15.499 1.00 94.69 710 GLU A N 1
ATOM 5417 C CA . GLU A 1 710 ? -23.559 36.915 14.360 1.00 94.69 710 GLU A CA 1
ATOM 5418 C C . GLU A 1 710 ? -22.125 37.456 14.294 1.00 94.69 710 GLU A C 1
ATOM 5420 O O . GLU A 1 710 ? -21.579 37.916 15.297 1.00 94.69 710 GLU A O 1
ATOM 5425 N N . VAL A 1 711 ? -21.522 37.431 13.106 1.00 94.00 711 VAL A N 1
ATOM 5426 C CA . VAL A 1 711 ? -20.265 38.125 12.794 1.00 94.00 711 VAL A CA 1
ATOM 5427 C C . VAL A 1 711 ? -20.523 39.030 11.596 1.00 94.00 711 VAL A C 1
ATOM 5429 O O . VAL A 1 711 ? -21.005 38.559 10.565 1.00 94.00 711 VAL A O 1
ATOM 5432 N N . ARG A 1 712 ? -20.222 40.322 11.729 1.00 93.12 712 ARG A N 1
ATOM 5433 C CA . ARG A 1 712 ? -20.452 41.341 10.698 1.00 93.12 712 ARG A CA 1
ATOM 5434 C C . ARG A 1 712 ? -19.241 42.250 10.514 1.00 93.12 712 ARG A C 1
ATOM 5436 O O . ARG A 1 712 ? -18.595 42.598 11.497 1.00 93.12 712 ARG A O 1
ATOM 5443 N N . ASP A 1 713 ? -18.985 42.673 9.285 1.00 90.44 713 ASP A N 1
ATOM 5444 C CA . ASP A 1 713 ? -18.046 43.741 8.938 1.00 90.44 713 ASP A CA 1
ATOM 5445 C C . ASP A 1 713 ? -18.747 44.899 8.212 1.00 90.44 713 ASP A C 1
ATOM 5447 O O . ASP A 1 713 ? -19.873 44.748 7.737 1.00 90.44 713 ASP A O 1
ATOM 5451 N N . ASP A 1 714 ? -18.090 46.060 8.147 1.00 88.88 714 ASP A N 1
ATOM 5452 C CA . ASP A 1 714 ? -18.526 47.247 7.391 1.00 88.88 714 ASP A CA 1
ATOM 5453 C C . ASP A 1 714 ? -17.741 47.460 6.079 1.00 88.88 714 ASP A C 1
ATOM 5455 O O . ASP A 1 714 ? -17.745 48.556 5.512 1.00 88.88 714 ASP A O 1
ATOM 5459 N N . GLY A 1 715 ? -17.057 46.419 5.588 1.00 84.81 715 GLY A N 1
ATOM 5460 C CA . GLY A 1 715 ? -16.201 46.500 4.407 1.00 84.81 715 GLY A CA 1
ATOM 5461 C C . GLY A 1 715 ? -16.959 46.415 3.080 1.00 84.81 715 GLY A C 1
ATOM 5462 O O . GLY A 1 715 ? -18.137 46.751 2.963 1.00 84.81 715 GLY A O 1
ATOM 5463 N N . ARG A 1 716 ? -16.278 45.945 2.027 1.00 82.12 716 ARG A N 1
ATOM 5464 C CA . ARG A 1 716 ? -16.830 45.954 0.652 1.00 82.12 716 ARG A CA 1
ATOM 5465 C C . ARG A 1 716 ? -18.090 45.099 0.423 1.00 82.12 716 ARG A C 1
ATOM 5467 O O . ARG A 1 716 ? -18.736 45.276 -0.608 1.00 82.12 716 ARG A O 1
ATOM 5474 N N . GLY A 1 717 ? -18.433 44.187 1.338 1.00 80.38 717 GLY A N 1
ATOM 5475 C CA . GLY A 1 717 ? -19.586 43.288 1.207 1.00 80.38 717 GLY A CA 1
ATOM 5476 C C . GLY A 1 717 ? -19.519 42.367 -0.019 1.00 80.38 717 GLY A C 1
ATOM 5477 O O . GLY A 1 717 ? -18.442 42.097 -0.556 1.00 80.38 717 GLY A O 1
ATOM 5478 N N . PHE A 1 718 ? -20.677 41.870 -0.464 1.00 77.62 718 PHE A N 1
ATOM 5479 C CA . PHE A 1 718 ? -20.805 41.036 -1.666 1.00 77.62 718 PHE A CA 1
ATOM 5480 C C . PHE A 1 718 ? -22.183 41.196 -2.332 1.00 77.62 718 PHE A C 1
ATOM 5482 O O . PHE A 1 718 ? -23.199 41.352 -1.658 1.00 77.62 718 PHE A O 1
ATOM 5489 N N . ALA A 1 719 ? -22.222 41.152 -3.669 1.00 66.44 719 ALA A N 1
ATOM 5490 C CA . ALA A 1 719 ? -23.442 41.399 -4.448 1.00 66.44 719 ALA A CA 1
ATOM 5491 C C . ALA A 1 719 ? -24.392 40.186 -4.485 1.00 66.44 719 ALA A C 1
ATOM 5493 O O . ALA A 1 719 ? -25.594 40.339 -4.278 1.00 66.44 719 ALA A O 1
ATOM 5494 N N . ASN A 1 720 ? -23.847 38.984 -4.695 1.00 62.28 720 ASN A N 1
ATOM 5495 C CA . ASN A 1 720 ? -24.555 37.712 -4.557 1.00 62.28 720 ASN A CA 1
ATOM 5496 C C . ASN A 1 720 ? -23.721 36.745 -3.709 1.00 62.28 720 ASN A C 1
ATOM 5498 O O . ASN A 1 720 ? -22.496 36.724 -3.814 1.00 62.28 720 ASN A O 1
ATOM 5502 N N . VAL A 1 721 ? -24.380 35.867 -2.946 1.00 59.94 721 VAL A N 1
ATOM 5503 C CA . VAL A 1 721 ? -23.718 34.770 -2.205 1.00 59.94 721 VAL A CA 1
ATOM 5504 C C . VAL A 1 721 ? -22.949 33.830 -3.153 1.00 59.94 721 VAL A C 1
ATOM 5506 O O . VAL A 1 721 ? -21.982 33.197 -2.749 1.00 59.94 721 VAL A O 1
ATOM 5509 N N . THR A 1 722 ? -23.340 33.766 -4.430 1.00 53.66 722 THR A N 1
ATOM 5510 C CA . THR A 1 722 ? -22.657 33.003 -5.489 1.00 53.66 722 THR A CA 1
ATOM 5511 C C . THR A 1 722 ? -21.437 33.701 -6.096 1.00 53.66 722 THR A C 1
ATOM 5513 O O . THR A 1 722 ? -20.623 33.020 -6.712 1.00 53.66 722 THR A O 1
ATOM 5516 N N . ASP A 1 723 ? -21.310 35.026 -5.950 1.00 49.34 723 ASP A N 1
ATOM 5517 C CA . ASP A 1 723 ? -20.141 35.790 -6.425 1.00 49.34 723 ASP A CA 1
ATOM 5518 C C . ASP A 1 723 ? -19.001 35.778 -5.397 1.00 49.34 723 ASP A C 1
ATOM 5520 O O . ASP A 1 723 ? -17.839 36.016 -5.732 1.00 49.34 723 ASP A O 1
ATOM 5524 N N . VAL A 1 724 ? -19.318 35.448 -4.141 1.00 56.88 724 VAL A N 1
ATOM 5525 C CA . VAL A 1 724 ? -18.318 34.977 -3.188 1.00 56.88 724 VAL A CA 1
ATOM 5526 C C . VAL A 1 724 ? -17.792 33.651 -3.735 1.00 56.88 724 VAL A C 1
ATOM 5528 O O . VAL A 1 724 ? -18.521 32.658 -3.767 1.00 56.88 724 VAL A O 1
ATOM 5531 N N . GLN A 1 725 ? -16.528 33.617 -4.178 1.00 52.53 725 GLN A N 1
ATOM 5532 C CA . GLN A 1 725 ? -15.850 32.344 -4.436 1.00 52.53 725 GLN A CA 1
ATOM 5533 C C . GLN A 1 725 ? -16.056 31.468 -3.202 1.00 52.53 725 GLN A C 1
ATOM 5535 O O . GLN A 1 725 ? -15.652 31.878 -2.115 1.00 52.53 725 GLN A O 1
ATOM 5540 N N . ARG A 1 726 ? -16.688 30.295 -3.364 1.00 60.44 726 ARG A N 1
ATOM 5541 C CA . ARG A 1 726 ? -16.883 29.326 -2.277 1.00 60.44 726 ARG A CA 1
ATOM 5542 C C . ARG A 1 726 ? -15.519 28.919 -1.734 1.00 60.44 726 ARG A C 1
ATOM 5544 O O . ARG A 1 726 ? -14.860 28.028 -2.265 1.00 60.44 726 ARG A O 1
ATOM 5551 N N . SER A 1 727 ? -15.065 29.648 -0.723 1.00 68.38 727 SER A N 1
ATOM 5552 C CA . SER A 1 727 ? -13.828 29.369 -0.030 1.00 68.38 727 SER A CA 1
ATOM 5553 C C . SER A 1 727 ? -14.066 28.170 0.872 1.00 68.38 727 SER A C 1
ATOM 5555 O O . SER A 1 727 ? -15.144 28.003 1.447 1.00 68.38 727 SER A O 1
ATOM 5557 N N . ILE A 1 728 ? -13.030 27.351 1.032 1.00 70.62 728 ILE A N 1
ATOM 5558 C CA . ILE A 1 728 ? -13.072 26.174 1.905 1.00 70.62 728 ILE A CA 1
ATOM 5559 C C . ILE A 1 728 ? -13.424 26.598 3.349 1.00 70.62 728 ILE A C 1
ATOM 5561 O O . ILE A 1 728 ? -14.036 25.838 4.089 1.00 70.62 728 ILE A O 1
ATOM 5565 N N . GLY A 1 729 ? -13.105 27.842 3.742 1.00 77.56 729 GLY A N 1
ATOM 5566 C CA . GLY A 1 729 ? -13.502 28.417 5.032 1.00 77.56 729 GLY A CA 1
ATOM 5567 C C . GLY A 1 729 ? -15.016 28.615 5.195 1.00 77.56 729 GLY A C 1
ATOM 5568 O O . GLY A 1 729 ? -15.542 28.358 6.272 1.00 77.56 729 GLY A O 1
ATOM 5569 N N . LEU A 1 730 ? -15.753 29.010 4.148 1.00 82.38 730 LEU A N 1
ATOM 5570 C CA . LEU A 1 730 ? -17.218 29.136 4.234 1.00 82.38 730 LEU A CA 1
ATOM 5571 C C . LEU A 1 730 ? -17.922 27.772 4.217 1.00 82.38 730 LEU A C 1
ATOM 5573 O O . LEU A 1 730 ? -18.866 27.573 4.976 1.00 82.38 730 LEU A O 1
ATOM 5577 N N . GLU A 1 731 ? -17.421 26.810 3.439 1.00 83.12 731 GLU A N 1
ATOM 5578 C CA . GLU A 1 731 ? -17.892 25.413 3.466 1.00 83.12 731 GLU A CA 1
ATOM 5579 C C . GLU A 1 731 ? -17.655 24.757 4.845 1.00 83.12 731 GLU A C 1
ATOM 5581 O O . GLU A 1 731 ? -18.503 24.024 5.367 1.00 83.12 731 GLU A O 1
ATOM 5586 N N . LEU A 1 732 ? -16.536 25.096 5.496 1.00 85.06 732 LEU A N 1
ATOM 5587 C CA . LEU A 1 732 ? -16.264 24.727 6.883 1.00 85.06 732 LEU A CA 1
ATOM 5588 C C . LEU A 1 732 ? -17.263 25.381 7.854 1.00 85.06 732 LEU A C 1
ATOM 5590 O O . LEU A 1 732 ? -17.806 24.682 8.705 1.00 85.06 732 LEU A O 1
ATOM 5594 N N . VAL A 1 733 ? -17.566 26.678 7.719 1.00 90.12 733 VAL A N 1
ATOM 5595 C CA . VAL A 1 733 ? -18.571 27.360 8.563 1.00 90.12 733 VAL A CA 1
ATOM 5596 C C . VAL A 1 733 ? -19.972 26.757 8.388 1.00 90.12 733 VAL A C 1
ATOM 5598 O O . VAL A 1 733 ? -20.664 26.561 9.387 1.00 90.12 733 VAL A O 1
ATOM 5601 N N . GLU A 1 734 ? -20.385 26.397 7.168 1.00 88.56 734 GLU A N 1
ATOM 5602 C CA . GLU A 1 734 ? -21.646 25.674 6.921 1.00 88.56 734 GLU A CA 1
ATOM 5603 C C . GLU A 1 734 ? -21.671 24.311 7.636 1.00 88.56 734 GLU A C 1
ATOM 5605 O O . GLU A 1 734 ? -22.648 23.972 8.311 1.00 88.56 734 GLU A O 1
ATOM 5610 N N . THR A 1 735 ? -20.571 23.557 7.558 1.00 88.62 735 THR A N 1
ATOM 5611 C CA . THR A 1 735 ? -20.424 22.245 8.213 1.00 88.62 735 THR A CA 1
ATOM 5612 C C . THR A 1 735 ? -20.450 22.360 9.743 1.00 88.62 735 THR A C 1
ATOM 5614 O O . THR A 1 735 ? -21.139 21.594 10.419 1.00 88.62 735 THR A O 1
ATOM 5617 N N . LEU A 1 736 ? -19.752 23.351 10.303 1.00 91.12 736 LEU A N 1
ATOM 5618 C CA . LEU A 1 736 ? -19.716 23.637 11.741 1.00 91.12 736 LEU A CA 1
ATOM 5619 C C . LEU A 1 736 ? -21.082 24.128 12.261 1.00 91.12 736 LEU A C 1
ATOM 5621 O O . LEU A 1 736 ? -21.534 23.699 13.324 1.00 91.12 736 LEU A O 1
ATOM 5625 N N . ALA A 1 737 ? -21.796 24.959 11.495 1.00 91.56 737 ALA A N 1
ATOM 5626 C CA . ALA A 1 737 ? -23.164 25.364 11.820 1.00 91.56 737 ALA A CA 1
ATOM 5627 C C . ALA A 1 737 ? -24.121 24.156 11.863 1.00 91.56 737 ALA A C 1
ATOM 5629 O O . ALA A 1 737 ? -24.932 24.043 12.787 1.00 91.56 737 ALA A O 1
ATOM 5630 N N . ALA A 1 738 ? -23.985 23.213 10.924 1.00 90.00 738 ALA A N 1
ATOM 5631 C CA . ALA A 1 738 ? -24.743 21.963 10.935 1.00 90.00 738 ALA A CA 1
ATOM 5632 C C . ALA A 1 738 ? -24.385 21.067 12.140 1.00 90.00 738 ALA A C 1
ATOM 5634 O O . ALA A 1 738 ? -25.280 20.460 12.731 1.00 90.00 738 ALA A O 1
ATOM 5635 N N . GLN A 1 739 ? -23.116 21.035 12.570 1.00 89.06 739 GLN A N 1
ATOM 5636 C CA . GLN A 1 739 ? -22.675 20.309 13.771 1.00 89.06 739 GLN A CA 1
ATOM 5637 C C . GLN A 1 739 ? -23.310 20.858 15.065 1.00 89.06 739 GLN A C 1
ATOM 5639 O O . GLN A 1 739 ? -23.634 20.082 15.964 1.00 89.06 739 GLN A O 1
ATOM 5644 N N . LEU A 1 740 ? -23.574 22.168 15.149 1.00 90.38 740 LEU A N 1
ATOM 5645 C CA . LEU A 1 740 ? -24.343 22.771 16.253 1.00 90.38 740 LEU A CA 1
ATOM 5646 C C . LEU A 1 740 ? -25.848 22.441 16.215 1.00 90.38 740 LEU A C 1
ATOM 5648 O O . LEU A 1 740 ? -26.564 22.785 17.163 1.00 90.38 740 LEU A O 1
ATOM 5652 N N . GLY A 1 741 ? -26.325 21.793 15.145 1.00 89.44 741 GLY A N 1
ATOM 5653 C CA . GLY A 1 741 ? -27.743 21.599 14.838 1.00 89.44 741 GLY A CA 1
ATOM 5654 C C . GLY A 1 741 ? -28.431 22.866 14.321 1.00 89.44 741 GLY A C 1
ATOM 5655 O O . GLY A 1 741 ? -29.653 22.969 14.421 1.00 89.44 741 GLY A O 1
ATOM 5656 N N . GLY A 1 742 ? -27.657 23.842 13.839 1.00 89.44 742 GLY A N 1
ATOM 5657 C CA . GLY A 1 742 ? -28.122 25.173 13.463 1.00 89.44 742 GLY A CA 1
ATOM 5658 C C . GLY A 1 742 ? -28.236 25.421 11.961 1.00 89.44 742 GLY A C 1
ATOM 5659 O O . GLY A 1 742 ? -28.109 24.517 11.134 1.00 89.44 742 GLY A O 1
ATOM 5660 N N . ARG A 1 743 ? -28.483 26.685 11.607 1.00 89.12 743 ARG A N 1
ATOM 5661 C CA . ARG A 1 743 ? -28.557 27.173 10.221 1.00 89.12 743 ARG A CA 1
ATOM 5662 C C . ARG A 1 743 ? -27.733 28.442 10.048 1.00 89.12 743 ARG A C 1
ATOM 5664 O O . ARG A 1 743 ? -27.840 29.349 10.868 1.00 89.12 743 ARG A O 1
ATOM 5671 N N . LEU A 1 744 ? -26.966 28.511 8.961 1.00 90.62 744 LEU A N 1
ATOM 5672 C CA . LEU A 1 744 ? -26.264 29.714 8.514 1.00 90.62 744 LEU A CA 1
ATOM 5673 C C . LEU A 1 744 ? -27.181 30.571 7.623 1.00 90.62 744 LEU A C 1
ATOM 5675 O O . LEU A 1 744 ? -27.943 30.054 6.807 1.00 90.62 744 LEU A O 1
ATOM 5679 N N . SER A 1 745 ? -27.065 31.887 7.760 1.00 90.19 745 SER A N 1
ATOM 5680 C CA . SER A 1 745 ? -27.654 32.901 6.884 1.00 90.19 745 SER A CA 1
ATOM 5681 C C . SER A 1 745 ? -26.649 34.036 6.667 1.00 90.19 745 SER A C 1
ATOM 5683 O O . SER A 1 745 ? -25.792 34.258 7.524 1.00 90.19 745 SER A O 1
ATOM 5685 N N . SER A 1 746 ? -26.717 34.732 5.529 1.00 88.81 746 SER A N 1
ATOM 5686 C CA . SER A 1 746 ? -25.755 35.785 5.184 1.00 88.81 746 SER A CA 1
ATOM 5687 C C . SER A 1 746 ? -26.384 36.960 4.424 1.00 88.81 746 SER A C 1
ATOM 5689 O O . SER A 1 746 ? -27.302 36.777 3.623 1.00 88.81 746 SER A O 1
ATOM 5691 N N . ASP A 1 747 ? -25.880 38.171 4.676 1.00 86.44 747 ASP A N 1
ATOM 5692 C CA . ASP A 1 747 ? -26.202 39.410 3.951 1.00 86.44 747 ASP A CA 1
ATOM 5693 C C . ASP A 1 747 ? -24.892 40.125 3.570 1.00 86.44 747 ASP A C 1
ATOM 5695 O O . ASP A 1 747 ? -23.929 40.110 4.331 1.00 86.44 747 ASP A O 1
ATOM 5699 N N . GLY A 1 748 ? -24.843 40.725 2.381 1.00 82.69 748 GLY A N 1
ATOM 5700 C CA . GLY A 1 748 ? -23.668 41.407 1.823 1.00 82.69 748 GLY A CA 1
ATOM 5701 C C . GLY A 1 748 ? -23.891 42.890 1.506 1.00 82.69 748 GLY A C 1
ATOM 5702 O O . GLY A 1 748 ? -23.031 43.521 0.891 1.00 82.69 748 GLY A O 1
ATOM 5703 N N . ARG A 1 749 ? -25.058 43.451 1.863 1.00 79.19 749 ARG A N 1
ATOM 5704 C CA . ARG A 1 749 ? -25.529 44.776 1.404 1.00 79.19 749 ARG A CA 1
ATOM 5705 C C . ARG A 1 749 ? -24.856 45.990 2.054 1.00 79.19 749 ARG A C 1
ATOM 5707 O O . ARG A 1 749 ? -25.021 47.097 1.540 1.00 79.19 749 ARG A O 1
ATOM 5714 N N . ARG A 1 750 ? -24.192 45.831 3.202 1.00 79.62 750 ARG A N 1
ATOM 5715 C CA . ARG A 1 750 ? -23.599 46.925 4.005 1.00 79.62 750 ARG A CA 1
ATOM 5716 C C . ARG A 1 750 ? -22.324 46.440 4.709 1.00 79.62 750 ARG A C 1
ATOM 5718 O O . ARG A 1 750 ? -22.230 46.535 5.926 1.00 79.62 750 ARG A O 1
ATOM 5725 N N . GLY A 1 751 ? -21.411 45.863 3.932 1.00 85.19 751 GLY A N 1
ATOM 5726 C CA . GLY A 1 751 ? -20.421 44.913 4.443 1.00 85.19 751 GLY A CA 1
ATOM 5727 C C . GLY A 1 751 ? -20.996 43.497 4.496 1.00 85.19 751 GLY A C 1
ATOM 5728 O O . GLY A 1 751 ? -22.139 43.280 4.073 1.00 85.19 751 GLY A O 1
ATOM 5729 N N . ALA A 1 752 ? -20.196 42.526 4.932 1.00 88.19 752 ALA A N 1
ATOM 5730 C CA . ALA A 1 752 ? -20.622 41.132 5.038 1.00 88.19 752 ALA A CA 1
ATOM 5731 C C . ALA A 1 752 ? -21.091 40.803 6.462 1.00 88.19 752 ALA A C 1
ATOM 5733 O O . ALA A 1 752 ? -20.388 41.055 7.434 1.00 88.19 752 ALA A O 1
ATOM 5734 N N . ALA A 1 753 ? -22.269 40.197 6.587 1.00 91.31 753 ALA A N 1
ATOM 5735 C CA . ALA A 1 753 ? -22.832 39.711 7.841 1.00 91.31 753 ALA A CA 1
ATOM 5736 C C . ALA A 1 753 ? -23.203 38.231 7.712 1.00 91.31 753 ALA A C 1
ATOM 5738 O O . ALA A 1 753 ? -23.869 37.830 6.758 1.00 91.31 753 ALA A O 1
ATOM 5739 N N . TYR A 1 754 ? -22.795 37.429 8.692 1.00 92.81 754 TYR A N 1
ATOM 5740 C CA . TYR A 1 754 ? -23.049 35.994 8.782 1.00 92.81 754 TYR A CA 1
ATOM 5741 C C . TYR A 1 754 ? -23.705 35.689 10.127 1.00 92.81 754 TYR A C 1
ATOM 5743 O O . TYR A 1 754 ? -23.158 36.028 11.175 1.00 92.81 754 TYR A O 1
ATOM 5751 N N . ARG A 1 755 ? -24.875 35.046 10.102 1.00 93.81 755 ARG A N 1
ATOM 5752 C CA . ARG A 1 755 ? -25.700 34.760 11.282 1.00 93.81 755 ARG A CA 1
ATOM 5753 C C . ARG A 1 755 ? -26.026 33.271 11.351 1.00 93.81 755 ARG A C 1
ATOM 5755 O O . ARG A 1 755 ? -26.660 32.734 10.439 1.00 93.81 755 ARG A O 1
ATOM 5762 N N . ILE A 1 756 ? -25.597 32.627 12.433 1.00 95.12 756 ILE A N 1
ATOM 5763 C CA . ILE A 1 756 ? -25.808 31.217 12.754 1.00 95.12 756 ILE A CA 1
ATOM 5764 C C . ILE A 1 756 ? -26.806 31.131 13.911 1.00 95.12 756 ILE A C 1
ATOM 5766 O O . ILE A 1 756 ? -26.569 31.691 14.977 1.00 95.12 756 ILE A O 1
ATOM 5770 N N . GLU A 1 757 ? -27.910 30.415 13.712 1.00 93.62 757 GLU A N 1
ATOM 5771 C CA . GLU A 1 757 ? -28.963 30.211 14.719 1.00 93.62 757 GLU A CA 1
ATOM 5772 C C . GLU A 1 757 ? -29.055 28.718 15.069 1.00 93.62 757 GLU A C 1
ATOM 5774 O O . GLU A 1 757 ? -29.177 27.889 14.162 1.00 93.62 757 GLU A O 1
ATOM 5779 N N . PHE A 1 758 ? -28.919 28.360 16.353 1.00 93.56 758 PHE A N 1
ATOM 5780 C CA . PHE A 1 758 ? -28.816 26.967 16.813 1.00 93.56 758 PHE A CA 1
ATOM 5781 C C . PHE A 1 758 ? -29.448 26.716 18.201 1.00 93.56 758 PHE A C 1
ATOM 5783 O O . PHE A 1 758 ? -29.418 27.604 19.047 1.00 93.56 758 PHE A O 1
ATOM 5790 N N . PRO A 1 759 ? -29.948 25.501 18.517 1.00 89.81 759 PRO A N 1
ATOM 5791 C CA . PRO A 1 759 ? -30.721 25.276 19.747 1.00 89.81 759 PRO A CA 1
ATOM 5792 C C . PRO A 1 759 ? -29.929 25.472 21.041 1.00 89.81 759 PRO A C 1
ATOM 5794 O O . PRO A 1 759 ? -28.897 24.813 21.225 1.00 89.81 759 PRO A O 1
ATOM 5797 N N . TYR A 1 760 ? -30.409 26.284 21.988 1.00 84.94 760 TYR A N 1
ATOM 5798 C CA . TYR A 1 760 ? -29.780 26.334 23.310 1.00 84.94 760 TYR A CA 1
ATOM 5799 C C . TYR A 1 760 ? -29.995 25.004 24.040 1.00 84.94 760 TYR A C 1
ATOM 5801 O O . TYR A 1 760 ? -31.086 24.434 24.062 1.00 84.94 760 TYR A O 1
ATOM 5809 N N . ARG A 1 761 ? -28.922 24.477 24.630 1.00 74.81 761 ARG A N 1
ATOM 5810 C CA . ARG A 1 761 ? -28.973 23.314 25.517 1.00 74.81 761 ARG A CA 1
ATOM 5811 C C . ARG A 1 761 ? -28.150 23.666 26.736 1.00 74.81 761 ARG A C 1
ATOM 5813 O O . ARG A 1 761 ? -26.937 23.800 26.627 1.00 74.81 761 ARG A O 1
ATOM 5820 N N . ILE A 1 762 ? -28.830 23.824 27.866 1.00 59.34 762 ILE A N 1
ATOM 5821 C CA . ILE A 1 762 ? -28.186 24.007 29.164 1.00 59.34 762 ILE A CA 1
ATOM 5822 C C . ILE A 1 762 ? -27.312 22.777 29.427 1.00 59.34 762 ILE A C 1
ATOM 5824 O O . ILE A 1 762 ? -27.753 21.646 29.198 1.00 59.34 762 ILE A O 1
ATOM 5828 N N . ALA A 1 763 ? -26.096 22.991 29.927 1.00 52.19 763 ALA A N 1
ATOM 5829 C CA . ALA A 1 763 ? -25.231 21.921 30.404 1.00 52.19 763 ALA A CA 1
ATOM 5830 C C . ALA A 1 763 ? -25.856 21.266 31.651 1.00 52.19 763 ALA A C 1
ATOM 5832 O O . ALA A 1 763 ? -25.595 21.659 32.787 1.00 52.19 763 ALA A O 1
ATOM 5833 N N . VAL A 1 764 ? -26.723 20.270 31.445 1.00 38.94 764 VAL A N 1
ATOM 5834 C CA . VAL A 1 764 ? -27.318 19.490 32.537 1.00 38.94 764 VAL A CA 1
ATOM 5835 C C . VAL A 1 764 ? -26.249 18.561 33.103 1.00 38.94 764 VAL A C 1
ATOM 5837 O O . VAL A 1 764 ? -26.074 17.430 32.650 1.00 38.94 764 VAL A O 1
ATOM 5840 N N . HIS A 1 765 ? -25.530 19.028 34.120 1.00 38.78 765 HIS A N 1
ATOM 5841 C CA . HIS A 1 765 ? -24.845 18.121 35.028 1.00 38.78 765 HIS A CA 1
ATOM 5842 C C . HIS A 1 765 ? -25.891 17.373 35.856 1.00 38.78 765 HIS A C 1
ATOM 5844 O O . HIS A 1 765 ? -26.675 17.974 36.592 1.00 38.78 765 HIS A O 1
ATOM 5850 N N . ALA A 1 766 ? -25.900 16.046 35.720 1.00 29.36 766 ALA A N 1
ATOM 5851 C CA . ALA A 1 766 ? -26.503 15.183 36.722 1.00 29.36 766 ALA A CA 1
ATOM 5852 C C . ALA A 1 766 ? -25.741 15.397 38.040 1.00 29.36 766 ALA A C 1
ATOM 5854 O O . ALA A 1 766 ? -24.514 15.275 38.057 1.00 29.36 766 ALA A O 1
ATOM 5855 N N . ALA A 1 767 ? -26.476 15.786 39.083 1.00 29.77 767 ALA A N 1
ATOM 5856 C CA . ALA A 1 767 ? -25.954 16.084 40.416 1.00 29.77 767 ALA A CA 1
ATOM 5857 C C . ALA A 1 767 ? -25.516 14.822 41.182 1.00 29.77 767 ALA A C 1
ATOM 5859 O O . ALA A 1 767 ? -26.124 13.753 40.941 1.00 29.77 767 ALA A O 1
#

Mean predicted aligned error: 21.5 Å

Solvent-accessible surface area (backbone atoms only — not comparable to full-atom values): 41118 Å² total; per-residue (Å²): 111,64,62,61,50,52,52,51,53,50,52,48,50,52,53,51,51,54,50,51,48,53,53,50,52,55,54,48,52,54,48,56,50,50,58,57,49,48,42,67,24,61,45,78,36,78,84,48,67,93,77,44,57,74,38,20,34,40,32,35,39,47,70,42,96,87,29,46,29,33,34,65,38,38,32,62,42,69,39,79,48,64,36,31,45,30,38,48,26,76,40,67,37,63,88,81,31,34,37,25,44,69,66,39,69,31,36,52,53,98,79,41,43,60,82,71,70,75,87,91,74,63,67,66,69,74,57,51,66,62,46,49,35,38,35,36,31,48,74,47,99,87,71,50,36,35,37,51,34,45,38,62,74,91,61,71,91,67,34,34,44,31,22,33,25,72,43,69,47,77,43,99,86,73,38,45,31,42,23,38,73,82,45,70,28,38,42,45,88,85,44,40,34,38,35,74,51,13,56,58,48,47,36,50,27,26,48,44,30,42,48,20,56,51,46,22,54,52,26,50,54,49,36,54,54,48,45,56,45,49,79,73,45,100,58,90,80,47,62,70,60,46,52,52,26,53,46,40,32,49,55,20,50,48,33,25,53,37,15,48,56,45,44,51,50,32,55,58,45,51,63,62,72,52,75,82,65,83,87,66,85,64,70,68,60,52,55,47,70,50,61,76,42,47,60,58,54,51,56,50,53,70,51,40,60,64,27,47,79,74,38,53,72,59,26,53,44,44,41,66,73,45,50,50,51,42,43,62,70,56,49,48,56,44,33,52,50,40,27,49,52,37,48,55,51,46,48,54,52,51,51,51,52,50,51,51,50,56,50,46,53,53,51,49,52,50,49,53,51,50,50,53,53,50,52,53,54,50,50,51,49,49,41,64,74,47,50,52,59,50,49,52,50,52,57,47,50,52,42,40,74,73,66,43,37,84,57,72,60,89,59,94,48,90,43,67,69,21,50,48,36,60,50,52,39,50,55,28,51,59,62,61,68,74,75,75,66,71,64,39,55,54,44,46,54,45,65,30,82,46,16,37,38,31,26,37,72,85,47,24,24,72,44,70,22,57,33,31,24,64,71,30,60,45,58,64,80,76,45,49,71,33,60,57,55,81,39,31,76,89,55,63,78,82,54,58,65,56,45,20,71,75,43,68,45,75,71,41,81,45,53,36,45,24,72,86,70,50,75,42,53,22,41,33,29,31,34,50,39,57,49,99,83,70,48,68,65,17,31,43,35,40,36,32,73,34,67,62,54,57,45,52,52,50,51,48,52,47,53,49,51,52,48,54,51,50,52,51,51,51,54,53,47,54,45,52,53,52,50,52,53,38,52,52,50,54,61,53,42,75,75,50,82,50,70,68,59,35,52,53,48,49,61,49,40,55,49,49,52,47,51,46,49,54,50,50,61,59,73,69,49,94,54,87,70,51,39,58,46,44,69,50,51,50,54,52,52,52,49,53,52,58,76,72,47,84,64,91,81,44,65,48,77,49,80,49,52,46,90,83,48,53,30,34,58,70,59,47,47,44,52,48,52,42,49,50,46,53,53,50,46,40,60,78,64,32,43,62,97,80,53,64,50,46,38,44,37,38,38,42,78,43,98,86,54,29,34,38,40,35,45,33,31,61,34,77,38,44,95,44,84,82,72,48,73,88,42,72,61,56,58,47,40,52,52,45,30,48,72,60,66,27,46,75,48,76,50,27,90,69,9,39,35,42,39,37,43,26,66,62,60,78,69,80,72,84,128

Foldseek 3Di:
DVVVVLVVVLVVVLVVLVVVLVVLLVVLVVVLVVLVCQQFDWDWADPDQVPAAFFKWKFWFDQDPQLATAGPEIETDLFAQQKKWWDFWQDADVPQQWTAGSNAIEHEDPQAAEPDPDDDDRVSVPHDGRQIWIFRWHQDPVRHIYTNYIYRPPGDHITIIIAGFNGKDQDPVRWIWTQGSNGTYTYDPPYTYTYGQHLVLLLVLLVQLQVLLVQLLVLLVVLLVLLVVVVVDPDPPCPVVNVVSLVSNVRSLRSNVSSLVSNVVNVVVCVVVPVDDDDDVPSVVLSVLVVVCSVVSVVLSVVLSVCSVVPSVVNVCSSVPPSVCCSVPRRNVSSVVSSVVSVVVSVVSVVVSVVSSVVSVVVSVVSVVVSVVSVVVSVVVCCVPPVVLVVLVVVQVVCVVVVVLVGARDDPDPDPSVVVRVVSNVVSVVVVVPQDPPCNVLVCQQVVCWWKFWFFLVQATQFTHVNVCVQQVHDRVVRGRHHPCLQFVVDDVCPPSVVLLVFKAAFDWTWTAHPVRDIFIWGKIKHFDADPVRDGRTMMIITHGCPVVVVVVVVVVVVVVVVLVVVLVVLVVVLVVLVVVLVVLVVVLVVDPDPVVNVVSVVVSVLSVLLSVLSCLLSVDPDQQKDQLQVSVVVLVVVVLVVLDPDSPAEEEAEAEDRPDMDGSVLSSLLSLLCSLLVVCCSVPFAPDRHGWYWYWYWDQDPVQKIKTKIWIQGQFDDDPVVPPPDVSVVSSQVSLVVLVWHWDWDRPRGIMIMIIHHDDPSDDDD

Secondary structure (DSSP, 8-state):
-HHHHHHHHHHHHHHHHHHHHHHHHHHHHHHHHHHHHHHT-EEEE---HHHHTT-EEEEEEEE-TTS-EEEEEEEE-SS----EEEEEEEEEETTTTEEEETTEEEEEEEEEEES---SSS-GGGG--TT-EEEEEEEE-TTS-EEEEEEE-SS--SSEEEEEEEEEEEE-TTS-EEEEETTEEEEE-TT--EEEE-SHHHHHHHHHHHHHHHHHHHHHHHHHHHHHHHHTT-S-TTSHHHHHHHHHHHHHHHHHHHHHHHHHHHHHHHHHHH-TTS---TTSHHHHHHHHHHHHHHHHHHHHHHHHHHH-HHHHHHHIIIIIHHHIIIIIHHHHHHHHHHHHHHHHHHHHHHHHHHHHHHHHHHHHHHHHHHHHHHHHHHHIIIIIHHHHHHHHHHHHHHTT-TT--------SHHHHHHHHHHHHHHHHHT---STHHHHHHHHH-SSEEEEE-TTSBEEEE-HHHHHHHT--HHHHTT-BGGGG-TTS-HHHHHHHHHHSEEEEEEEEEE-TTS-EEEEEEEEEEEE-TTS-EEEEEEEEEEHHHHHHHHHHHHHHHHHHHHHHHHHHHHHHHHHHHHHHHHHHHHTT---HHHHHHHHHHHHHHHHHHHHHHHHHTSS-SS-EEHHHHHHHHHHHHHHHT-SSTTSEEEEEEE-TT-EE-HHHHHHHHHHHHHHHHHIIIIISGGG--EEEEEEEEE-TTSEEEEEEEE-SS--S-TTTS---HHHHHHHHHHHHTT-EEEEE-BTB-EEEEEEE--------

Sequence (767 aa):
MQLRLRLTLATLSVVTVMGVVGLVSLRINRGIQGDVEELARTAELPIDPSTIVGQALSIEGRPGPDGAFTATSIERLPATRRPKLRGALTAVDAAARTVVLLGREIHVDADTDFDDVAAEGEPLAALAVGTRVEIGCRVESDGRWTARKVETRAIKRTDKLKGTITAVATRADGGQTLDVSGLAVAVDADARIQTPRGPLYRMENAMQMTLAVQECLAAAHELVKERYREANSESKRSDGVIEDLEDRVFDAYETFAESLDESRASERAELKESRAAFASESETEWLAPLEVRRRTFEEEVRTFVPLTSADLDAAERQLKERIEPFLRSEIQPRAHAYHRHTEERLSEELEAISARSAEAARVELFTNAAGVVLALALGLVVSRSIARPLSKLTDAAERIGRGELATRVASDSADEVGILSRAFNRMAEALAASTVSLDQLSGVIDSMAGALLVLGPDGRITRVNPAAAALVGFEPAELLGRPFEDLSPDGRPDSALATMARGSVASMERRFVRRDAISVPVAFSGAALRDEGGRVRGFVCLAQDLSSHKRMEADLRRSLGEKEVLLREVHHRVKNNLQVVSSLLALQSHSVTDPRALERFQESQDRIHALVFVHDLLYSSRNVGSIDLAPYLQLLVGRLKESYSLEPSRVKFDLEVDEELTLDIDRAQVCGLIVNELVTNAFKHAFPDGSSGHVGIACRLAPTGDVVLEVRDDGRGFANVTDVQRSIGLELVETLAAQLGGRLSSDGRRGAAYRIEFPYRIAVHAA